Protein 8RZ0 (pdb70)

Foldseek 3Di:
DLVVLLVVLLVQLVVLLVVLVVVLVCCVVPDDDDPLDPVVLVVVLVVLVVVLVVSLVSLVVSLVVSLVVLVCVCSVVSNVVSVVSNVVSVVSSVVSSVVSSVVSVD/DDWAWAKDAAAEAAAQAKDKMKIFTDDDQLLQWKKWKWWAAVPFFIWTAKIAASNPGDIDGAPVQPPFKDWGADNVRSMIMIMGGRDDQRVFTWMKMFIGGRDQPPVVVCVVPWADRAHMYFTYGYGHHPPGVLPDDKAKAKPPQEDADAFFDKDKIKIFIPWWLFQQKWKWWAAPSGDIHTAATSQFHGDPPHDPQWGKDDGTTMIMIIRRGHDPVRQTKMKMWGSSHSNIGIHGIYGYHYPVDDD/DLVCLLVVLLVQLVVLLVVLVVVLVVVVVADPVVLVVVLVVLVVVLVVSLVSLVVSLVVSLVVLVVVPVCDVVSVVSNVVSVVSSVVSNVVSVVSSVVSNVVHVD/DWAWAKDAAAEAAAQAKDKIKIFTDDDQLLQWKKWKWWAAVPFFIWTAKMAASNPGDIDGAPVQPPFKDWDADNVRSMIMIMGGRDDQRVFTWMKMFIGGRDQPPVVVCVVPWADRAHMYFTYGYGHHPPGPPVDDKAKAKPPQEAADAFFDKDKIKIFIPWWLFQQKWKWWAAPSGDIHTAATSQFHGDPPHDPQWGKDDGTTMIMIIRRGHDPVRQTWMKMWGSSDSNIGIHGIYGYHYD/DLVVLLVVLVVQLVVLLVVLVVVLVVCVVVHDQPPLPCVPLVVVLVVLVVVLVVSLVSLVVSLVVSLVVLVVVCVVDDDVVSVVSNVVSVVSSVVSNVVSVVSSVVVNVSNVD/DWAWAKDAAAEAAAQAKDKIKIFTDDDQLLQWKKWKWWAAVPFFIWTAKMAASNPGDIDGAPVQPPFWDWGADNVRSMIMIMGGRDDQRVFTWMKMFIGGRDAPPVVVCVVPWADRAHMYFTYGYGHHPPGCVFDDKAKAKPPQEAADAFFDKDKIKIFIPWWLFQQKWKWWAAPSGDIHTAATSQFHGDPPHDPQWGKDDGTTMIMIIRRGHHPVRQTKMKMWGRSGSNIGIYRIYGYHYPPD/DVVLLVVLLVQLVVLLVVLVVVLVVVVCADPVVLVVVLVVLVVVLVVSLVSLVVSLVVSCVPDVNVVSVVSSVVSVVSSVVSSVVSNVVSPD/DWAWAKDAAAEAAAQAKDKIKIFTDDDQLLQWKKWKWWAAVPFDIWTAWMAASNPGDIDGAPVQPPFKDWGADNVRSMIMIMGGRDDQRVFTWMKMFIGGRDQCPVVVCVVPWADRAHMYFTYGYGHHPVGCAADDKAKAKPPQEDADAFFDKDKIKIFIPWWLFQQKWKWWAAPSGDIHTAATSQFHGDPPHDPQWGKDDGTTMIMIIRRGHDPVRQTKMKMWGSSHSNIGIYGIYGYHYDD

Sequence (1392 aa):
SYQDVCRKAKEKLDKIEMMDAKNYETNLKEQANNADKTEEYRKKKKIAIEAFLKKIEEAADKVAREAKQRLDEEELEKCKEEVEKRARELRRRIREILERAKKWLDQGQVQLVQSGAEVKKPGASSVRVSCKASGYTFTSYGISWVRQAPGQGLEWMGWISGYDGNTNYAQKLQGRVTMTTDTSTSTAYMELRSLRSDDTAVYYCARDGPQVGDFDWQVYYYYGMDVWGQGTTVTVSSGGSGGGAIRMTQSSPSTLSASVGDRVTITTCRRASQSINTWLAWYQQKKPGKAPNNLLISKASSSLLESGVPSSRFSGSSGSSGTEFTTLTISSLQPDDFATYFCQQYNSYLYTFGQGTKVEIRGTKHSYQDVCRKAKEKLDKIEMDAKNYETNLKEKTEEYRKKKKKIAIEAFLKKIEEAADKVAREAKQRLDELEKKKEELEKCKEEVEKRARRELRRRIREILERAKKWLDQQVQLVQSGAEVKKPGASSVRVSCKASGYTFTSYGISWVRQAPGQGLEWMGWISGYDGNTNYAQKLQGRVTMTTDTSTSTAYMELRSLRRSDDTAVYYCARDGPQVGDFDWQVYYYYGMDVWGQGTTTVTVSSGGSGGGAIRMTQSPSTLSASVGDRVTITTCRASQSINTWLAWYQQKPGKAPNLLISKASSLESGVPSRFSGSGSGTEFTLTISSLQPDDFATYFCQQYNSYLYTFGQGTKVEIRSYQDVCRKAKEKLDKIEMDAKNYETNLKEQANNADKTEEYRKKKKIAIEAFLKKIEEAADKVAREAKQRLDELEKKNDKEELEKCKEEVEKRARELRRRIREILERAKKWLDQQVQLVQSGAEVKKPGASVRVVSCKASGYTFTSYGISWVRQAPGQGLEWMGWISGYDGNTNYAQKLQGRVTMTTDTSTSTAYMELRSLRSDDTAVYYCARDGPQVGDFDWQVYYYYGMDVWGQGTTVTVSSGGSGGGAIRMTQSPSTLSASVGDRVTITCRASQSINTWLAWYQQKPGKAPNNLLISKASSLESGVPSRFSGSGSGTEFTTLTISSLQPDDFATYFCQQYNSYLYTFGQGTKVEIRGTYQDVCRKAKEKLDKIEMDAKNYETNLKEKTEEYRKKKKIAIEAFLKKIEEAADKVAREAKQRLCKEEVEKRARELRRRIREILERAKKWLDQQVQLVQSGAEVKKPGASVRVSCKASGYTFTSYGISSWVRQAPGQGLEWMGWISGYDGNTNYAQKLQGRVTMTTDTSTSTAYMELRSLRSDDTAVYYCARDGPQVGDFDWQVYYYYGMDVWGQGTTVTVSSGGSGGGAIRMTQSPSTLSSASVGDRVTITTCRASQSINTWLAWYQQKPGKAPNLLISKASSSLESGVPSRFSGSGSSGTEFTTLTISSLQPDDFATYFCQQYNSYLYTFGQGTKVEIRG

B-factor: mean 36.05, std 16.16, range [9.67, 112.93]

Solvent-accessible surface area: 62212 Å² total; per-residue (Å²): 97,90,109,54,23,12,32,103,6,59,71,113,0,5,105,12,2,27,45,1,27,80,0,27,29,26,0,50,90,103,19,77,157,45,118,98,61,130,104,25,64,112,42,1,45,18,2,0,41,0,4,5,82,20,3,54,40,12,0,45,84,16,2,118,92,7,56,113,158,9,98,176,180,89,51,92,122,4,44,111,78,0,42,114,22,0,110,32,0,80,128,57,6,137,73,5,34,74,113,2,60,154,56,3,72,156,108,134,46,58,8,75,11,36,53,83,43,71,61,113,80,57,37,53,3,145,0,28,0,106,5,44,34,33,59,10,49,7,2,2,3,0,0,0,28,29,22,100,88,61,26,11,82,8,0,0,2,4,0,7,71,80,37,80,40,23,42,17,122,195,4,91,72,39,4,51,5,66,40,51,84,104,60,30,9,0,42,0,56,0,76,52,2,111,77,96,0,28,4,44,0,13,0,0,0,5,2,1,14,4,33,23,110,30,16,12,5,2,9,16,30,5,1,24,23,30,0,107,12,2,66,0,48,10,42,96,67,8,155,67,25,43,92,7,110,10,51,5,34,27,23,19,7,16,5,35,87,44,30,59,1,31,0,20,0,88,10,77,88,58,0,83,36,26,0,0,0,0,24,19,66,120,88,127,23,1,88,10,8,0,1,44,2,65,41,36,24,52,79,28,56,111,59,6,54,11,48,10,31,20,63,92,1,32,0,28,1,33,44,0,61,92,95,2,28,6,30,0,4,0,2,0,8,25,2,68,15,10,43,24,2,85,5,0,78,1,20,100,184,65,54,114,140,80,55,107,49,11,11,68,78,5,63,41,111,0,27,82,10,10,7,36,0,30,67,0,20,16,17,17,101,131,157,90,119,109,69,42,110,35,2,61,18,3,0,33,0,3,4,84,20,4,44,44,20,0,47,110,15,4,129,74,8,70,92,120,0,65,110,33,26,162,192,144,128,95,16,63,115,6,32,103,80,0,73,109,47,1,132,62,1,61,135,68,5,133,82,2,40,108,109,6,66,149,90,9,95,144,189,52,87,8,77,10,37,52,82,44,74,51,84,80,56,37,54,3,144,0,28,0,106,5,45,36,33,60,10,49,7,3,1,2,0,0,0,29,29,32,98,86,114,26,11,81,8,0,0,2,7,0,8,85,62,40,74,48,30,42,18,125,194,5,91,72,59,4,49,7,66,41,52,84,104,59,31,9,0,43,0,53,0,77,65,0,176,84,116,1,28,3,45,0,12,0,0,1,5,2,0,10,9,33,25,161,67,24,12,27,14,8,14,28,4,0,23,23,30,0,110,11,3,65,0,47,11,41,91,69,5,93,106,114,63,94,8,152,10,57,4,38,55,68,76,31,61,2,40,86,44,44,85,5,62,0,27,0,50,10,55,62,58,0,83,36,27,0,0,0,0,22,18,68,118,85,126,25,0,90,10,7,0,0,52,2,72,37,39,23,61,76,25,56,106,57,6,59,11,57,27,36,21,60,27,0,34,1,13,0,54,44,0,61,92,96,2,32,6,32,0,4,0,1,0,7,41,36,99,47,11,38,22,2,88,5,0,100,2,58,130,170,77,48,104,46,26,11,54,77,6,70,44,113,0,40,85,11,27,14,44,2,73,63,1,33,34,51,4,121,43,100,14,79,35,43,35,65,31,69,19,78,41,42,14,20,42,35,0,0,46,0,3,5,63,18,3,41,44,16,0,55,60,12,2,118,96,8,56,98,111,0,70,107,11,13,178,136,133,89,108,132,74,9,68,115,5,36,109,81,0,45,118,42,0,116,60,1,78,154,135,1,118,94,7,9,86,103,7,61,126,36,3,70,126,190,52,87,8,76,9,35,52,82,43,75,61,113,84,53,36,52,3,145,0,27,0,105,5,44,37,33,57,10,48,6,2,1,2,0,0,0,28,30,33,98,86,116,28,11,83,9,0,0,0,4,0,5,57,12,23,5,14,23,43,17,93,200,4,78,58,60,4,42,6,67,23,30,39,85,59,32,9,0,43,0,55,0,41,46,0,175,86,117,1,31,3,45,0,12,0,0,0,5,3,1,4,2,29,33,159,57,20,11,15,2,7,22,31,4,1,24,22,29,0,110,11,3,65,0,47,11,42,97,62,2,156,93,24,40,82,7,146,10,42,5,57,55,67,75,32,62,2,40,87,45,44,87,5,63,0,42,0,104,4,55,90,56,0,83,37,29,0,0,0,0,21,19,69,126,88,122,23,2,86,10,7,0,0,49,3,72,40,45,24,43,72,26,57,106,56,6,59,11,62,28,36,19,50,58,1,33,1,15,0,52,44,0,61,91,96,2,30,7,33,0,5,0,2,0,7,39,3,36,17,11,42,22,2,87,5,0,100,3,57,90,132,80,143,145,133,59,23,12,44,97,5,49,83,106,0,9,100,12,5,38,37,0,33,78,0,22,31,52,24,87,138,181,92,135,108,72,76,102,34,3,72,12,3,1,26,0,3,4,81,19,3,54,45,14,0,52,60,13,1,134,85,6,73,128,122,87,66,108,150,95,1,40,113,33,0,109,74,0,69,139,77,5,125,81,2,25,82,105,8,57,164,121,11,90,193,182,51,87,8,77,11,37,54,83,42,78,62,119,80,58,37,55,2,131,0,28,0,105,5,45,35,34,60,10,49,10,2,1,3,0,0,0,28,28,33,100,85,116,25,11,82,8,0,0,2,4,0,7,65,62,40,73,49,28,42,18,126,181,4,106,71,35,4,50,6,56,40,50,85,104,58,31,9,0,47,0,54,0,76,55,3,122,82,112,0,29,4,45,0,12,0,0,0,4,2,0,9,10,29,21,178,87,10,8,27,14,9,17,28,4,1,24,23,29,0,110,11,2,66,0,48,10,41,97,69,56,64,42,31,45,94,7,181,10,63,5,43,54,68,74,31,60,3,40,87,44,44,88,6,67,0,20,0,117,10,75,92,58,0,82,36,27,0,0,0,0,18,17,45,126,93,112,29,4,59,8,5,0,0,50,2,71,32,38,25,45,70,25,55,106,59,7,58,10,52,11,32,21,63,88,0,30,1,26,0,34,44,0,63,90,97,2,30,7,33,0,5,0,2,0,7,18,3,62,24,9,43,22,1,86,5,0,100,2,60,118,133,117

Structure (mmCIF, N/CA/C/O backbone):
data_8RZ0
#
_entry.id   8RZ0
#
_cell.length_a   64.281
_cell.length_b   114.012
_cell.length_c   217.085
_cell.angle_alpha   90.000
_cell.angle_beta   90.000
_cell.angle_gamma   90.000
#
_symmetry.space_group_name_H-M   'P 21 21 21'
#
loop_
_entity.id
_entity.type
_entity.pdbx_description
1 polymer RH5-34EM
2 polymer 'R5.016 scFv'
3 non-polymer GLYCEROL
4 water water
#
loop_
_atom_site.group_PDB
_atom_site.id
_atom_site.type_symbol
_atom_site.label_atom_id
_atom_site.label_alt_id
_atom_site.label_comp_id
_atom_site.label_asym_id
_atom_site.label_entity_id
_atom_site.label_seq_id
_atom_site.pdbx_PDB_ins_code
_atom_site.Cartn_x
_atom_site.Cartn_y
_atom_site.Cartn_z
_atom_site.occupancy
_atom_site.B_iso_or_equiv
_atom_site.auth_seq_id
_atom_site.auth_comp_id
_atom_site.auth_asym_id
_atom_site.auth_atom_id
_atom_site.pdbx_PDB_model_num
ATOM 1 N N . SER A 1 5 ? 15.356 57.690 7.966 1.00 58.28 5 SER A N 1
ATOM 2 C CA . SER A 1 5 ? 14.955 59.042 7.565 1.00 58.53 5 SER A CA 1
ATOM 3 C C . SER A 1 5 ? 14.575 59.893 8.780 1.00 57.68 5 SER A C 1
ATOM 4 O O . SER A 1 5 ? 14.237 59.341 9.829 1.00 57.50 5 SER A O 1
ATOM 7 N N . TYR A 1 6 ? 14.607 61.235 8.641 1.00 56.93 6 TYR A N 1
ATOM 8 C CA . TYR A 1 6 ? 14.235 62.118 9.756 1.00 56.75 6 TYR A CA 1
ATOM 9 C C . TYR A 1 6 ? 12.778 61.887 10.202 1.00 55.46 6 TYR A C 1
ATOM 10 O O . TYR A 1 6 ? 12.459 62.083 11.373 1.00 55.64 6 TYR A O 1
ATOM 19 N N . GLN A 1 7 ? 11.910 61.471 9.265 1.00 53.93 7 GLN A N 1
ATOM 20 C CA . GLN A 1 7 ? 10.501 61.186 9.517 1.00 53.14 7 GLN A CA 1
ATOM 21 C C . GLN A 1 7 ? 10.366 59.954 10.430 1.00 51.49 7 GLN A C 1
ATOM 22 O O . GLN A 1 7 ? 9.573 59.973 11.372 1.00 50.90 7 GLN A O 1
ATOM 28 N N . ASP A 1 8 ? 11.130 58.886 10.147 1.00 50.14 8 ASP A N 1
ATOM 29 C CA . ASP A 1 8 ? 11.062 57.665 10.943 1.00 49.40 8 ASP A CA 1
ATOM 30 C C . ASP A 1 8 ? 11.641 57.904 12.325 1.00 47.90 8 ASP A C 1
ATOM 31 O O . ASP A 1 8 ? 11.044 57.485 13.316 1.00 47.14 8 ASP A O 1
ATOM 36 N N . VAL A 1 9 ? 12.766 58.630 12.396 1.00 46.53 9 VAL A N 1
ATOM 37 C CA . VAL A 1 9 ? 13.427 58.958 13.656 1.00 46.06 9 VAL A CA 1
ATOM 38 C C . VAL A 1 9 ? 12.481 59.766 14.545 1.00 44.91 9 VAL A C 1
ATOM 39 O O . VAL A 1 9 ? 12.361 59.476 15.730 1.00 44.13 9 VAL A O 1
ATOM 43 N N . CYS A 1 10 ? 11.788 60.746 13.958 1.00 44.24 10 CYS A N 1
ATOM 44 C CA . CYS A 1 10 ? 10.862 61.582 14.699 1.00 44.49 10 CYS A CA 1
ATOM 45 C C . CYS A 1 10 ? 9.685 60.797 15.237 1.00 40.97 10 CYS A C 1
ATOM 46 O O . CYS A 1 10 ? 9.368 60.886 16.420 1.00 40.25 10 CYS A O 1
ATOM 49 N N . ARG A 1 11 ? 9.010 60.068 14.355 1.00 38.59 11 ARG A N 1
ATOM 50 C CA . ARG A 1 11 ? 7.843 59.278 14.721 1.00 37.72 11 ARG A CA 1
ATOM 51 C C . ARG A 1 11 ? 8.179 58.250 15.799 1.00 35.78 11 ARG A C 1
ATOM 52 O O . ARG A 1 11 ? 7.425 58.109 16.767 1.00 34.75 11 ARG A O 1
ATOM 60 N N . LYS A 1 12 ? 9.330 57.562 15.659 1.00 35.15 12 LYS A N 1
ATOM 61 C CA . LYS A 1 12 ? 9.716 56.544 16.629 1.00 35.32 12 LYS A CA 1
ATOM 62 C C . LYS A 1 12 ? 10.049 57.136 17.986 1.00 33.92 12 LYS A C 1
ATOM 63 O O . LYS A 1 12 ? 9.643 56.563 19.006 1.00 33.52 12 LYS A O 1
ATOM 69 N N . ALA A 1 13 ? 10.735 58.294 18.014 1.00 32.52 13 ALA A N 1
ATOM 70 C CA . ALA A 1 13 ? 11.062 58.954 19.284 1.00 32.06 13 ALA A CA 1
ATOM 71 C C . ALA A 1 13 ? 9.791 59.384 20.004 1.00 31.36 13 ALA A C 1
ATOM 72 O O . ALA A 1 13 ? 9.663 59.154 21.212 1.00 31.45 13 ALA A O 1
ATOM 74 N N . LYS A 1 14 ? 8.832 59.964 19.269 1.00 30.27 14 LYS A N 1
ATOM 75 C CA . LYS A 1 14 ? 7.572 60.378 19.868 1.00 29.93 14 LYS A CA 1
ATOM 76 C C . LYS A 1 14 ? 6.795 59.171 20.391 1.00 29.79 14 LYS A C 1
ATOM 77 O O . LYS A 1 14 ? 6.209 59.234 21.476 1.00 29.85 14 LYS A O 1
ATOM 83 N N . GLU A 1 15 ? 6.798 58.062 19.634 1.00 29.19 15 GLU A N 1
ATOM 84 C CA . GLU A 1 15 ? 6.099 56.835 20.049 1.00 28.85 15 GLU A CA 1
ATOM 85 C C . GLU A 1 15 ? 6.724 56.284 21.334 1.00 27.81 15 GLU A C 1
ATOM 86 O O . GLU A 1 15 ? 6.011 55.868 22.249 1.00 27.83 15 GLU A O 1
ATOM 92 N N . LYS A 1 16 ? 8.067 56.313 21.422 1.00 26.91 16 LYS A N 1
ATOM 93 C CA . LYS A 1 16 ? 8.750 55.829 22.625 1.00 27.13 16 LYS A CA 1
ATOM 94 C C . LYS A 1 16 ? 8.447 56.707 23.833 1.00 27.28 16 LYS A C 1
ATOM 95 O O . LYS A 1 16 ? 8.239 56.182 24.931 1.00 26.81 16 LYS A O 1
ATOM 101 N N . LEU A 1 17 ? 8.410 58.029 23.635 1.00 26.81 17 LEU A N 1
ATOM 102 C CA . LEU A 1 17 ? 8.098 58.939 24.735 1.00 26.93 17 LEU A CA 1
ATOM 103 C C . LEU A 1 17 ? 6.656 58.729 25.186 1.00 26.79 17 LEU A C 1
ATOM 104 O O . LEU A 1 17 ? 6.382 58.769 26.381 1.00 26.32 17 LEU A O 1
ATOM 109 N N . ASP A 1 18 ? 5.728 58.455 24.242 1.00 26.41 18 ASP A N 1
ATOM 110 C CA . ASP A 1 18 ? 4.327 58.182 24.595 1.00 25.78 18 ASP A CA 1
ATOM 111 C C . ASP A 1 18 ? 4.229 56.919 25.446 1.00 25.94 18 ASP A C 1
ATOM 112 O O . ASP A 1 18 ? 3.456 56.889 26.416 1.00 26.93 18 ASP A O 1
ATOM 117 N N . LYS A 1 19 ? 5.018 55.897 25.121 1.00 25.11 19 LYS A N 1
ATOM 118 C CA . LYS A 1 19 ? 5.029 54.642 25.880 1.00 25.21 19 LYS A CA 1
ATOM 119 C C . LYS A 1 19 ? 5.579 54.881 27.299 1.00 25.16 19 LYS A C 1
ATOM 120 O O . LYS A 1 19 ? 5.004 54.391 28.270 1.00 25.30 19 LYS A O 1
ATOM 126 N N . ILE A 1 20 ? 6.653 55.674 27.430 1.00 24.21 20 ILE A N 1
ATOM 127 C CA . ILE A 1 20 ? 7.222 55.981 28.751 1.00 23.96 20 ILE A CA 1
ATOM 128 C C . ILE A 1 20 ? 6.205 56.775 29.575 1.00 24.75 20 ILE A C 1
ATOM 129 O O . ILE A 1 20 ? 6.000 56.475 30.762 1.00 24.18 20 ILE A O 1
ATOM 134 N N . GLU A 1 21 ? 5.514 57.730 28.937 1.00 25.67 21 GLU A N 1
ATOM 135 C CA . GLU A 1 21 ? 4.485 58.513 29.625 1.00 27.41 21 GLU A CA 1
ATOM 136 C C . GLU A 1 21 ? 3.353 57.604 30.114 1.00 27.92 21 GLU A C 1
ATOM 137 O O . GLU A 1 21 ? 2.919 57.730 31.273 1.00 28.52 21 GLU A O 1
ATOM 143 N N . MET A 1 22 ? 2.901 56.665 29.259 1.00 28.01 22 MET A N 1
ATOM 144 C CA A MET A 1 22 ? 1.824 55.773 29.675 0.50 28.47 22 MET A CA 1
ATOM 145 C CA B MET A 1 22 ? 1.843 55.706 29.615 0.50 28.52 22 MET A CA 1
ATOM 146 C C . MET A 1 22 ? 2.297 54.855 30.800 1.00 28.12 22 MET A C 1
ATOM 147 O O . MET A 1 22 ? 1.517 54.595 31.713 1.00 28.26 22 MET A O 1
ATOM 156 N N . ASP A 1 23 ? 3.581 54.418 30.787 1.00 27.02 23 ASP A N 1
ATOM 157 C CA . ASP A 1 23 ? 4.093 53.579 31.872 1.00 27.19 23 ASP A CA 1
ATOM 158 C C . ASP A 1 23 ? 4.100 54.358 33.191 1.00 26.78 23 ASP A C 1
ATOM 159 O O . ASP A 1 23 ? 3.781 53.795 34.245 1.00 26.46 23 ASP A O 1
ATOM 164 N N . ALA A 1 24 ? 4.421 55.663 33.138 1.00 26.12 24 ALA A N 1
ATOM 165 C CA . ALA A 1 24 ? 4.430 56.488 34.344 1.00 26.65 24 ALA A CA 1
ATOM 166 C C . ALA A 1 24 ? 2.996 56.671 34.873 1.00 27.18 24 ALA A C 1
ATOM 167 O O . ALA A 1 24 ? 2.767 56.568 36.080 1.00 27.25 24 ALA A O 1
ATOM 169 N N . LYS A 1 25 ? 2.036 56.910 33.965 1.00 26.89 25 LYS A N 1
ATOM 170 C CA . LYS A 1 25 ? 0.639 57.050 34.363 1.00 27.66 25 LYS A CA 1
ATOM 171 C C . LYS A 1 25 ? 0.098 55.743 34.938 1.00 28.52 25 LYS A C 1
ATOM 172 O O . LYS A 1 25 ? -0.651 55.768 35.921 1.00 29.48 25 LYS A O 1
ATOM 178 N N . ASN A 1 26 ? 0.457 54.600 34.342 1.00 28.87 26 ASN A N 1
ATOM 179 C CA . ASN A 1 26 ? -0.012 53.294 34.833 1.00 29.60 26 ASN A CA 1
ATOM 180 C C . ASN A 1 26 ? 0.587 52.988 36.198 1.00 29.88 26 ASN A C 1
ATOM 181 O O . ASN A 1 26 ? -0.095 52.445 37.068 1.00 30.78 26 ASN A O 1
ATOM 186 N N . TYR A 1 27 ? 1.862 53.371 36.409 1.00 28.48 27 TYR A N 1
ATOM 187 C CA . TYR A 1 27 ? 2.509 53.203 37.714 1.00 28.37 27 TYR A CA 1
ATOM 188 C C . TYR A 1 27 ? 1.749 54.007 38.773 1.00 29.71 27 TYR A C 1
ATOM 189 O O . TYR A 1 27 ? 1.442 53.485 39.854 1.00 30.32 27 TYR A O 1
ATOM 198 N N . GLU A 1 28 ? 1.448 55.267 38.465 1.00 29.48 28 GLU A N 1
ATOM 199 C CA . GLU A 1 28 ? 0.709 56.128 39.367 1.00 30.86 28 GLU A CA 1
ATOM 200 C C . GLU A 1 28 ? -0.682 55.524 39.696 1.00 32.05 28 GLU A C 1
ATOM 201 O O . GLU A 1 28 ? -1.072 55.467 40.869 1.00 31.38 28 GLU A O 1
ATOM 207 N N . THR A 1 29 ? -1.401 55.034 38.677 1.00 32.76 29 THR A N 1
ATOM 208 C CA . THR A 1 29 ? -2.707 54.404 38.909 1.00 34.17 29 THR A CA 1
ATOM 209 C C . THR A 1 29 ? -2.580 53.181 39.845 1.00 36.17 29 THR A C 1
ATOM 210 O O . THR A 1 29 ? -3.376 53.019 40.782 1.00 37.16 29 THR A O 1
ATOM 214 N N . ASN A 1 30 ? -1.519 52.372 39.634 1.00 36.70 30 ASN A N 1
ATOM 215 C CA . ASN A 1 30 ? -1.251 51.176 40.434 1.00 38.06 30 ASN A CA 1
ATOM 216 C C . ASN A 1 30 ? -0.909 51.525 41.876 1.00 38.99 30 ASN A C 1
ATOM 217 O O . ASN A 1 30 ? -1.239 50.744 42.778 1.00 39.75 30 ASN A O 1
ATOM 222 N N . LEU A 1 31 ? -0.296 52.714 42.126 1.00 38.57 31 LEU A N 1
ATOM 223 C CA . LEU A 1 31 ? 0.007 53.137 43.493 1.00 39.70 31 LEU A CA 1
ATOM 224 C C . LEU A 1 31 ? -1.290 53.316 44.267 1.00 42.04 31 LEU A C 1
ATOM 225 O O . LEU A 1 31 ? -1.409 52.835 45.392 1.00 41.62 31 LEU A O 1
ATOM 230 N N . LYS A 1 32 ? -2.232 54.055 43.692 1.00 44.16 32 LYS A N 1
ATOM 231 C CA . LYS A 1 32 ? -3.485 54.349 44.373 1.00 47.24 32 LYS A CA 1
ATOM 232 C C . LYS A 1 32 ? -4.358 53.106 44.502 1.00 50.10 32 LYS A C 1
ATOM 233 O O . LYS A 1 32 ? -4.963 52.896 45.554 1.00 51.17 32 LYS A O 1
ATOM 239 N N . GLU A 1 33 ? -4.388 52.255 43.474 1.00 51.47 33 GLU A N 1
ATOM 240 C CA . GLU A 1 33 ? -5.222 51.054 43.506 1.00 53.44 33 GLU A CA 1
ATOM 241 C C . GLU A 1 33 ? -4.701 49.875 44.342 1.00 55.17 33 GLU A C 1
ATOM 242 O O . GLU A 1 33 ? -5.479 49.276 45.079 1.00 55.17 33 GLU A O 1
ATOM 248 N N . GLN A 1 34 ? -3.433 49.480 44.170 1.00 56.24 34 GLN A N 1
ATOM 249 C CA . GLN A 1 34 ? -2.904 48.259 44.779 1.00 57.80 34 GLN A CA 1
ATOM 250 C C . GLN A 1 34 ? -2.136 48.396 46.080 1.00 59.12 34 GLN A C 1
ATOM 251 O O . GLN A 1 34 ? -1.873 47.372 46.721 1.00 59.30 34 GLN A O 1
ATOM 257 N N . ALA A 1 35 ? -1.765 49.615 46.480 1.00 59.87 35 ALA A N 1
ATOM 258 C CA . ALA A 1 35 ? -1.047 49.803 47.740 1.00 61.22 35 ALA A CA 1
ATOM 259 C C . ALA A 1 35 ? -1.901 49.342 48.943 1.00 63.00 35 ALA A C 1
ATOM 260 O O . ALA A 1 35 ? -3.122 49.507 48.932 1.00 63.40 35 ALA A O 1
ATOM 262 N N . ASN A 1 36 ? -1.264 48.728 49.950 1.00 63.92 36 ASN A N 1
ATOM 263 C CA . ASN A 1 36 ? -1.967 48.214 51.125 1.00 65.32 36 ASN A CA 1
ATOM 264 C C . ASN A 1 36 ? -2.082 49.232 52.259 1.00 66.10 36 ASN A C 1
ATOM 265 O O . ASN A 1 36 ? -1.195 50.064 52.443 1.00 66.12 36 ASN A O 1
ATOM 270 N N . ASN A 1 37 ? -3.179 49.142 53.034 1.00 66.51 37 ASN A N 1
ATOM 271 C CA . ASN A 1 37 ? -3.482 50.035 54.154 1.00 66.95 37 ASN A CA 1
ATOM 272 C C . ASN A 1 37 ? -2.791 49.616 55.453 1.00 66.76 37 ASN A C 1
ATOM 273 O O . ASN A 1 37 ? -3.215 48.657 56.098 1.00 67.59 37 ASN A O 1
ATOM 278 N N . ALA A 1 38 ? -1.764 50.372 55.862 1.00 65.23 38 ALA A N 1
ATOM 279 C CA . ALA A 1 38 ? -0.997 50.145 57.093 1.00 63.85 38 ALA A CA 1
ATOM 280 C C . ALA A 1 38 ? -0.854 51.486 57.892 1.00 61.77 38 ALA A C 1
ATOM 281 O O . ALA A 1 38 ? -1.277 52.531 57.391 1.00 62.25 38 ALA A O 1
ATOM 283 N N . ASP A 1 39 ? -0.304 51.463 59.132 1.00 59.11 39 ASP A N 1
ATOM 284 C CA . ASP A 1 39 ? -0.123 52.685 59.924 1.00 57.00 39 ASP A CA 1
ATOM 285 C C . ASP A 1 39 ? 0.888 53.620 59.221 1.00 54.27 39 ASP A C 1
ATOM 286 O O . ASP A 1 39 ? 2.057 53.256 59.049 1.00 53.50 39 ASP A O 1
ATOM 291 N N . LYS A 1 40 ? 0.415 54.806 58.777 1.00 52.09 40 LYS A N 1
ATOM 292 C CA . LYS A 1 40 ? 1.237 55.793 58.070 1.00 50.03 40 LYS A CA 1
ATOM 293 C C . LYS A 1 40 ? 2.187 56.561 58.994 1.00 46.82 40 LYS A C 1
ATOM 294 O O . LYS A 1 40 ? 2.059 57.776 59.167 1.00 47.33 40 LYS A O 1
ATOM 300 N N . THR A 1 41 ? 3.148 55.857 59.577 1.00 43.83 41 THR A N 1
ATOM 301 C CA . THR A 1 41 ? 4.147 56.461 60.451 1.00 42.60 41 THR A CA 1
ATOM 302 C C . THR A 1 41 ? 5.085 57.370 59.620 1.00 41.86 41 THR A C 1
ATOM 303 O O . THR A 1 41 ? 5.112 57.262 58.386 1.00 41.00 41 THR A O 1
ATOM 307 N N . GLU A 1 42 ? 5.931 58.187 60.288 1.00 41.35 42 GLU A N 1
ATOM 308 C CA . GLU A 1 42 ? 6.908 59.014 59.565 1.00 41.93 42 GLU A CA 1
ATOM 309 C C . GLU A 1 42 ? 7.873 58.114 58.762 1.00 40.93 42 GLU A C 1
ATOM 310 O O . GLU A 1 42 ? 8.155 58.399 57.597 1.00 40.90 42 GLU A O 1
ATOM 316 N N . GLU A 1 43 ? 8.306 56.994 59.374 1.00 40.09 43 GLU A N 1
ATOM 317 C CA . GLU A 1 43 ? 9.192 56.005 58.757 1.00 41.16 43 GLU A CA 1
ATOM 318 C C . GLU A 1 43 ? 8.554 55.401 57.495 1.00 40.49 43 GLU A C 1
ATOM 319 O O . GLU A 1 43 ? 9.205 55.315 56.450 1.00 41.15 43 GLU A O 1
ATOM 325 N N . TYR A 1 44 ? 7.264 55.006 57.567 1.00 39.15 44 TYR A N 1
ATOM 326 C CA . TYR A 1 44 ? 6.560 54.427 56.412 1.00 38.61 44 TYR A CA 1
ATOM 327 C C . TYR A 1 44 ? 6.571 55.432 55.248 1.00 36.71 44 TYR A C 1
ATOM 328 O O . TYR A 1 44 ? 6.846 55.070 54.096 1.00 35.91 44 TYR A O 1
ATOM 337 N N . ARG A 1 45 ? 6.281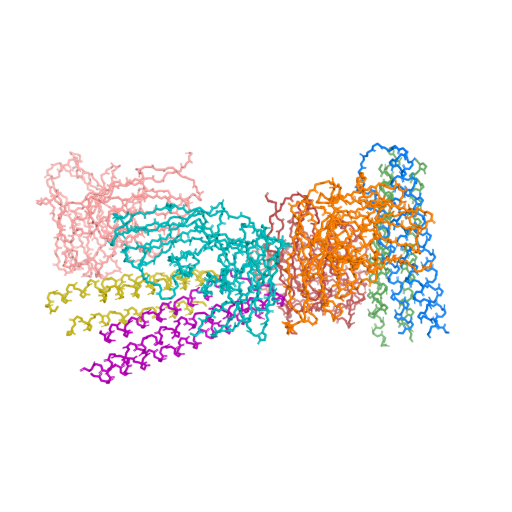 56.701 55.566 1.00 35.24 45 ARG A N 1
ATOM 338 C CA . ARG A 1 45 ? 6.218 57.720 54.544 1.00 35.25 45 ARG A CA 1
ATOM 339 C C . ARG A 1 45 ? 7.582 57.936 53.882 1.00 34.76 45 ARG A C 1
ATOM 340 O O . ARG A 1 45 ? 7.639 58.039 52.663 1.00 33.79 45 ARG A O 1
ATOM 348 N N . LYS A 1 46 ? 8.672 57.991 54.667 1.00 34.91 46 LYS A N 1
ATOM 349 C CA . LYS A 1 46 ? 10.009 58.190 54.081 1.00 35.14 46 LYS A CA 1
ATOM 350 C C . LYS A 1 46 ? 10.411 57.020 53.197 1.00 34.62 46 LYS A C 1
ATOM 351 O O . LYS A 1 46 ? 10.984 57.241 52.120 1.00 34.59 46 LYS A O 1
ATOM 357 N N . LYS A 1 47 ? 10.094 55.779 53.629 1.00 33.13 47 LYS A N 1
ATOM 358 C CA . LYS A 1 47 ? 10.426 54.556 52.875 1.00 33.01 47 LYS A CA 1
ATOM 359 C C . LYS A 1 47 ? 9.681 54.506 51.554 1.00 32.42 47 LYS A C 1
ATOM 360 O O . LYS A 1 47 ? 10.242 54.070 50.542 1.00 33.71 47 LYS A O 1
ATOM 366 N N . LYS A 1 48 ? 8.404 54.899 51.565 1.00 31.16 48 LYS A N 1
ATOM 367 C CA . LYS A 1 48 ? 7.628 54.891 50.337 1.00 29.93 48 LYS A CA 1
ATOM 368 C C . LYS A 1 48 ? 8.117 56.018 49.434 1.00 29.25 48 LYS A C 1
ATOM 369 O O . LYS A 1 48 ? 8.248 55.802 48.233 1.00 28.51 48 LYS A O 1
ATOM 375 N N . LYS A 1 49 ? 8.409 57.214 49.995 1.00 28.76 49 LYS A N 1
ATOM 376 C CA . LYS A 1 49 ? 8.854 58.341 49.164 1.00 28.57 49 LYS A CA 1
ATOM 377 C C . LYS A 1 49 ? 10.157 58.050 48.439 1.00 27.80 49 LYS A C 1
ATOM 378 O O . LYS A 1 49 ? 10.255 58.361 47.252 1.00 27.84 49 LYS A O 1
ATOM 384 N N . ILE A 1 50 ? 11.148 57.434 49.126 1.00 26.79 50 ILE A N 1
ATOM 385 C CA . ILE A 1 50 ? 12.428 57.144 48.456 1.00 26.86 50 ILE A CA 1
ATOM 386 C C . ILE A 1 50 ? 12.252 56.132 47.312 1.00 26.11 50 ILE A C 1
ATOM 387 O O . ILE A 1 50 ? 12.865 56.285 46.247 1.00 25.91 50 ILE A O 1
ATOM 392 N N . ALA A 1 51 ? 11.363 55.138 47.505 1.00 25.44 51 ALA A N 1
ATOM 393 C CA . ALA A 1 51 ? 11.122 54.143 46.456 1.00 25.41 51 ALA A CA 1
ATOM 394 C C . ALA A 1 51 ? 10.424 54.776 45.260 1.00 25.22 51 ALA A C 1
ATOM 395 O O . ALA A 1 51 ? 10.786 54.482 44.112 1.00 24.12 51 ALA A O 1
ATOM 397 N N . ILE A 1 52 ? 9.423 55.656 45.513 1.00 24.15 52 ILE A N 1
ATOM 398 C CA . ILE A 1 52 ? 8.696 56.329 44.425 1.00 24.58 52 ILE A CA 1
ATOM 399 C C . ILE A 1 52 ? 9.644 57.222 43.663 1.00 24.31 52 ILE A C 1
ATOM 400 O O . ILE A 1 52 ? 9.648 57.201 42.428 1.00 24.02 52 ILE A O 1
ATOM 405 N N . GLU A 1 53 ? 10.518 57.960 44.384 1.00 23.82 53 GLU A N 1
ATOM 406 C CA . GLU A 1 53 ? 11.510 58.824 43.728 1.00 24.93 53 GLU A CA 1
ATOM 407 C C . GLU A 1 53 ? 12.442 57.974 42.859 1.00 24.20 53 GLU A C 1
ATOM 408 O O . GLU A 1 53 ? 12.710 58.352 41.731 1.00 24.57 53 GLU A O 1
ATOM 414 N N . ALA A 1 54 ? 12.888 56.810 43.368 1.00 22.98 54 ALA A N 1
ATOM 415 C CA . ALA A 1 54 ? 13.786 55.941 42.605 1.00 22.20 54 ALA A CA 1
ATOM 416 C C . ALA A 1 54 ? 13.085 55.441 41.329 1.00 22.10 54 ALA A C 1
ATOM 417 O O . ALA A 1 54 ? 13.698 55.400 40.248 1.00 22.63 54 ALA A O 1
ATOM 419 N N . PHE A 1 55 ? 11.813 55.059 41.453 1.00 21.64 55 PHE A N 1
ATOM 420 C CA . PHE A 1 55 ? 11.071 54.550 40.288 1.00 22.45 55 PHE A CA 1
ATOM 421 C C . PHE A 1 55 ? 10.938 55.652 39.222 1.00 22.54 55 PHE A C 1
ATOM 422 O O . PHE A 1 55 ? 11.273 55.438 38.055 1.00 22.77 55 PHE A O 1
ATOM 430 N N . LEU A 1 56 ? 10.516 56.847 39.639 1.00 23.13 56 LEU A N 1
ATOM 431 C CA . LEU A 1 56 ? 10.318 57.952 38.715 1.00 23.97 56 LEU A CA 1
ATOM 432 C C . LEU A 1 56 ? 11.625 58.480 38.123 1.00 24.46 56 LEU A C 1
ATOM 433 O O . LEU A 1 56 ? 11.635 58.888 36.964 1.00 25.53 56 LEU A O 1
ATOM 438 N N . LYS A 1 57 ? 12.733 58.440 38.886 1.00 23.57 57 LYS A N 1
ATOM 439 C CA . LYS A 1 57 ? 14.032 58.831 38.344 1.00 23.95 57 LYS A CA 1
ATOM 440 C C . LYS A 1 57 ? 14.470 57.850 37.243 1.00 23.92 57 LYS A C 1
ATOM 441 O O . LYS A 1 57 ? 15.099 58.254 36.267 1.00 24.20 57 LYS A O 1
ATOM 447 N N . LYS A 1 58 ? 14.130 56.546 37.400 1.00 23.15 58 LYS A N 1
ATOM 448 C CA . LYS A 1 58 ? 14.451 55.563 36.371 1.00 22.37 58 LYS A CA 1
ATOM 449 C C . LYS A 1 58 ? 13.575 55.786 35.118 1.00 22.16 58 LYS A C 1
ATOM 450 O O . LYS A 1 58 ? 14.071 55.661 33.991 1.00 22.47 58 LYS A O 1
ATOM 456 N N . ILE A 1 59 ? 12.300 56.184 35.294 1.00 22.62 59 ILE A N 1
ATOM 457 C CA . ILE A 1 59 ? 11.451 56.544 34.137 1.00 24.15 59 ILE A CA 1
ATOM 458 C C . ILE A 1 59 ? 12.093 57.756 33.418 1.00 24.58 59 ILE A C 1
ATOM 459 O O . ILE A 1 59 ? 12.212 57.765 32.186 1.00 24.85 59 ILE A O 1
ATOM 464 N N . GLU A 1 60 ? 12.564 58.742 34.200 1.00 24.09 60 GLU A N 1
ATOM 465 C CA . GLU A 1 60 ? 13.216 59.920 33.633 1.00 26.04 60 GLU A CA 1
ATOM 466 C C . GLU A 1 60 ? 14.475 59.546 32.852 1.00 26.30 60 GLU A C 1
ATOM 467 O O . GLU A 1 60 ? 14.704 60.108 31.784 1.00 27.60 60 GLU A O 1
ATOM 473 N N . GLU A 1 61 ? 15.267 58.549 33.324 1.00 25.19 61 GLU A N 1
ATOM 474 C CA . GLU A 1 61 ? 16.447 58.107 32.574 1.00 25.15 61 GLU A CA 1
ATOM 475 C C . GLU A 1 61 ? 16.055 57.590 31.196 1.00 25.34 61 GLU A C 1
ATOM 476 O O . GLU A 1 61 ? 16.761 57.863 30.217 1.00 26.06 61 GLU A O 1
ATOM 482 N N . ALA A 1 62 ? 14.945 56.824 31.116 1.00 24.27 62 ALA A N 1
ATOM 483 C CA . ALA A 1 62 ? 14.480 56.298 29.830 1.00 24.93 62 ALA A CA 1
ATOM 484 C C . ALA A 1 62 ? 14.090 57.431 28.885 1.00 26.10 62 ALA A C 1
ATOM 485 O O . ALA A 1 62 ? 14.469 57.413 27.717 1.00 27.04 62 ALA A O 1
ATOM 487 N N . ALA A 1 63 ? 13.353 58.435 29.390 1.00 26.26 63 ALA A N 1
ATOM 488 C CA . ALA A 1 63 ? 12.933 59.575 28.568 1.00 27.88 63 ALA A CA 1
ATOM 489 C C . ALA A 1 63 ? 14.154 60.372 28.115 1.00 30.23 63 ALA A C 1
ATOM 490 O O . ALA A 1 63 ? 14.235 60.774 26.942 1.00 31.17 63 ALA A O 1
ATOM 492 N N . ASP A 1 64 ? 15.122 60.574 29.015 1.00 30.89 64 ASP A N 1
ATOM 493 C CA . ASP A 1 64 ? 16.339 61.312 28.671 1.00 32.70 64 ASP A CA 1
ATOM 494 C C . ASP A 1 64 ? 17.126 60.605 27.600 1.00 33.71 64 ASP A C 1
ATOM 495 O O . ASP A 1 64 ? 17.646 61.260 26.700 1.00 35.53 64 ASP A O 1
ATOM 500 N N . LYS A 1 65 ? 17.210 59.278 27.679 1.00 32.97 65 LYS A N 1
ATOM 501 C CA . LYS A 1 65 ? 17.947 58.495 26.700 1.00 33.70 65 LYS A CA 1
ATOM 502 C C . LYS A 1 65 ? 17.296 58.570 25.323 1.00 34.12 65 LYS A C 1
ATOM 503 O O . LYS A 1 65 ? 17.994 58.773 24.325 1.00 35.45 65 LYS A O 1
ATOM 509 N N . VAL A 1 66 ? 15.962 58.460 25.264 1.00 32.98 66 VAL A N 1
ATOM 510 C CA . VAL A 1 66 ? 15.245 58.564 23.990 1.00 33.44 66 VAL A CA 1
ATOM 511 C C . VAL A 1 66 ? 15.467 59.953 23.367 1.00 34.98 66 VAL A C 1
ATOM 512 O O . VAL A 1 66 ? 15.760 60.062 22.171 1.00 35.05 66 VAL A O 1
ATOM 516 N N . ALA A 1 67 ? 15.342 61.003 24.178 1.00 36.65 67 ALA A N 1
ATOM 517 C CA . ALA A 1 67 ? 15.500 62.380 23.696 1.00 39.14 67 ALA A CA 1
ATOM 518 C C . ALA A 1 67 ? 16.910 62.699 23.227 1.00 41.79 67 ALA A C 1
ATOM 519 O O . ALA A 1 67 ? 17.076 63.280 22.146 1.00 41.87 67 ALA A O 1
ATOM 521 N N . ARG A 1 68 ? 17.931 62.314 24.015 1.00 43.54 68 ARG A N 1
ATOM 522 C CA . ARG A 1 68 ? 19.311 62.594 23.635 1.00 45.91 68 ARG A CA 1
ATOM 523 C C . ARG A 1 68 ? 19.702 61.832 22.361 1.00 46.96 68 ARG A C 1
ATOM 524 O O . ARG A 1 68 ? 20.337 62.416 21.474 1.00 47.18 68 ARG A O 1
ATOM 532 N N . GLU A 1 69 ? 19.270 60.557 22.239 1.00 47.02 69 GLU A N 1
ATOM 533 C CA . GLU A 1 69 ? 19.603 59.779 21.057 1.00 48.22 69 GLU A CA 1
ATOM 534 C C . GLU A 1 69 ? 18.871 60.290 19.815 1.00 49.86 69 GLU A C 1
ATOM 535 O O . GLU A 1 69 ? 19.460 60.319 18.731 1.00 49.82 69 GLU A O 1
ATOM 541 N N . ALA A 1 70 ? 17.621 60.763 19.978 1.00 50.69 70 ALA A N 1
ATOM 542 C CA . ALA A 1 70 ? 16.883 61.314 18.837 1.00 52.28 70 ALA A CA 1
ATOM 543 C C . ALA A 1 70 ? 17.564 62.587 18.334 1.00 54.60 70 ALA A C 1
ATOM 544 O O . ALA A 1 70 ? 17.795 62.721 17.128 1.00 54.64 70 ALA A O 1
ATOM 546 N N . LYS A 1 71 ? 17.942 63.489 19.251 1.00 56.16 71 LYS A N 1
ATOM 547 C CA . LYS A 1 71 ? 18.606 64.733 18.884 1.00 59.26 71 LYS A CA 1
ATOM 548 C C . LYS A 1 71 ? 19.930 64.466 18.186 1.00 61.24 71 LYS A C 1
ATOM 549 O O . LYS A 1 71 ? 20.208 65.090 17.161 1.00 61.45 71 LYS A O 1
ATOM 555 N N . GLN A 1 72 ? 20.719 63.509 18.715 1.00 62.35 72 GLN A N 1
ATOM 556 C CA . GLN A 1 72 ? 22.005 63.116 18.136 1.00 64.12 72 GLN A CA 1
ATOM 557 C C . GLN A 1 72 ? 21.833 62.594 16.703 1.00 65.30 72 GLN A C 1
ATOM 558 O O . GLN A 1 72 ? 22.609 62.966 15.825 1.00 65.39 72 GLN A O 1
ATOM 564 N N . ARG A 1 73 ? 20.805 61.765 16.458 1.00 66.05 73 ARG A N 1
ATOM 565 C CA . ARG A 1 73 ? 20.557 61.229 15.116 1.00 67.40 73 ARG A CA 1
ATOM 566 C C . ARG A 1 73 ? 20.073 62.305 14.156 1.00 68.39 73 ARG A C 1
ATOM 567 O O . ARG A 1 73 ? 20.492 62.330 13.001 1.00 68.24 73 ARG A O 1
ATOM 575 N N . LEU A 1 74 ? 19.213 63.210 14.635 1.00 69.02 74 LEU A N 1
ATOM 576 C CA . LEU A 1 74 ? 18.727 64.310 13.808 1.00 70.25 74 LEU A CA 1
ATOM 577 C C . LEU A 1 74 ? 19.850 65.315 13.483 1.00 71.92 74 LEU A C 1
ATOM 578 O O . LEU A 1 74 ? 19.803 65.956 12.437 1.00 71.78 74 LEU A O 1
ATOM 583 N N . ASP A 1 75 ? 20.868 65.428 14.360 1.00 73.23 75 ASP A N 1
ATOM 584 C CA . ASP A 1 75 ? 22.014 66.308 14.126 1.00 74.87 75 ASP A CA 1
ATOM 585 C C . ASP A 1 75 ? 22.914 65.748 13.030 1.00 76.33 75 ASP A C 1
ATOM 586 O O . ASP A 1 75 ? 23.436 66.519 12.223 1.00 77.01 75 ASP A O 1
ATOM 591 N N . GLU A 1 76 ? 23.103 64.418 12.988 1.00 76.65 76 GLU A N 1
ATOM 592 C CA . GLU A 1 76 ? 23.936 63.810 11.945 1.00 77.49 76 GLU A CA 1
ATOM 593 C C . GLU A 1 76 ? 23.133 63.563 10.663 1.00 77.94 76 GLU A C 1
ATOM 594 O O . GLU A 1 76 ? 23.313 64.269 9.670 1.00 77.96 76 GLU A O 1
ATOM 600 N N . GLU A 1 86 ? 16.226 72.378 7.415 1.00 83.14 86 GLU A N 1
ATOM 601 C CA . GLU A 1 86 ? 14.890 72.120 6.876 1.00 83.55 86 GLU A CA 1
ATOM 602 C C . GLU A 1 86 ? 13.928 71.601 7.989 1.00 83.44 86 GLU A C 1
ATOM 603 O O . GLU A 1 86 ? 14.069 72.029 9.134 1.00 83.63 86 GLU A O 1
ATOM 609 N N . GLU A 1 87 ? 12.964 70.703 7.674 1.00 82.90 87 GLU A N 1
ATOM 610 C CA . GLU A 1 87 ? 12.004 70.160 8.640 1.00 82.75 87 GLU A CA 1
ATOM 611 C C . GLU A 1 87 ? 12.642 69.335 9.781 1.00 82.16 87 GLU A C 1
ATOM 612 O O . GLU A 1 87 ? 11.939 68.933 10.706 1.00 82.28 87 GLU A O 1
ATOM 618 N N . LEU A 1 88 ? 13.962 69.102 9.729 1.00 81.31 88 LEU A N 1
ATOM 619 C CA . LEU A 1 88 ? 14.689 68.386 10.775 1.00 80.92 88 LEU A CA 1
ATOM 620 C C . LEU A 1 88 ? 14.767 69.218 12.058 1.00 79.95 88 LEU A C 1
ATOM 621 O O . LEU A 1 88 ? 14.739 68.657 13.154 1.00 80.01 88 LEU A O 1
ATOM 626 N N . GLU A 1 89 ? 14.855 70.552 11.925 1.00 78.70 89 GLU A N 1
ATOM 627 C CA . GLU A 1 89 ? 14.883 71.454 13.072 1.00 77.98 89 GLU A CA 1
ATOM 628 C C . GLU A 1 89 ? 13.507 71.480 13.747 1.00 76.45 89 GLU A C 1
ATOM 629 O O . GLU A 1 89 ? 13.437 71.523 14.973 1.00 76.80 89 GLU A O 1
ATOM 635 N N . LYS A 1 90 ? 12.420 71.416 12.951 1.00 74.57 90 LYS A N 1
ATOM 636 C CA . LYS A 1 90 ? 11.045 71.358 13.447 1.00 73.43 90 LYS A CA 1
ATOM 637 C C . LYS A 1 90 ? 10.860 70.085 14.291 1.00 71.86 90 LYS A C 1
ATOM 638 O O . LYS A 1 90 ? 10.198 70.125 15.329 1.00 71.83 90 LYS A O 1
ATOM 644 N N . CYS A 1 91 ? 11.455 68.962 13.843 1.00 70.27 91 CYS A N 1
ATOM 645 C CA . CYS A 1 91 ? 11.387 67.691 14.552 1.00 69.16 91 CYS A CA 1
ATOM 646 C C . CYS A 1 91 ? 12.145 67.758 15.871 1.00 68.81 91 CYS A C 1
ATOM 647 O O . CYS A 1 91 ? 11.619 67.302 16.885 1.00 68.83 91 CYS A O 1
ATOM 650 N N . LYS A 1 92 ? 13.372 68.321 15.873 1.00 67.99 92 LYS A N 1
ATOM 651 C CA . LYS A 1 92 ? 14.164 68.446 17.096 1.00 67.81 92 LYS A CA 1
ATOM 652 C C . LYS A 1 92 ? 13.427 69.258 18.147 1.00 66.68 92 LYS A C 1
ATOM 653 O O . LYS A 1 92 ? 13.420 68.868 19.312 1.00 66.87 92 LYS A O 1
ATOM 659 N N . GLU A 1 93 ? 12.774 70.354 17.734 1.00 65.17 93 GLU A N 1
ATOM 660 C CA . GLU A 1 93 ? 12.004 71.190 18.648 1.00 63.97 93 GLU A CA 1
ATOM 661 C C . GLU A 1 93 ? 10.822 70.398 19.216 1.00 61.90 93 GLU A C 1
ATOM 662 O O . GLU A 1 93 ? 10.558 70.489 20.408 1.00 61.87 93 GLU A O 1
ATOM 668 N N . GLU A 1 94 ? 10.138 69.611 18.373 1.00 60.06 94 GLU A N 1
ATOM 669 C CA . GLU A 1 94 ? 9.006 68.793 18.796 1.00 59.18 94 GLU A CA 1
ATOM 670 C C . GLU A 1 94 ? 9.423 67.707 19.802 1.00 57.87 94 GLU A C 1
ATOM 671 O O . GLU A 1 94 ? 8.746 67.526 20.813 1.00 57.66 94 GLU A O 1
ATOM 677 N N . VAL A 1 95 ? 10.543 67.009 19.541 1.00 56.69 95 VAL A N 1
ATOM 678 C CA . VAL A 1 95 ? 11.052 65.982 20.451 1.00 56.40 95 VAL A CA 1
ATOM 679 C C . VAL A 1 95 ? 11.484 66.623 21.771 1.00 55.79 95 VAL A C 1
ATOM 680 O O . VAL A 1 95 ? 11.148 66.102 22.829 1.00 55.21 95 VAL A O 1
ATOM 684 N N . GLU A 1 96 ? 12.179 67.778 21.715 1.00 55.50 96 GLU A N 1
ATOM 685 C CA . GLU A 1 96 ? 12.597 68.462 22.935 1.00 55.81 96 GLU A CA 1
ATOM 686 C C . GLU A 1 96 ? 11.403 68.960 23.747 1.00 55.09 96 GLU A C 1
ATOM 687 O O . GLU A 1 96 ? 11.407 68.808 24.968 1.00 55.35 96 GLU A O 1
ATOM 693 N N . LYS A 1 97 ? 10.357 69.482 23.082 1.00 53.91 97 LYS A N 1
ATOM 694 C CA . LYS A 1 97 ? 9.149 69.935 23.768 1.00 53.51 97 LYS A CA 1
ATOM 695 C C . LYS A 1 97 ? 8.472 68.737 24.456 1.00 51.99 97 LYS A C 1
ATOM 696 O O . LYS A 1 97 ? 8.096 68.842 25.623 1.00 51.72 97 LYS A O 1
ATOM 702 N N . ARG A 1 98 ? 8.387 67.583 23.749 1.00 50.60 98 ARG A N 1
ATOM 703 C CA . ARG A 1 98 ? 7.815 66.336 24.282 1.00 49.74 98 ARG A CA 1
ATOM 704 C C . ARG A 1 98 ? 8.623 65.833 25.488 1.00 48.15 98 ARG A C 1
ATOM 705 O O . ARG A 1 98 ? 8.032 65.374 26.460 1.00 48.19 98 ARG A O 1
ATOM 713 N N . ALA A 1 99 ? 9.959 65.930 25.433 1.00 47.03 99 ALA A N 1
ATOM 714 C CA . ALA A 1 99 ? 10.822 65.524 26.546 1.00 46.80 99 ALA A CA 1
ATOM 715 C C . ALA A 1 99 ? 10.613 66.447 27.757 1.00 45.93 99 ALA A C 1
ATOM 716 O O . ALA A 1 99 ? 10.512 65.954 28.877 1.00 45.10 99 ALA A O 1
ATOM 718 N N . ARG A 1 100 ? 10.485 67.774 27.534 1.00 45.53 100 ARG A N 1
ATOM 719 C CA . ARG A 1 100 ? 10.242 68.708 28.635 1.00 46.24 100 ARG A CA 1
ATOM 720 C C . ARG A 1 100 ? 8.894 68.446 29.271 1.00 45.77 100 ARG A C 1
ATOM 721 O O . ARG A 1 100 ? 8.803 68.426 30.500 1.00 46.58 100 ARG A O 1
ATOM 729 N N . GLU A 1 101 ? 7.846 68.230 28.446 1.00 44.63 101 GLU A N 1
ATOM 730 C CA . GLU A 1 101 ? 6.521 67.973 29.002 1.00 44.72 101 GLU A CA 1
ATOM 731 C C . GLU A 1 101 ? 6.480 66.659 29.767 1.00 43.40 101 GLU A C 1
ATOM 732 O O . GLU A 1 101 ? 5.845 66.592 30.821 1.00 43.33 101 GLU A O 1
ATOM 738 N N . LEU A 1 102 ? 7.218 65.637 29.294 1.00 42.24 102 LEU A N 1
ATOM 739 C CA . LEU A 1 102 ? 7.285 64.365 30.009 1.00 41.27 102 LEU A CA 1
ATOM 740 C C . LEU A 1 102 ? 7.968 64.570 31.362 1.00 40.51 102 LEU A C 1
ATOM 741 O O . LEU A 1 102 ? 7.483 64.074 32.375 1.00 38.89 102 LEU A O 1
ATOM 746 N N . ARG A 1 103 ? 9.052 65.355 31.385 1.00 41.30 103 ARG A N 1
ATOM 747 C CA . ARG A 1 103 ? 9.752 65.659 32.624 1.00 42.98 103 ARG A CA 1
ATOM 748 C C . ARG A 1 103 ? 8.859 66.383 33.620 1.00 43.48 103 ARG A C 1
ATOM 749 O O . ARG A 1 103 ? 8.937 66.083 34.803 1.00 43.62 103 ARG A O 1
ATOM 757 N N . ARG A 1 104 ? 8.008 67.334 33.155 1.00 43.67 104 ARG A N 1
ATOM 758 C CA . ARG A 1 104 ? 7.098 68.064 34.044 1.00 44.23 104 ARG A CA 1
ATOM 759 C C . ARG A 1 104 ? 6.018 67.123 34.568 1.00 42.93 104 ARG A C 1
ATOM 760 O O . ARG A 1 104 ? 5.661 67.200 35.743 1.00 42.62 104 ARG A O 1
ATOM 768 N N . ARG A 1 105 ? 5.495 66.234 33.698 1.00 41.87 105 ARG A N 1
ATOM 769 C CA . ARG A 1 105 ? 4.482 65.261 34.106 1.00 41.53 105 ARG A CA 1
ATOM 770 C C . ARG A 1 105 ? 5.052 64.316 35.142 1.00 39.39 105 ARG A C 1
ATOM 771 O O . ARG A 1 105 ? 4.365 64.018 36.112 1.00 39.67 105 ARG A O 1
ATOM 779 N N . ILE A 1 106 ? 6.309 63.870 34.969 1.00 37.91 106 ILE A N 1
ATOM 780 C CA . ILE A 1 106 ? 6.945 62.966 35.933 1.00 37.45 106 ILE A CA 1
ATOM 781 C C . ILE A 1 106 ? 7.095 63.668 37.280 1.00 38.29 106 ILE A C 1
ATOM 782 O O . ILE A 1 106 ? 6.736 63.102 38.305 1.00 37.65 106 ILE A O 1
ATOM 787 N N . ARG A 1 107 ? 7.485 64.951 37.269 1.00 39.52 107 ARG A N 1
ATOM 788 C CA . ARG A 1 107 ? 7.593 65.791 38.475 1.00 41.28 107 ARG A CA 1
ATOM 789 C C . ARG A 1 107 ? 6.223 65.975 39.174 1.00 41.54 107 ARG A C 1
ATOM 790 O O . ARG A 1 107 ? 6.144 65.936 40.403 1.00 42.10 107 ARG A O 1
ATOM 798 N N . GLU A 1 108 ? 5.148 66.134 38.400 1.00 41.01 108 GLU A N 1
ATOM 799 C CA . GLU A 1 108 ? 3.799 66.280 38.953 1.00 41.37 108 GLU A CA 1
ATOM 800 C C . GLU A 1 108 ? 3.337 64.975 39.597 1.00 41.08 108 GLU A C 1
ATOM 801 O O . GLU A 1 108 ? 2.663 65.015 40.634 1.00 41.69 108 GLU A O 1
ATOM 807 N N . ILE A 1 109 ? 3.734 63.805 39.025 1.00 39.60 109 ILE A N 1
ATOM 808 C CA . ILE A 1 109 ? 3.381 62.522 39.644 1.00 39.09 109 ILE A CA 1
ATOM 809 C C . ILE A 1 109 ? 4.045 62.419 41.017 1.00 39.00 109 ILE A C 1
ATOM 810 O O . ILE A 1 109 ? 3.382 62.047 41.980 1.00 38.79 109 ILE A O 1
ATOM 815 N N . LEU A 1 110 ? 5.338 62.767 41.106 1.00 39.39 110 LEU A N 1
ATOM 816 C CA . LEU A 1 110 ? 6.082 62.714 42.373 1.00 40.65 110 LEU A CA 1
ATOM 817 C C . LEU A 1 110 ? 5.433 63.636 43.410 1.00 41.67 110 LEU A C 1
ATOM 818 O O . LEU A 1 110 ? 5.226 63.222 44.551 1.00 42.45 110 LEU A O 1
ATOM 823 N N . GLU A 1 111 ? 5.092 64.869 43.012 1.00 41.64 111 GLU A N 1
ATOM 824 C CA . GLU A 1 111 ? 4.468 65.813 43.940 1.00 43.09 111 GLU A CA 1
ATOM 825 C C . GLU A 1 111 ? 3.137 65.303 44.471 1.00 43.60 111 GLU A C 1
ATOM 826 O O . GLU A 1 111 ? 2.889 65.382 45.673 1.00 43.88 111 GLU A O 1
ATOM 832 N N . ARG A 1 112 ? 2.290 64.757 43.583 1.00 43.30 112 ARG A N 1
ATOM 833 C CA . ARG A 1 112 ? 1.003 64.207 44.012 1.00 43.56 112 ARG A CA 1
ATOM 834 C C . ARG A 1 112 ? 1.208 63.008 44.924 1.00 42.86 112 ARG A C 1
ATOM 835 O O . ARG A 1 112 ? 0.468 62.853 45.886 1.00 43.10 112 ARG A O 1
ATOM 843 N N . ALA A 1 113 ? 2.214 62.162 44.622 1.00 42.42 113 ALA A N 1
ATOM 844 C CA . ALA A 1 113 ? 2.520 60.989 45.437 1.00 43.18 113 ALA A CA 1
ATOM 845 C C . ALA A 1 113 ? 2.989 61.371 46.844 1.00 44.41 113 ALA A C 1
ATOM 846 O O . ALA A 1 113 ? 2.583 60.727 47.811 1.00 44.17 113 ALA A O 1
ATOM 848 N N . LYS A 1 114 ? 3.802 62.436 46.972 1.00 45.71 114 LYS A N 1
ATOM 849 C CA . LYS A 1 114 ? 4.248 62.908 48.292 1.00 47.58 114 LYS A CA 1
ATOM 850 C C . LYS A 1 114 ? 3.070 63.485 49.080 1.00 49.91 114 LYS A C 1
ATOM 851 O O . LYS A 1 114 ? 2.953 63.261 50.283 1.00 50.50 114 LYS A O 1
ATOM 857 N N . LYS A 1 115 ? 2.183 64.205 48.395 1.00 50.74 115 LYS A N 1
ATOM 858 C CA . LYS A 1 115 ? 0.992 64.765 49.022 1.00 52.18 115 LYS A CA 1
ATOM 859 C C . LYS A 1 115 ? 0.069 63.631 49.489 1.00 52.65 115 LYS A C 1
ATOM 860 O O . LYS A 1 115 ? -0.444 63.684 50.600 1.00 52.92 115 LYS A O 1
ATOM 866 N N . TRP A 1 116 ? -0.060 62.566 48.665 1.00 52.64 116 TRP A N 1
ATOM 867 C CA . TRP A 1 116 ? -0.859 61.361 48.904 1.00 52.89 116 TRP A CA 1
ATOM 868 C C . TRP A 1 116 ? -0.344 60.601 50.120 1.00 53.55 116 TRP A C 1
ATOM 869 O O . TRP A 1 116 ? -1.141 60.098 50.915 1.00 53.99 116 TRP A O 1
ATOM 880 N N . LEU A 1 117 ? 0.981 60.531 50.279 1.00 53.56 117 LEU A N 1
ATOM 881 C CA . LEU A 1 117 ? 1.578 59.872 51.436 1.00 54.50 117 LEU A CA 1
ATOM 882 C C . LEU A 1 117 ? 1.469 60.740 52.695 1.00 56.86 117 LEU A C 1
ATOM 883 O O . LEU A 1 117 ? 1.350 60.199 53.791 1.00 57.70 117 LEU A O 1
ATOM 888 N N . ASP A 1 118 ? 1.477 62.076 52.547 1.00 57.68 118 ASP A N 1
ATOM 889 C CA . ASP A 1 118 ? 1.400 62.996 53.688 1.00 59.21 118 ASP A CA 1
ATOM 890 C C . ASP A 1 118 ? -0.031 63.266 54.193 1.00 60.76 118 ASP A C 1
ATOM 891 O O . ASP A 1 118 ? -0.211 64.089 55.094 1.00 60.93 118 ASP A O 1
ATOM 896 N N . GLN A 1 119 ? -1.041 62.584 53.623 1.00 61.76 119 GLN A N 1
ATOM 897 C CA . GLN A 1 119 ? -2.448 62.748 53.992 1.00 63.48 119 GLN A CA 1
ATOM 898 C C . GLN A 1 119 ? -2.737 62.302 55.425 1.00 64.58 119 GLN A C 1
ATOM 899 O O . GLN A 1 119 ? -3.436 63.008 56.159 1.00 65.06 119 GLN A O 1
ATOM 905 N N . GLY B 2 1 ? 27.032 61.428 34.298 1.00 45.87 0 GLY B N 1
ATOM 906 C CA . GLY B 2 1 ? 27.181 60.965 32.920 1.00 45.56 0 GLY B CA 1
ATOM 907 C C . GLY B 2 1 ? 26.466 59.660 32.625 1.00 44.55 0 GLY B C 1
ATOM 908 O O . GLY B 2 1 ? 25.274 59.523 32.909 1.00 45.54 0 GLY B O 1
ATOM 909 N N . GLN B 2 2 ? 27.182 58.697 32.021 1.00 42.12 1 GLN B N 1
ATOM 910 C CA . GLN B 2 2 ? 26.638 57.385 31.668 1.00 39.96 1 GLN B CA 1
ATOM 911 C C . GLN B 2 2 ? 26.230 56.610 32.932 1.00 35.60 1 GLN B C 1
ATOM 912 O O . GLN B 2 2 ? 27.005 56.560 33.879 1.00 34.85 1 GLN B O 1
ATOM 918 N N . VAL B 2 3 ? 25.051 55.998 32.932 1.00 33.15 2 VAL B N 1
ATOM 919 C CA . VAL B 2 3 ? 24.602 55.188 34.076 1.00 31.18 2 VAL B CA 1
ATOM 920 C C . VAL B 2 3 ? 25.346 53.852 33.999 1.00 28.68 2 VAL B C 1
ATOM 921 O O . VAL B 2 3 ? 25.146 53.095 33.038 1.00 28.82 2 VAL B O 1
ATOM 925 N N . GLN B 2 4 ? 26.201 53.563 34.988 1.00 26.30 3 GLN B N 1
ATOM 926 C CA . GLN B 2 4 ? 26.991 52.333 34.930 1.00 25.82 3 GLN B CA 1
ATOM 927 C C . GLN B 2 4 ? 27.454 51.855 36.295 1.00 24.92 3 GLN B C 1
ATOM 928 O O . GLN B 2 4 ? 27.478 52.620 37.265 1.00 25.61 3 GLN B O 1
ATOM 934 N N . LEU B 2 5 ? 27.871 50.585 36.348 1.00 23.42 4 LEU B N 1
ATOM 935 C CA . LEU B 2 5 ? 28.481 49.986 37.529 1.00 23.26 4 LEU B CA 1
ATOM 936 C C . LEU B 2 5 ? 29.784 49.370 37.029 1.00 23.48 4 LEU B C 1
ATOM 937 O O . LEU B 2 5 ? 29.782 48.653 36.007 1.00 24.07 4 LEU B O 1
ATOM 942 N N . VAL B 2 6 ? 30.888 49.709 37.683 1.00 23.41 5 VAL B N 1
ATOM 943 C CA . VAL B 2 6 ? 32.207 49.212 37.290 1.00 24.18 5 VAL B CA 1
ATOM 944 C C . VAL B 2 6 ? 32.793 48.429 38.466 1.00 24.25 5 VAL B C 1
ATOM 945 O O . VAL B 2 6 ? 32.965 48.966 39.556 1.00 25.22 5 VAL B O 1
ATOM 949 N N . GLN B 2 7 ? 33.089 47.161 38.238 1.00 23.09 6 GLN B N 1
ATOM 950 C CA . GLN B 2 7 ? 33.594 46.279 39.283 1.00 22.86 6 GLN B CA 1
ATOM 951 C C . GLN B 2 7 ? 35.111 46.163 39.294 1.00 23.56 6 GLN B C 1
ATOM 952 O O . GLN B 2 7 ? 35.780 46.447 38.290 1.00 24.71 6 GLN B O 1
ATOM 958 N N . SER B 2 8 ? 35.635 45.682 40.411 1.00 23.62 7 SER B N 1
ATOM 959 C CA . SER B 2 8 ? 37.057 45.427 40.589 1.00 24.76 7 SER B CA 1
ATOM 960 C C . SER B 2 8 ? 37.509 44.212 39.773 1.00 25.59 7 SER B C 1
ATOM 961 O O . SER B 2 8 ? 36.693 43.471 39.222 1.00 25.80 7 SER B O 1
ATOM 964 N N . GLY B 2 9 ? 38.826 44.060 39.626 1.00 26.02 8 GLY B N 1
ATOM 965 C CA . GLY B 2 9 ? 39.381 43.037 38.751 1.00 26.19 8 GLY B CA 1
ATOM 966 C C . GLY B 2 9 ? 39.366 41.615 39.247 1.00 25.62 8 GLY B C 1
ATOM 967 O O . GLY B 2 9 ? 39.012 41.345 40.397 1.00 25.07 8 GLY B O 1
ATOM 968 N N . ALA B 2 10 ? 39.796 40.696 38.366 1.00 25.57 9 ALA B N 1
ATOM 969 C CA . ALA B 2 10 ? 39.832 39.274 38.653 1.00 25.88 9 ALA B CA 1
ATOM 970 C C . ALA B 2 10 ? 40.570 38.927 39.924 1.00 25.74 9 ALA B C 1
ATOM 971 O O . ALA B 2 10 ? 41.549 39.596 40.293 1.00 26.47 9 ALA B O 1
ATOM 973 N N . GLU B 2 11 ? 40.135 37.838 40.570 1.00 24.45 10 GLU B N 1
ATOM 974 C CA . GLU B 2 11 ? 40.753 37.363 41.820 1.00 25.21 10 GLU B CA 1
ATOM 975 C C . GLU B 2 11 ? 41.032 35.877 41.727 1.00 26.11 10 GLU B C 1
ATOM 976 O O . GLU B 2 11 ? 40.228 35.135 41.144 1.00 26.48 10 GLU B O 1
ATOM 982 N N . VAL B 2 12 ? 42.141 35.427 42.350 1.00 25.79 11 VAL B N 1
ATOM 983 C CA . VAL B 2 12 ? 42.483 34.019 42.478 1.00 27.31 11 VAL B CA 1
ATOM 984 C C . VAL B 2 12 ? 42.827 33.810 43.948 1.00 28.43 11 VAL B C 1
ATOM 985 O O . VAL B 2 12 ? 43.751 34.447 44.485 1.00 28.80 11 VAL B O 1
ATOM 989 N N . LYS B 2 13 ? 42.055 32.970 44.628 1.00 27.77 12 LYS B N 1
ATOM 990 C CA . LYS B 2 13 ? 42.191 32.807 46.072 1.00 28.22 12 LYS B CA 1
ATOM 991 C C . LYS B 2 13 ? 42.339 31.355 46.446 1.00 29.98 12 LYS B C 1
ATOM 992 O O . LYS B 2 13 ? 41.787 30.492 45.781 1.00 29.32 12 LYS B O 1
ATOM 998 N N . LYS B 2 14 ? 43.064 31.082 47.535 1.00 31.41 13 LYS B N 1
ATOM 999 C CA . LYS B 2 14 ? 43.196 29.704 47.987 1.00 32.94 13 LYS B CA 1
ATOM 1000 C C . LYS B 2 14 ? 41.939 29.306 48.761 1.00 33.23 13 LYS B C 1
ATOM 1001 O O . LYS B 2 14 ? 41.298 30.151 49.378 1.00 32.97 13 LYS B O 1
ATOM 1007 N N . PRO B 2 15 ? 41.614 28.008 48.816 1.00 34.19 14 PRO B N 1
ATOM 1008 C CA . PRO B 2 15 ? 40.501 27.564 49.674 1.00 34.32 14 PRO B CA 1
ATOM 1009 C C . PRO B 2 15 ? 40.717 27.995 51.135 1.00 33.39 14 PRO B C 1
ATOM 1010 O O . PRO B 2 15 ? 41.852 27.965 51.636 1.00 33.65 14 PRO B O 1
ATOM 1014 N N . GLY B 2 16 ? 39.649 28.448 51.774 1.00 31.63 15 GLY B N 1
ATOM 1015 C CA . GLY B 2 16 ? 39.653 28.955 53.139 1.00 31.74 15 GLY B CA 1
ATOM 1016 C C . GLY B 2 16 ? 39.875 30.457 53.247 1.00 32.00 15 GLY B C 1
ATOM 1017 O O . GLY B 2 16 ? 39.603 31.058 54.292 1.00 32.37 15 GLY B O 1
ATOM 1018 N N . ALA B 2 17 ? 40.366 31.086 52.172 1.00 31.57 16 ALA B N 1
ATOM 1019 C CA . ALA B 2 17 ? 40.631 32.520 52.160 1.00 30.83 16 ALA B CA 1
ATOM 1020 C C . ALA B 2 17 ? 39.302 33.321 51.964 1.00 30.02 16 ALA B C 1
ATOM 1021 O O . ALA B 2 17 ? 38.234 32.712 51.825 1.00 29.51 16 ALA B O 1
ATOM 1023 N N . SER B 2 18 ? 39.359 34.653 52.021 1.00 29.14 17 SER B N 1
ATOM 1024 C CA A SER B 2 18 ? 38.186 35.471 51.761 0.50 29.42 17 SER B CA 1
ATOM 1025 C CA B SER B 2 18 ? 38.199 35.501 51.780 0.50 29.16 17 SER B CA 1
ATOM 1026 C C . SER B 2 18 ? 38.482 36.346 50.531 1.00 29.27 17 SER B C 1
ATOM 1027 O O . SER B 2 18 ? 39.646 36.526 50.137 1.00 29.94 17 SER B O 1
ATOM 1032 N N . VAL B 2 19 ? 37.436 36.895 49.927 1.00 27.45 18 VAL B N 1
ATOM 1033 C CA . VAL B 2 19 ? 37.589 37.766 48.785 1.00 27.01 18 VAL B CA 1
ATOM 1034 C C . VAL B 2 19 ? 36.648 38.954 48.985 1.00 27.17 18 VAL B C 1
ATOM 1035 O O . VAL B 2 19 ? 35.574 38.790 49.564 1.00 26.88 18 VAL B O 1
ATOM 1039 N N . ARG B 2 20 ? 37.065 40.149 48.537 1.00 27.38 19 ARG B N 1
ATOM 1040 C CA . ARG B 2 20 ? 36.200 41.319 48.595 1.00 27.60 19 ARG B CA 1
ATOM 1041 C C . ARG B 2 20 ? 36.159 41.905 47.177 1.00 27.61 19 ARG B C 1
ATOM 1042 O O . ARG B 2 20 ? 37.204 42.112 46.561 1.00 28.49 19 ARG B O 1
ATOM 1050 N N . VAL B 2 21 ? 34.956 42.108 46.640 1.00 25.33 20 VAL B N 1
ATOM 1051 C CA . VAL B 2 21 ? 34.763 42.656 45.295 1.00 24.89 20 VAL B CA 1
ATOM 1052 C C . VAL B 2 21 ? 34.081 43.998 45.465 1.00 24.84 20 VAL B C 1
ATOM 1053 O O . VAL B 2 21 ? 33.199 44.131 46.320 1.00 25.01 20 VAL B O 1
ATOM 1057 N N . SER B 2 22 ? 34.469 44.987 44.662 1.00 23.76 21 SER B N 1
ATOM 1058 C CA . SER B 2 22 ? 33.844 46.305 44.735 1.00 24.10 21 SER B CA 1
ATOM 1059 C C . SER B 2 22 ? 33.026 46.582 43.474 1.00 23.77 21 SER B C 1
ATOM 1060 O O . SER B 2 22 ? 33.236 45.966 42.410 1.00 23.64 21 SER B O 1
ATOM 1063 N N . CYS B 2 23 ? 32.109 47.527 43.589 1.00 22.87 22 CYS B N 1
ATOM 1064 C CA . CYS B 2 23 ? 31.170 47.847 42.528 1.00 23.90 22 CYS B CA 1
ATOM 1065 C C . CYS B 2 23 ? 30.909 49.353 42.606 1.00 24.95 22 CYS B C 1
ATOM 1066 O O . CYS B 2 23 ? 30.211 49.803 43.509 1.00 26.34 22 CYS B O 1
ATOM 1069 N N . LYS B 2 24 ? 31.525 50.134 41.714 1.00 24.94 23 LYS B N 1
ATOM 1070 C CA . LYS B 2 24 ? 31.411 51.590 41.748 1.00 25.46 23 LYS B CA 1
ATOM 1071 C C . LYS B 2 24 ? 30.354 52.108 40.787 1.00 24.95 23 LYS B C 1
ATOM 1072 O O . LYS B 2 24 ? 30.410 51.858 39.575 1.00 24.96 23 LYS B O 1
ATOM 1078 N N . ALA B 2 25 ? 29.392 52.851 41.324 1.00 24.81 24 ALA B N 1
ATOM 1079 C CA . ALA B 2 25 ? 28.309 53.407 40.521 1.00 26.02 24 ALA B CA 1
ATOM 1080 C C . ALA B 2 25 ? 28.585 54.816 40.046 1.00 26.80 24 ALA B C 1
ATOM 1081 O O . ALA B 2 25 ? 29.185 55.623 40.778 1.00 27.27 24 ALA B O 1
ATOM 1083 N N . SER B 2 26 ? 28.090 55.139 38.849 1.00 26.96 25 SER B N 1
ATOM 1084 C CA . SER B 2 26 ? 28.129 56.509 38.361 1.00 28.13 25 SER B CA 1
ATOM 1085 C C . SER B 2 26 ? 26.912 56.791 37.484 1.00 27.54 25 SER B C 1
ATOM 1086 O O . SER B 2 26 ? 26.271 55.858 36.975 1.00 26.86 25 SER B O 1
ATOM 1089 N N . GLY B 2 27 ? 26.566 58.067 37.341 1.00 27.57 26 GLY B N 1
ATOM 1090 C CA . GLY B 2 27 ? 25.461 58.449 36.469 1.00 27.45 26 GLY B CA 1
ATOM 1091 C C . GLY B 2 27 ? 24.078 58.479 37.085 1.00 26.65 26 GLY B C 1
ATOM 1092 O O . GLY B 2 27 ? 23.111 58.853 36.410 1.00 26.88 26 GLY B O 1
ATOM 1093 N N . TYR B 2 28 ? 23.970 58.118 38.379 1.00 25.69 27 TYR B N 1
ATOM 1094 C CA . TYR B 2 28 ? 22.691 58.124 39.077 1.00 24.95 27 TYR B CA 1
ATOM 1095 C C . TYR B 2 28 ? 22.894 58.344 40.587 1.00 25.76 27 TYR B C 1
ATOM 1096 O O . TYR B 2 28 ? 24.017 58.220 41.078 1.00 26.08 27 TYR B O 1
ATOM 1105 N N . THR B 2 29 ? 21.812 58.638 41.320 1.00 25.93 28 THR B N 1
ATOM 1106 C CA . THR B 2 29 ? 21.895 58.882 42.765 1.00 26.57 28 THR B CA 1
ATOM 1107 C C . THR B 2 29 ? 21.975 57.550 43.494 1.00 26.51 28 THR B C 1
ATOM 1108 O O . THR B 2 29 ? 20.955 56.904 43.706 1.00 25.98 28 THR B O 1
ATOM 1112 N N . PHE B 2 30 ? 23.176 57.162 43.904 1.00 26.46 29 PHE B N 1
ATOM 1113 C CA . PHE B 2 30 ? 23.422 55.879 44.560 1.00 27.06 29 PHE B CA 1
ATOM 1114 C C . PHE B 2 30 ? 22.574 55.667 45.823 1.00 26.51 29 PHE B C 1
ATOM 1115 O O . PHE B 2 30 ? 22.119 54.550 46.076 1.00 25.97 29 PHE B O 1
ATOM 1123 N N . THR B 2 31 ? 22.360 56.736 46.616 1.00 25.41 30 THR B N 1
ATOM 1124 C CA . THR B 2 31 ? 21.570 56.615 47.841 1.00 25.75 30 THR B CA 1
ATOM 1125 C C . THR B 2 31 ? 20.065 56.470 47.630 1.00 24.81 30 THR B C 1
ATOM 1126 O O . THR B 2 31 ? 19.331 56.337 48.617 1.00 25.71 30 THR B O 1
ATOM 1130 N N . SER B 2 32 ? 19.585 56.528 46.369 1.00 23.35 31 SER B N 1
ATOM 1131 C CA . SER B 2 32 ? 18.161 56.325 46.119 1.00 23.11 31 SER B CA 1
ATOM 1132 C C . SER B 2 32 ? 17.871 54.868 45.690 1.00 22.08 31 SER B C 1
ATOM 1133 O O . SER B 2 32 ? 16.717 54.540 45.453 1.00 22.36 31 SER B O 1
ATOM 1136 N N . TYR B 2 33 ? 18.904 54.023 45.541 1.00 21.57 32 TYR B N 1
ATOM 1137 C CA . TYR B 2 33 ? 18.729 52.659 45.064 1.00 21.94 32 TYR B CA 1
ATOM 1138 C C . TYR B 2 33 ? 19.449 51.667 45.999 1.00 22.28 32 TYR B C 1
ATOM 1139 O O . TYR B 2 33 ? 19.932 52.031 47.074 1.00 23.13 32 TYR B O 1
ATOM 1148 N N . GLY B 2 34 ? 19.452 50.414 45.605 1.00 20.49 33 GLY B N 1
ATOM 1149 C CA . GLY B 2 34 ? 20.168 49.337 46.273 1.00 20.78 33 GLY B CA 1
ATOM 1150 C C . GLY B 2 34 ? 21.041 48.603 45.258 1.00 20.41 33 GLY B C 1
ATOM 1151 O O . GLY B 2 34 ? 21.065 48.929 44.046 1.00 20.50 33 GLY B O 1
ATOM 1152 N N . ILE B 2 35 ? 21.774 47.620 45.735 1.00 20.06 34 ILE B N 1
ATOM 1153 C CA . ILE B 2 35 ? 22.644 46.811 44.878 1.00 19.72 34 ILE B CA 1
ATOM 1154 C C . ILE B 2 35 ? 22.413 45.364 45.244 1.00 19.97 34 ILE B C 1
ATOM 1155 O O . ILE B 2 35 ? 22.534 44.996 46.425 1.00 20.46 34 ILE B O 1
ATOM 1160 N N . SER B 2 36 ? 22.084 44.546 44.248 1.00 18.37 35 SER B N 1
ATOM 1161 C CA . SER B 2 36 ? 22.027 43.090 44.433 1.00 18.54 35 SER B CA 1
ATOM 1162 C C . SER B 2 36 ? 23.303 42.479 43.864 1.00 19.12 35 SER B C 1
ATOM 1163 O O . SER B 2 36 ? 23.893 43.018 42.932 1.00 19.72 35 SER B O 1
ATOM 1166 N N . TRP B 2 37 ? 23.718 41.354 44.422 1.00 18.49 36 TRP B N 1
ATOM 1167 C CA . TRP B 2 37 ? 24.873 40.613 43.922 1.00 19.29 36 TRP B CA 1
ATOM 1168 C C . TRP B 2 37 ? 24.366 39.275 43.433 1.00 19.87 36 TRP B C 1
ATOM 1169 O O . TRP B 2 37 ? 23.558 38.625 44.107 1.00 20.24 36 TRP B O 1
ATOM 1180 N N . VAL B 2 38 ? 24.826 38.875 42.241 1.00 18.92 37 VAL B N 1
ATOM 1181 C CA . VAL B 2 38 ? 24.412 37.634 41.588 1.00 18.89 37 VAL B CA 1
ATOM 1182 C C . VAL B 2 38 ? 25.665 36.949 41.058 1.00 19.45 37 VAL B C 1
ATOM 1183 O O . VAL B 2 38 ? 26.507 37.633 40.476 1.00 20.89 37 VAL B O 1
ATOM 1187 N N . ARG B 2 39 ? 25.805 35.631 41.254 1.00 18.36 38 ARG B N 1
ATOM 1188 C CA . ARG B 2 39 ? 26.996 34.951 40.742 1.00 18.84 38 ARG B CA 1
ATOM 1189 C C . ARG B 2 39 ? 26.633 33.852 39.754 1.00 19.88 38 ARG B C 1
ATOM 1190 O O . ARG B 2 39 ? 25.488 33.405 39.707 1.00 19.90 38 ARG B O 1
ATOM 1198 N N . GLN B 2 40 ? 27.624 33.428 38.965 1.00 19.36 39 GLN B N 1
ATOM 1199 C CA . GLN B 2 40 ? 27.396 32.430 37.937 1.00 19.11 39 GLN B CA 1
ATOM 1200 C C . GLN B 2 40 ? 28.639 31.560 37.806 1.00 20.64 39 GLN B C 1
ATOM 1201 O O . GLN B 2 40 ? 29.705 32.028 37.352 1.00 21.10 39 GLN B O 1
ATOM 1207 N N . ALA B 2 41 ? 28.523 30.309 38.244 1.00 20.93 40 ALA B N 1
ATOM 1208 C CA . ALA B 2 41 ? 29.623 29.346 38.144 1.00 22.48 40 ALA B CA 1
ATOM 1209 C C . ALA B 2 41 ? 29.824 28.964 36.667 1.00 23.76 40 ALA B C 1
ATOM 1210 O O . ALA B 2 41 ? 28.907 29.096 35.859 1.00 23.57 40 ALA B O 1
ATOM 1212 N N . PRO B 2 42 ? 31.031 28.523 36.288 1.00 25.43 41 PRO B N 1
ATOM 1213 C CA . PRO B 2 42 ? 31.291 28.223 34.868 1.00 26.57 41 PRO B CA 1
ATOM 1214 C C . PRO B 2 42 ? 30.297 27.245 34.255 1.00 26.53 41 PRO B C 1
ATOM 1215 O O . PRO B 2 42 ? 30.079 26.173 34.799 1.00 28.11 41 PRO B O 1
ATOM 1219 N N . GLY B 2 43 ? 29.656 27.661 33.174 1.00 26.86 42 GLY B N 1
ATOM 1220 C CA . GLY B 2 43 ? 28.663 26.855 32.472 1.00 27.65 42 GLY B CA 1
ATOM 1221 C C . GLY B 2 43 ? 27.343 26.676 33.202 1.00 28.14 42 GLY B C 1
ATOM 1222 O O . GLY B 2 43 ? 26.500 25.896 32.762 1.00 30.78 42 GLY B O 1
ATOM 1223 N N . GLN B 2 44 ? 27.128 27.406 34.312 1.00 25.96 43 GLN B N 1
ATOM 1224 C CA . GLN B 2 44 ? 25.921 27.259 35.120 1.00 24.84 43 GLN B CA 1
ATOM 1225 C C . GLN B 2 44 ? 25.026 28.514 35.047 1.00 24.38 43 GLN B C 1
ATOM 1226 O O . GLN B 2 44 ? 25.334 29.451 34.304 1.00 24.24 43 GLN B O 1
ATOM 1232 N N . GLY B 2 45 ? 23.919 28.507 35.779 1.00 24.21 44 GLY B N 1
ATOM 1233 C CA . GLY B 2 45 ? 22.980 29.614 35.740 1.00 23.23 44 GLY B CA 1
ATOM 1234 C C . GLY B 2 45 ? 23.277 30.688 36.760 1.00 22.81 44 GLY B C 1
ATOM 1235 O O . GLY B 2 45 ? 24.301 30.645 37.451 1.00 23.28 44 GLY B O 1
ATOM 1236 N N . LEU B 2 46 ? 22.393 31.682 36.822 1.00 20.14 45 LEU B N 1
ATOM 1237 C CA . LEU B 2 46 ? 22.531 32.792 37.754 1.00 19.74 45 LEU B CA 1
ATOM 1238 C C . LEU B 2 46 ? 22.042 32.395 39.130 1.00 20.34 45 LEU B C 1
ATOM 1239 O O . LEU B 2 46 ? 21.035 31.716 39.261 1.00 21.54 45 LEU B O 1
ATOM 1244 N N . GLU B 2 47 ? 22.735 32.866 40.167 1.00 19.07 46 GLU B N 1
ATOM 1245 C CA . GLU B 2 47 ? 22.334 32.600 41.543 1.00 19.67 46 GLU B CA 1
ATOM 1246 C C . GLU B 2 47 ? 22.397 33.900 42.347 1.00 19.65 46 GLU B C 1
ATOM 1247 O O . GLU B 2 47 ? 23.464 34.510 42.442 1.00 19.85 46 GLU B O 1
ATOM 1253 N N . TRP B 2 48 ? 21.246 34.332 42.912 1.00 19.25 47 TRP B N 1
ATOM 1254 C CA . TRP B 2 48 ? 21.228 35.573 43.679 1.00 19.32 47 TRP B CA 1
ATOM 1255 C C . TRP B 2 48 ? 21.900 35.338 45.029 1.00 19.17 47 TRP B C 1
ATOM 1256 O O . TRP B 2 48 ? 21.653 34.311 45.686 1.00 19.72 47 TRP B O 1
ATOM 1267 N N . MET B 2 49 ? 22.767 36.283 45.439 1.00 18.36 48 MET B N 1
ATOM 1268 C CA . MET B 2 49 ? 23.499 36.163 46.704 1.00 18.65 48 MET B CA 1
ATOM 1269 C C . MET B 2 49 ? 22.925 37.009 47.827 1.00 19.58 48 MET B C 1
ATOM 1270 O O . MET B 2 49 ? 22.987 36.609 48.984 1.00 20.07 48 MET B O 1
ATOM 1275 N N . GLY B 2 50 ? 22.497 38.216 47.503 1.00 19.24 49 GLY B N 1
ATOM 1276 C CA . GLY B 2 50 ? 22.022 39.138 48.517 1.00 19.85 49 GLY B CA 1
ATOM 1277 C C . GLY B 2 50 ? 21.888 40.541 47.977 1.00 19.44 49 GLY B C 1
ATOM 1278 O O . GLY B 2 50 ? 22.124 40.799 46.786 1.00 19.92 49 GLY B O 1
ATOM 1279 N N . TRP B 2 51 ? 21.478 41.441 48.848 1.00 18.88 50 TRP B N 1
ATOM 1280 C CA . TRP B 2 51 ? 21.173 42.810 48.459 1.00 19.60 50 TRP B CA 1
ATOM 1281 C C . TRP B 2 51 ? 21.487 43.756 49.606 1.00 20.51 50 TRP B C 1
ATOM 1282 O O . TRP B 2 51 ? 21.366 43.385 50.780 1.00 19.73 50 TRP B O 1
ATOM 1293 N N . ILE B 2 52 ? 21.870 44.978 49.254 1.00 20.04 51 ILE B N 1
ATOM 1294 C CA . ILE B 2 52 ? 22.103 46.031 50.237 1.00 20.14 51 ILE B CA 1
ATOM 1295 C C . ILE B 2 52 ? 21.478 47.340 49.750 1.00 21.02 51 ILE B C 1
ATOM 1296 O O . ILE B 2 52 ? 21.544 47.660 48.554 1.00 21.75 51 ILE B O 1
ATOM 1301 N N . SER B 2 53 ? 20.852 48.099 50.669 1.00 20.22 52 SER B N 1
ATOM 1302 C CA . SER B 2 53 ? 20.280 49.375 50.305 1.00 21.33 52 SER B CA 1
ATOM 1303 C C . SER B 2 53 ? 21.364 50.458 50.352 1.00 23.04 52 SER B C 1
ATOM 1304 O O . SER B 2 53 ? 22.052 50.600 51.366 1.00 23.31 52 SER B O 1
ATOM 1307 N N . GLY B 2 54 ? 21.444 51.273 49.313 1.00 23.60 53 GLY B N 1
ATOM 1308 C CA . GLY B 2 54 ? 22.307 52.452 49.346 1.00 24.64 53 GLY B CA 1
ATOM 1309 C C . GLY B 2 54 ? 21.683 53.574 50.170 1.00 25.56 53 GLY B C 1
ATOM 1310 O O . GLY B 2 54 ? 22.368 54.521 50.563 1.00 26.82 53 GLY B O 1
ATOM 1311 N N . TYR B 2 55 ? 20.373 53.471 50.466 1.00 25.22 54 TYR B N 1
ATOM 1312 C CA . TYR B 2 55 ? 19.638 54.478 51.223 1.00 26.56 54 TYR B CA 1
ATOM 1313 C C . TYR B 2 55 ? 19.913 54.364 52.724 1.00 26.82 54 TYR B C 1
ATOM 1314 O O . TYR B 2 55 ? 20.146 55.393 53.369 1.00 27.46 54 TYR B O 1
ATOM 1323 N N . ASP B 2 56 ? 19.807 53.140 53.288 1.00 26.01 55 ASP B N 1
ATOM 1324 C CA . ASP B 2 56 ? 20.033 53.006 54.729 1.00 25.75 55 ASP B CA 1
ATOM 1325 C C . ASP B 2 56 ? 20.938 51.818 55.154 1.00 25.76 55 ASP B C 1
ATOM 1326 O O . ASP B 2 56 ? 21.036 51.534 56.349 1.00 25.85 55 ASP B O 1
ATOM 1331 N N . GLY B 2 57 ? 21.554 51.123 54.200 1.00 24.63 56 GLY B N 1
ATOM 1332 C CA . GLY B 2 57 ? 22.465 50.030 54.528 1.00 23.59 56 GLY B CA 1
ATOM 1333 C C . GLY B 2 57 ? 21.825 48.726 54.961 1.00 22.41 56 GLY B C 1
ATOM 1334 O O . GLY B 2 57 ? 22.540 47.773 55.305 1.00 22.49 56 GLY B O 1
ATOM 1335 N N . ASN B 2 58 ? 20.475 48.624 54.892 1.00 21.79 57 ASN B N 1
ATOM 1336 C CA . ASN B 2 58 ? 19.842 47.345 55.226 1.00 21.18 57 ASN B CA 1
ATOM 1337 C C . ASN B 2 58 ? 20.288 46.252 54.251 1.00 21.27 57 ASN B C 1
ATOM 1338 O O . ASN B 2 58 ? 20.614 46.562 53.094 1.00 21.38 57 ASN B O 1
ATOM 1343 N N . THR B 2 59 ? 20.365 45.001 54.715 1.00 20.88 58 THR B N 1
ATOM 1344 C CA . THR B 2 59 ? 20.805 43.900 53.849 1.00 21.13 58 THR B CA 1
ATOM 1345 C C . THR B 2 59 ? 19.888 42.684 53.989 1.00 20.98 58 THR B C 1
ATOM 1346 O O . THR B 2 59 ? 19.267 42.480 55.030 1.00 21.28 58 THR B O 1
ATOM 1350 N N . ASN B 2 60 ? 19.820 41.886 52.922 1.00 20.39 59 ASN B N 1
ATOM 1351 C CA . ASN B 2 60 ? 19.170 40.585 52.930 1.00 21.09 59 ASN B CA 1
ATOM 1352 C C . ASN B 2 60 ? 20.147 39.646 52.240 1.00 21.32 59 ASN B C 1
ATOM 1353 O O . ASN B 2 60 ? 20.650 39.983 51.171 1.00 21.26 59 ASN B O 1
ATOM 1358 N N . TYR B 2 61 ? 20.416 38.473 52.829 1.00 21.00 60 TYR B N 1
ATOM 1359 C CA . TYR B 2 61 ? 21.334 37.520 52.201 1.00 20.77 60 TYR B CA 1
ATOM 1360 C C . TYR B 2 61 ? 20.646 36.221 51.906 1.00 21.58 60 TYR B C 1
ATOM 1361 O O . TYR B 2 61 ? 19.822 35.766 52.690 1.00 21.91 60 TYR B O 1
ATOM 1370 N N . ALA B 2 62 ? 21.054 35.548 50.825 1.00 21.80 61 ALA B N 1
ATOM 1371 C CA . ALA B 2 62 ? 20.526 34.233 50.467 1.00 22.04 61 ALA B CA 1
ATOM 1372 C C . ALA B 2 62 ? 20.809 33.255 51.618 1.00 22.91 61 ALA B C 1
ATOM 1373 O O . ALA B 2 62 ? 21.861 33.328 52.251 1.00 22.29 61 ALA B O 1
ATOM 1375 N N . GLN B 2 63 ? 19.836 32.415 51.934 1.00 24.93 62 GLN B N 1
ATOM 1376 C CA . GLN B 2 63 ? 19.948 31.475 53.071 1.00 27.13 62 GLN B CA 1
ATOM 1377 C C . GLN B 2 63 ? 21.237 30.653 53.064 1.00 27.72 62 GLN B C 1
ATOM 1378 O O . GLN B 2 63 ? 21.899 30.526 54.107 1.00 28.52 62 GLN B O 1
ATOM 1384 N N . LYS B 2 64 ? 21.632 30.155 51.886 1.00 28.00 63 LYS B N 1
ATOM 1385 C CA . LYS B 2 64 ? 22.839 29.332 51.787 1.00 30.06 63 LYS B CA 1
ATOM 1386 C C . LYS B 2 64 ? 24.140 30.083 52.089 1.00 30.35 63 LYS B C 1
ATOM 1387 O O . LYS B 2 64 ? 25.136 29.445 52.441 1.00 32.10 63 LYS B O 1
ATOM 1393 N N . LEU B 2 65 ? 24.123 31.423 52.028 1.00 28.18 64 LEU B N 1
ATOM 1394 C CA . LEU B 2 65 ? 25.315 32.222 52.309 1.00 27.73 64 LEU B CA 1
ATOM 1395 C C . LEU B 2 65 ? 25.308 32.928 53.656 1.00 28.92 64 LEU B C 1
ATOM 1396 O O . LEU B 2 65 ? 26.321 33.521 54.028 1.00 28.72 64 LEU B O 1
ATOM 1401 N N . GLN B 2 66 ? 24.168 32.932 54.383 1.00 29.97 65 GLN B N 1
ATOM 1402 C CA . GLN B 2 66 ? 24.091 33.615 55.676 1.00 31.29 65 GLN B CA 1
ATOM 1403 C C . GLN B 2 66 ? 25.216 33.158 56.633 1.00 32.21 65 GLN B C 1
ATOM 1404 O O . GLN B 2 66 ? 25.493 31.962 56.728 1.00 32.99 65 GLN B O 1
ATOM 1410 N N . GLY B 2 67 ? 25.937 34.120 57.185 1.00 31.82 66 GLY B N 1
ATOM 1411 C CA . GLY B 2 67 ? 27.078 33.858 58.061 1.00 31.94 66 GLY B CA 1
ATOM 1412 C C . GLY B 2 67 ? 28.420 33.902 57.351 1.00 31.36 66 GLY B C 1
ATOM 1413 O O . GLY B 2 67 ? 29.465 34.012 57.995 1.00 32.13 66 GLY B O 1
ATOM 1414 N N . ARG B 2 68 ? 28.420 33.813 56.007 1.00 29.34 67 ARG B N 1
ATOM 1415 C CA . ARG B 2 68 ? 29.654 33.764 55.236 1.00 28.97 67 ARG B CA 1
ATOM 1416 C C . ARG B 2 68 ? 29.834 34.967 54.287 1.00 27.75 67 ARG B C 1
ATOM 1417 O O . ARG B 2 68 ? 30.925 35.180 53.766 1.00 27.11 67 ARG B O 1
ATOM 1425 N N . VAL B 2 69 ? 28.754 35.726 54.030 1.00 26.93 68 VAL B N 1
ATOM 1426 C CA . VAL B 2 69 ? 28.826 36.877 53.133 1.00 25.19 68 VAL B CA 1
ATOM 1427 C C . VAL B 2 69 ? 28.513 38.158 53.902 1.00 24.25 68 VAL B C 1
ATOM 1428 O O . VAL B 2 69 ? 27.689 38.149 54.831 1.00 24.05 68 VAL B O 1
ATOM 1432 N N . THR B 2 70 ? 29.200 39.248 53.545 1.00 23.51 69 THR B N 1
ATOM 1433 C CA . THR B 2 70 ? 28.948 40.555 54.135 1.00 24.16 69 THR B CA 1
ATOM 1434 C C . THR B 2 70 ? 28.909 41.576 53.022 1.00 24.15 69 THR B C 1
ATOM 1435 O O . THR B 2 70 ? 29.854 41.650 52.233 1.00 25.20 69 THR B O 1
ATOM 1439 N N . MET B 2 71 ? 27.845 42.369 52.943 1.00 23.01 70 MET B N 1
ATOM 1440 C CA . MET B 2 71 ? 27.758 43.445 51.972 1.00 22.74 70 MET B CA 1
ATOM 1441 C C . MET B 2 71 ? 27.789 44.763 52.696 1.00 24.22 70 MET B C 1
ATOM 1442 O O . MET B 2 71 ? 27.191 44.913 53.767 1.00 25.26 70 MET B O 1
ATOM 1447 N N . THR B 2 72 ? 28.526 45.718 52.146 1.00 24.75 71 THR B N 1
ATOM 1448 C CA . THR B 2 72 ? 28.617 47.066 52.728 1.00 25.69 71 THR B CA 1
ATOM 1449 C C . THR B 2 72 ? 28.569 48.106 51.591 1.00 26.04 71 THR B C 1
ATOM 1450 O O . THR B 2 72 ? 28.642 47.749 50.401 1.00 25.72 71 THR B O 1
ATOM 1454 N N . THR B 2 73 ? 28.417 49.391 51.939 1.00 26.52 72 THR B N 1
ATOM 1455 C CA . THR B 2 73 ? 28.503 50.455 50.941 1.00 28.18 72 THR B CA 1
ATOM 1456 C C . THR B 2 73 ? 29.371 51.583 51.522 1.00 29.66 72 THR B C 1
ATOM 1457 O O . THR B 2 73 ? 29.513 51.706 52.747 1.00 30.38 72 THR B O 1
ATOM 1461 N N . ASP B 2 74 ? 29.896 52.417 50.636 1.00 29.56 73 ASP B N 1
ATOM 1462 C CA . ASP B 2 74 ? 30.589 53.633 50.993 1.00 29.34 73 ASP B CA 1
ATOM 1463 C C . ASP B 2 74 ? 29.833 54.703 50.209 1.00 29.75 73 ASP B C 1
ATOM 1464 O O . ASP B 2 74 ? 30.018 54.833 49.003 1.00 29.35 73 ASP B O 1
ATOM 1469 N N . THR B 2 75 ? 28.934 55.414 50.881 1.00 31.63 74 THR B N 1
ATOM 1470 C CA . THR B 2 75 ? 28.121 56.475 50.292 1.00 34.81 74 THR B CA 1
ATOM 1471 C C . THR B 2 75 ? 28.986 57.583 49.663 1.00 34.81 74 THR B C 1
ATOM 1472 O O . THR B 2 75 ? 28.634 58.121 48.614 1.00 35.10 74 THR B O 1
ATOM 1476 N N . SER B 2 76 ? 30.119 57.916 50.295 1.00 34.36 75 SER B N 1
ATOM 1477 C CA . SER B 2 76 ? 30.973 59.004 49.800 1.00 34.36 75 SER B CA 1
ATOM 1478 C C . SER B 2 76 ? 31.608 58.721 48.450 1.00 34.16 75 SER B C 1
ATOM 1479 O O . SER B 2 76 ? 31.958 59.653 47.740 1.00 35.49 75 SER B O 1
ATOM 1482 N N . THR B 2 77 ? 31.762 57.436 48.079 1.00 31.99 76 THR B N 1
ATOM 1483 C CA . THR B 2 77 ? 32.326 57.080 46.774 1.00 30.84 76 THR B CA 1
ATOM 1484 C C . THR B 2 77 ? 31.325 56.303 45.883 1.00 29.26 76 THR B C 1
ATOM 1485 O O . THR B 2 77 ? 31.725 55.779 44.837 1.00 29.33 76 THR B O 1
ATOM 1489 N N . SER B 2 78 ? 30.057 56.200 46.304 1.00 27.91 77 SER B N 1
ATOM 1490 C CA . SER B 2 78 ? 29.013 55.455 45.572 1.00 26.93 77 SER B CA 1
ATOM 1491 C C . SER B 2 78 ? 29.488 54.039 45.228 1.00 26.61 77 SER B C 1
ATOM 1492 O O . SER B 2 78 ? 29.335 53.582 44.086 1.00 27.08 77 SER B O 1
ATOM 1495 N N . THR B 2 79 ? 30.109 53.363 46.211 1.00 25.21 78 THR B N 1
ATOM 1496 C CA . THR B 2 79 ? 30.669 52.037 45.965 1.00 25.63 78 THR B CA 1
ATOM 1497 C C . THR B 2 79 ? 30.055 51.010 46.881 1.00 25.67 78 THR B C 1
ATOM 1498 O O . THR B 2 79 ? 29.882 51.267 48.064 1.00 25.76 78 THR B O 1
ATOM 1502 N N . ALA B 2 80 ? 29.703 49.851 46.335 1.00 25.34 79 ALA B N 1
ATOM 1503 C CA . ALA B 2 80 ? 29.176 48.732 47.120 1.00 24.68 79 ALA B CA 1
ATOM 1504 C C . ALA B 2 80 ? 30.273 47.647 47.171 1.00 24.44 79 ALA B C 1
ATOM 1505 O O . ALA B 2 80 ? 31.037 47.488 46.214 1.00 24.69 79 ALA B O 1
ATOM 1507 N N . TYR B 2 81 ? 30.363 46.915 48.278 1.00 23.98 80 TYR B N 1
ATOM 1508 C CA . TYR B 2 81 ? 31.356 45.860 48.434 1.00 24.64 80 TYR B CA 1
ATOM 1509 C C . TYR B 2 81 ? 30.682 44.568 48.834 1.00 24.20 80 TYR B C 1
ATOM 1510 O O . TYR B 2 81 ? 29.714 44.581 49.607 1.00 23.45 80 TYR B O 1
ATOM 1519 N N . MET B 2 82 ? 31.222 43.447 48.365 1.00 23.90 81 MET B N 1
ATOM 1520 C CA . MET B 2 82 ? 30.737 42.125 48.743 1.00 24.21 81 MET B CA 1
ATOM 1521 C C . MET B 2 82 ? 31.969 41.351 49.215 1.00 24.50 81 MET B C 1
ATOM 1522 O O . MET B 2 82 ? 32.933 41.202 48.465 1.00 25.38 81 MET B O 1
ATOM 1527 N N . GLU B 2 83 ? 31.927 40.850 50.451 1.00 23.98 82 GLU B N 1
ATOM 1528 C CA . GLU B 2 83 ? 32.996 40.011 50.992 1.00 24.23 82 GLU B CA 1
ATOM 1529 C C . GLU B 2 83 ? 32.429 38.600 51.162 1.00 24.03 82 GLU B C 1
ATOM 1530 O O . GLU B 2 83 ? 31.356 38.445 51.758 1.00 24.77 82 GLU B O 1
ATOM 1536 N N . LEU B 2 84 ? 33.137 37.577 50.665 1.00 23.46 83 LEU B N 1
ATOM 1537 C CA . LEU B 2 84 ? 32.722 36.196 50.824 1.00 24.30 83 LEU B CA 1
ATOM 1538 C C . LEU B 2 84 ? 33.874 35.457 51.495 1.00 25.83 83 LEU B C 1
ATOM 1539 O O . LEU B 2 84 ? 35.008 35.493 50.992 1.00 26.71 83 LEU B O 1
ATOM 1544 N N . ARG B 2 85 ? 33.599 34.858 52.653 1.00 26.34 84 ARG B N 1
ATOM 1545 C CA . ARG B 2 85 ? 34.618 34.197 53.471 1.00 27.26 84 ARG B CA 1
ATOM 1546 C C . ARG B 2 85 ? 34.632 32.683 53.314 1.00 28.01 84 ARG B C 1
ATOM 1547 O O . ARG B 2 85 ? 33.718 32.094 52.723 1.00 28.49 84 ARG B O 1
ATOM 1555 N N . SER B 2 86 ? 35.701 32.025 53.867 1.00 28.10 85 SER B N 1
ATOM 1556 C CA . SER B 2 86 ? 35.843 30.565 53.860 1.00 28.79 85 SER B CA 1
ATOM 1557 C C . SER B 2 86 ? 35.588 29.991 52.466 1.00 27.93 85 SER B C 1
ATOM 1558 O O . SER B 2 86 ? 34.746 29.115 52.279 1.00 27.71 85 SER B O 1
ATOM 1561 N N . LEU B 2 87 ? 36.281 30.558 51.479 1.00 27.56 86 LEU B N 1
ATOM 1562 C CA . LEU B 2 87 ? 36.065 30.168 50.087 1.00 27.44 86 LEU B CA 1
ATOM 1563 C C . LEU B 2 87 ? 36.339 28.707 49.829 1.00 28.74 86 LEU B C 1
ATOM 1564 O O . LEU B 2 87 ? 37.255 28.097 50.415 1.00 29.28 86 LEU B O 1
ATOM 1569 N N . ARG B 2 88 ? 35.518 28.133 48.975 1.00 28.96 87 ARG B N 1
ATOM 1570 C CA . ARG B 2 88 ? 35.710 26.751 48.578 1.00 30.57 87 ARG B CA 1
ATOM 1571 C C . ARG B 2 88 ? 35.688 26.674 47.067 1.00 30.04 87 ARG B C 1
ATOM 1572 O O . ARG B 2 88 ? 35.290 27.644 46.410 1.00 28.10 87 ARG B O 1
ATOM 1580 N N . SER B 2 89 ? 36.091 25.532 46.499 1.00 30.59 88 SER B N 1
ATOM 1581 C CA . SER B 2 89 ? 36.146 25.361 45.045 1.00 31.31 88 SER B CA 1
ATOM 1582 C C . SER B 2 89 ? 34.851 25.727 44.345 1.00 30.93 88 SER B C 1
ATOM 1583 O O . SER B 2 89 ? 34.910 26.340 43.279 1.00 32.64 88 SER B O 1
ATOM 1586 N N . ASP B 2 90 ? 33.683 25.399 44.950 1.00 29.45 89 ASP B N 1
ATOM 1587 C CA . ASP B 2 90 ? 32.413 25.692 44.288 1.00 29.37 89 ASP B CA 1
ATOM 1588 C C . ASP B 2 90 ? 31.969 27.175 44.404 1.00 27.26 89 ASP B C 1
ATOM 1589 O O . ASP B 2 90 ? 30.888 27.537 43.908 1.00 28.07 89 ASP B O 1
ATOM 1594 N N . ASP B 2 91 ? 32.812 28.034 45.001 1.00 24.89 90 ASP B N 1
ATOM 1595 C CA . ASP B 2 91 ? 32.570 29.475 44.970 1.00 23.93 90 ASP B CA 1
ATOM 1596 C C . ASP B 2 91 ? 33.240 30.089 43.709 1.00 23.36 90 ASP B C 1
ATOM 1597 O O . ASP B 2 91 ? 33.117 31.303 43.493 1.00 24.78 90 ASP B O 1
ATOM 1602 N N . THR B 2 92 ? 33.948 29.276 42.874 1.00 22.58 91 THR B N 1
ATOM 1603 C CA . THR B 2 92 ? 34.521 29.780 41.608 1.00 22.77 91 THR B CA 1
ATOM 1604 C C . THR B 2 92 ? 33.365 30.199 40.718 1.00 23.24 91 THR B C 1
ATOM 1605 O O . THR B 2 92 ? 32.442 29.409 40.487 1.00 24.12 91 THR B O 1
ATOM 1609 N N . ALA B 2 93 ? 33.362 31.471 40.299 1.00 22.55 92 ALA B N 1
ATOM 1610 C CA . ALA B 2 93 ? 32.237 32.022 39.518 1.00 22.51 92 ALA B CA 1
ATOM 1611 C C . ALA B 2 93 ? 32.572 33.444 39.036 1.00 21.92 92 ALA B C 1
ATOM 1612 O O . ALA B 2 93 ? 33.550 34.052 39.513 1.00 22.20 92 ALA B O 1
ATOM 1614 N N . VAL B 2 94 ? 31.722 33.997 38.146 1.00 20.75 93 VAL B N 1
ATOM 1615 C CA . VAL B 2 94 ? 31.753 35.409 37.830 1.00 21.65 93 VAL B CA 1
ATOM 1616 C C . VAL B 2 94 ? 30.732 36.027 38.796 1.00 21.70 93 VAL B C 1
ATOM 1617 O O . VAL B 2 94 ? 29.593 35.543 38.902 1.00 21.72 93 VAL B O 1
ATOM 1621 N N . TYR B 2 95 ? 31.136 37.061 39.528 1.00 20.13 94 TYR B N 1
ATOM 1622 C CA . TYR B 2 95 ? 30.293 37.754 40.480 1.00 20.22 94 TYR B CA 1
ATOM 1623 C C . TYR B 2 95 ? 29.859 39.067 39.863 1.00 20.46 94 TYR B C 1
ATOM 1624 O O . TYR B 2 95 ? 30.710 39.848 39.430 1.00 21.36 94 TYR B O 1
ATOM 1633 N N . TYR B 2 96 ? 28.556 39.321 39.803 1.00 18.83 95 TYR B N 1
ATOM 1634 C CA . TYR B 2 96 ? 28.033 40.573 39.264 1.00 19.26 95 TYR B CA 1
ATOM 1635 C C . TYR B 2 96 ? 27.345 41.400 40.335 1.00 20.41 95 TYR B C 1
ATOM 1636 O O . TYR B 2 96 ? 26.693 40.839 41.205 1.00 20.17 95 TYR B O 1
ATOM 1645 N N . CYS B 2 97 ? 27.404 42.725 40.213 1.00 20.73 96 CYS B N 1
ATOM 1646 C CA . CYS B 2 97 ? 26.554 43.590 41.021 1.00 21.32 96 CYS B CA 1
ATOM 1647 C C . CYS B 2 97 ? 25.502 44.169 40.038 1.00 21.10 96 CYS B C 1
ATOM 1648 O O . CYS B 2 97 ? 25.738 44.245 38.820 1.00 20.74 96 CYS B O 1
ATOM 1651 N N . ALA B 2 98 ? 24.330 44.542 40.562 1.00 20.25 97 ALA B N 1
ATOM 1652 C CA . ALA B 2 98 ? 23.284 45.112 39.712 1.00 20.03 97 ALA B CA 1
ATOM 1653 C C . ALA B 2 98 ? 22.447 46.086 40.503 1.00 20.56 97 ALA B C 1
ATOM 1654 O O . ALA B 2 98 ? 22.178 45.839 41.695 1.00 21.01 97 ALA B O 1
ATOM 1656 N N . ARG B 2 99 ? 22.009 47.168 39.851 1.00 19.53 98 ARG B N 1
ATOM 1657 C CA . ARG B 2 99 ? 21.165 48.158 40.518 1.00 19.71 98 ARG B CA 1
ATOM 1658 C C . ARG B 2 99 ? 19.802 47.556 40.808 1.00 20.65 98 ARG B C 1
ATOM 1659 O O . ARG B 2 99 ? 19.239 46.839 39.978 1.00 21.32 98 ARG B O 1
ATOM 1667 N N . ASP B 2 100 ? 19.271 47.873 41.980 1.00 19.78 99 ASP B N 1
ATOM 1668 C CA . ASP B 2 100 ? 17.987 47.342 42.434 1.00 19.54 99 ASP B CA 1
ATOM 1669 C C . ASP B 2 100 ? 17.261 48.449 43.256 1.00 21.21 99 ASP B C 1
ATOM 1670 O O . ASP B 2 100 ? 17.791 49.555 43.412 1.00 21.16 99 ASP B O 1
ATOM 1675 N N . GLY B 2 101 ? 16.066 48.145 43.763 1.00 20.43 100 GLY B N 1
ATOM 1676 C CA . GLY B 2 101 ? 15.326 49.119 44.565 1.00 21.67 100 GLY B CA 1
ATOM 1677 C C . GLY B 2 101 ? 15.973 49.378 45.921 1.00 21.26 100 GLY B C 1
ATOM 1678 O O . GLY B 2 101 ? 16.797 48.595 46.415 1.00 21.70 100 GLY B O 1
ATOM 1679 N N . PRO B 2 102 ? 15.617 50.503 46.542 1.00 21.75 101 PRO B N 1
ATOM 1680 C CA . PRO B 2 102 ? 16.247 50.873 47.820 1.00 21.77 101 PRO B CA 1
ATOM 1681 C C . PRO B 2 102 ? 15.614 50.291 49.075 1.00 23.07 101 PRO B C 1
ATOM 1682 O O . PRO B 2 102 ? 16.173 50.453 50.181 1.00 23.24 101 PRO B O 1
ATOM 1686 N N . GLN B 2 103 ? 14.428 49.686 48.946 1.00 22.33 102 GLN B N 1
ATOM 1687 C CA . GLN B 2 103 ? 13.667 49.249 50.120 1.00 23.43 102 GLN B CA 1
ATOM 1688 C C . GLN B 2 103 ? 13.180 47.788 50.003 1.00 22.81 102 GLN B C 1
ATOM 1689 O O . GLN B 2 103 ? 12.066 47.488 50.447 1.00 23.36 102 GLN B O 1
ATOM 1695 N N . VAL B 2 104 ? 13.998 46.897 49.419 1.00 21.91 103 VAL B N 1
ATOM 1696 C CA . VAL B 2 104 ? 13.590 45.490 49.241 1.00 22.10 103 VAL B CA 1
ATOM 1697 C C . VAL B 2 104 ? 13.327 44.832 50.597 1.00 23.31 103 VAL B C 1
ATOM 1698 O O . VAL B 2 104 ? 14.181 44.878 51.491 1.00 24.71 103 VAL B O 1
ATOM 1702 N N . GLY B 2 105 ? 12.139 44.262 50.747 1.00 23.49 104 GLY B N 1
ATOM 1703 C CA . GLY B 2 105 ? 11.768 43.646 52.013 1.00 24.89 104 GLY B CA 1
ATOM 1704 C C . GLY B 2 105 ? 10.844 44.507 52.850 1.00 26.46 104 GLY B C 1
ATOM 1705 O O . GLY B 2 105 ? 10.210 43.992 53.769 1.00 27.23 104 GLY B O 1
ATOM 1706 N N . ASP B 2 106 ? 10.740 45.821 52.546 1.00 26.78 105 ASP B N 1
ATOM 1707 C CA . ASP B 2 106 ? 9.803 46.716 53.269 1.00 27.75 105 ASP B CA 1
ATOM 1708 C C . ASP B 2 106 ? 8.369 46.242 52.992 1.00 28.22 105 ASP B C 1
ATOM 1709 O O . ASP B 2 106 ? 8.102 45.616 51.956 1.00 27.36 105 ASP B O 1
ATOM 1714 N N . PHE B 2 107 ? 7.412 46.555 53.904 1.00 29.26 106 PHE B N 1
ATOM 1715 C CA . PHE B 2 107 ? 6.023 46.169 53.690 1.00 30.93 106 PHE B CA 1
ATOM 1716 C C . PHE B 2 107 ? 5.472 46.664 52.334 1.00 30.04 106 PHE B C 1
ATOM 1717 O O . PHE B 2 107 ? 5.540 47.863 52.043 1.00 31.24 106 PHE B O 1
ATOM 1725 N N . ASP B 2 108 ? 4.980 45.735 51.494 1.00 28.36 107 ASP B N 1
ATOM 1726 C CA . ASP B 2 108 ? 4.394 46.046 50.201 1.00 28.30 107 ASP B CA 1
ATOM 1727 C C . ASP B 2 108 ? 5.383 46.773 49.293 1.00 26.86 107 ASP B C 1
ATOM 1728 O O . ASP B 2 108 ? 4.967 47.586 48.476 1.00 28.09 107 ASP B O 1
ATOM 1733 N N . TRP B 2 109 ? 6.689 46.472 49.414 1.00 24.71 108 TRP B N 1
ATOM 1734 C CA . TRP B 2 109 ? 7.696 47.235 48.679 1.00 23.32 108 TRP B CA 1
ATOM 1735 C C . TRP B 2 109 ? 7.532 47.227 47.169 1.00 23.43 108 TRP B C 1
ATOM 1736 O O . TRP B 2 109 ? 7.888 48.207 46.522 1.00 23.53 108 TRP B O 1
ATOM 1747 N N . GLN B 2 110 ? 7.081 46.091 46.595 1.00 22.92 109 GLN B N 1
ATOM 1748 C CA . GLN B 2 110 ? 7.059 45.964 45.139 1.00 22.87 109 GLN B CA 1
ATOM 1749 C C . GLN B 2 110 ? 6.156 46.968 44.463 1.00 24.17 109 GLN B C 1
ATOM 1750 O O . GLN B 2 110 ? 6.462 47.418 43.365 1.00 25.46 109 GLN B O 1
ATOM 1756 N N . VAL B 2 111 ? 5.022 47.328 45.108 1.00 24.40 110 VAL B N 1
ATOM 1757 C CA . VAL B 2 111 ? 4.104 48.315 44.508 1.00 25.94 110 VAL B CA 1
ATOM 1758 C C . VAL B 2 111 ? 4.826 49.657 44.230 1.00 25.86 110 VAL B C 1
ATOM 1759 O O . VAL B 2 111 ? 4.566 50.310 43.223 1.00 26.40 110 VAL B O 1
ATOM 1763 N N . TYR B 2 112 ? 5.760 50.024 45.104 1.00 24.13 111 TYR B N 1
ATOM 1764 C CA . TYR B 2 112 ? 6.459 51.312 45.019 1.00 24.05 111 TYR B CA 1
ATOM 1765 C C . TYR B 2 112 ? 7.675 51.269 44.105 1.00 22.60 111 TYR B C 1
ATOM 1766 O O . TYR B 2 112 ? 8.017 52.275 43.498 1.00 23.23 111 TYR B O 1
ATOM 1775 N N . TYR B 2 113 ? 8.321 50.096 43.995 1.00 21.97 112 TYR B N 1
ATOM 1776 C CA . TYR B 2 113 ? 9.456 49.942 43.091 1.00 20.61 112 TYR B CA 1
ATOM 1777 C C . TYR B 2 113 ? 9.473 48.515 42.584 1.00 21.23 112 TYR B C 1
ATOM 1778 O O . TYR B 2 113 ? 9.875 47.600 43.326 1.00 21.44 112 TYR B O 1
ATOM 1787 N N . TYR B 2 114 ? 8.976 48.314 41.346 1.00 21.71 113 TYR B N 1
ATOM 1788 C CA . TYR B 2 114 ? 8.905 46.944 40.851 1.00 22.66 113 TYR B CA 1
ATOM 1789 C C . TYR B 2 114 ? 9.786 46.655 39.667 1.00 21.16 113 TYR B C 1
ATOM 1790 O O . TYR B 2 114 ? 9.631 45.580 39.074 1.00 21.26 113 TYR B O 1
ATOM 1799 N N . TYR B 2 115 ? 10.747 47.536 39.364 1.00 20.21 114 TYR B N 1
ATOM 1800 C CA . TYR B 2 115 ? 11.686 47.211 38.313 1.00 20.19 114 TYR B CA 1
ATOM 1801 C C . TYR B 2 115 ? 12.600 46.073 38.787 1.00 20.72 114 TYR B C 1
ATOM 1802 O O . TYR B 2 115 ? 12.939 45.986 39.978 1.00 21.27 114 TYR B O 1
ATOM 1811 N N . GLY B 2 116 ? 13.004 45.233 37.841 1.00 20.00 115 GLY B N 1
ATOM 1812 C CA . GLY B 2 116 ? 13.998 44.203 38.110 1.00 20.13 115 GLY B CA 1
ATOM 1813 C C . GLY B 2 116 ? 15.390 44.826 38.218 1.00 20.47 115 GLY B C 1
ATOM 1814 O O . GLY B 2 116 ? 15.544 46.056 38.226 1.00 21.46 115 GLY B O 1
ATOM 1815 N N . MET B 2 117 ? 16.419 43.987 38.294 1.00 19.75 116 MET B N 1
ATOM 1816 C CA . MET B 2 117 ? 17.824 44.453 38.423 1.00 20.26 116 MET B CA 1
ATOM 1817 C C . MET B 2 117 ? 18.239 44.975 37.044 1.00 20.64 116 MET B C 1
ATOM 1818 O O . MET B 2 117 ? 18.385 44.194 36.105 1.00 20.74 116 MET B O 1
ATOM 1823 N N . ASP B 2 118 ? 18.372 46.308 36.889 1.00 20.71 117 ASP B N 1
ATOM 1824 C CA . ASP B 2 118 ? 18.388 46.886 35.548 1.00 21.34 117 ASP B CA 1
ATOM 1825 C C . ASP B 2 118 ? 19.704 47.374 34.984 1.00 23.29 117 ASP B C 1
ATOM 1826 O O . ASP B 2 118 ? 19.773 47.557 33.763 1.00 25.66 117 ASP B O 1
ATOM 1831 N N . VAL B 2 119 ? 20.690 47.676 35.824 1.00 21.73 118 VAL B N 1
ATOM 1832 C CA . VAL B 2 119 ? 22.008 48.117 35.374 1.00 22.73 118 VAL B CA 1
ATOM 1833 C C . VAL B 2 119 ? 22.942 47.089 35.986 1.00 22.48 118 VAL B C 1
ATOM 1834 O O . VAL B 2 119 ? 22.860 46.863 37.190 1.00 22.30 118 VAL B O 1
ATOM 1838 N N . TRP B 2 120 ? 23.796 46.459 35.179 1.00 21.39 119 TRP B N 1
ATOM 1839 C CA . TRP B 2 120 ? 24.668 45.423 35.694 1.00 21.78 119 TRP B CA 1
ATOM 1840 C C . TRP B 2 120 ? 26.130 45.809 35.520 1.00 22.21 119 TRP B C 1
ATOM 1841 O O . TRP B 2 120 ? 26.508 46.387 34.474 1.00 22.79 119 TRP B O 1
ATOM 1852 N N . GLY B 2 121 ? 26.942 45.421 36.497 1.00 20.93 120 GLY B N 1
ATOM 1853 C CA . GLY B 2 121 ? 28.392 45.578 36.396 1.00 21.89 120 GLY B CA 1
ATOM 1854 C C . GLY B 2 121 ? 28.923 44.608 35.337 1.00 22.10 120 GLY B C 1
ATOM 1855 O O . GLY B 2 121 ? 28.197 43.732 34.847 1.00 22.86 120 GLY B O 1
ATOM 1856 N N . GLN B 2 122 ? 30.208 44.751 34.976 1.00 21.45 121 GLN B N 1
ATOM 1857 C CA . GLN B 2 122 ? 30.796 43.878 33.947 1.00 22.28 121 GLN B CA 1
ATOM 1858 C C . GLN B 2 122 ? 31.148 42.456 34.453 1.00 23.12 121 GLN B C 1
ATOM 1859 O O . GLN B 2 122 ? 31.517 41.594 33.653 1.00 23.54 121 GLN B O 1
ATOM 1865 N N . GLY B 2 123 ? 31.036 42.235 35.767 1.00 22.78 122 GLY B N 1
ATOM 1866 C CA . GLY B 2 123 ? 31.387 40.975 36.393 1.00 23.01 122 GLY B CA 1
ATOM 1867 C C . GLY B 2 123 ? 32.834 40.943 36.845 1.00 23.11 122 GLY B C 1
ATOM 1868 O O . GLY B 2 123 ? 33.700 41.615 36.264 1.00 23.94 122 GLY B O 1
ATOM 1869 N N . THR B 2 124 ? 33.094 40.146 37.879 1.00 21.87 123 THR B N 1
ATOM 1870 C CA . THR B 2 124 ? 34.432 39.925 38.426 1.00 22.55 123 THR B CA 1
ATOM 1871 C C . THR B 2 124 ? 34.636 38.427 38.506 1.00 22.89 123 THR B C 1
ATOM 1872 O O . THR B 2 124 ? 33.865 37.750 39.185 1.00 22.60 123 THR B O 1
ATOM 1876 N N . THR B 2 125 ? 35.674 37.897 37.835 1.00 22.92 124 THR B N 1
ATOM 1877 C CA . THR B 2 125 ? 35.929 36.459 37.894 1.00 23.67 124 THR B CA 1
ATOM 1878 C C . THR B 2 125 ? 36.666 36.166 39.177 1.00 24.26 124 THR B C 1
ATOM 1879 O O . THR B 2 125 ? 37.680 36.813 39.453 1.00 25.46 124 THR B O 1
ATOM 1883 N N . VAL B 2 126 ? 36.153 35.235 39.977 1.00 23.53 125 VAL B N 1
ATOM 1884 C CA . VAL B 2 126 ? 36.807 34.819 41.212 1.00 23.99 125 VAL B CA 1
ATOM 1885 C C . VAL B 2 126 ? 37.058 33.329 41.069 1.00 24.15 125 VAL B C 1
ATOM 1886 O O . VAL B 2 126 ? 36.105 32.567 40.854 1.00 24.15 125 VAL B O 1
ATOM 1890 N N . THR B 2 127 ? 38.327 32.913 41.097 1.00 23.96 126 THR B N 1
ATOM 1891 C CA . THR B 2 127 ? 38.648 31.498 40.997 1.00 25.47 126 THR B CA 1
ATOM 1892 C C . THR B 2 127 ? 39.252 31.037 42.312 1.00 26.92 126 THR B C 1
ATOM 1893 O O . THR B 2 127 ? 40.153 31.693 42.848 1.00 26.58 126 THR B O 1
ATOM 1897 N N . VAL B 2 128 ? 38.722 29.946 42.863 1.00 27.32 127 VAL B N 1
ATOM 1898 C CA . VAL B 2 128 ? 39.221 29.421 44.123 1.00 29.22 127 VAL B CA 1
ATOM 1899 C C . VAL B 2 128 ? 40.076 28.220 43.778 1.00 32.05 127 VAL B C 1
ATOM 1900 O O . VAL B 2 128 ? 39.560 27.243 43.249 1.00 31.96 127 VAL B O 1
ATOM 1904 N N . SER B 2 129 ? 41.399 28.344 44.006 1.00 34.08 128 SER B N 1
ATOM 1905 C CA . SER B 2 129 ? 42.383 27.345 43.649 1.00 37.67 128 SER B CA 1
ATOM 1906 C C . SER B 2 129 ? 43.667 27.525 44.469 1.00 40.61 128 SER B C 1
ATOM 1907 O O . SER B 2 129 ? 44.031 28.632 44.853 1.00 40.45 128 SER B O 1
ATOM 1910 N N . SER B 2 130 ? 44.403 26.447 44.629 1.00 43.58 129 SER B N 1
ATOM 1911 C CA . SER B 2 130 ? 45.727 26.484 45.275 1.00 45.76 129 SER B CA 1
ATOM 1912 C C . SER B 2 130 ? 46.712 27.410 44.488 1.00 47.62 129 SER B C 1
ATOM 1913 O O . SER B 2 130 ? 47.688 27.894 45.061 1.00 48.51 129 SER B O 1
ATOM 1916 N N . GLY B 2 131 ? 46.435 27.645 43.197 1.00 48.04 130 GLY B N 1
ATOM 1917 C CA . GLY B 2 131 ? 47.225 28.508 42.322 1.00 49.17 130 GLY B CA 1
ATOM 1918 C C . GLY B 2 131 ? 47.127 30.001 42.604 1.00 50.05 130 GLY B C 1
ATOM 1919 O O . GLY B 2 131 ? 47.656 30.811 41.838 1.00 48.96 130 GLY B O 1
ATOM 1920 N N . GLY B 2 132 ? 46.449 30.380 43.683 1.00 51.55 131 GLY B N 1
ATOM 1921 C CA . GLY B 2 132 ? 46.309 31.781 44.065 1.00 53.82 131 GLY B CA 1
ATOM 1922 C C . GLY B 2 132 ? 47.424 32.276 44.963 1.00 56.07 131 GLY B C 1
ATOM 1923 O O . GLY B 2 132 ? 48.165 31.471 45.523 1.00 56.55 131 GLY B O 1
ATOM 1924 N N . SER B 2 133 ? 47.540 33.610 45.123 1.00 57.34 132 SER B N 1
ATOM 1925 C CA . SER B 2 133 ? 48.555 34.247 45.971 1.00 59.16 132 SER B CA 1
ATOM 1926 C C . SER B 2 133 ? 48.015 35.552 46.547 1.00 60.34 132 SER B C 1
ATOM 1927 O O . SER B 2 133 ? 47.883 36.534 45.814 1.00 60.67 132 SER B O 1
ATOM 1930 N N . GLY B 2 134 ? 7.289 38.279 50.987 1.00 51.93 151 GLY B N 1
ATOM 1931 C CA . GLY B 2 134 ? 8.730 38.332 51.229 1.00 52.27 151 GLY B CA 1
ATOM 1932 C C . GLY B 2 134 ? 9.165 37.501 52.417 1.00 52.16 151 GLY B C 1
ATOM 1933 O O . GLY B 2 134 ? 8.525 37.553 53.474 1.00 52.79 151 GLY B O 1
ATOM 1934 N N . GLY B 2 135 ? 10.232 36.718 52.240 1.00 50.63 152 GLY B N 1
ATOM 1935 C CA . GLY B 2 135 ? 10.793 35.896 53.311 1.00 48.89 152 GLY B CA 1
ATOM 1936 C C . GLY B 2 135 ? 11.045 34.431 52.991 1.00 46.92 152 GLY B C 1
ATOM 1937 O O . GLY B 2 135 ? 12.133 33.908 53.243 1.00 47.10 152 GLY B O 1
ATOM 1938 N N . GLY B 2 136 ? 10.028 33.760 52.470 1.00 44.74 153 GLY B N 1
ATOM 1939 C CA . GLY B 2 136 ? 10.087 32.328 52.188 1.00 42.50 153 GLY B CA 1
ATOM 1940 C C . GLY B 2 136 ? 10.940 31.902 51.009 1.00 39.27 153 GLY B C 1
ATOM 1941 O O . GLY B 2 136 ? 11.429 32.742 50.250 1.00 36.90 153 GLY B O 1
ATOM 1942 N N . ALA B 2 137 ? 11.180 30.568 50.917 1.00 37.76 154 ALA B N 1
ATOM 1943 C CA . ALA B 2 137 ? 11.963 29.918 49.869 1.00 36.19 154 ALA B CA 1
ATOM 1944 C C . ALA B 2 137 ? 11.050 29.607 48.674 1.00 33.40 154 ALA B C 1
ATOM 1945 O O . ALA B 2 137 ? 10.031 28.947 48.866 1.00 34.42 154 ALA B O 1
ATOM 1947 N N . ILE B 2 138 ? 11.393 30.099 47.456 1.00 28.72 155 ILE B N 1
ATOM 1948 C CA . ILE B 2 138 ? 10.558 29.869 46.277 1.00 26.22 155 ILE B CA 1
ATOM 1949 C C . ILE B 2 138 ? 11.397 29.290 45.143 1.00 25.62 155 ILE B C 1
ATOM 1950 O O . ILE B 2 138 ? 12.417 29.873 44.743 1.00 26.58 155 ILE B O 1
ATOM 1955 N N . ARG B 2 139 ? 10.986 28.126 44.627 1.00 24.01 156 ARG B N 1
ATOM 1956 C CA . ARG B 2 139 ? 11.710 27.485 43.537 1.00 24.03 156 ARG B CA 1
ATOM 1957 C C . ARG B 2 139 ? 11.107 27.896 42.192 1.00 22.79 156 ARG B C 1
ATOM 1958 O O . ARG B 2 139 ? 9.895 27.787 42.006 1.00 21.57 156 ARG B O 1
ATOM 1966 N N . MET B 2 140 ? 11.961 28.321 41.241 1.00 20.96 157 MET B N 1
ATOM 1967 C CA . MET B 2 140 ? 11.519 28.719 39.900 1.00 20.91 157 MET B CA 1
ATOM 1968 C C . MET B 2 140 ? 12.038 27.676 38.915 1.00 20.62 157 MET B C 1
ATOM 1969 O O . MET B 2 140 ? 13.233 27.320 38.948 1.00 21.69 157 MET B O 1
ATOM 1974 N N . THR B 2 141 ? 11.157 27.171 38.047 1.00 19.11 158 THR B N 1
ATOM 1975 C CA . THR B 2 141 ? 11.511 26.139 37.083 1.00 19.97 158 THR B CA 1
ATOM 1976 C C . THR B 2 141 ? 11.097 26.623 35.698 1.00 20.37 158 THR B C 1
ATOM 1977 O O . THR B 2 141 ? 9.918 26.892 35.468 1.00 21.83 158 THR B O 1
ATOM 1981 N N . GLN B 2 142 ? 12.034 26.630 34.764 1.00 18.84 159 GLN B N 1
ATOM 1982 C CA . GLN B 2 142 ? 11.731 27.022 33.393 1.00 18.61 159 GLN B CA 1
ATOM 1983 C C . GLN B 2 142 ? 11.521 25.812 32.491 1.00 19.74 159 GLN B C 1
ATOM 1984 O O . GLN B 2 142 ? 12.033 24.719 32.762 1.00 20.92 159 GLN B O 1
ATOM 1990 N N . SER B 2 143 ? 10.786 26.014 31.406 1.00 19.09 160 SER B N 1
ATOM 1991 C CA A SER B 2 143 ? 10.549 24.966 30.416 0.50 19.99 160 SER B CA 1
ATOM 1992 C CA B SER B 2 143 ? 10.608 24.964 30.417 0.50 20.40 160 SER B CA 1
ATOM 1993 C C . SER B 2 143 ? 10.556 25.583 29.043 1.00 19.85 160 SER B C 1
ATOM 1994 O O . SER B 2 143 ? 9.857 26.584 28.843 1.00 21.28 160 SER B O 1
ATOM 1999 N N . PRO B 2 144 ? 11.268 24.989 28.058 1.00 19.48 161 PRO B N 1
ATOM 2000 C CA . PRO B 2 144 ? 12.228 23.870 28.208 1.00 18.82 161 PRO B CA 1
ATOM 2001 C C . PRO B 2 144 ? 13.538 24.457 28.785 1.00 19.16 161 PRO B C 1
ATOM 2002 O O . PRO B 2 144 ? 13.601 25.650 29.126 1.00 19.42 161 PRO B O 1
ATOM 2006 N N . SER B 2 145 ? 14.584 23.620 28.917 1.00 18.04 162 SER B N 1
ATOM 2007 C CA . SER B 2 145 ? 15.901 24.108 29.327 1.00 17.96 162 SER B CA 1
ATOM 2008 C C . SER B 2 145 ? 16.720 24.568 28.105 1.00 18.71 162 SER B C 1
ATOM 2009 O O . SER B 2 145 ? 17.545 25.473 28.212 1.00 19.52 162 SER B O 1
ATOM 2012 N N . THR B 2 146 ? 16.572 23.888 26.979 1.00 18.06 163 THR B N 1
ATOM 2013 C CA . THR B 2 146 ? 17.194 24.321 25.719 1.00 17.96 163 THR B CA 1
ATOM 2014 C C . THR B 2 146 ? 16.210 24.050 24.594 1.00 18.92 163 THR B C 1
ATOM 2015 O O . THR B 2 146 ? 15.458 23.055 24.643 1.00 19.79 163 THR B O 1
ATOM 2019 N N . LEU B 2 147 ? 16.188 24.943 23.612 1.00 18.70 164 LEU B N 1
ATOM 2020 C CA . LEU B 2 147 ? 15.395 24.728 22.396 1.00 19.87 164 LEU B CA 1
ATOM 2021 C C . LEU B 2 147 ? 16.155 25.234 21.174 1.00 20.59 164 LEU B C 1
ATOM 2022 O O . LEU B 2 147 ? 17.002 26.124 21.316 1.00 21.60 164 LEU B O 1
ATOM 2027 N N . SER B 2 148 ? 15.912 24.648 19.995 1.00 19.57 165 SER B N 1
ATOM 2028 C CA . SER B 2 148 ? 16.527 25.171 18.775 1.00 20.18 165 SER B CA 1
ATOM 2029 C C . SER B 2 148 ? 15.388 25.817 17.953 1.00 21.12 165 SER B C 1
ATOM 2030 O O . SER B 2 148 ? 14.232 25.358 17.965 1.00 20.68 165 SER B O 1
ATOM 2033 N N . ALA B 2 149 ? 15.712 26.897 17.270 1.00 20.95 166 ALA B N 1
ATOM 2034 C CA . ALA B 2 149 ? 14.702 27.634 16.514 1.00 20.64 166 ALA B CA 1
ATOM 2035 C C . ALA B 2 149 ? 15.325 28.320 15.297 1.00 21.29 166 ALA B C 1
ATOM 2036 O O . ALA B 2 149 ? 16.560 28.412 15.171 1.00 22.34 166 ALA B O 1
ATOM 2038 N N . SER B 2 150 ? 14.456 28.752 14.368 1.00 20.66 167 SER B N 1
ATOM 2039 C CA . SER B 2 150 ? 14.900 29.451 13.172 1.00 20.53 167 SER B CA 1
ATOM 2040 C C . SER B 2 150 ? 14.509 30.902 13.285 1.00 20.45 167 SER B C 1
ATOM 2041 O O . SER B 2 150 ? 13.524 31.237 13.955 1.00 20.85 167 SER B O 1
ATOM 2044 N N . VAL B 2 151 ? 15.200 31.775 12.552 1.00 20.31 168 VAL B N 1
ATOM 2045 C CA . VAL B 2 151 ? 14.814 33.189 12.485 1.00 20.93 168 VAL B CA 1
ATOM 2046 C C . VAL B 2 151 ? 13.357 33.280 11.919 1.00 20.98 168 VAL B C 1
ATOM 2047 O O . VAL B 2 151 ? 13.014 32.558 10.985 1.00 22.02 168 VAL B O 1
ATOM 2051 N N . GLY B 2 152 ? 12.525 34.068 12.568 1.00 21.08 169 GLY B N 1
ATOM 2052 C CA . GLY B 2 152 ? 11.125 34.221 12.180 1.00 22.01 169 GLY B CA 1
ATOM 2053 C C . GLY B 2 152 ? 10.161 33.368 12.985 1.00 22.59 169 GLY B C 1
ATOM 2054 O O . GLY B 2 152 ? 8.941 33.569 12.911 1.00 22.69 169 GLY B O 1
ATOM 2055 N N . ASP B 2 153 ? 10.686 32.385 13.764 1.00 21.34 170 ASP B N 1
ATOM 2056 C CA . ASP B 2 153 ? 9.809 31.524 14.548 1.00 20.60 170 ASP B CA 1
ATOM 2057 C C . ASP B 2 153 ? 9.213 32.275 15.740 1.00 20.52 170 ASP B C 1
ATOM 2058 O O . ASP B 2 153 ? 9.839 33.183 16.290 1.00 20.37 170 ASP B O 1
ATOM 2063 N N . ARG B 2 154 ? 8.014 31.845 16.182 1.00 20.69 171 ARG B N 1
ATOM 2064 C CA . ARG B 2 154 ? 7.437 32.383 17.406 1.00 20.45 171 ARG B CA 1
ATOM 2065 C C . ARG B 2 154 ? 7.884 31.464 18.521 1.00 21.18 171 ARG B C 1
ATOM 2066 O O . ARG B 2 154 ? 7.612 30.265 18.462 1.00 22.77 171 ARG B O 1
ATOM 2074 N N . VAL B 2 155 ? 8.601 31.998 19.522 1.00 19.81 172 VAL B N 1
ATOM 2075 C CA . VAL B 2 155 ? 9.153 31.174 20.602 1.00 19.48 172 VAL B CA 1
ATOM 2076 C C . VAL B 2 155 ? 8.506 31.522 21.928 1.00 20.31 172 VAL B C 1
ATOM 2077 O O . VAL B 2 155 ? 8.372 32.699 22.234 1.00 20.82 172 VAL B O 1
ATOM 2081 N N . THR B 2 156 ? 8.116 30.512 22.710 1.00 19.40 173 THR B N 1
ATOM 2082 C CA . THR B 2 156 ? 7.509 30.705 24.022 1.00 20.07 173 THR B CA 1
ATOM 2083 C C . THR B 2 156 ? 8.325 29.932 25.053 1.00 21.03 173 THR B C 1
ATOM 2084 O O . THR B 2 156 ? 8.622 28.736 24.857 1.00 22.08 173 THR B O 1
ATOM 2088 N N . ILE B 2 157 ? 8.691 30.603 26.133 1.00 19.11 174 ILE B N 1
ATOM 2089 C CA . ILE B 2 157 ? 9.439 30.001 27.249 1.00 19.23 174 ILE B CA 1
ATOM 2090 C C . ILE B 2 157 ? 8.568 30.146 28.480 1.00 19.69 174 ILE B C 1
ATOM 2091 O O . ILE B 2 157 ? 8.010 31.221 28.700 1.00 19.62 174 ILE B O 1
ATOM 2096 N N . THR B 2 158 ? 8.420 29.071 29.258 1.00 19.07 175 THR B N 1
ATOM 2097 C CA A THR B 2 158 ? 7.562 29.109 30.433 0.50 19.11 175 THR B CA 1
ATOM 2098 C CA B THR B 2 158 ? 7.574 29.137 30.444 0.50 19.95 175 THR B CA 1
ATOM 2099 C C . THR B 2 158 ? 8.390 29.128 31.715 1.00 19.31 175 THR B C 1
ATOM 2100 O O . THR B 2 158 ? 9.495 28.586 31.750 1.00 19.91 175 THR B O 1
ATOM 2107 N N . CYS B 2 159 ? 7.850 29.740 32.767 1.00 18.69 176 CYS B N 1
ATOM 2108 C CA . CYS B 2 159 ? 8.495 29.838 34.072 1.00 19.08 176 CYS B CA 1
ATOM 2109 C C . CYS B 2 159 ? 7.425 29.518 35.097 1.00 20.27 176 CYS B C 1
ATOM 2110 O O . CYS B 2 159 ? 6.374 30.132 35.064 1.00 21.23 176 CYS B O 1
ATOM 2113 N N . ARG B 2 160 ? 7.674 28.549 35.974 1.00 19.66 177 ARG B N 1
ATOM 2114 C CA A ARG B 2 160 ? 6.714 28.176 37.004 0.50 20.03 177 ARG B CA 1
ATOM 2115 C CA B ARG B 2 160 ? 6.720 28.157 37.005 0.50 20.73 177 ARG B CA 1
ATOM 2116 C C . ARG B 2 160 ? 7.301 28.378 38.389 1.00 20.90 177 ARG B C 1
ATOM 2117 O O . ARG B 2 160 ? 8.489 28.095 38.610 1.00 22.00 177 ARG B O 1
ATOM 2132 N N . ALA B 2 161 ? 6.490 28.895 39.320 1.00 20.02 178 ALA B N 1
ATOM 2133 C CA . ALA B 2 161 ? 6.952 29.120 40.686 1.00 21.02 178 ALA B CA 1
ATOM 2134 C C . ALA B 2 161 ? 6.341 28.061 41.593 1.00 21.53 178 ALA B C 1
ATOM 2135 O O . ALA B 2 161 ? 5.203 27.636 41.353 1.00 22.35 178 ALA B O 1
ATOM 2137 N N . SER B 2 162 ? 7.079 27.654 42.638 1.00 21.11 179 SER B N 1
ATOM 2138 C CA . SER B 2 162 ? 6.587 26.645 43.585 1.00 22.06 179 SER B CA 1
ATOM 2139 C C . SER B 2 162 ? 5.418 27.125 44.468 1.00 23.86 179 SER B C 1
ATOM 2140 O O . SER B 2 162 ? 4.713 26.305 45.087 1.00 25.45 179 SER B O 1
ATOM 2143 N N . GLN B 2 163 ? 5.235 28.432 44.559 1.00 22.79 180 GLN B N 1
ATOM 2144 C CA . GLN B 2 163 ? 4.093 29.025 45.265 1.00 23.36 180 GLN B CA 1
ATOM 2145 C C . GLN B 2 163 ? 3.779 30.340 44.561 1.00 23.07 180 GLN B C 1
ATOM 2146 O O . GLN B 2 163 ? 4.597 30.819 43.759 1.00 23.00 180 GLN B O 1
ATOM 2152 N N . SER B 2 164 ? 2.606 30.937 44.833 1.00 23.42 181 SER B N 1
ATOM 2153 C CA . SER B 2 164 ? 2.252 32.186 44.155 1.00 23.34 181 SER B CA 1
ATOM 2154 C C . SER B 2 164 ? 3.295 33.286 44.355 1.00 22.55 181 SER B C 1
ATOM 2155 O O . SER B 2 164 ? 3.768 33.510 45.474 1.00 23.55 181 SER B O 1
ATOM 2158 N N . ILE B 2 165 ? 3.668 33.938 43.256 1.00 20.74 182 ILE B N 1
ATOM 2159 C CA . ILE B 2 165 ? 4.552 35.104 43.333 1.00 20.76 182 ILE B CA 1
ATOM 2160 C 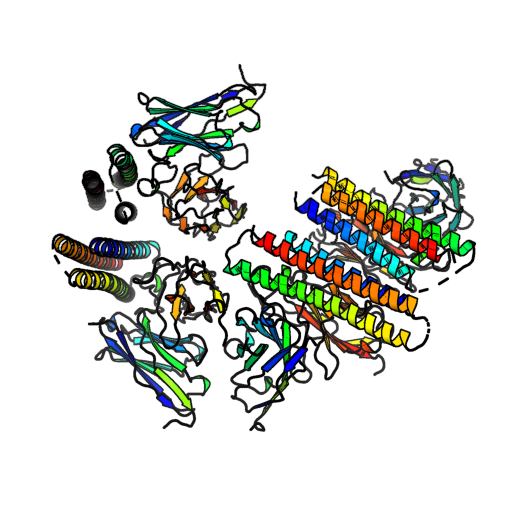C . ILE B 2 165 ? 3.822 36.361 42.847 1.00 20.71 182 ILE B C 1
ATOM 2161 O O . ILE B 2 165 ? 4.477 37.357 42.507 1.00 21.03 182 ILE B O 1
ATOM 2166 N N . ASN B 2 166 ? 2.452 36.327 42.783 1.00 21.53 183 ASN B N 1
ATOM 2167 C CA . ASN B 2 166 ? 1.667 37.478 42.325 1.00 22.26 183 ASN B CA 1
ATOM 2168 C C . ASN B 2 166 ? 2.134 37.847 40.899 1.00 21.73 183 ASN B C 1
ATOM 2169 O O . ASN B 2 166 ? 2.166 36.942 40.058 1.00 22.97 183 ASN B O 1
ATOM 2174 N N . THR B 2 167 ? 2.531 39.104 40.617 1.00 20.74 184 THR B N 1
ATOM 2175 C CA . THR B 2 167 ? 3.106 39.412 39.291 1.00 21.12 184 THR B CA 1
ATOM 2176 C C . THR B 2 167 ? 4.582 39.834 39.446 1.00 20.14 184 THR B C 1
ATOM 2177 O O . THR B 2 167 ? 5.124 40.441 38.539 1.00 20.14 184 THR B O 1
ATOM 2181 N N . TRP B 2 168 ? 5.241 39.481 40.566 1.00 19.95 185 TRP B N 1
ATOM 2182 C CA . TRP B 2 168 ? 6.611 39.909 40.824 1.00 19.82 185 TRP B CA 1
ATOM 2183 C C . TRP B 2 168 ? 7.627 38.968 40.190 1.00 18.94 185 TRP B C 1
ATOM 2184 O O . TRP B 2 168 ? 8.330 38.216 40.879 1.00 19.40 185 TRP B O 1
ATOM 2195 N N . LEU B 2 169 ? 7.687 39.032 38.862 1.00 18.33 186 LEU B N 1
ATOM 2196 C CA . LEU B 2 169 ? 8.544 38.174 38.066 1.00 18.56 186 LEU B CA 1
ATOM 2197 C C . LEU B 2 169 ? 9.247 39.029 37.035 1.00 18.80 186 LEU B C 1
ATOM 2198 O O . LEU B 2 169 ? 8.609 39.846 36.356 1.00 19.43 186 LEU B O 1
ATOM 2203 N N . ALA B 2 170 ? 10.550 38.861 36.924 1.00 17.45 187 ALA B N 1
ATOM 2204 C CA . ALA B 2 170 ? 11.343 39.588 35.920 1.00 18.04 187 ALA B CA 1
ATOM 2205 C C . ALA B 2 170 ? 11.972 38.590 34.961 1.00 17.82 187 ALA B C 1
ATOM 2206 O O . ALA B 2 170 ? 12.213 37.442 35.339 1.00 18.38 187 ALA B O 1
ATOM 2208 N N . TRP B 2 171 ? 12.252 39.030 33.721 1.00 16.94 188 TRP B N 1
ATOM 2209 C CA . TRP B 2 171 ? 12.938 38.191 32.739 1.00 16.95 188 TRP B CA 1
ATOM 2210 C C . TRP B 2 171 ? 14.226 38.900 32.335 1.00 17.70 188 TRP B C 1
ATOM 2211 O O . TRP B 2 171 ? 14.225 40.118 32.122 1.00 17.26 188 TRP B O 1
ATOM 2222 N N . TYR B 2 172 ? 15.297 38.129 32.154 1.00 16.93 189 TYR B N 1
ATOM 2223 C CA . TYR B 2 172 ? 16.615 38.616 31.740 1.00 17.52 189 TYR B CA 1
ATOM 2224 C C . TYR B 2 172 ? 17.088 37.836 30.534 1.00 18.57 189 TYR B C 1
ATOM 2225 O O . TYR B 2 172 ? 16.757 36.656 30.378 1.00 18.72 189 TYR B O 1
ATOM 2234 N N . GLN B 2 173 ? 17.935 38.479 29.721 1.00 17.36 190 GLN B N 1
ATOM 2235 C CA . GLN B 2 173 ? 18.600 37.813 28.604 1.00 17.58 190 GLN B CA 1
ATOM 2236 C C . GLN B 2 173 ? 20.090 37.802 28.914 1.00 18.91 190 GLN B C 1
ATOM 2237 O O . GLN B 2 173 ? 20.622 38.794 29.419 1.00 20.15 190 GLN B O 1
ATOM 2243 N N . GLN B 2 174 ? 20.790 36.738 28.539 1.00 17.57 191 GLN B N 1
ATOM 2244 C CA . GLN B 2 174 ? 22.252 36.722 28.656 1.00 17.85 191 GLN B CA 1
ATOM 2245 C C . GLN B 2 174 ? 22.868 36.088 27.433 1.00 20.68 191 GLN B C 1
ATOM 2246 O O . GLN B 2 174 ? 22.487 35.014 27.007 1.00 20.19 191 GLN B O 1
ATOM 2252 N N . LYS B 2 175 ? 23.891 36.734 26.912 1.00 24.32 192 LYS B N 1
ATOM 2253 C CA A LYS B 2 175 ? 24.703 36.202 25.806 0.50 25.54 192 LYS B CA 1
ATOM 2254 C CA B LYS B 2 175 ? 24.696 36.226 25.793 0.50 26.20 192 LYS B CA 1
ATOM 2255 C C . LYS B 2 175 ? 26.072 35.786 26.307 1.00 27.96 192 LYS B C 1
ATOM 2256 O O . LYS B 2 175 ? 26.542 36.323 27.298 1.00 29.23 192 LYS B O 1
ATOM 2267 N N . PRO B 2 176 ? 26.784 34.817 25.640 1.00 29.79 193 PRO B N 1
ATOM 2268 C CA . PRO B 2 176 ? 28.110 34.407 26.140 1.00 30.64 193 PRO B CA 1
ATOM 2269 C C . PRO B 2 176 ? 29.077 35.553 26.231 1.00 31.56 193 PRO B C 1
ATOM 2270 O O . PRO B 2 176 ? 29.104 36.415 25.349 1.00 32.52 193 PRO B O 1
ATOM 2274 N N . GLY B 2 177 ? 29.819 35.574 27.324 1.00 31.46 194 GLY B N 1
ATOM 2275 C CA . GLY B 2 177 ? 30.789 36.615 27.615 1.00 31.34 194 GLY B CA 1
ATOM 2276 C C . GLY B 2 177 ? 30.190 37.919 28.062 1.00 31.50 194 GLY B C 1
ATOM 2277 O O . GLY B 2 177 ? 30.933 38.873 28.345 1.00 33.39 194 GLY B O 1
ATOM 2278 N N . LYS B 2 178 ? 28.834 37.982 28.179 1.00 29.45 195 LYS B N 1
ATOM 2279 C CA . LYS B 2 178 ? 28.198 39.223 28.562 1.00 28.14 195 LYS B CA 1
ATOM 2280 C C . LYS B 2 178 ? 27.436 39.093 29.861 1.00 26.03 195 LYS B C 1
ATOM 2281 O O . LYS B 2 178 ? 27.010 37.996 30.247 1.00 24.79 195 LYS B O 1
ATOM 2287 N N . ALA B 2 179 ? 27.236 40.239 30.527 1.00 24.85 196 ALA B N 1
ATOM 2288 C CA . ALA B 2 179 ? 26.415 40.268 31.706 1.00 24.00 196 ALA B CA 1
ATOM 2289 C C . ALA B 2 179 ? 24.951 40.125 31.240 1.00 22.19 196 ALA B C 1
ATOM 2290 O O . ALA B 2 179 ? 24.601 40.490 30.103 1.00 22.24 196 ALA B O 1
ATOM 2292 N N . PRO B 2 180 ? 24.082 39.682 32.147 1.00 21.43 197 PRO B N 1
ATOM 2293 C CA . PRO B 2 180 ? 22.640 39.666 31.818 1.00 21.00 197 PRO B CA 1
ATOM 2294 C C . PRO B 2 180 ? 22.095 41.089 31.622 1.00 21.61 197 PRO B C 1
ATOM 2295 O O . PRO B 2 180 ? 22.690 42.095 32.074 1.00 22.63 197 PRO B O 1
ATOM 2299 N N . ASN B 2 181 ? 20.959 41.181 30.913 1.00 19.69 198 ASN B N 1
ATOM 2300 C CA A ASN B 2 181 ? 20.249 42.431 30.647 0.50 19.94 198 ASN B CA 1
ATOM 2301 C CA B ASN B 2 181 ? 20.272 42.448 30.759 0.50 19.93 198 ASN B CA 1
ATOM 2302 C C . ASN B 2 181 ? 18.792 42.238 31.046 1.00 20.00 198 ASN B C 1
ATOM 2303 O O . ASN B 2 181 ? 18.213 41.191 30.717 1.00 19.60 198 ASN B O 1
ATOM 2312 N N . LEU B 2 182 ? 18.184 43.224 31.713 1.00 18.91 199 LEU B N 1
ATOM 2313 C CA . LEU B 2 182 ? 16.769 43.118 32.089 1.00 18.40 199 LEU B CA 1
ATOM 2314 C C . LEU B 2 182 ? 15.873 43.325 30.874 1.00 19.56 199 LEU B C 1
ATOM 2315 O O . LEU B 2 182 ? 16.040 44.320 30.134 1.00 19.99 199 LEU B O 1
ATOM 2320 N N . LEU B 2 183 ? 14.915 42.409 30.657 1.00 17.65 200 LEU B N 1
ATOM 2321 C CA . LEU B 2 183 ? 13.973 42.570 29.544 1.00 18.53 200 LEU B CA 1
ATOM 2322 C C . LEU B 2 183 ? 12.611 43.052 30.047 1.00 18.49 200 LEU B C 1
ATOM 2323 O O . LEU B 2 183 ? 11.993 43.929 29.428 1.00 19.36 200 LEU B O 1
ATOM 2328 N N . ILE B 2 184 ? 12.092 42.414 31.119 1.00 18.13 201 ILE B N 1
ATOM 2329 C CA . ILE B 2 184 ? 10.732 42.660 31.572 1.00 18.22 201 ILE B CA 1
ATOM 2330 C C . ILE B 2 184 ? 10.683 42.669 33.073 1.00 18.73 201 ILE B C 1
ATOM 2331 O O . ILE B 2 184 ? 11.335 41.833 33.705 1.00 18.76 201 ILE B O 1
ATOM 2336 N N . SER B 2 185 ? 9.893 43.573 33.632 1.00 17.89 202 SER B N 1
ATOM 2337 C CA . SER B 2 185 ? 9.632 43.613 35.080 1.00 17.61 202 SER B CA 1
ATOM 2338 C C . SER B 2 185 ? 8.125 43.420 35.307 1.00 18.36 202 SER B C 1
ATOM 2339 O O . SER B 2 185 ? 7.305 43.672 34.409 1.00 18.67 202 SER B O 1
ATOM 2342 N N . LYS B 2 186 ? 7.746 42.997 36.520 1.00 18.02 203 LYS B N 1
ATOM 2343 C CA . LYS B 2 186 ? 6.330 42.842 36.892 1.00 18.39 203 LYS B CA 1
ATOM 2344 C C . LYS B 2 186 ? 5.530 42.033 35.839 1.00 18.87 203 LYS B C 1
ATOM 2345 O O . LYS B 2 186 ? 4.433 42.417 35.405 1.00 20.03 203 LYS B O 1
ATOM 2351 N N . ALA B 2 187 ? 6.165 40.927 35.394 1.00 18.46 204 ALA B N 1
ATOM 2352 C CA . ALA B 2 187 ? 5.644 39.912 34.449 1.00 19.20 204 ALA B CA 1
ATOM 2353 C C . ALA B 2 187 ? 5.448 40.394 33.024 1.00 19.57 204 ALA B C 1
ATOM 2354 O O . ALA B 2 187 ? 5.637 39.587 32.119 1.00 19.59 204 ALA B O 1
ATOM 2356 N N . SER B 2 188 ? 5.062 41.676 32.798 1.00 19.06 205 SER B N 1
ATOM 2357 C CA . SER B 2 188 ? 4.728 42.114 31.422 1.00 20.01 205 SER B CA 1
ATOM 2358 C C . SER B 2 188 ? 5.236 43.505 31.055 1.00 21.59 205 SER B C 1
ATOM 2359 O O . SER B 2 188 ? 4.998 43.921 29.933 1.00 22.69 205 SER B O 1
ATOM 2362 N N . SER B 2 189 ? 5.896 44.226 31.967 1.00 21.60 206 SER B N 1
ATOM 2363 C CA A SER B 2 189 ? 6.378 45.583 31.668 0.50 21.22 206 SER B CA 1
ATOM 2364 C CA B SER B 2 189 ? 6.374 45.577 31.678 0.50 22.09 206 SER B CA 1
ATOM 2365 C C . SER B 2 189 ? 7.730 45.578 30.981 1.00 21.31 206 SER B C 1
ATOM 2366 O O . SER B 2 189 ? 8.759 45.322 31.619 1.00 20.50 206 SER B O 1
ATOM 2371 N N . LEU B 2 190 ? 7.737 45.867 29.668 1.00 22.04 207 LEU B N 1
ATOM 2372 C CA A LEU B 2 190 ? 8.987 45.855 28.917 0.50 22.97 207 LEU B CA 1
ATOM 2373 C CA B LEU B 2 190 ? 8.974 45.874 28.882 0.50 23.00 207 LEU B CA 1
ATOM 2374 C C . LEU B 2 190 ? 9.911 47.005 29.283 1.00 23.21 207 LEU B C 1
ATOM 2375 O O . LEU B 2 190 ? 9.460 48.161 29.406 1.00 24.31 207 LEU B O 1
ATOM 2384 N N . GLU B 2 191 ? 11.197 46.705 29.417 1.00 21.67 208 GLU B N 1
ATOM 2385 C CA . GLU B 2 191 ? 12.204 47.735 29.677 1.00 22.95 208 GLU B CA 1
ATOM 2386 C C . GLU B 2 191 ? 12.317 48.612 28.421 1.00 24.08 208 GLU B C 1
ATOM 2387 O O . GLU B 2 191 ? 12.221 48.116 27.295 1.00 22.91 208 GLU B O 1
ATOM 2393 N N . SER B 2 192 ? 12.586 49.910 28.602 1.00 24.52 209 SER B N 1
ATOM 2394 C CA . SER B 2 192 ? 12.811 50.817 27.494 1.00 26.30 209 SER B CA 1
ATOM 2395 C C . SER B 2 192 ? 14.022 50.328 26.664 1.00 26.91 209 SER B C 1
ATOM 2396 O O . SER B 2 192 ? 15.021 49.900 27.247 1.00 27.98 209 SER B O 1
ATOM 2399 N N . GLY B 2 193 ? 13.882 50.305 25.344 1.00 26.84 210 GLY B N 1
ATOM 2400 C CA . GLY B 2 193 ? 14.978 49.823 24.502 1.00 27.26 210 GLY B CA 1
ATOM 2401 C C . GLY B 2 193 ? 14.813 48.370 24.070 1.00 27.25 210 GLY B C 1
ATOM 2402 O O . GLY B 2 193 ? 15.424 47.945 23.085 1.00 29.22 210 GLY B O 1
ATOM 2403 N N . VAL B 2 194 ? 13.965 47.599 24.767 1.00 24.31 211 VAL B N 1
ATOM 2404 C CA . VAL B 2 194 ? 13.743 46.201 24.382 1.00 23.89 211 VAL B CA 1
ATOM 2405 C C . VAL B 2 194 ? 12.740 46.181 23.229 1.00 24.15 211 VAL B C 1
ATOM 2406 O O . VAL B 2 194 ? 11.699 46.842 23.296 1.00 24.48 211 VAL B O 1
ATOM 2410 N N . PRO B 2 195 ? 13.032 45.441 22.149 1.00 24.41 212 PRO B N 1
ATOM 2411 C CA . PRO B 2 195 ? 12.108 45.422 20.994 1.00 25.13 212 PRO B CA 1
ATOM 2412 C C . PRO B 2 195 ? 10.714 44.894 21.348 1.00 25.06 212 PRO B C 1
ATOM 2413 O O . PRO B 2 195 ? 10.583 44.016 22.207 1.00 24.23 212 PRO B O 1
ATOM 2417 N N . SER B 2 196 ? 9.684 45.406 20.668 1.00 25.34 213 SER B N 1
ATOM 2418 C CA A SER B 2 196 ? 8.303 45.029 20.968 0.50 26.02 213 SER B CA 1
ATOM 2419 C CA B SER B 2 196 ? 8.284 45.043 20.917 0.50 26.01 213 SER B CA 1
ATOM 2420 C C . SER B 2 196 ? 7.949 43.586 20.616 1.00 25.35 213 SER B C 1
ATOM 2421 O O . SER B 2 196 ? 6.899 43.103 21.053 1.00 26.21 213 SER B O 1
ATOM 2426 N N . ARG B 2 197 ? 8.838 42.865 19.887 1.00 22.72 214 ARG B N 1
ATOM 2427 C CA . ARG B 2 197 ? 8.594 41.440 19.625 1.00 21.22 214 ARG B CA 1
ATOM 2428 C C . ARG B 2 197 ? 8.680 40.606 20.927 1.00 20.58 214 ARG B C 1
ATOM 2429 O O . ARG B 2 197 ? 8.206 39.466 20.944 1.00 20.29 214 ARG B O 1
ATOM 2437 N N . PHE B 2 198 ? 9.244 41.174 22.016 1.00 20.74 215 PHE B N 1
ATOM 2438 C CA . PHE B 2 198 ? 9.265 40.498 23.306 1.00 19.93 215 PHE B CA 1
ATOM 2439 C C . PHE B 2 198 ? 8.007 40.859 24.077 1.00 21.20 215 PHE B C 1
ATOM 2440 O O . PHE B 2 198 ? 7.625 42.034 24.129 1.00 22.83 215 PHE B O 1
ATOM 2448 N N . SER B 2 199 ? 7.392 39.877 24.707 1.00 19.53 216 SER B N 1
ATOM 2449 C CA . SER B 2 199 ? 6.261 40.161 25.602 1.00 20.38 216 SER B CA 1
ATOM 2450 C C . SER B 2 199 ? 6.241 39.144 26.716 1.00 20.49 216 SER B C 1
ATOM 2451 O O . SER B 2 199 ? 6.758 38.044 26.566 1.00 20.69 216 SER B O 1
ATOM 2454 N N . GLY B 2 200 ? 5.701 39.545 27.854 1.00 20.28 217 GLY B N 1
ATOM 2455 C CA . GLY B 2 200 ? 5.616 38.659 29.003 1.00 20.31 217 GLY B CA 1
ATOM 2456 C C . GLY B 2 200 ? 4.188 38.612 29.509 1.00 21.19 217 GLY B C 1
ATOM 2457 O O . GLY B 2 200 ? 3.442 39.590 29.390 1.00 21.06 217 GLY B O 1
ATOM 2458 N N . SER B 2 201 ? 3.805 37.476 30.081 1.00 20.28 218 SER B N 1
ATOM 2459 C CA A SER B 2 201 ? 2.447 37.279 30.573 0.50 20.87 218 SER B CA 1
ATOM 2460 C CA B SER B 2 201 ? 2.466 37.357 30.647 0.50 21.03 218 SER B CA 1
ATOM 2461 C C . SER B 2 201 ? 2.444 36.371 31.794 1.00 21.66 218 SER B C 1
ATOM 2462 O O . SER B 2 201 ? 3.406 35.642 32.022 1.00 20.95 218 SER B O 1
ATOM 2467 N N . GLY B 2 202 ? 1.371 36.435 32.567 1.00 21.65 219 GLY B N 1
ATOM 2468 C CA . GLY B 2 202 ? 1.192 35.526 33.680 1.00 22.10 219 GLY B CA 1
ATOM 2469 C C . GLY B 2 202 ? 1.022 36.173 35.021 1.00 22.70 219 GLY B C 1
ATOM 2470 O O . GLY B 2 202 ? 1.314 37.363 35.235 1.00 22.58 219 GLY B O 1
ATOM 2471 N N . SER B 2 203 ? 0.539 35.355 35.944 1.00 22.05 220 SER B N 1
ATOM 2472 C CA A SER B 2 203 ? 0.386 35.750 37.336 0.50 22.47 220 SER B CA 1
ATOM 2473 C CA B SER B 2 203 ? 0.377 35.753 37.340 0.50 23.03 220 SER B CA 1
ATOM 2474 C C . SER B 2 203 ? 0.283 34.486 38.186 1.00 23.51 220 SER B C 1
ATOM 2475 O O . SER B 2 203 ? -0.026 33.397 37.659 1.00 25.53 220 SER B O 1
ATOM 2480 N N . GLY B 2 204 ? 0.554 34.618 39.475 1.00 22.35 221 GLY B N 1
ATOM 2481 C CA . GLY B 2 204 ? 0.451 33.472 40.364 1.00 22.26 221 GLY B CA 1
ATOM 2482 C C . GLY B 2 204 ? 1.655 32.559 40.260 1.00 21.79 221 GLY B C 1
ATOM 2483 O O . GLY B 2 204 ? 2.729 32.906 40.743 1.00 22.36 221 GLY B O 1
ATOM 2484 N N . THR B 2 205 ? 1.481 31.398 39.625 1.00 21.16 222 THR B N 1
ATOM 2485 C CA . THR B 2 205 ? 2.575 30.422 39.515 1.00 21.79 222 THR B CA 1
ATOM 2486 C C . THR B 2 205 ? 3.007 30.123 38.095 1.00 22.71 222 THR B C 1
ATOM 2487 O O . THR B 2 205 ? 3.931 29.325 37.949 1.00 24.57 222 THR B O 1
ATOM 2491 N N . GLU B 2 206 ? 2.353 30.677 37.060 1.00 20.42 223 GLU B N 1
ATOM 2492 C CA . GLU B 2 206 ? 2.731 30.343 35.679 1.00 20.83 223 GLU B CA 1
ATOM 2493 C C . GLU B 2 206 ? 2.915 31.588 34.850 1.00 20.78 223 GLU B C 1
ATOM 2494 O O . GLU B 2 206 ? 2.044 32.456 34.820 1.00 21.91 223 GLU B O 1
ATOM 2500 N N . PHE B 2 207 ? 4.094 31.689 34.219 1.00 19.98 224 PHE B N 1
ATOM 2501 C CA . PHE B 2 207 ? 4.474 32.868 33.453 1.00 19.34 224 PHE B CA 1
ATOM 2502 C C . PHE B 2 207 ? 5.073 32.460 32.133 1.00 19.51 224 PHE B C 1
ATOM 2503 O O . PHE B 2 207 ? 5.631 31.365 32.010 1.00 20.81 224 PHE B O 1
ATOM 2511 N N . THR B 2 208 ? 4.991 33.347 31.143 1.00 17.98 225 THR B N 1
ATOM 2512 C CA A THR B 2 208 ? 5.566 33.055 29.834 0.50 16.94 225 THR B CA 1
ATOM 2513 C CA B THR B 2 208 ? 5.574 33.055 29.842 0.50 19.30 225 THR B CA 1
ATOM 2514 C C . THR B 2 208 ? 6.270 34.274 29.274 1.00 19.64 225 THR B C 1
ATOM 2515 O O . THR B 2 208 ? 5.834 35.405 29.507 1.00 20.41 225 THR B O 1
ATOM 2522 N N . LEU B 2 209 ? 7.341 34.025 28.524 1.00 18.04 226 LEU B N 1
ATOM 2523 C CA . LEU B 2 209 ? 8.052 35.044 27.772 1.00 18.52 226 LEU B CA 1
ATOM 2524 C C . LEU B 2 209 ? 7.837 34.586 26.314 1.00 19.07 226 LEU B C 1
ATOM 2525 O O . LEU B 2 209 ? 8.076 33.409 25.983 1.00 19.45 226 LEU B O 1
ATOM 2530 N N . THR B 2 210 ? 7.346 35.480 25.449 1.00 18.60 227 THR B N 1
ATOM 2531 C CA . THR B 2 210 ? 7.138 35.143 24.041 1.00 19.22 227 THR B CA 1
ATOM 2532 C C . THR B 2 210 ? 7.936 36.080 23.164 1.00 20.16 227 THR B C 1
ATOM 2533 O O . THR B 2 210 ? 7.966 37.286 23.409 1.00 20.54 227 THR B O 1
ATOM 2537 N N . ILE B 2 211 ? 8.617 35.526 22.135 1.00 18.92 228 ILE B N 1
ATOM 2538 C CA . ILE B 2 211 ? 9.310 36.342 21.145 1.00 19.35 228 ILE B CA 1
ATOM 2539 C C . ILE B 2 211 ? 8.502 36.085 19.879 1.00 20.51 228 ILE B C 1
ATOM 2540 O O . ILE B 2 211 ? 8.440 34.943 19.414 1.00 20.63 228 ILE B O 1
ATOM 2545 N N . SER B 2 212 ? 7.815 37.107 19.368 1.00 20.30 229 SER B N 1
ATOM 2546 C CA . SER B 2 212 ? 6.842 36.904 18.285 1.00 21.58 229 SER B CA 1
ATOM 2547 C C . SER B 2 212 ? 7.442 36.435 16.980 1.00 23.08 229 SER B C 1
ATOM 2548 O O . SER B 2 212 ? 6.820 35.631 16.255 1.00 24.96 229 SER B O 1
ATOM 2551 N N . SER B 2 213 ? 8.644 36.915 16.676 1.00 21.35 230 SER B N 1
ATOM 2552 C CA . SER B 2 213 ? 9.357 36.563 15.441 1.00 21.75 230 SER B CA 1
ATOM 2553 C C . SER B 2 213 ? 10.842 36.656 15.789 1.00 20.76 230 SER B C 1
ATOM 2554 O O . SER B 2 213 ? 11.401 37.747 15.874 1.00 21.24 230 SER B O 1
ATOM 2557 N N . LEU B 2 214 ? 11.458 35.502 16.036 1.00 19.98 231 LEU B N 1
ATOM 2558 C CA . LEU B 2 214 ? 12.829 35.426 16.530 1.00 20.57 231 LEU B CA 1
ATOM 2559 C C . LEU B 2 214 ? 13.818 36.040 15.558 1.00 20.10 231 LEU B C 1
ATOM 2560 O O . LEU B 2 214 ? 13.754 35.775 14.361 1.00 21.78 231 LEU B O 1
ATOM 2565 N N . GLN B 2 215 ? 14.705 36.893 16.062 1.00 19.62 232 GLN B N 1
ATOM 2566 C CA . GLN B 2 215 ? 15.708 37.538 15.212 1.00 20.07 232 GLN B CA 1
ATOM 2567 C C . GLN B 2 215 ? 17.121 37.044 15.602 1.00 21.13 232 GLN B C 1
ATOM 2568 O O . GLN B 2 215 ? 17.321 36.506 16.694 1.00 20.93 232 GLN B O 1
ATOM 2574 N N . PRO B 2 216 ? 18.124 37.259 14.741 1.00 21.81 233 PRO B N 1
ATOM 2575 C CA . PRO B 2 216 ? 19.500 36.825 15.079 1.00 22.55 233 PRO B CA 1
ATOM 2576 C C . PRO B 2 216 ? 20.036 37.286 16.441 1.00 23.26 233 PRO B C 1
ATOM 2577 O O . PRO B 2 216 ? 20.726 36.534 17.144 1.00 23.84 233 PRO B O 1
ATOM 2581 N N . ASP B 2 217 ? 19.680 38.500 16.861 1.00 22.38 234 ASP B N 1
ATOM 2582 C CA . ASP B 2 217 ? 20.124 39.015 18.174 1.00 23.32 234 ASP B CA 1
ATOM 2583 C C . ASP B 2 217 ? 19.487 38.268 19.355 1.00 22.63 234 ASP B C 1
ATOM 2584 O O . ASP B 2 217 ? 19.910 38.477 20.492 1.00 23.62 234 ASP B O 1
ATOM 2589 N N . ASP B 2 218 ? 18.448 37.458 19.115 1.00 20.43 235 ASP B N 1
ATOM 2590 C CA . ASP B 2 218 ? 17.696 36.826 20.202 1.00 20.37 235 ASP B CA 1
ATOM 2591 C C . ASP B 2 218 ? 18.180 35.446 20.628 1.00 19.74 235 ASP B C 1
ATOM 2592 O O . ASP B 2 218 ? 17.666 34.901 21.607 1.00 20.25 235 ASP B O 1
ATOM 2597 N N . PHE B 2 219 ? 19.129 34.845 19.880 1.00 19.29 236 PHE B N 1
ATOM 2598 C CA . PHE B 2 219 ? 19.674 33.542 20.274 1.00 18.95 236 PHE B CA 1
ATOM 2599 C C . PHE B 2 219 ? 20.586 33.850 21.461 1.00 20.11 236 PHE B C 1
ATOM 2600 O O . PHE B 2 219 ? 21.599 34.562 21.342 1.00 21.01 236 PHE B O 1
ATOM 2608 N N . ALA B 2 220 ? 20.168 33.371 22.611 1.00 18.69 237 ALA B N 1
ATOM 2609 C CA . ALA B 2 220 ? 20.719 33.748 23.902 1.00 18.36 237 ALA B CA 1
ATOM 2610 C C . ALA B 2 220 ? 20.079 32.838 24.980 1.00 18.83 237 ALA B C 1
ATOM 2611 O O . ALA B 2 220 ? 19.230 32.001 24.648 1.00 19.96 237 ALA B O 1
ATOM 2613 N N . THR B 2 221 ? 20.455 33.011 26.259 1.00 17.49 238 THR B N 1
ATOM 2614 C CA . THR B 2 221 ? 19.819 32.296 27.362 1.00 17.26 238 THR B CA 1
ATOM 2615 C C . THR B 2 221 ? 18.921 33.274 28.104 1.00 17.80 238 THR B C 1
ATOM 2616 O O . THR B 2 221 ? 19.262 34.453 28.243 1.00 18.86 238 THR B O 1
ATOM 2620 N N . TYR B 2 222 ? 17.736 32.822 28.497 1.00 16.80 239 TYR B N 1
ATOM 2621 C CA . TYR B 2 222 ? 16.762 33.666 29.161 1.00 16.96 239 TYR B CA 1
ATOM 2622 C C . TYR B 2 222 ? 16.514 33.131 30.559 1.00 17.74 239 TYR B C 1
ATOM 2623 O O . TYR B 2 222 ? 16.359 31.913 30.736 1.00 18.16 239 TYR B O 1
ATOM 2632 N N . PHE B 2 223 ? 16.488 34.023 31.546 1.00 16.90 240 PHE B N 1
ATOM 2633 C CA . PHE B 2 223 ? 16.243 33.603 32.930 1.00 17.01 240 PHE B CA 1
ATOM 2634 C C . PHE B 2 223 ? 15.025 34.335 33.480 1.00 18.32 240 PHE B C 1
ATOM 2635 O O . PHE B 2 223 ? 14.904 35.540 33.266 1.00 18.25 240 PHE B O 1
ATOM 2643 N N . CYS B 2 224 ? 14.154 33.624 34.243 1.00 17.65 241 CYS B N 1
ATOM 2644 C CA . CYS B 2 224 ? 13.107 34.331 34.979 1.00 17.68 241 CYS B CA 1
ATOM 2645 C C . CYS B 2 224 ? 13.607 34.434 36.450 1.00 18.39 241 CYS B C 1
ATOM 2646 O O . CYS B 2 224 ? 14.520 33.703 36.882 1.00 19.50 241 CYS B O 1
ATOM 2649 N N . GLN B 2 225 ? 13.046 35.375 37.191 1.00 17.92 242 GLN B N 1
ATOM 2650 C CA . GLN B 2 225 ? 13.464 35.602 38.573 1.00 17.60 242 GLN B CA 1
ATOM 2651 C C . GLN B 2 225 ? 12.293 36.153 39.353 1.00 18.10 242 GLN B C 1
ATOM 2652 O O . GLN B 2 225 ? 11.689 37.139 38.911 1.00 19.02 242 GLN B O 1
ATOM 2658 N N . GLN B 2 226 ? 12.007 35.564 40.515 1.00 17.51 243 GLN B N 1
ATOM 2659 C CA . GLN B 2 226 ? 10.922 36.111 41.334 1.00 17.74 243 GLN B CA 1
ATOM 2660 C C . GLN B 2 226 ? 11.474 37.090 42.373 1.00 19.11 243 GLN B C 1
ATOM 2661 O O . GLN B 2 226 ? 12.573 36.907 42.918 1.00 18.78 243 GLN B O 1
ATOM 2667 N N . TYR B 2 227 ? 10.656 38.093 42.682 1.00 18.23 244 TYR B N 1
ATOM 2668 C CA . TYR B 2 227 ? 10.918 39.038 43.758 1.00 19.32 244 TYR B CA 1
ATOM 2669 C C . TYR B 2 227 ? 9.659 39.225 44.608 1.00 20.08 244 TYR B C 1
ATOM 2670 O O . TYR B 2 227 ? 9.404 40.307 45.143 1.00 20.22 244 TYR B O 1
ATOM 2679 N N . ASN B 2 228 ? 8.836 38.142 44.726 1.00 18.26 245 ASN B N 1
ATOM 2680 C CA . ASN B 2 228 ? 7.717 38.129 45.669 1.00 19.64 245 ASN B CA 1
ATOM 2681 C C . ASN B 2 228 ? 8.299 38.045 47.083 1.00 20.54 245 ASN B C 1
ATOM 2682 O O . ASN B 2 228 ? 7.807 38.709 48.007 1.00 21.66 245 ASN B O 1
ATOM 2687 N N . SER B 2 229 ? 9.340 37.197 47.263 1.00 19.99 246 SER B N 1
ATOM 2688 C CA . SER B 2 229 ? 10.086 37.099 48.524 1.00 20.69 246 SER B CA 1
ATOM 2689 C C . SER B 2 229 ? 11.293 38.050 48.392 1.00 21.42 246 SER B C 1
ATOM 2690 O O . SER B 2 229 ? 11.817 38.255 47.281 1.00 21.48 246 SER B O 1
ATOM 2693 N N . TYR B 2 230 ? 11.746 38.613 49.531 1.00 21.86 247 TYR B N 1
ATOM 2694 C CA . TYR B 2 230 ? 12.943 39.441 49.496 1.00 22.49 247 TYR B CA 1
ATOM 2695 C C . TYR B 2 230 ? 14.212 38.601 49.293 1.00 21.88 247 TYR B C 1
ATOM 2696 O O . TYR B 2 230 ? 15.279 39.171 49.096 1.00 22.32 247 TYR B O 1
ATOM 2705 N N . LEU B 2 231 ? 14.108 37.256 49.362 1.00 20.72 248 LEU B N 1
ATOM 2706 C CA . LEU B 2 231 ? 15.209 36.372 49.002 1.00 20.58 248 LEU B CA 1
ATOM 2707 C C . LEU B 2 231 ? 14.889 35.951 47.557 1.00 20.64 248 LEU B C 1
ATOM 2708 O O . LEU B 2 231 ? 14.082 35.051 47.324 1.00 21.29 248 LEU B O 1
ATOM 2713 N N . TYR B 2 232 ? 15.453 36.681 46.603 1.00 19.20 249 TYR B N 1
ATOM 2714 C CA . TYR B 2 232 ? 15.152 36.415 45.188 1.00 18.53 249 TYR B CA 1
ATOM 2715 C C . TYR B 2 232 ? 15.648 35.045 44.777 1.00 19.75 249 TYR B C 1
ATOM 2716 O O . TYR B 2 232 ? 16.659 34.564 45.301 1.00 19.92 249 TYR B O 1
ATOM 2725 N N . THR B 2 233 ? 15.011 34.472 43.744 1.00 18.80 250 THR B N 1
ATOM 2726 C CA . THR B 2 233 ? 15.500 33.226 43.173 1.00 17.96 250 THR B CA 1
ATOM 2727 C C . THR B 2 233 ? 15.324 33.277 41.672 1.00 18.02 250 THR B C 1
ATOM 2728 O O . THR B 2 233 ? 14.363 33.864 41.185 1.00 17.48 250 THR B O 1
ATOM 2732 N N . PHE B 2 234 ? 16.266 32.649 40.957 1.00 17.66 251 PHE B N 1
ATOM 2733 C CA . PHE B 2 234 ? 16.193 32.573 39.499 1.00 17.63 251 PHE B CA 1
ATOM 2734 C C . PHE B 2 234 ? 15.779 31.169 39.065 1.00 18.54 251 PHE B C 1
ATOM 2735 O O . PHE B 2 234 ? 16.080 30.174 39.745 1.00 19.31 251 PHE B O 1
ATOM 2743 N N . GLY B 2 235 ? 15.160 31.092 37.889 1.00 18.45 252 GLY B N 1
ATOM 2744 C CA . GLY B 2 235 ? 14.956 29.833 37.190 1.00 19.26 252 GLY B CA 1
ATOM 2745 C C . GLY B 2 235 ? 16.313 29.380 36.656 1.00 19.18 252 GLY B C 1
ATOM 2746 O O . GLY B 2 235 ? 17.314 30.123 36.710 1.00 19.04 252 GLY B O 1
ATOM 2747 N N . GLN B 2 236 ? 16.375 28.135 36.127 1.00 18.27 253 GLN B N 1
ATOM 2748 C CA . GLN B 2 236 ? 17.660 27.562 35.684 1.00 18.37 253 GLN B CA 1
ATOM 2749 C C . GLN B 2 236 ? 18.180 28.071 34.347 1.00 19.47 253 GLN B C 1
ATOM 2750 O O . GLN B 2 236 ? 19.328 27.760 33.980 1.00 20.24 253 GLN B O 1
ATOM 2756 N N . GLY B 2 237 ? 17.353 28.831 33.633 1.00 18.85 254 GLY B N 1
ATOM 2757 C CA . GLY B 2 237 ? 17.687 29.375 32.323 1.00 18.47 254 GLY B CA 1
ATOM 2758 C C . GLY B 2 237 ? 17.175 28.518 31.203 1.00 18.83 254 GLY B C 1
ATOM 2759 O O . GLY B 2 237 ? 17.087 27.299 31.339 1.00 19.88 254 GLY B O 1
ATOM 2760 N N . THR B 2 238 ? 16.881 29.156 30.066 1.00 17.12 255 THR B N 1
ATOM 2761 C CA . THR B 2 238 ? 16.441 28.449 28.859 1.00 16.51 255 THR B CA 1
ATOM 2762 C C . THR B 2 238 ? 17.299 28.974 27.724 1.00 18.15 255 THR B C 1
ATOM 2763 O O . THR B 2 238 ? 17.266 30.178 27.433 1.00 18.59 255 THR B O 1
ATOM 2767 N N . LYS B 2 239 ? 18.064 28.082 27.087 1.00 16.44 256 LYS B N 1
ATOM 2768 C CA . LYS B 2 239 ? 18.940 28.499 25.998 1.00 17.47 256 LYS B CA 1
ATOM 2769 C C . LYS B 2 239 ? 18.188 28.371 24.673 1.00 18.94 256 LYS B C 1
ATOM 2770 O O . LYS B 2 239 ? 17.659 27.300 24.367 1.00 19.93 256 LYS B O 1
ATOM 2776 N N . VAL B 2 240 ? 18.155 29.453 23.899 1.00 18.04 257 VAL B N 1
ATOM 2777 C CA . VAL B 2 240 ? 17.513 29.471 22.588 1.00 18.47 257 VAL B CA 1
ATOM 2778 C C . VAL B 2 240 ? 18.637 29.420 21.566 1.00 20.16 257 VAL B C 1
ATOM 2779 O O . VAL B 2 240 ? 19.423 30.372 21.459 1.00 19.79 257 VAL B O 1
ATOM 2783 N N . GLU B 2 241 ? 18.785 28.266 20.915 1.00 18.91 258 GLU B N 1
ATOM 2784 C CA . GLU B 2 241 ? 19.888 28.016 19.994 1.00 20.08 258 GLU B CA 1
ATOM 2785 C C . GLU B 2 241 ? 19.449 28.015 18.531 1.00 21.52 258 GLU B C 1
ATOM 2786 O O . GLU B 2 241 ? 18.283 27.764 18.217 1.00 21.93 258 GLU B O 1
ATOM 2792 N N . ILE B 2 242 ? 20.411 28.289 17.634 1.00 21.60 259 ILE B N 1
ATOM 2793 C CA . ILE B 2 242 ? 20.104 28.299 16.209 1.00 22.80 259 ILE B CA 1
ATOM 2794 C C . ILE B 2 242 ? 19.971 26.897 15.672 1.00 25.40 259 ILE B C 1
ATOM 2795 O O . ILE B 2 242 ? 20.872 26.096 15.887 1.00 26.46 259 ILE B O 1
ATOM 2800 N N . ARG B 2 243 ? 18.923 26.617 14.880 1.00 27.82 260 ARG B N 1
ATOM 2801 C CA . ARG B 2 243 ? 18.715 25.343 14.153 1.00 32.01 260 ARG B CA 1
ATOM 2802 C C . ARG B 2 243 ? 20.042 24.877 13.496 1.00 34.93 260 ARG B C 1
ATOM 2803 O O . ARG B 2 243 ? 20.687 25.690 12.827 1.00 33.91 260 ARG B O 1
ATOM 2811 N N . GLY B 2 244 ? 20.455 23.641 13.749 1.00 37.97 261 GLY B N 1
ATOM 2812 C CA . GLY B 2 244 ? 21.728 23.120 13.253 1.00 41.97 261 GLY B CA 1
ATOM 2813 C C . GLY B 2 244 ? 22.869 23.246 14.266 1.00 46.35 261 GLY B C 1
ATOM 2814 O O . GLY B 2 244 ? 24.016 22.910 13.956 1.00 47.53 261 GLY B O 1
ATOM 2815 N N . THR B 2 245 ? 22.581 23.722 15.500 1.00 48.67 262 THR B N 1
ATOM 2816 C CA . THR B 2 245 ? 23.628 23.919 16.510 1.00 51.42 262 THR B CA 1
ATOM 2817 C C . THR B 2 245 ? 24.187 22.614 17.047 1.00 54.43 262 THR B C 1
ATOM 2818 O O . THR B 2 245 ? 23.451 21.734 17.493 1.00 55.05 262 THR B O 1
ATOM 2822 N N . LYS B 2 246 ? 25.517 22.512 16.994 1.00 56.05 263 LYS B N 1
ATOM 2823 C CA . LYS B 2 246 ? 26.301 21.370 17.435 1.00 57.95 263 LYS B CA 1
ATOM 2824 C C . LYS B 2 246 ? 27.519 21.862 18.235 1.00 59.70 263 LYS B C 1
ATOM 2825 O O . LYS B 2 246 ? 28.049 22.939 17.954 1.00 59.87 263 LYS B O 1
ATOM 2831 N N . HIS B 2 247 ? 27.970 21.074 19.223 1.00 60.66 264 HIS B N 1
ATOM 2832 C CA . HIS B 2 247 ? 29.123 21.452 20.032 1.00 61.97 264 HIS B CA 1
ATOM 2833 C C . HIS B 2 247 ? 30.191 20.354 20.034 1.00 62.47 264 HIS B C 1
ATOM 2834 O O . HIS B 2 247 ? 30.038 19.339 20.717 1.00 62.64 264 HIS B O 1
ATOM 2841 N N . SER C 1 5 ? -15.798 59.515 48.131 1.00 61.38 5 SER C N 1
ATOM 2842 C CA . SER C 1 5 ? -16.027 58.893 46.826 1.00 61.13 5 SER C CA 1
ATOM 2843 C C . SER C 1 5 ? -15.712 59.834 45.677 1.00 60.54 5 SER C C 1
ATOM 2844 O O . SER C 1 5 ? -15.331 59.358 44.609 1.00 60.47 5 SER C O 1
ATOM 2847 N N . TYR C 1 6 ? -15.874 61.156 45.872 1.00 59.65 6 TYR C N 1
ATOM 2848 C CA . TYR C 1 6 ? -15.605 62.108 44.798 1.00 59.30 6 TYR C CA 1
ATOM 2849 C C . TYR C 1 6 ? -14.146 62.077 44.337 1.00 57.56 6 TYR C C 1
ATOM 2850 O O . TYR C 1 6 ? -13.878 62.350 43.167 1.00 57.31 6 TYR C O 1
ATOM 2859 N N . GLN C 1 7 ? -13.212 61.737 45.244 1.00 55.97 7 GLN C N 1
ATOM 2860 C CA . GLN C 1 7 ? -11.802 61.643 44.889 1.00 55.03 7 GLN C CA 1
ATOM 2861 C C . GLN C 1 7 ? -11.573 60.491 43.918 1.00 53.70 7 GLN C C 1
ATOM 2862 O O . GLN C 1 7 ? -10.802 60.654 42.970 1.00 53.28 7 GLN C O 1
ATOM 2868 N N . ASP C 1 8 ? -12.228 59.329 44.147 1.00 52.47 8 ASP C N 1
ATOM 2869 C CA . ASP C 1 8 ? -12.055 58.202 43.231 1.00 51.85 8 ASP C CA 1
ATOM 2870 C C . ASP C 1 8 ? -12.770 58.484 41.907 1.00 49.59 8 ASP C C 1
ATOM 2871 O O . ASP C 1 8 ? -12.229 58.161 40.857 1.00 48.83 8 ASP C O 1
ATOM 2876 N N . VAL C 1 9 ? -13.940 59.146 41.946 1.00 47.88 9 VAL C N 1
ATOM 2877 C CA . VAL C 1 9 ? -14.668 59.506 40.725 1.00 47.12 9 VAL C CA 1
ATOM 2878 C C . VAL C 1 9 ? -13.806 60.432 39.850 1.00 45.54 9 VAL C C 1
ATOM 2879 O O . VAL C 1 9 ? -13.703 60.223 38.639 1.00 45.05 9 VAL C O 1
ATOM 2883 N N . CYS C 1 10 ? -13.163 61.418 40.480 1.00 44.15 10 CYS C N 1
ATOM 2884 C CA . CYS C 1 10 ? -12.308 62.359 39.781 1.00 44.29 10 CYS C CA 1
ATOM 2885 C C . CYS C 1 10 ? -11.108 61.690 39.169 1.00 41.92 10 CYS C C 1
ATOM 2886 O O . CYS C 1 10 ? -10.837 61.886 37.980 1.00 41.19 10 CYS C O 1
ATOM 2889 N N . ARG C 1 11 ? -10.360 60.936 39.997 1.00 40.22 11 ARG C N 1
ATOM 2890 C CA . ARG C 1 11 ? -9.153 60.255 39.549 1.00 39.61 11 ARG C CA 1
ATOM 2891 C C . ARG C 1 11 ? -9.462 59.283 38.421 1.00 37.88 11 ARG C C 1
ATOM 2892 O O . ARG C 1 11 ? -8.743 59.273 37.422 1.00 37.78 11 ARG C O 1
ATOM 2900 N N . LYS C 1 12 ? -10.556 58.517 38.543 1.00 36.01 12 LYS C N 1
ATOM 2901 C CA . LYS C 1 12 ? -10.912 57.546 37.502 1.00 34.99 12 LYS C CA 1
ATOM 2902 C C . LYS C 1 12 ? -11.301 58.204 36.191 1.00 33.15 12 LYS C C 1
ATOM 2903 O O . LYS C 1 12 ? -10.892 57.720 35.132 1.00 32.40 12 LYS C O 1
ATOM 2909 N N . ALA C 1 13 ? -12.030 59.335 36.243 1.00 32.08 13 ALA C N 1
ATOM 2910 C CA . ALA C 1 13 ? -12.411 60.057 35.016 1.00 32.11 13 ALA C CA 1
ATOM 2911 C C . ALA C 1 13 ? -11.161 60.598 34.317 1.00 31.52 13 ALA C C 1
ATOM 2912 O O . ALA C 1 13 ? -11.030 60.474 33.094 1.00 31.22 13 ALA C O 1
ATOM 2914 N N . LYS C 1 14 ? -10.221 61.151 35.095 1.00 30.25 14 LYS C N 1
ATOM 2915 C CA . LYS C 1 14 ? -8.974 61.670 34.515 1.00 30.45 14 LYS C CA 1
ATOM 2916 C C . LYS C 1 14 ? -8.146 60.542 33.910 1.00 30.58 14 LYS C C 1
ATOM 2917 O O . LYS C 1 14 ? -7.565 60.720 32.823 1.00 30.85 14 LYS C O 1
ATOM 2923 N N . GLU C 1 15 ? -8.097 59.371 34.593 1.00 29.52 15 GLU C N 1
ATOM 2924 C CA . GLU C 1 15 ? -7.378 58.194 34.086 1.00 29.81 15 GLU C CA 1
ATOM 2925 C C . GLU C 1 15 ? -7.997 57.724 32.762 1.00 29.60 15 GLU C C 1
ATOM 2926 O O . GLU C 1 15 ? -7.267 57.392 31.823 1.00 30.17 15 GLU C O 1
ATOM 2932 N N . LYS C 1 16 ? -9.334 57.701 32.681 1.00 28.90 16 LYS C N 1
ATOM 2933 C CA . LYS C 1 16 ? -10.002 57.278 31.448 1.00 28.82 16 LYS C CA 1
ATOM 2934 C C . LYS C 1 16 ? -9.740 58.244 30.308 1.00 28.75 16 LYS C C 1
ATOM 2935 O O . LYS C 1 16 ? -9.506 57.808 29.175 1.00 28.55 16 LYS C O 1
ATOM 2941 N N . LEU C 1 17 ? -9.754 59.570 30.599 1.00 28.44 17 LEU C N 1
ATOM 2942 C CA . LEU C 1 17 ? -9.457 60.551 29.550 1.00 27.93 17 LEU C CA 1
ATOM 2943 C C . LEU C 1 17 ? -8.002 60.421 29.086 1.00 28.06 17 LEU C C 1
ATOM 2944 O O . LEU C 1 17 ? -7.713 60.551 27.896 1.00 28.41 17 LEU C O 1
ATOM 2949 N N . ASP C 1 18 ? -7.075 60.109 30.011 1.00 27.71 18 ASP C N 1
ATOM 2950 C CA . ASP C 1 18 ? -5.682 59.897 29.650 1.00 27.90 18 ASP C CA 1
ATOM 2951 C C . ASP C 1 18 ? -5.535 58.705 28.708 1.00 28.14 18 ASP C C 1
ATOM 2952 O O . ASP C 1 18 ? -4.757 58.754 27.756 1.00 28.65 18 ASP C O 1
ATOM 2957 N N . LYS C 1 19 ? -6.313 57.636 28.961 1.00 27.52 19 LYS C N 1
ATOM 2958 C CA . LYS C 1 19 ? -6.264 56.447 28.128 1.00 27.23 19 LYS C CA 1
ATOM 2959 C C . LYS C 1 19 ? -6.803 56.758 26.722 1.00 26.41 19 LYS C C 1
ATOM 2960 O O . LYS C 1 19 ? -6.208 56.347 25.722 1.00 26.81 19 LYS C O 1
ATOM 2966 N N . ILE C 1 20 ? -7.894 57.529 26.644 1.00 25.66 20 ILE C N 1
ATOM 2967 C CA . ILE C 1 20 ? -8.468 57.907 25.342 1.00 24.85 20 ILE C CA 1
ATOM 2968 C C . ILE C 1 20 ? -7.473 58.786 24.567 1.00 25.70 20 ILE C C 1
ATOM 2969 O O . ILE C 1 20 ? -7.248 58.573 23.367 1.00 25.61 20 ILE C O 1
ATOM 2974 N N . GLU C 1 21 ? -6.799 59.712 25.272 1.00 25.83 21 GLU C N 1
ATOM 2975 C CA . GLU C 1 21 ? -5.792 60.556 24.622 1.00 27.33 21 GLU C CA 1
ATOM 2976 C C . GLU C 1 21 ? -4.648 59.700 24.074 1.00 27.42 21 GLU C C 1
ATOM 2977 O O . GLU C 1 21 ? -4.222 59.888 22.931 1.00 27.48 21 GLU C O 1
ATOM 2983 N N . MET C 1 22 ? -4.205 58.706 24.849 1.00 27.59 22 MET C N 1
ATOM 2984 C CA . MET C 1 22 ? -3.124 57.821 24.405 1.00 28.73 22 MET C CA 1
ATOM 2985 C C . MET C 1 22 ? -3.550 57.003 23.187 1.00 28.22 22 MET C C 1
ATOM 2986 O O . MET C 1 22 ? -2.778 56.819 22.249 1.00 28.47 22 MET C O 1
ATOM 2991 N N . ASP C 1 23 ? -4.821 56.548 23.175 1.00 27.18 23 ASP C N 1
ATOM 2992 C CA . ASP C 1 23 ? -5.337 55.796 22.030 1.00 26.00 23 ASP C CA 1
ATOM 2993 C C . ASP C 1 23 ? -5.362 56.671 20.767 1.00 25.48 23 ASP C C 1
ATOM 2994 O O . ASP C 1 23 ? -5.059 56.178 19.671 1.00 25.90 23 ASP C O 1
ATOM 2999 N N . ALA C 1 24 ? -5.695 57.963 20.917 1.00 24.64 24 ALA C N 1
ATOM 3000 C CA . ALA C 1 24 ? -5.719 58.881 19.774 1.00 25.58 24 ALA C CA 1
ATOM 3001 C C . ALA C 1 24 ? -4.295 59.136 19.246 1.00 26.30 24 ALA C C 1
ATOM 3002 O O . ALA C 1 24 ? -4.062 59.127 18.028 1.00 25.99 24 ALA C O 1
ATOM 3004 N N . LYS C 1 25 ? -3.332 59.293 20.171 1.00 26.40 25 LYS C N 1
ATOM 3005 C CA . LYS C 1 25 ? -1.942 59.495 19.784 1.00 27.12 25 LYS C CA 1
ATOM 3006 C C . LYS C 1 25 ? -1.386 58.251 19.092 1.00 28.27 25 LYS C C 1
ATOM 3007 O O . LYS C 1 25 ? -0.677 58.370 18.077 1.00 28.81 25 LYS C O 1
ATOM 3013 N N . ASN C 1 26 ? -1.731 57.049 19.599 1.00 27.83 26 ASN C N 1
ATOM 3014 C CA . ASN C 1 26 ? -1.262 55.804 18.985 1.00 28.51 26 ASN C CA 1
ATOM 3015 C C . ASN C 1 26 ? -1.869 55.608 17.592 1.00 27.50 26 ASN C C 1
ATOM 3016 O O . ASN C 1 26 ? -1.207 55.119 16.663 1.00 26.37 26 ASN C O 1
ATOM 3021 N N . TYR C 1 27 ? -3.133 56.016 17.436 1.00 25.86 27 TYR C N 1
ATOM 3022 C CA . TYR C 1 27 ? -3.793 55.954 16.130 1.00 25.40 27 TYR C CA 1
ATOM 3023 C C . TYR C 1 27 ? -3.058 56.876 15.138 1.00 26.14 27 TYR C C 1
ATOM 3024 O O . TYR C 1 27 ? -2.749 56.452 14.023 1.00 26.99 27 TYR C O 1
ATOM 3033 N N . GLU C 1 28 ? -2.722 58.101 15.581 1.00 26.17 28 GLU C N 1
ATOM 3034 C CA . GLU C 1 28 ? -2.013 59.027 14.692 1.00 26.84 28 GLU C CA 1
ATOM 3035 C C . GLU C 1 28 ? -0.623 58.492 14.340 1.00 27.79 28 GLU C C 1
ATOM 3036 O O . GLU C 1 28 ? -0.211 58.578 13.181 1.00 27.05 28 GLU C O 1
ATOM 3042 N N . THR C 1 29 ? 0.090 57.875 15.310 1.00 28.02 29 THR C N 1
ATOM 3043 C CA . THR C 1 29 ? 1.408 57.266 15.003 1.00 29.19 29 THR C CA 1
ATOM 3044 C C . THR C 1 29 ? 1.252 56.178 13.929 1.00 30.16 29 THR C C 1
ATOM 3045 O O . THR C 1 29 ? 2.057 56.108 12.998 1.00 30.88 29 THR C O 1
ATOM 3049 N N . ASN C 1 30 ? 0.175 55.383 14.026 1.00 30.05 30 ASN C N 1
ATOM 3050 C CA . ASN C 1 30 ? -0.213 54.316 13.083 1.00 30.83 30 ASN C CA 1
ATOM 3051 C C . ASN C 1 30 ? -0.467 54.872 11.683 1.00 31.61 30 ASN C C 1
ATOM 3052 O O . ASN C 1 30 ? -0.136 54.214 10.690 1.00 32.84 30 ASN C O 1
ATOM 3057 N N . LEU C 1 31 ? -1.043 56.063 11.592 1.00 30.85 31 LEU C N 1
ATOM 3058 C CA . LEU C 1 31 ? -1.303 56.690 10.283 1.00 32.08 31 LEU C CA 1
ATOM 3059 C C . LEU C 1 31 ? 0.009 57.115 9.635 1.00 35.55 31 LEU C C 1
ATOM 3060 O O . LEU C 1 31 ? 0.181 56.972 8.420 1.00 35.61 31 LEU C O 1
ATOM 3065 N N . LYS C 1 32 ? 0.913 57.673 10.449 1.00 37.98 32 LYS C N 1
ATOM 3066 C CA . LYS C 1 32 ? 2.207 58.176 9.998 1.00 41.88 32 LYS C CA 1
ATOM 3067 C C . LYS C 1 32 ? 3.182 57.059 9.629 1.00 44.86 32 LYS C C 1
ATOM 3068 O O . LYS C 1 32 ? 4.090 57.282 8.823 1.00 46.04 32 LYS C O 1
ATOM 3074 N N . GLU C 1 33 ? 3.021 55.866 10.217 1.00 46.52 33 GLU C N 1
ATOM 3075 C CA . GLU C 1 33 ? 3.910 54.743 9.929 1.00 48.63 33 GLU C CA 1
ATOM 3076 C C . GLU C 1 33 ? 3.423 53.897 8.754 1.00 49.62 33 GLU C C 1
ATOM 3077 O O . GLU C 1 33 ? 4.131 53.771 7.743 1.00 49.70 33 GLU C O 1
ATOM 3083 N N . LYS C 1 40 ? -2.917 58.922 -4.771 1.00 49.22 40 LYS C N 1
ATOM 3084 C CA . LYS C 1 40 ? -3.202 60.349 -4.708 1.00 48.65 40 LYS C CA 1
ATOM 3085 C C . LYS C 1 40 ? -4.398 60.762 -5.580 1.00 47.18 40 LYS C C 1
ATOM 3086 O O . LYS C 1 40 ? -4.493 61.925 -5.970 1.00 47.47 40 LYS C O 1
ATOM 3092 N N . THR C 1 41 ? -5.309 59.822 -5.888 1.00 45.22 41 THR C N 1
ATOM 3093 C CA . THR C 1 41 ? -6.501 60.158 -6.672 1.00 44.21 41 THR C CA 1
ATOM 3094 C C . THR C 1 41 ? -7.523 60.881 -5.774 1.00 43.59 41 THR C C 1
ATOM 3095 O O . THR C 1 41 ? -7.458 60.765 -4.538 1.00 44.08 41 THR C O 1
ATOM 3099 N N . GLU C 1 42 ? -8.508 61.564 -6.384 1.00 42.41 42 GLU C N 1
ATOM 3100 C CA . GLU C 1 42 ? -9.557 62.229 -5.617 1.00 42.38 42 GLU C CA 1
ATOM 3101 C C . GLU C 1 42 ? -10.358 61.202 -4.812 1.00 40.82 42 GLU C C 1
ATOM 3102 O O . GLU C 1 42 ? -10.660 61.454 -3.652 1.00 40.83 42 GLU C O 1
ATOM 3108 N N . GLU C 1 43 ? -10.619 60.014 -5.397 1.00 39.57 43 GLU C N 1
ATOM 3109 C CA . GLU C 1 43 ? -11.338 58.925 -4.730 1.00 38.89 43 GLU C CA 1
ATOM 3110 C C . GLU C 1 43 ? -10.569 58.417 -3.496 1.00 37.24 43 GLU C C 1
ATOM 3111 O O . GLU C 1 43 ? -11.166 58.230 -2.436 1.00 36.90 43 GLU C O 1
ATOM 3117 N N . TYR C 1 44 ? -9.244 58.226 -3.620 1.00 35.91 44 TYR C N 1
ATOM 3118 C CA . TYR C 1 44 ? -8.406 57.759 -2.502 1.00 35.29 44 TYR C CA 1
ATOM 3119 C C . TYR C 1 44 ? -8.499 58.744 -1.329 1.00 33.77 44 TYR C C 1
ATOM 3120 O O . TYR C 1 44 ? -8.776 58.336 -0.192 1.00 32.59 44 TYR C O 1
ATOM 3129 N N . ARG C 1 45 ? -8.287 60.046 -1.606 1.00 32.99 45 ARG C N 1
ATOM 3130 C CA . ARG C 1 45 ? -8.338 61.088 -0.582 1.00 32.58 45 ARG C CA 1
ATOM 3131 C C . ARG C 1 45 ? -9.683 61.097 0.137 1.00 31.28 45 ARG C C 1
ATOM 3132 O O . ARG C 1 45 ? -9.706 61.189 1.364 1.00 30.74 45 ARG C O 1
ATOM 3140 N N . LYS C 1 46 ? -10.789 60.983 -0.612 1.00 30.44 46 LYS C N 1
ATOM 3141 C CA . LYS C 1 46 ? -12.113 61.005 0.023 1.00 30.26 46 LYS C CA 1
ATOM 3142 C C . LYS C 1 46 ? -12.364 59.779 0.890 1.00 29.43 46 LYS C C 1
ATOM 3143 O O . LYS C 1 46 ? -12.905 59.905 1.991 1.00 29.48 46 LYS C O 1
ATOM 3149 N N . LYS C 1 47 ? -11.973 58.600 0.407 1.00 28.62 47 LYS C N 1
ATOM 3150 C CA . LYS C 1 47 ? -12.200 57.351 1.147 1.00 28.55 47 LYS C CA 1
ATOM 3151 C C . LYS C 1 47 ? -11.360 57.304 2.429 1.00 28.25 47 LYS C C 1
ATOM 3152 O O . LYS C 1 47 ? -11.815 56.792 3.454 1.00 28.27 47 LYS C O 1
ATOM 3158 N N . LYS C 1 48 ? -10.126 57.844 2.369 1.00 27.01 48 LYS C N 1
ATOM 3159 C CA . LYS C 1 48 ? -9.285 57.853 3.573 1.00 27.04 48 LYS C CA 1
ATOM 3160 C C . LYS C 1 48 ? -9.799 58.905 4.545 1.00 27.27 48 LYS C C 1
ATOM 3161 O O . LYS C 1 48 ? -9.841 58.642 5.749 1.00 27.95 48 LYS C O 1
ATOM 3167 N N . LYS C 1 49 ? -10.213 60.091 4.027 1.00 26.24 49 LYS C N 1
ATOM 3168 C CA A LYS C 1 49 ? -10.707 61.156 4.898 0.50 26.43 49 LYS C CA 1
ATOM 3169 C CA B LYS C 1 49 ? -10.705 61.144 4.919 0.50 26.34 49 LYS C CA 1
ATOM 3170 C C . LYS C 1 49 ? -11.939 60.717 5.701 1.00 26.55 49 LYS C C 1
ATOM 3171 O O . LYS C 1 49 ? -12.024 61.003 6.898 1.00 27.33 49 LYS C O 1
ATOM 3182 N N . ILE C 1 50 ? -12.900 60.060 5.035 1.00 25.68 50 ILE C N 1
ATOM 3183 C CA . ILE C 1 50 ? -14.135 59.669 5.729 1.00 25.88 50 ILE C CA 1
ATOM 3184 C C . ILE C 1 50 ? -13.852 58.630 6.823 1.00 24.77 50 ILE C C 1
ATOM 3185 O O . ILE C 1 50 ? -14.437 58.699 7.900 1.00 25.41 50 ILE C O 1
ATOM 3190 N N . ALA C 1 51 ? -12.912 57.711 6.565 1.00 23.74 51 ALA C N 1
ATOM 3191 C CA . ALA C 1 51 ? -12.579 56.686 7.558 1.00 23.84 51 ALA C CA 1
ATOM 3192 C C . ALA C 1 51 ? -11.884 57.312 8.766 1.00 23.39 51 ALA C C 1
ATOM 3193 O O . ALA C 1 51 ? -12.208 56.965 9.912 1.00 22.40 51 ALA C O 1
ATOM 3195 N N . ILE C 1 52 ? -10.955 58.265 8.523 1.00 23.38 52 ILE C N 1
ATOM 3196 C CA . ILE C 1 52 ? -10.257 58.946 9.625 1.00 24.01 52 ILE C CA 1
ATOM 3197 C C . ILE C 1 52 ? -11.244 59.755 10.439 1.00 24.47 52 ILE C C 1
ATOM 3198 O O . ILE C 1 52 ? -11.229 59.689 11.668 1.00 24.55 52 ILE C O 1
ATOM 3203 N N . GLU C 1 53 ? -12.164 60.459 9.762 1.00 24.06 53 GLU C N 1
ATOM 3204 C CA . GLU C 1 53 ? -13.206 61.217 10.475 1.00 24.74 53 GLU C CA 1
ATOM 3205 C C . GLU C 1 53 ? -14.057 60.267 11.343 1.00 24.64 53 GLU C C 1
ATOM 3206 O O . GLU C 1 53 ? -14.323 60.570 12.492 1.00 24.76 53 GLU C O 1
ATOM 3212 N N . ALA C 1 54 ? -14.458 59.110 10.785 1.00 24.07 54 ALA C N 1
ATOM 3213 C CA . ALA C 1 54 ? -15.268 58.143 11.545 1.00 23.95 54 ALA C CA 1
ATOM 3214 C C . ALA C 1 54 ? -14.503 57.628 12.786 1.00 23.27 54 ALA C C 1
ATOM 3215 O O . ALA C 1 54 ? -15.066 57.522 13.878 1.00 23.00 54 ALA C O 1
ATOM 3217 N N . PHE C 1 55 ? -13.203 57.331 12.610 1.00 23.31 55 PHE C N 1
ATOM 3218 C CA . PHE C 1 55 ? -12.410 56.839 13.727 1.00 22.92 55 PHE C CA 1
ATOM 3219 C C . PHE C 1 55 ? -12.316 57.894 14.843 1.00 22.78 55 PHE C C 1
ATOM 3220 O O . PHE C 1 55 ? -12.615 57.606 16.008 1.00 22.21 55 PHE C O 1
ATOM 3228 N N . LEU C 1 56 ? -11.975 59.129 14.467 1.00 23.45 56 LEU C N 1
ATOM 3229 C CA . LEU C 1 56 ? -11.836 60.204 15.450 1.00 23.75 56 LEU C CA 1
ATOM 3230 C C . LEU C 1 56 ? -13.155 60.619 16.093 1.00 24.60 56 LEU C C 1
ATOM 3231 O O . LEU C 1 56 ? -13.165 60.969 17.282 1.00 25.76 56 LEU C O 1
ATOM 3236 N N . LYS C 1 57 ? -14.259 60.536 15.344 1.00 23.72 57 LYS C N 1
ATOM 3237 C CA . LYS C 1 57 ? -15.577 60.842 15.925 1.00 24.30 57 LYS C CA 1
ATOM 3238 C C . LYS C 1 57 ? -15.924 59.783 16.990 1.00 24.48 57 LYS C C 1
ATOM 3239 O O . LYS C 1 57 ? -16.578 60.102 17.992 1.00 25.16 57 LYS C O 1
ATOM 3245 N N . LYS C 1 58 ? -15.508 58.518 16.770 1.00 23.66 58 LYS C N 1
ATOM 3246 C CA . LYS C 1 58 ? -15.746 57.464 17.756 1.00 22.78 58 LYS C CA 1
ATOM 3247 C C . LYS C 1 58 ? -14.874 57.688 19.006 1.00 23.01 58 LYS C C 1
ATOM 3248 O O . LYS C 1 58 ? -15.357 57.491 20.125 1.00 23.29 58 LYS C O 1
ATOM 3254 N N . ILE C 1 59 ? -13.635 58.182 18.838 1.00 23.28 59 ILE C N 1
ATOM 3255 C CA . ILE C 1 59 ? -12.789 58.533 19.993 1.00 24.44 59 ILE C CA 1
ATOM 3256 C C . ILE C 1 59 ? -13.489 59.664 20.788 1.00 25.47 59 ILE C C 1
ATOM 3257 O O . ILE C 1 59 ? -13.584 59.604 22.014 1.00 25.24 59 ILE C O 1
ATOM 3262 N N . GLU C 1 60 ? -14.031 60.652 20.066 1.00 25.32 60 GLU C N 1
ATOM 3263 C CA . GLU C 1 60 ? -14.745 61.772 20.686 1.00 26.66 60 GLU C CA 1
ATOM 3264 C C . GLU C 1 60 ? -15.972 61.288 21.458 1.00 26.65 60 GLU C C 1
ATOM 3265 O O . GLU C 1 60 ? -16.216 61.776 22.556 1.00 27.38 60 GLU C O 1
ATOM 3271 N N . GLU C 1 61 ? -16.700 60.264 20.952 1.00 25.43 61 GLU C N 1
ATOM 3272 C CA . GLU C 1 61 ? -17.844 59.707 21.697 1.00 25.42 61 GLU C CA 1
ATOM 3273 C C . GLU C 1 61 ? -17.405 59.158 23.048 1.00 26.14 61 GLU C C 1
ATOM 3274 O O . GLU C 1 61 ? -18.101 59.345 24.049 1.00 26.97 61 GLU C O 1
ATOM 3280 N N . ALA C 1 62 ? -16.245 58.466 23.080 1.00 26.04 62 ALA C N 1
ATOM 3281 C CA . ALA C 1 62 ? -15.749 57.901 24.332 1.00 26.52 62 ALA C CA 1
ATOM 3282 C C . ALA C 1 62 ? -15.401 58.996 25.322 1.00 27.13 62 ALA C C 1
ATOM 3283 O O . ALA C 1 62 ? -15.782 58.895 26.489 1.00 27.98 62 ALA C O 1
ATOM 3285 N N . ALA C 1 63 ? -14.724 60.058 24.861 1.00 27.32 63 ALA C N 1
ATOM 3286 C CA . ALA C 1 63 ? -14.350 61.165 25.737 1.00 28.29 63 ALA C CA 1
ATOM 3287 C C . ALA C 1 63 ? -15.609 61.879 26.242 1.00 28.94 63 ALA C C 1
ATOM 3288 O O . ALA C 1 63 ? -15.699 62.216 27.429 1.00 29.96 63 ALA C O 1
ATOM 3290 N N . ASP C 1 64 ? -16.597 62.077 25.357 1.00 28.92 64 ASP C N 1
ATOM 3291 C CA . ASP C 1 64 ? -17.842 62.742 25.751 1.00 30.32 64 ASP C CA 1
ATOM 3292 C C . ASP C 1 64 ? -18.586 61.944 26.794 1.00 31.42 64 ASP C C 1
ATOM 3293 O O . ASP C 1 64 ? -19.132 62.524 27.737 1.00 32.52 64 ASP C O 1
ATOM 3298 N N . LYS C 1 65 ? -18.606 60.610 26.641 1.00 30.77 65 LYS C N 1
ATOM 3299 C CA . LYS C 1 65 ? -19.298 59.752 27.599 1.00 31.79 65 LYS C CA 1
ATOM 3300 C C . LYS C 1 65 ? -18.634 59.783 28.967 1.00 31.66 65 LYS C C 1
ATOM 3301 O O . LYS C 1 65 ? -19.316 59.916 29.982 1.00 32.77 65 LYS C O 1
ATOM 3307 N N . VAL C 1 66 ? -17.288 59.732 29.003 1.00 30.68 66 VAL C N 1
ATOM 3308 C CA . VAL C 1 66 ? -16.562 59.785 30.274 1.00 30.69 66 VAL C CA 1
ATOM 3309 C C . VAL C 1 66 ? -16.825 61.123 30.976 1.00 30.91 66 VAL C C 1
ATOM 3310 O O . VAL C 1 66 ? -17.094 61.151 32.186 1.00 30.83 66 VAL C O 1
ATOM 3314 N N . ALA C 1 67 ? -16.754 62.220 30.221 1.00 31.35 67 ALA C N 1
ATOM 3315 C CA . ALA C 1 67 ? -16.958 63.549 30.808 1.00 33.53 67 ALA C CA 1
ATOM 3316 C C . ALA C 1 67 ? -18.392 63.749 31.315 1.00 35.44 67 ALA C C 1
ATOM 3317 O O . ALA C 1 67 ? -18.596 64.238 32.430 1.00 35.63 67 ALA C O 1
ATOM 3319 N N . ARG C 1 68 ? -19.377 63.332 30.522 1.00 36.97 68 ARG C N 1
ATOM 3320 C CA . ARG C 1 68 ? -20.789 63.471 30.868 1.00 39.09 68 ARG C CA 1
ATOM 3321 C C . ARG C 1 68 ? -21.115 62.663 32.118 1.00 40.63 68 ARG C C 1
ATOM 3322 O O . ARG C 1 68 ? -21.811 63.161 33.001 1.00 41.17 68 ARG C O 1
ATOM 3330 N N . GLU C 1 69 ? -20.618 61.421 32.194 1.00 40.85 69 GLU C N 1
ATOM 3331 C CA . GLU C 1 69 ? -20.897 60.560 33.332 1.00 41.85 69 GLU C CA 1
ATOM 3332 C C . GLU C 1 69 ? -20.179 61.009 34.596 1.00 42.64 69 GLU C C 1
ATOM 3333 O O . GLU C 1 69 ? -20.768 60.932 35.680 1.00 42.92 69 GLU C O 1
ATOM 3339 N N . ALA C 1 70 ? -18.954 61.544 34.469 1.00 42.76 70 ALA C N 1
ATOM 3340 C CA . ALA C 1 70 ? -18.234 62.034 35.644 1.00 43.65 70 ALA C CA 1
ATOM 3341 C C . ALA C 1 70 ? -18.962 63.244 36.224 1.00 45.22 70 ALA C C 1
ATOM 3342 O O . ALA C 1 70 ? -19.177 63.287 37.431 1.00 45.13 70 ALA C O 1
ATOM 3344 N N . LYS C 1 71 ? -19.397 64.185 35.366 1.00 46.30 71 LYS C N 1
ATOM 3345 C CA . LYS C 1 71 ? -20.118 65.373 35.821 1.00 48.93 71 LYS C CA 1
ATOM 3346 C C . LYS C 1 71 ? -21.426 64.999 36.508 1.00 50.57 71 LYS C C 1
ATOM 3347 O O . LYS C 1 71 ? -21.729 65.524 37.580 1.00 51.01 71 LYS C O 1
ATOM 3353 N N . GLN C 1 72 ? -22.170 64.056 35.922 1.00 51.75 72 GLN C N 1
ATOM 3354 C CA . GLN C 1 72 ? -23.438 63.575 36.467 1.00 53.54 72 GLN C CA 1
ATOM 3355 C C . GLN C 1 72 ? -23.235 62.929 37.849 1.00 54.58 72 GLN C C 1
ATOM 3356 O O . GLN C 1 72 ? -24.021 63.183 38.762 1.00 54.80 72 GLN C O 1
ATOM 3362 N N . ARG C 1 73 ? -22.160 62.144 38.009 1.00 55.08 73 ARG C N 1
ATOM 3363 C CA . ARG C 1 73 ? -21.829 61.479 39.267 1.00 56.44 73 ARG C CA 1
ATOM 3364 C C . ARG C 1 73 ? -21.428 62.508 40.333 1.00 57.24 73 ARG C C 1
ATOM 3365 O O . ARG C 1 73 ? -21.879 62.427 41.480 1.00 56.89 73 ARG C O 1
ATOM 3373 N N . LEU C 1 74 ? -20.616 63.500 39.943 1.00 57.79 74 LEU C N 1
ATOM 3374 C CA . LEU C 1 74 ? -20.185 64.559 40.852 1.00 59.09 74 LEU C CA 1
ATOM 3375 C C . LEU C 1 74 ? -21.347 65.472 41.269 1.00 60.85 74 LEU C C 1
ATOM 3376 O O . LEU C 1 74 ? -21.319 66.022 42.368 1.00 60.79 74 LEU C O 1
ATOM 3381 N N . ASP C 1 75 ? -22.370 65.615 40.411 1.00 62.27 75 ASP C N 1
ATOM 3382 C CA . ASP C 1 75 ? -23.558 66.411 40.727 1.00 64.25 75 ASP C CA 1
ATOM 3383 C C . ASP C 1 75 ? -24.411 65.703 41.780 1.00 66.09 75 ASP C C 1
ATOM 3384 O O . ASP C 1 75 ? -24.981 66.366 42.645 1.00 66.41 75 ASP C O 1
ATOM 3389 N N . GLU C 1 76 ? -24.498 64.362 41.710 1.00 67.16 76 GLU C N 1
ATOM 3390 C CA . GLU C 1 76 ? -25.251 63.568 42.680 1.00 68.83 76 GLU C CA 1
ATOM 3391 C C . GLU C 1 76 ? -24.547 63.591 44.034 1.00 70.37 76 GLU C C 1
ATOM 3392 O O . GLU C 1 76 ? -25.206 63.712 45.066 1.00 70.51 76 GLU C O 1
ATOM 3398 N N . LEU C 1 77 ? -23.208 63.485 44.034 1.00 71.42 77 LEU C N 1
ATOM 3399 C CA . LEU C 1 77 ? -22.426 63.510 45.268 1.00 73.08 77 LEU C CA 1
ATOM 3400 C C . LEU C 1 77 ? -22.424 64.896 45.925 1.00 74.65 77 LEU C C 1
ATOM 3401 O O . LEU C 1 77 ? -22.330 64.992 47.148 1.00 74.77 77 LEU C O 1
ATOM 3406 N N . GLU C 1 78 ? -22.531 65.965 45.122 1.00 75.58 78 GLU C N 1
ATOM 3407 C CA . GLU C 1 78 ? -22.532 67.330 45.641 1.00 77.02 78 GLU C CA 1
ATOM 3408 C C . GLU C 1 78 ? -23.826 67.635 46.397 1.00 78.30 78 GLU C C 1
ATOM 3409 O O . GLU C 1 78 ? -23.802 68.318 47.420 1.00 78.44 78 GLU C O 1
ATOM 3415 N N . LYS C 1 79 ? -24.954 67.119 45.901 1.00 78.99 79 LYS C N 1
ATOM 3416 C CA . LYS C 1 79 ? -26.246 67.332 46.545 1.00 80.03 79 LYS C CA 1
ATOM 3417 C C . LYS C 1 79 ? -26.445 66.457 47.792 1.00 80.66 79 LYS C C 1
ATOM 3418 O O . LYS C 1 79 ? -27.243 66.809 48.660 1.00 80.74 79 LYS C O 1
ATOM 3424 N N . LYS C 1 80 ? -25.723 65.328 47.889 1.00 80.90 80 LYS C N 1
ATOM 3425 C CA . LYS C 1 80 ? -25.832 64.429 49.033 1.00 81.61 80 LYS C CA 1
ATOM 3426 C C . LYS C 1 80 ? -25.086 64.983 50.246 1.00 82.05 80 LYS C C 1
ATOM 3427 O O . LYS C 1 80 ? -23.866 65.140 50.204 1.00 82.25 80 LYS C O 1
ATOM 3433 N N . LYS C 1 85 ? -18.393 70.491 48.868 1.00 77.27 85 LYS C N 1
ATOM 3434 C CA . LYS C 1 85 ? -18.866 71.467 47.890 1.00 77.72 85 LYS C CA 1
ATOM 3435 C C . LYS C 1 85 ? -17.712 72.089 47.084 1.00 77.43 85 LYS C C 1
ATOM 3436 O O . LYS C 1 85 ? -17.722 72.023 45.853 1.00 77.55 85 LYS C O 1
ATOM 3442 N N . GLU C 1 86 ? -16.716 72.680 47.773 1.00 76.77 86 GLU C N 1
ATOM 3443 C CA . GLU C 1 86 ? -15.581 73.341 47.128 1.00 76.60 86 GLU C CA 1
ATOM 3444 C C . GLU C 1 86 ? -14.666 72.372 46.375 1.00 75.82 86 GLU C C 1
ATOM 3445 O O . GLU C 1 86 ? -14.189 72.698 45.287 1.00 75.78 86 GLU C O 1
ATOM 3451 N N . GLU C 1 87 ? -14.420 71.189 46.947 1.00 74.92 87 GLU C N 1
ATOM 3452 C CA . GLU C 1 87 ? -13.556 70.202 46.307 1.00 74.47 87 GLU C CA 1
ATOM 3453 C C . GLU C 1 87 ? -14.246 69.454 45.166 1.00 73.42 87 GLU C C 1
ATOM 3454 O O . GLU C 1 87 ? -13.570 69.021 44.231 1.00 73.76 87 GLU C O 1
ATOM 3460 N N . LEU C 1 88 ? -15.579 69.309 45.223 1.00 72.02 88 LEU C N 1
ATOM 3461 C CA . LEU C 1 88 ? -16.316 68.640 44.148 1.00 71.26 88 LEU C CA 1
ATOM 3462 C C . LEU C 1 88 ? -16.464 69.552 42.929 1.00 69.76 88 LEU C C 1
ATOM 3463 O O . LEU C 1 88 ? -16.419 69.073 41.796 1.00 69.83 88 LEU C O 1
ATOM 3468 N N . GLU C 1 89 ? -16.631 70.861 43.157 1.00 68.16 89 GLU C N 1
ATOM 3469 C CA . GLU C 1 89 ? -16.731 71.837 42.078 1.00 67.05 89 GLU C CA 1
ATOM 3470 C C . GLU C 1 89 ? -15.371 71.989 41.388 1.00 64.94 89 GLU C C 1
ATOM 3471 O O . GLU C 1 89 ? -15.323 72.116 40.165 1.00 65.01 89 GLU C O 1
ATOM 3477 N N . LYS C 1 90 ? -14.271 71.937 42.165 1.00 63.01 90 LYS C N 1
ATOM 3478 C CA . LYS C 1 90 ? -12.907 71.999 41.644 1.00 62.04 90 LYS C CA 1
ATOM 3479 C C . LYS C 1 90 ? -12.647 70.804 40.721 1.00 60.26 90 LYS C C 1
ATOM 3480 O O . LYS C 1 90 ? -12.009 70.958 39.681 1.00 60.16 90 LYS C O 1
ATOM 3486 N N . CYS C 1 91 ? -13.166 69.621 41.095 1.00 58.78 91 CYS C N 1
ATOM 3487 C CA . CYS C 1 91 ? -13.040 68.405 40.303 1.00 57.73 91 CYS C CA 1
ATOM 3488 C C . CYS C 1 91 ? -13.819 68.512 38.995 1.00 56.48 91 CYS C C 1
ATOM 3489 O O . CYS C 1 91 ? -13.283 68.151 37.948 1.00 56.11 91 CYS C O 1
ATOM 3492 N N . LYS C 1 92 ? -15.072 69.003 39.040 1.00 55.00 92 LYS C N 1
ATOM 3493 C CA . LYS C 1 92 ? -15.886 69.163 37.832 1.00 54.34 92 LYS C CA 1
ATOM 3494 C C . LYS C 1 92 ? -15.209 70.085 36.832 1.00 52.53 92 LYS C C 1
ATOM 3495 O O . LYS C 1 92 ? -15.181 69.772 35.645 1.00 53.01 92 LYS C O 1
ATOM 3501 N N . GLU C 1 93 ? -14.620 71.188 37.317 1.00 50.66 93 GLU C N 1
ATOM 3502 C CA . GLU C 1 93 ? -13.912 72.130 36.459 1.00 49.50 93 GLU C CA 1
ATOM 3503 C C . GLU C 1 93 ? -12.694 71.456 35.828 1.00 47.75 93 GLU C C 1
ATOM 3504 O O . GLU C 1 93 ? -12.453 71.647 34.644 1.00 47.49 93 GLU C O 1
ATOM 3510 N N . GLU C 1 94 ? -11.955 70.648 36.608 1.00 46.55 94 GLU C N 1
ATOM 3511 C CA . GLU C 1 94 ? -10.776 69.929 36.126 1.00 45.92 94 GLU C CA 1
ATOM 3512 C C . GLU C 1 94 ? -11.140 68.901 35.049 1.00 44.00 94 GLU C C 1
ATOM 3513 O O . GLU C 1 94 ? -10.463 68.836 34.023 1.00 43.60 94 GLU C O 1
ATOM 3519 N N . VAL C 1 95 ? -12.208 68.115 35.272 1.00 42.51 95 VAL C N 1
ATOM 3520 C CA . VAL C 1 95 ? -12.648 67.120 34.292 1.00 42.31 95 VAL C CA 1
ATOM 3521 C C . VAL C 1 95 ? -13.116 67.818 33.017 1.00 42.23 95 VAL C C 1
ATOM 3522 O O . VAL C 1 95 ? -12.764 67.394 31.923 1.00 41.88 95 VAL C O 1
ATOM 3526 N N . GLU C 1 96 ? -13.869 68.920 33.170 1.00 42.19 96 GLU C N 1
ATOM 3527 C CA . GLU C 1 96 ? -14.383 69.701 32.049 1.00 42.67 96 GLU C CA 1
ATOM 3528 C C . GLU C 1 96 ? -13.224 70.273 31.225 1.00 41.71 96 GLU C C 1
ATOM 3529 O O . GLU C 1 96 ? -13.227 70.166 29.999 1.00 41.74 96 GLU C O 1
ATOM 3535 N N . LYS C 1 97 ? -12.218 70.832 31.893 1.00 41.18 97 LYS C N 1
ATOM 3536 C CA . LYS C 1 97 ? -11.045 71.396 31.232 1.00 41.26 97 LYS C CA 1
ATOM 3537 C C . LYS C 1 97 ? -10.300 70.298 30.452 1.00 40.56 97 LYS C C 1
ATOM 3538 O O . LYS C 1 97 ? -9.955 70.491 29.283 1.00 40.49 97 LYS C O 1
ATOM 3544 N N . ARG C 1 98 ? -10.103 69.132 31.080 1.00 39.46 98 ARG C N 1
ATOM 3545 C CA . ARG C 1 98 ? -9.423 68.000 30.446 1.00 38.90 98 ARG C CA 1
ATOM 3546 C C . ARG C 1 98 ? -10.175 67.527 29.213 1.00 37.63 98 ARG C C 1
ATOM 3547 O O . ARG C 1 98 ? -9.553 67.229 28.193 1.00 36.90 98 ARG C O 1
ATOM 3555 N N . ALA C 1 99 ? -11.507 67.449 29.305 1.00 36.86 99 ALA C N 1
ATOM 3556 C CA . ALA C 1 99 ? -12.318 67.024 28.172 1.00 36.95 99 ALA C CA 1
ATOM 3557 C C . ALA C 1 99 ? -12.204 68.028 27.014 1.00 36.78 99 ALA C C 1
ATOM 3558 O O . ALA C 1 99 ? -12.059 67.612 25.862 1.00 35.93 99 ALA C O 1
ATOM 3560 N N . ARG C 1 100 ? -12.235 69.351 27.314 1.00 36.48 100 ARG C N 1
ATOM 3561 C CA A ARG C 1 100 ? -12.104 70.378 26.277 0.50 36.42 100 ARG C CA 1
ATOM 3562 C CA B ARG C 1 100 ? -12.112 70.353 26.258 0.50 36.42 100 ARG C CA 1
ATOM 3563 C C . ARG C 1 100 ? -10.750 70.260 25.579 1.00 35.74 100 ARG C C 1
ATOM 3564 O O . ARG C 1 100 ? -10.671 70.394 24.365 1.00 35.57 100 ARG C O 1
ATOM 3579 N N . GLU C 1 101 ? -9.685 70.030 26.357 1.00 35.08 101 GLU C N 1
ATOM 3580 C CA . GLU C 1 101 ? -8.332 69.902 25.817 1.00 34.83 101 GLU C CA 1
ATOM 3581 C C . GLU C 1 101 ? -8.233 68.681 24.918 1.00 33.41 101 GLU C C 1
ATOM 3582 O O . GLU C 1 101 ? -7.620 68.750 23.851 1.00 33.01 101 GLU C O 1
ATOM 3588 N N . LEU C 1 102 ? -8.836 67.571 25.336 1.00 32.00 102 LEU C N 1
ATOM 3589 C CA . LEU C 1 102 ? -8.811 66.328 24.562 1.00 31.86 102 LEU C CA 1
ATOM 3590 C C . LEU C 1 102 ? -9.591 66.494 23.245 1.00 31.34 102 LEU C C 1
ATOM 3591 O O . LEU C 1 102 ? -9.111 66.067 22.190 1.00 31.28 102 LEU C O 1
ATOM 3596 N N . ARG C 1 103 ? -10.735 67.191 23.279 1.00 30.74 103 ARG C N 1
ATOM 3597 C CA . ARG C 1 103 ? -11.514 67.439 22.059 1.00 31.36 103 ARG C CA 1
ATOM 3598 C C . ARG C 1 103 ? -10.689 68.278 21.074 1.00 30.97 103 ARG C C 1
ATOM 3599 O O . ARG C 1 103 ? -10.656 67.971 19.884 1.00 29.73 103 ARG C O 1
ATOM 3607 N N . ARG C 1 104 ? -9.954 69.285 21.591 1.00 30.89 104 ARG C N 1
ATOM 3608 C CA . ARG C 1 104 ? -9.097 70.111 20.747 1.00 31.42 104 ARG C CA 1
ATOM 3609 C C . ARG C 1 104 ? -7.981 69.248 20.170 1.00 31.39 104 ARG C C 1
ATOM 3610 O O . ARG C 1 104 ? -7.695 69.344 18.979 1.00 32.24 104 ARG C O 1
ATOM 3618 N N . ARG C 1 105 ? -7.376 68.372 20.994 1.00 30.52 105 ARG C N 1
ATOM 3619 C CA . ARG C 1 105 ? -6.308 67.484 20.498 1.00 30.87 105 ARG C CA 1
ATOM 3620 C C . ARG C 1 105 ? -6.810 66.579 19.360 1.00 29.89 105 ARG C C 1
ATOM 3621 O O . ARG C 1 105 ? -6.100 66.383 18.368 1.00 29.44 105 ARG C O 1
ATOM 3629 N N . ILE C 1 106 ? -8.034 66.051 19.492 1.00 29.11 106 ILE C N 1
ATOM 3630 C CA . ILE C 1 106 ? -8.627 65.177 18.471 1.00 28.94 106 ILE C CA 1
ATOM 3631 C C . ILE C 1 106 ? -8.852 65.957 17.174 1.00 28.38 106 ILE C C 1
ATOM 3632 O O . ILE C 1 106 ? -8.517 65.475 16.095 1.00 28.43 106 ILE C O 1
ATOM 3637 N N . ARG C 1 107 ? -9.360 67.195 17.275 1.00 28.00 107 ARG C N 1
ATOM 3638 C CA . ARG C 1 107 ? -9.551 68.040 16.099 1.00 28.47 107 ARG C CA 1
ATOM 3639 C C . ARG C 1 107 ? -8.224 68.362 15.409 1.00 28.77 107 ARG C C 1
ATOM 3640 O O . ARG C 1 107 ? -8.185 68.490 14.181 1.00 29.40 107 ARG C O 1
ATOM 3648 N N . GLU C 1 108 ? -7.143 68.510 16.188 1.00 28.13 108 GLU C N 1
ATOM 3649 C CA . GLU C 1 108 ? -5.828 68.797 15.614 1.00 28.72 108 GLU C CA 1
ATOM 3650 C C . GLU C 1 108 ? -5.275 67.597 14.859 1.00 29.13 108 GLU C C 1
ATOM 3651 O O . GLU C 1 108 ? -4.602 67.794 13.851 1.00 29.31 108 GLU C O 1
ATOM 3657 N N . ILE C 1 109 ? -5.566 66.372 15.321 1.00 28.79 109 ILE C N 1
ATOM 3658 C CA . ILE C 1 109 ? -5.170 65.165 14.581 1.00 29.47 109 ILE C CA 1
ATOM 3659 C C . ILE C 1 109 ? -5.899 65.132 13.230 1.00 30.31 109 ILE C C 1
ATOM 3660 O O . ILE C 1 109 ? -5.287 64.848 12.194 1.00 30.45 109 ILE C O 1
ATOM 3665 N N . LEU C 1 110 ? -7.210 65.431 13.231 1.00 30.77 110 LEU C N 1
ATOM 3666 C CA . LEU C 1 110 ? -8.007 65.441 11.996 1.00 31.87 110 LEU C CA 1
ATOM 3667 C C . LEU C 1 110 ? -7.462 66.509 11.038 1.00 31.52 110 LEU C C 1
ATOM 3668 O O . LEU C 1 110 ? -7.311 66.241 9.846 1.00 31.67 110 LEU C O 1
ATOM 3673 N N . GLU C 1 111 ? -7.136 67.712 11.549 1.00 31.45 111 GLU C N 1
ATOM 3674 C CA . GLU C 1 111 ? -6.582 68.764 10.688 1.00 31.66 111 GLU C CA 1
ATOM 3675 C C . GLU C 1 111 ? -5.264 68.323 10.014 1.00 31.99 111 GLU C C 1
ATOM 3676 O O . GLU C 1 111 ? -5.096 68.513 8.801 1.00 33.26 111 GLU C O 1
ATOM 3682 N N . ARG C 1 112 ? -4.354 67.703 10.776 1.00 31.05 112 ARG C N 1
ATOM 3683 C CA . ARG C 1 112 ? -3.080 67.238 10.201 1.00 31.20 112 ARG C CA 1
ATOM 3684 C C . ARG C 1 112 ? -3.319 66.163 9.150 1.00 31.93 112 ARG C C 1
ATOM 3685 O O . ARG C 1 112 ? -2.668 66.178 8.107 1.00 32.41 112 ARG C O 1
ATOM 3693 N N . ALA C 1 113 ? -4.275 65.265 9.402 1.00 32.15 113 ALA C N 1
ATOM 3694 C CA . ALA C 1 113 ? -4.607 64.191 8.457 1.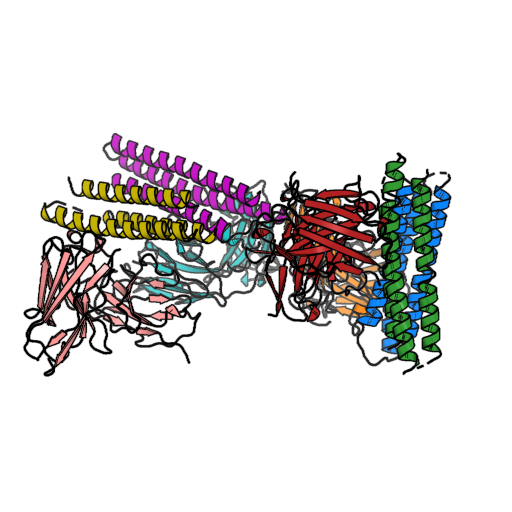00 33.15 113 ALA C CA 1
ATOM 3695 C C . ALA C 1 113 ? -5.195 64.750 7.158 1.00 34.99 113 ALA C C 1
ATOM 3696 O O . ALA C 1 113 ? -4.834 64.282 6.080 1.00 35.76 113 ALA C O 1
ATOM 3698 N N . LYS C 1 114 ? -6.075 65.760 7.249 1.00 35.66 114 LYS C N 1
ATOM 3699 C CA . LYS C 1 114 ? -6.656 66.388 6.054 1.00 37.99 114 LYS C CA 1
ATOM 3700 C C . LYS C 1 114 ? -5.573 67.111 5.264 1.00 39.78 114 LYS C C 1
ATOM 3701 O O . LYS C 1 114 ? -5.544 67.007 4.039 1.00 40.29 114 LYS C O 1
ATOM 3707 N N . LYS C 1 115 ? -4.657 67.801 5.963 1.00 40.06 115 LYS C N 1
ATOM 3708 C CA . LYS C 1 115 ? -3.548 68.492 5.316 1.00 41.56 115 LYS C CA 1
ATOM 3709 C C . LYS C 1 115 ? -2.658 67.486 4.578 1.00 41.76 115 LYS C C 1
ATOM 3710 O O . LYS C 1 115 ? -2.286 67.712 3.431 1.00 41.69 115 LYS C O 1
ATOM 3716 N N . TRP C 1 116 ? -2.379 66.352 5.218 1.00 41.76 116 TRP C N 1
ATOM 3717 C CA . TRP C 1 116 ? -1.569 65.278 4.650 1.00 43.05 116 TRP C CA 1
ATOM 3718 C C . TRP C 1 116 ? -2.230 64.718 3.376 1.00 43.04 116 TRP C C 1
ATOM 3719 O O . TRP C 1 116 ? -1.566 64.555 2.348 1.00 42.63 116 TRP C O 1
ATOM 3730 N N . LEU C 1 117 ? -3.541 64.461 3.433 1.00 42.92 117 LEU C N 1
ATOM 3731 C CA . LEU C 1 117 ? -4.261 63.945 2.279 1.00 44.36 117 LEU C CA 1
ATOM 3732 C C . LEU C 1 117 ? -4.460 65.000 1.172 1.00 47.87 117 LEU C C 1
ATOM 3733 O O . LEU C 1 117 ? -4.698 64.614 0.035 1.00 48.87 117 LEU C O 1
ATOM 3738 N N . ASP C 1 118 ? -4.338 66.305 1.486 1.00 49.42 118 ASP C N 1
ATOM 3739 C CA . ASP C 1 118 ? -4.485 67.377 0.501 1.00 51.97 118 ASP C CA 1
ATOM 3740 C C . ASP C 1 118 ? -3.163 67.774 -0.189 1.00 54.16 118 ASP C C 1
ATOM 3741 O O . ASP C 1 118 ? -3.158 68.730 -0.964 1.00 54.77 118 ASP C O 1
ATOM 3746 N N . GLN C 1 119 ? -2.061 67.049 0.058 1.00 55.19 119 GLN C N 1
ATOM 3747 C CA . GLN C 1 119 ? -0.778 67.359 -0.583 1.00 56.98 119 GLN C CA 1
ATOM 3748 C C . GLN C 1 119 ? -0.852 67.110 -2.092 1.00 58.03 119 GLN C C 1
ATOM 3749 O O . GLN C 1 119 ? -0.095 67.708 -2.856 1.00 58.64 119 GLN C O 1
ATOM 3755 N N . GLN D 2 2 ? -27.356 57.650 23.788 1.00 41.09 1 GLN D N 1
ATOM 3756 C CA . GLN D 2 2 ? -27.921 58.269 22.600 1.00 39.53 1 GLN D CA 1
ATOM 3757 C C . GLN D 2 2 ? -27.467 57.518 21.334 1.00 35.00 1 GLN D C 1
ATOM 3758 O O . GLN D 2 2 ? -28.252 57.424 20.395 1.00 35.35 1 GLN D O 1
ATOM 3764 N N . VAL D 2 3 ? -26.246 56.952 21.323 1.00 31.90 2 VAL D N 1
ATOM 3765 C CA . VAL D 2 3 ? -25.763 56.195 20.151 1.00 29.98 2 VAL D CA 1
ATOM 3766 C C . VAL D 2 3 ? -26.412 54.808 20.166 1.00 28.33 2 VAL D C 1
ATOM 3767 O O . VAL D 2 3 ? -26.158 54.032 21.088 1.00 29.11 2 VAL D O 1
ATOM 3771 N N . GLN D 2 4 ? -27.269 54.503 19.179 1.00 25.75 3 GLN D N 1
ATOM 3772 C CA . GLN D 2 4 ? -27.982 53.225 19.200 1.00 25.20 3 GLN D CA 1
ATOM 3773 C C . GLN D 2 4 ? -28.448 52.774 17.833 1.00 23.86 3 GLN D C 1
ATOM 3774 O O . GLN D 2 4 ? -28.552 53.587 16.909 1.00 24.31 3 GLN D O 1
ATOM 3780 N N . LEU D 2 5 ? -28.750 51.471 17.724 1.00 22.09 4 LEU D N 1
ATOM 3781 C CA . LEU D 2 5 ? -29.341 50.884 16.530 1.00 21.02 4 LEU D CA 1
ATOM 3782 C C . LEU D 2 5 ? -30.576 50.134 17.001 1.00 22.32 4 LEU D C 1
ATOM 3783 O O . LEU D 2 5 ? -30.494 49.337 17.955 1.00 23.41 4 LEU D O 1
ATOM 3788 N N . VAL D 2 6 ? -31.729 50.427 16.394 1.00 22.26 5 VAL D N 1
ATOM 3789 C CA . VAL D 2 6 ? -32.996 49.793 16.783 1.00 22.51 5 VAL D CA 1
ATOM 3790 C C . VAL D 2 6 ? -33.536 49.031 15.594 1.00 22.54 5 VAL D C 1
ATOM 3791 O O . VAL D 2 6 ? -33.805 49.617 14.545 1.00 23.14 5 VAL D O 1
ATOM 3795 N N . GLN D 2 7 ? -33.708 47.722 15.761 1.00 21.87 6 GLN D N 1
ATOM 3796 C CA . GLN D 2 7 ? -34.173 46.868 14.677 1.00 21.53 6 GLN D CA 1
ATOM 3797 C C . GLN D 2 7 ? -35.680 46.641 14.680 1.00 21.87 6 GLN D C 1
ATOM 3798 O O . GLN D 2 7 ? -36.343 46.765 15.716 1.00 22.35 6 GLN D O 1
ATOM 3804 N N . SER D 2 8 ? -36.186 46.187 13.538 1.00 21.29 7 SER D N 1
ATOM 3805 C CA . SER D 2 8 ? -37.593 45.838 13.376 1.00 21.73 7 SER D CA 1
ATOM 3806 C C . SER D 2 8 ? -37.933 44.528 14.125 1.00 22.16 7 SER D C 1
ATOM 3807 O O . SER D 2 8 ? -37.041 43.817 14.620 1.00 22.40 7 SER D O 1
ATOM 3810 N N . GLY D 2 9 ? -39.232 44.267 14.271 1.00 22.41 8 GLY D N 1
ATOM 3811 C CA . GLY D 2 9 ? -39.686 43.155 15.088 1.00 23.41 8 GLY D CA 1
ATOM 3812 C C . GLY D 2 9 ? -39.558 41.770 14.493 1.00 23.39 8 GLY D C 1
ATOM 3813 O O . GLY D 2 9 ? -39.182 41.602 13.327 1.00 23.87 8 GLY D O 1
ATOM 3814 N N . ALA D 2 10 ? -39.923 40.774 15.297 1.00 21.97 9 ALA D N 1
ATOM 3815 C CA . ALA D 2 10 ? -39.843 39.363 14.909 1.00 22.17 9 ALA D CA 1
ATOM 3816 C C . ALA D 2 10 ? -40.554 39.051 13.627 1.00 21.54 9 ALA D C 1
ATOM 3817 O O . ALA D 2 10 ? -41.588 39.666 13.303 1.00 22.40 9 ALA D O 1
ATOM 3819 N N . GLU D 2 11 ? -40.020 38.062 12.889 1.00 20.98 10 GLU D N 1
ATOM 3820 C CA . GLU D 2 11 ? -40.627 37.624 11.616 1.00 20.25 10 GLU D CA 1
ATOM 3821 C C . GLU D 2 11 ? -40.789 36.116 11.606 1.00 20.79 10 GLU D C 1
ATOM 3822 O O . GLU D 2 11 ? -39.926 35.408 12.156 1.00 21.96 10 GLU D O 1
ATOM 3828 N N . VAL D 2 12 ? -41.874 35.622 10.984 1.00 20.45 11 VAL D N 1
ATOM 3829 C CA . VAL D 2 12 ? -42.105 34.192 10.787 1.00 21.68 11 VAL D CA 1
ATOM 3830 C C . VAL D 2 12 ? -42.458 34.055 9.319 1.00 23.76 11 VAL D C 1
ATOM 3831 O O . VAL D 2 12 ? -43.442 34.658 8.833 1.00 24.95 11 VAL D O 1
ATOM 3835 N N . LYS D 2 13 ? -41.623 33.329 8.582 1.00 22.49 12 LYS D N 1
ATOM 3836 C CA . LYS D 2 13 ? -41.788 33.234 7.130 1.00 23.14 12 LYS D CA 1
ATOM 3837 C C . LYS D 2 13 ? -41.846 31.810 6.657 1.00 25.10 12 LYS D C 1
ATOM 3838 O O . LYS D 2 13 ? -41.197 30.950 7.235 1.00 25.60 12 LYS D O 1
ATOM 3844 N N . LYS D 2 14 ? -42.600 31.553 5.575 1.00 25.40 13 LYS D N 1
ATOM 3845 C CA . LYS D 2 14 ? -42.647 30.199 5.032 1.00 26.17 13 LYS D CA 1
ATOM 3846 C C . LYS D 2 14 ? -41.355 29.906 4.252 1.00 26.41 13 LYS D C 1
ATOM 3847 O O . LYS D 2 14 ? -40.770 30.822 3.689 1.00 25.80 13 LYS D O 1
ATOM 3853 N N . PRO D 2 15 ? -40.948 28.626 4.118 1.00 27.84 14 PRO D N 1
ATOM 3854 C CA . PRO D 2 15 ? -39.788 28.302 3.268 1.00 27.84 14 PRO D CA 1
ATOM 3855 C C . PRO D 2 15 ? -40.039 28.794 1.843 1.00 27.59 14 PRO D C 1
ATOM 3856 O O . PRO D 2 15 ? -41.166 28.717 1.328 1.00 27.67 14 PRO D O 1
ATOM 3860 N N . GLY D 2 16 ? -39.008 29.365 1.247 1.00 27.10 15 GLY D N 1
ATOM 3861 C CA . GLY D 2 16 ? -39.082 29.941 -0.092 1.00 26.83 15 GLY D CA 1
ATOM 3862 C C . GLY D 2 16 ? -39.409 31.421 -0.112 1.00 27.06 15 GLY D C 1
ATOM 3863 O O . GLY D 2 16 ? -39.193 32.087 -1.128 1.00 28.30 15 GLY D O 1
ATOM 3864 N N . ALA D 2 17 ? -39.917 31.966 1.009 1.00 26.36 16 ALA D N 1
ATOM 3865 C CA . ALA D 2 17 ? -40.296 33.378 1.082 1.00 25.67 16 ALA D CA 1
ATOM 3866 C C . ALA D 2 17 ? -39.042 34.265 1.340 1.00 25.24 16 ALA D C 1
ATOM 3867 O O . ALA D 2 17 ? -37.936 33.736 1.463 1.00 26.16 16 ALA D O 1
ATOM 3869 N N . SER D 2 18 ? -39.205 35.589 1.339 1.00 24.38 17 SER D N 1
ATOM 3870 C CA A SER D 2 18 ? -38.101 36.486 1.638 0.50 23.96 17 SER D CA 1
ATOM 3871 C CA B SER D 2 18 ? -38.116 36.515 1.617 0.50 24.31 17 SER D CA 1
ATOM 3872 C C . SER D 2 18 ? -38.430 37.267 2.912 1.00 24.04 17 SER D C 1
ATOM 3873 O O . SER D 2 18 ? -39.600 37.326 3.352 1.00 25.38 17 SER D O 1
ATOM 3878 N N . VAL D 2 19 ? -37.413 37.855 3.524 1.00 22.77 18 VAL D N 1
ATOM 3879 C CA . VAL D 2 19 ? -37.601 38.661 4.709 1.00 22.87 18 VAL D CA 1
ATOM 3880 C C . VAL D 2 19 ? -36.787 39.930 4.557 1.00 23.54 18 VAL D C 1
ATOM 3881 O O . VAL D 2 19 ? -35.736 39.892 3.930 1.00 23.80 18 VAL D O 1
ATOM 3885 N N . ARG D 2 20 ? -37.290 41.060 5.084 1.00 23.38 19 ARG D N 1
ATOM 3886 C CA . ARG D 2 20 ? -36.522 42.293 5.095 1.00 23.36 19 ARG D CA 1
ATOM 3887 C C . ARG D 2 20 ? -36.505 42.799 6.537 1.0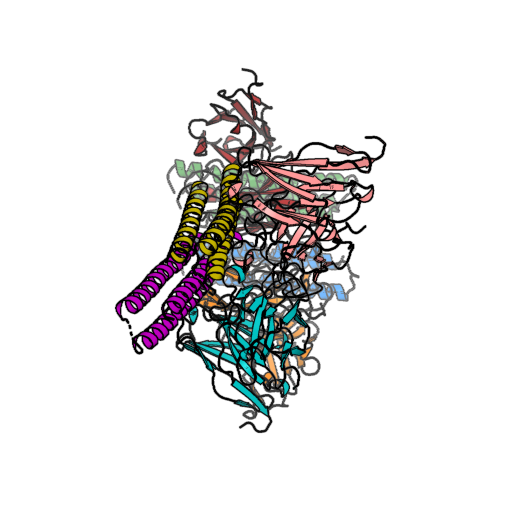0 23.96 19 ARG D C 1
ATOM 3888 O O . ARG D 2 20 ? -37.562 42.888 7.175 1.00 25.59 19 ARG D O 1
ATOM 3896 N N . VAL D 2 21 ? -35.309 43.003 7.089 1.00 22.40 20 VAL D N 1
ATOM 3897 C CA . VAL D 2 21 ? -35.140 43.498 8.467 1.00 22.52 20 VAL D CA 1
ATOM 3898 C C . VAL D 2 21 ? -34.573 44.905 8.392 1.00 22.92 20 VAL D C 1
ATOM 3899 O O . VAL D 2 21 ? -33.722 45.166 7.530 1.00 23.27 20 VAL D O 1
ATOM 3903 N N . SER D 2 22 ? -35.040 45.815 9.261 1.00 22.41 21 SER D N 1
ATOM 3904 C CA . SER D 2 22 ? -34.530 47.184 9.252 1.00 22.63 21 SER D CA 1
ATOM 3905 C C . SER D 2 22 ? -33.705 47.453 10.511 1.00 22.73 21 SER D C 1
ATOM 3906 O O . SER D 2 22 ? -33.843 46.766 11.550 1.00 22.26 21 SER D O 1
ATOM 3909 N N . CYS D 2 23 ? -32.874 48.485 10.429 1.00 22.04 22 CYS D N 1
ATOM 3910 C CA . CYS D 2 23 ? -31.944 48.820 11.490 1.00 22.63 22 CYS D CA 1
ATOM 3911 C C . CYS D 2 23 ? -31.818 50.347 11.488 1.00 23.60 22 CYS D C 1
ATOM 3912 O O . CYS D 2 23 ? -31.171 50.901 10.608 1.00 23.94 22 CYS D O 1
ATOM 3915 N N . LYS D 2 24 ? -32.484 51.027 12.431 1.00 23.60 23 LYS D N 1
ATOM 3916 C CA . LYS D 2 24 ? -32.483 52.493 12.466 1.00 23.64 23 LYS D CA 1
ATOM 3917 C C . LYS D 2 24 ? -31.438 53.025 13.424 1.00 23.59 23 LYS D C 1
ATOM 3918 O O . LYS D 2 24 ? -31.456 52.707 14.629 1.00 23.48 23 LYS D O 1
ATOM 3924 N N . ALA D 2 25 ? -30.545 53.877 12.899 1.00 23.36 24 ALA D N 1
ATOM 3925 C CA . ALA D 2 25 ? -29.479 54.452 13.681 1.00 23.91 24 ALA D CA 1
ATOM 3926 C C . ALA D 2 25 ? -29.852 55.815 14.236 1.00 25.38 24 ALA D C 1
ATOM 3927 O O . ALA D 2 25 ? -30.501 56.607 13.560 1.00 26.55 24 ALA D O 1
ATOM 3929 N N . SER D 2 26 ? -29.345 56.119 15.424 1.00 25.50 25 SER D N 1
ATOM 3930 C CA . SER D 2 26 ? -29.479 57.453 15.982 1.00 26.27 25 SER D CA 1
ATOM 3931 C C . SER D 2 26 ? -28.268 57.761 16.850 1.00 25.40 25 SER D C 1
ATOM 3932 O O . SER D 2 26 ? -27.549 56.852 17.291 1.00 24.74 25 SER D O 1
ATOM 3935 N N . GLY D 2 27 ? -28.012 59.046 17.042 1.00 25.11 26 GLY D N 1
ATOM 3936 C CA . GLY D 2 27 ? -26.942 59.481 17.914 1.00 25.09 26 GLY D CA 1
ATOM 3937 C C . GLY D 2 27 ? -25.585 59.665 17.283 1.00 25.16 26 GLY D C 1
ATOM 3938 O O . GLY D 2 27 ? -24.657 60.111 17.961 1.00 25.04 26 GLY D O 1
ATOM 3939 N N . TYR D 2 28 ? -25.459 59.356 15.985 1.00 24.29 27 TYR D N 1
ATOM 3940 C CA . TYR D 2 28 ? -24.188 59.522 15.273 1.00 23.91 27 TYR D CA 1
ATOM 3941 C C . TYR D 2 28 ? -24.446 59.807 13.775 1.00 24.84 27 TYR D C 1
ATOM 3942 O O . TYR D 2 28 ? -25.571 59.617 13.294 1.00 25.94 27 TYR D O 1
ATOM 3951 N N . THR D 2 29 ? -23.400 60.240 13.042 1.00 24.54 28 THR D N 1
ATOM 3952 C CA . THR D 2 29 ? -23.549 60.557 11.619 1.00 25.19 28 THR D CA 1
ATOM 3953 C C . THR D 2 29 ? -23.551 59.268 10.809 1.00 24.92 28 THR D C 1
ATOM 3954 O O . THR D 2 29 ? -22.498 58.700 10.555 1.00 24.32 28 THR D O 1
ATOM 3958 N N . PHE D 2 30 ? -24.734 58.810 10.405 1.00 24.78 29 PHE D N 1
ATOM 3959 C CA . PHE D 2 30 ? -24.893 57.539 9.682 1.00 24.18 29 PHE D CA 1
ATOM 3960 C C . PHE D 2 30 ? -24.052 57.452 8.404 1.00 23.96 29 PHE D C 1
ATOM 3961 O O . PHE D 2 30 ? -23.506 56.387 8.087 1.00 23.84 29 PHE D O 1
ATOM 3969 N N . THR D 2 31 ? -23.940 58.566 7.666 1.00 23.88 30 THR D N 1
ATOM 3970 C CA . THR D 2 31 ? -23.178 58.576 6.419 1.00 24.36 30 THR D CA 1
ATOM 3971 C C . THR D 2 31 ? -21.651 58.527 6.612 1.00 24.29 30 THR D C 1
ATOM 3972 O O . THR D 2 31 ? -20.933 58.499 5.617 1.00 24.26 30 THR D O 1
ATOM 3976 N N . SER D 2 32 ? -21.158 58.561 7.855 1.00 22.58 31 SER D N 1
ATOM 3977 C CA . SER D 2 32 ? -19.715 58.445 8.089 1.00 23.25 31 SER D CA 1
ATOM 3978 C C . SER D 2 32 ? -19.301 56.999 8.440 1.00 23.11 31 SER D C 1
ATOM 3979 O O . SER D 2 32 ? -18.117 56.738 8.667 1.00 22.62 31 SER D O 1
ATOM 3982 N N . TYR D 2 33 ? -20.264 56.075 8.551 1.00 22.48 32 TYR D N 1
ATOM 3983 C CA . TYR D 2 33 ? -19.983 54.711 8.967 1.00 22.17 32 TYR D CA 1
ATOM 3984 C C . TYR D 2 33 ? -20.636 53.716 7.994 1.00 22.26 32 TYR D C 1
ATOM 3985 O O . TYR D 2 33 ? -21.192 54.092 6.965 1.00 22.51 32 TYR D O 1
ATOM 3994 N N . GLY D 2 34 ? -20.503 52.445 8.320 1.00 21.57 33 GLY D N 1
ATOM 3995 C CA . GLY D 2 34 ? -21.141 51.345 7.613 1.00 21.55 33 GLY D CA 1
ATOM 3996 C C . GLY D 2 34 ? -21.957 50.512 8.597 1.00 21.20 33 GLY D C 1
ATOM 3997 O O . GLY D 2 34 ? -21.974 50.769 9.818 1.00 21.19 33 GLY D O 1
ATOM 3998 N N . ILE D 2 35 ? -22.636 49.490 8.064 1.00 19.88 34 ILE D N 1
ATOM 3999 C CA . ILE D 2 35 ? -23.418 48.587 8.893 1.00 20.42 34 ILE D CA 1
ATOM 4000 C C . ILE D 2 35 ? -23.080 47.182 8.467 1.00 20.56 34 ILE D C 1
ATOM 4001 O O . ILE D 2 35 ? -23.187 46.857 7.265 1.00 21.43 34 ILE D O 1
ATOM 4006 N N . SER D 2 36 ? -22.690 46.339 9.432 1.00 20.12 35 SER D N 1
ATOM 4007 C CA . SER D 2 36 ? -22.497 44.903 9.172 1.00 20.23 35 SER D CA 1
ATOM 4008 C C . SER D 2 36 ? -23.718 44.156 9.726 1.00 20.10 35 SER D C 1
ATOM 4009 O O . SER D 2 36 ? -24.341 44.603 10.687 1.00 20.19 35 SER D O 1
ATOM 4012 N N . TRP D 2 37 ? -24.045 43.032 9.113 1.00 19.31 36 TRP D N 1
ATOM 4013 C CA . TRP D 2 37 ? -25.129 42.182 9.582 1.00 20.13 36 TRP D CA 1
ATOM 4014 C C . TRP D 2 37 ? -24.508 40.868 9.992 1.00 20.02 36 TRP D C 1
ATOM 4015 O O . TRP D 2 37 ? -23.635 40.324 9.281 1.00 19.96 36 TRP D O 1
ATOM 4026 N N . VAL D 2 38 ? -24.929 40.368 11.163 1.00 18.69 37 VAL D N 1
ATOM 4027 C CA . VAL D 2 38 ? -24.395 39.134 11.752 1.00 18.99 37 VAL D CA 1
ATOM 4028 C C . VAL D 2 38 ? -25.585 38.325 12.258 1.00 19.63 37 VAL D C 1
ATOM 4029 O O . VAL D 2 38 ? -26.462 38.912 12.899 1.00 21.33 37 VAL D O 1
ATOM 4033 N N . ARG D 2 39 ? -25.633 37.021 11.991 1.00 19.49 38 ARG D N 1
ATOM 4034 C CA . ARG D 2 39 ? -26.745 36.208 12.486 1.00 19.76 38 ARG D CA 1
ATOM 4035 C C . ARG D 2 39 ? -26.273 35.081 13.397 1.00 21.85 38 ARG D C 1
ATOM 4036 O O . ARG D 2 39 ? -25.089 34.720 13.403 1.00 22.98 38 ARG D O 1
ATOM 4044 N N . GLN D 2 40 ? -27.196 34.521 14.168 1.00 21.60 39 GLN D N 1
ATOM 4045 C CA . GLN D 2 40 ? -26.865 33.474 15.121 1.00 21.48 39 GLN D CA 1
ATOM 4046 C C . GLN D 2 40 ? -28.014 32.493 15.215 1.00 21.51 39 GLN D C 1
ATOM 4047 O O . GLN D 2 40 ? -29.098 32.837 15.707 1.00 21.70 39 GLN D O 1
ATOM 4053 N N . ALA D 2 41 ? -27.804 31.295 14.661 1.00 22.04 40 ALA D N 1
ATOM 4054 C CA . ALA D 2 41 ? -28.821 30.241 14.704 1.00 23.77 40 ALA D CA 1
ATOM 4055 C C . ALA D 2 41 ? -28.967 29.730 16.161 1.00 26.54 40 ALA D C 1
ATOM 4056 O O . ALA D 2 41 ? -28.049 29.874 16.969 1.00 26.57 40 ALA D O 1
ATOM 4058 N N . PRO D 2 42 ? -30.124 29.134 16.514 1.00 27.93 41 PRO D N 1
ATOM 4059 C CA . PRO D 2 42 ? -30.340 28.716 17.914 1.00 29.01 41 PRO D CA 1
ATOM 4060 C C . PRO D 2 42 ? -29.241 27.799 18.453 1.00 29.62 41 PRO D C 1
ATOM 4061 O O . PRO D 2 42 ? -28.925 26.801 17.830 1.00 29.86 41 PRO D O 1
ATOM 4065 N N . GLY D 2 43 ? -28.628 28.193 19.565 1.00 30.12 42 GLY D N 1
ATOM 4066 C CA . GLY D 2 43 ? -27.547 27.444 20.204 1.00 30.62 42 GLY D CA 1
ATOM 4067 C C . GLY D 2 43 ? -26.227 27.438 19.449 1.00 30.92 42 GLY D C 1
ATOM 4068 O O . GLY D 2 43 ? -25.303 26.696 19.812 1.00 32.71 42 GLY D O 1
ATOM 4069 N N . GLN D 2 44 ? -26.109 28.259 18.387 1.00 27.92 43 GLN D N 1
ATOM 4070 C CA . GLN D 2 44 ? -24.909 28.275 17.572 1.00 27.11 43 GLN D CA 1
ATOM 4071 C C . GLN D 2 44 ? -24.117 29.589 17.752 1.00 26.80 43 GLN D C 1
ATOM 4072 O O . GLN D 2 44 ? -24.519 30.449 18.536 1.00 27.20 43 GLN D O 1
ATOM 4078 N N . GLY D 2 45 ? -23.005 29.718 17.030 1.00 26.06 44 GLY D N 1
ATOM 4079 C CA . GLY D 2 45 ? -22.163 30.903 17.144 1.00 25.79 44 GLY D CA 1
ATOM 4080 C C . GLY D 2 45 ? -22.587 32.020 16.212 1.00 25.27 44 GLY D C 1
ATOM 4081 O O . GLY D 2 45 ? -23.610 31.926 15.537 1.00 25.93 44 GLY D O 1
ATOM 4082 N N . LEU D 2 46 ? -21.805 33.091 16.184 1.00 22.99 45 LEU D N 1
ATOM 4083 C CA . LEU D 2 46 ? -22.077 34.225 15.310 1.00 21.60 45 LEU D CA 1
ATOM 4084 C C . LEU D 2 46 ? -21.580 33.941 13.908 1.00 22.45 45 LEU D C 1
ATOM 4085 O O . LEU D 2 46 ? -20.500 33.350 13.729 1.00 23.48 45 LEU D O 1
ATOM 4090 N N . GLU D 2 47 ? -22.314 34.422 12.911 1.00 21.22 46 GLU D N 1
ATOM 4091 C CA . GLU D 2 47 ? -21.933 34.260 11.503 1.00 21.38 46 GLU D CA 1
ATOM 4092 C C . GLU D 2 47 ? -22.106 35.603 10.785 1.00 21.35 46 GLU D C 1
ATOM 4093 O O . GLU D 2 47 ? -23.208 36.152 10.754 1.00 21.67 46 GLU D O 1
ATOM 4099 N N . TRP D 2 48 ? -21.011 36.153 10.230 1.00 21.17 47 TRP D N 1
ATOM 4100 C CA . TRP D 2 48 ? -21.091 37.425 9.533 1.00 21.10 47 TRP D CA 1
ATOM 4101 C C . TRP D 2 48 ? -21.771 37.214 8.171 1.00 21.50 47 TRP D C 1
ATOM 4102 O O . TRP D 2 48 ? -21.453 36.259 7.437 1.00 22.14 47 TRP D O 1
ATOM 4113 N N . MET D 2 49 ? -22.701 38.112 7.829 1.00 20.83 48 MET D N 1
ATOM 4114 C CA . MET D 2 49 ? -23.458 38.009 6.575 1.00 20.40 48 MET D CA 1
ATOM 4115 C C . MET D 2 49 ? -22.985 38.961 5.484 1.00 21.16 48 MET D C 1
ATOM 4116 O O . MET D 2 49 ? -23.024 38.611 4.310 1.00 21.94 48 MET D O 1
ATOM 4121 N N . GLY D 2 50 ? -22.639 40.178 5.867 1.00 20.96 49 GLY D N 1
ATOM 4122 C CA . GLY D 2 50 ? -22.275 41.190 4.889 1.00 20.43 49 GLY D CA 1
ATOM 4123 C C . GLY D 2 50 ? -22.239 42.569 5.498 1.00 21.02 49 GLY D C 1
ATOM 4124 O O . GLY D 2 50 ? -22.451 42.743 6.701 1.00 20.53 49 GLY D O 1
ATOM 4125 N N . TRP D 2 51 ? -21.940 43.546 4.667 1.00 21.28 50 TRP D N 1
ATOM 4126 C CA . TRP D 2 51 ? -21.751 44.913 5.120 1.00 21.60 50 TRP D CA 1
ATOM 4127 C C . TRP D 2 51 ? -22.149 45.896 4.017 1.00 21.80 50 TRP D C 1
ATOM 4128 O O . TRP D 2 51 ? -21.988 45.586 2.828 1.00 21.26 50 TRP D O 1
ATOM 4139 N N . ILE D 2 52 ? -22.608 47.096 4.413 1.00 20.95 51 ILE D N 1
ATOM 4140 C CA . ILE D 2 52 ? -22.904 48.171 3.470 1.00 21.23 51 ILE D CA 1
ATOM 4141 C C . ILE D 2 52 ? -22.366 49.485 4.029 1.00 21.32 51 ILE D C 1
ATOM 4142 O O . ILE D 2 52 ? -22.480 49.748 5.238 1.00 22.00 51 ILE D O 1
ATOM 4147 N N . SER D 2 53 ? -21.791 50.309 3.157 1.00 20.48 52 SER D N 1
ATOM 4148 C CA . SER D 2 53 ? -21.310 51.613 3.578 1.00 21.15 52 SER D CA 1
ATOM 4149 C C . SER D 2 53 ? -22.467 52.620 3.560 1.00 21.96 52 SER D C 1
ATOM 4150 O O . SER D 2 53 ? -23.146 52.769 2.534 1.00 22.87 52 SER D O 1
ATOM 4153 N N . GLY D 2 54 ? -22.631 53.361 4.655 1.00 21.73 53 GLY D N 1
ATOM 4154 C CA . GLY D 2 54 ? -23.582 54.462 4.674 1.00 22.64 53 GLY D CA 1
ATOM 4155 C C . GLY D 2 54 ? -23.054 55.662 3.889 1.00 23.61 53 GLY D C 1
ATOM 4156 O O . GLY D 2 54 ? -23.810 56.582 3.556 1.00 24.69 53 GLY D O 1
ATOM 4157 N N . TYR D 2 55 ? -21.737 55.681 3.604 1.00 22.86 54 TYR D N 1
ATOM 4158 C CA . TYR D 2 55 ? -21.086 56.780 2.898 1.00 23.60 54 TYR D CA 1
ATOM 4159 C C . TYR D 2 55 ? -21.297 56.699 1.394 1.00 24.47 54 TYR D C 1
ATOM 4160 O O . TYR D 2 55 ? -21.639 57.715 0.778 1.00 26.00 54 TYR D O 1
ATOM 4169 N N . ASP D 2 56 ? -21.021 55.516 0.782 1.00 23.42 55 ASP D N 1
ATOM 4170 C CA . ASP D 2 56 ? -21.144 55.436 -0.682 1.00 23.89 55 ASP D CA 1
ATOM 4171 C C . ASP D 2 56 ? -21.937 54.220 -1.205 1.00 24.20 55 ASP D C 1
ATOM 4172 O O . ASP D 2 56 ? -21.929 53.972 -2.422 1.00 25.10 55 ASP D O 1
ATOM 4177 N N . GLY D 2 57 ? -22.555 53.454 -0.308 1.00 23.32 56 GLY D N 1
ATOM 4178 C CA . GLY D 2 57 ? -23.394 52.334 -0.716 1.00 23.80 56 GLY D CA 1
ATOM 4179 C C . GLY D 2 57 ? -22.684 51.083 -1.161 1.00 23.52 56 GLY D C 1
ATOM 4180 O O . GLY D 2 57 ? -23.354 50.124 -1.558 1.00 24.38 56 GLY D O 1
ATOM 4181 N N . ASN D 2 58 ? -21.343 51.041 -1.072 1.00 23.39 57 ASN D N 1
ATOM 4182 C CA . ASN D 2 58 ? -20.627 49.823 -1.445 1.00 24.11 57 ASN D CA 1
ATOM 4183 C C . ASN D 2 58 ? -21.043 48.672 -0.502 1.00 23.14 57 ASN D C 1
ATOM 4184 O O . ASN D 2 58 ? -21.358 48.921 0.663 1.00 22.78 57 ASN D O 1
ATOM 4189 N N . THR D 2 59 ? -21.089 47.442 -1.021 1.00 22.99 58 THR D N 1
ATOM 4190 C CA . THR D 2 59 ? -21.464 46.290 -0.210 1.00 22.73 58 THR D CA 1
ATOM 4191 C C . THR D 2 59 ? -20.461 45.151 -0.396 1.00 23.18 58 THR D C 1
ATOM 4192 O O . THR D 2 59 ? -19.817 45.029 -1.450 1.00 24.09 58 THR D O 1
ATOM 4196 N N . ASN D 2 60 ? -20.343 44.311 0.634 1.00 22.00 59 ASN D N 1
ATOM 4197 C CA . ASN D 2 60 ? -19.576 43.062 0.559 1.00 22.78 59 ASN D CA 1
ATOM 4198 C C . ASN D 2 60 ? -20.489 42.023 1.200 1.00 22.54 59 ASN D C 1
ATOM 4199 O O . ASN D 2 60 ? -21.048 42.288 2.273 1.00 23.25 59 ASN D O 1
ATOM 4204 N N . TYR D 2 61 ? -20.671 40.866 0.555 1.00 21.79 60 TYR D N 1
ATOM 4205 C CA . TYR D 2 61 ? -21.517 39.838 1.127 1.00 22.31 60 TYR D CA 1
ATOM 4206 C C . TYR D 2 61 ? -20.704 38.574 1.350 1.00 22.67 60 TYR D C 1
ATOM 4207 O O . TYR D 2 61 ? -19.840 38.230 0.520 1.00 24.03 60 TYR D O 1
ATOM 4216 N N . ALA D 2 62 ? -21.041 37.812 2.391 1.00 23.05 61 ALA D N 1
ATOM 4217 C CA . ALA D 2 62 ? -20.422 36.497 2.642 1.00 24.11 61 ALA D CA 1
ATOM 4218 C C . ALA D 2 62 ? -20.662 35.603 1.406 1.00 23.70 61 ALA D C 1
ATOM 4219 O O . ALA D 2 62 ? -21.743 35.656 0.800 1.00 23.89 61 ALA D O 1
ATOM 4221 N N . GLN D 2 63 ? -19.642 34.836 0.997 1.00 24.56 62 GLN D N 1
ATOM 4222 C CA . GLN D 2 63 ? -19.721 34.004 -0.200 1.00 26.23 62 GLN D CA 1
ATOM 4223 C C . GLN D 2 63 ? -20.950 33.110 -0.252 1.00 26.91 62 GLN D C 1
ATOM 4224 O O . GLN D 2 63 ? -21.589 33.003 -1.300 1.00 28.52 62 GLN D O 1
ATOM 4230 N N . LYS D 2 64 ? -21.295 32.486 0.868 1.00 26.70 63 LYS D N 1
ATOM 4231 C CA . LYS D 2 64 ? -22.441 31.567 0.916 1.00 28.19 63 LYS D CA 1
ATOM 4232 C C . LYS D 2 64 ? -23.783 32.256 0.690 1.00 27.34 63 LYS D C 1
ATOM 4233 O O . LYS D 2 64 ? -24.739 31.576 0.332 1.00 28.20 63 LYS D O 1
ATOM 4239 N N . LEU D 2 65 ? -23.860 33.594 0.889 1.00 25.22 64 LEU D N 1
ATOM 4240 C CA . LEU D 2 65 ? -25.114 34.330 0.690 1.00 25.01 64 LEU D CA 1
ATOM 4241 C C . LEU D 2 65 ? -25.163 35.121 -0.614 1.00 25.86 64 LEU D C 1
ATOM 4242 O O . LEU D 2 65 ? -26.218 35.674 -0.939 1.00 25.84 64 LEU D O 1
ATOM 4247 N N . GLN D 2 66 ? -24.039 35.227 -1.366 1.00 26.09 65 GLN D N 1
ATOM 4248 C CA . GLN D 2 66 ? -24.042 36.007 -2.607 1.00 26.08 65 GLN D CA 1
ATOM 4249 C C . GLN D 2 66 ? -25.139 35.524 -3.572 1.00 26.17 65 GLN D C 1
ATOM 4250 O O . GLN D 2 66 ? -25.305 34.328 -3.768 1.00 26.50 65 GLN D O 1
ATOM 4256 N N . GLY D 2 67 ? -25.940 36.456 -4.061 1.00 25.25 66 GLY D N 1
ATOM 4257 C CA . GLY D 2 67 ? -27.059 36.150 -4.940 1.00 25.23 66 GLY D CA 1
ATOM 4258 C C . GLY D 2 67 ? -28.391 36.018 -4.216 1.00 25.30 66 GLY D C 1
ATOM 4259 O O . GLY D 2 67 ? -29.444 35.989 -4.854 1.00 25.91 66 GLY D O 1
ATOM 4260 N N . ARG D 2 68 ? -28.364 35.896 -2.883 1.00 24.32 67 ARG D N 1
ATOM 4261 C CA . ARG D 2 68 ? -29.576 35.683 -2.089 1.00 23.84 67 ARG D CA 1
ATOM 4262 C C . ARG D 2 68 ? -29.830 36.817 -1.082 1.00 23.03 67 ARG D C 1
ATOM 4263 O O . ARG D 2 68 ? -30.919 36.899 -0.502 1.00 23.09 67 ARG D O 1
ATOM 4271 N N . VAL D 2 69 ? -28.817 37.671 -0.826 1.00 22.63 68 VAL D N 1
ATOM 4272 C CA . VAL D 2 69 ? -28.958 38.748 0.153 1.00 22.37 68 VAL D CA 1
ATOM 4273 C C . VAL D 2 69 ? -28.767 40.084 -0.545 1.00 22.51 68 VAL D C 1
ATOM 4274 O O . VAL D 2 69 ? -27.965 40.200 -1.476 1.00 22.41 68 VAL D O 1
ATOM 4278 N N . THR D 2 70 ? -29.541 41.085 -0.140 1.00 22.36 69 THR D N 1
ATOM 4279 C CA . THR D 2 70 ? -29.403 42.430 -0.671 1.00 22.22 69 THR D CA 1
ATOM 4280 C C . THR D 2 70 ? -29.442 43.406 0.510 1.00 22.59 69 THR D C 1
ATOM 4281 O O . THR D 2 70 ? -30.390 43.366 1.301 1.00 22.27 69 THR D O 1
ATOM 4285 N N . MET D 2 71 ? -28.443 44.276 0.609 1.00 21.48 70 MET D N 1
ATOM 4286 C CA . MET D 2 71 ? -28.417 45.303 1.659 1.00 22.24 70 MET D CA 1
ATOM 4287 C C . MET D 2 71 ? -28.585 46.656 1.024 1.00 23.54 70 MET D C 1
ATOM 4288 O O . MET D 2 71 ? -28.047 46.924 -0.054 1.00 23.58 70 MET D O 1
ATOM 4293 N N . THR D 2 72 ? -29.387 47.502 1.668 1.00 23.34 71 THR D N 1
ATOM 4294 C CA . THR D 2 72 ? -29.642 48.857 1.194 1.00 24.31 71 THR D CA 1
ATOM 4295 C C . THR D 2 72 ? -29.627 49.820 2.394 1.00 24.57 71 THR D C 1
ATOM 4296 O O . THR D 2 72 ? -29.641 49.390 3.553 1.00 23.17 71 THR D O 1
ATOM 4300 N N . THR D 2 73 ? -29.583 51.130 2.116 1.00 25.22 72 THR D N 1
ATOM 4301 C CA . THR D 2 73 ? -29.738 52.124 3.161 1.00 26.19 72 THR D CA 1
ATOM 4302 C C . THR D 2 73 ? -30.750 53.182 2.681 1.00 27.32 72 THR D C 1
ATOM 4303 O O . THR D 2 73 ? -30.959 53.379 1.475 1.00 29.01 72 THR D O 1
ATOM 4307 N N . ASP D 2 74 ? -31.353 53.884 3.625 1.00 26.56 73 ASP D N 1
ATOM 4308 C CA . ASP D 2 74 ? -32.180 55.039 3.342 1.00 27.04 73 ASP D CA 1
ATOM 4309 C C . ASP D 2 74 ? -31.488 56.140 4.145 1.00 27.28 73 ASP D C 1
ATOM 4310 O O . ASP D 2 74 ? -31.619 56.199 5.371 1.00 27.11 73 ASP D O 1
ATOM 4315 N N . THR D 2 75 ? -30.706 56.972 3.460 1.00 26.88 74 THR D N 1
ATOM 4316 C CA . THR D 2 75 ? -29.961 58.048 4.087 1.00 27.13 74 THR D CA 1
ATOM 4317 C C . THR D 2 75 ? -30.878 59.035 4.790 1.00 27.53 74 THR D C 1
ATOM 4318 O O . THR D 2 75 ? -30.514 59.537 5.847 1.00 28.91 74 THR D O 1
ATOM 4322 N N . SER D 2 76 ? -32.056 59.316 4.221 1.00 27.18 75 SER D N 1
ATOM 4323 C CA . SER D 2 76 ? -32.963 60.319 4.822 1.00 28.55 75 SER D CA 1
ATOM 4324 C C . SER D 2 76 ? -33.487 59.910 6.198 1.00 29.74 75 SER D C 1
ATOM 4325 O O . SER D 2 76 ? -33.836 60.779 7.009 1.00 31.73 75 SER D O 1
ATOM 4328 N N . THR D 2 77 ? -33.530 58.589 6.492 1.00 27.52 76 THR D N 1
ATOM 4329 C CA . THR D 2 77 ? -33.993 58.121 7.805 1.00 27.19 76 THR D CA 1
ATOM 4330 C C . THR D 2 77 ? -32.894 57.404 8.608 1.00 26.05 76 THR D C 1
ATOM 4331 O O . THR D 2 77 ? -33.194 56.812 9.648 1.00 25.76 76 THR D O 1
ATOM 4335 N N . SER D 2 78 ? -31.619 57.403 8.107 1.00 24.56 77 SER D N 1
ATOM 4336 C CA . SER D 2 78 ? -30.506 56.726 8.775 1.00 24.86 77 SER D CA 1
ATOM 4337 C C . SER D 2 78 ? -30.850 55.260 9.075 1.00 24.15 77 SER D C 1
ATOM 4338 O O . SER D 2 78 ? -30.642 54.788 10.183 1.00 24.49 77 SER D O 1
ATOM 4341 N N . THR D 2 79 ? -31.460 54.600 8.105 1.00 23.88 78 THR D N 1
ATOM 4342 C CA . THR D 2 79 ? -31.901 53.211 8.280 1.00 23.27 78 THR D CA 1
ATOM 4343 C C . THR D 2 79 ? -31.225 52.290 7.298 1.00 23.34 78 THR D C 1
ATOM 4344 O O . THR D 2 79 ? -31.146 52.595 6.104 1.00 24.60 78 THR D O 1
ATOM 4348 N N . ALA D 2 80 ? -30.727 51.158 7.784 1.00 22.14 79 ALA D N 1
ATOM 4349 C CA . ALA D 2 80 ? -30.152 50.135 6.916 1.00 22.50 79 ALA D CA 1
ATOM 4350 C C . ALA D 2 80 ? -31.157 48.965 6.824 1.00 22.92 79 ALA D C 1
ATOM 4351 O O . ALA D 2 80 ? -31.879 48.683 7.785 1.00 22.66 79 ALA D O 1
ATOM 4353 N N . TYR D 2 81 ? -31.197 48.291 5.687 1.00 22.18 80 TYR D N 1
ATOM 4354 C CA . TYR D 2 81 ? -32.106 47.161 5.490 1.00 21.66 80 TYR D CA 1
ATOM 4355 C C . TYR D 2 81 ? -31.326 45.964 4.992 1.00 22.17 80 TYR D C 1
ATOM 4356 O O . TYR D 2 81 ? -30.396 46.101 4.186 1.00 22.05 80 TYR D O 1
ATOM 4365 N N . MET D 2 82 ? -31.758 44.771 5.407 1.00 21.49 81 MET D N 1
ATOM 4366 C CA . MET D 2 82 ? -31.160 43.537 4.920 1.00 21.74 81 MET D CA 1
ATOM 4367 C C . MET D 2 82 ? -32.321 42.675 4.431 1.00 21.92 81 MET D C 1
ATOM 4368 O O . MET D 2 82 ? -33.244 42.395 5.204 1.00 22.24 81 MET D O 1
ATOM 4373 N N . GLU D 2 83 ? -32.279 42.270 3.161 1.00 21.06 82 GLU D N 1
ATOM 4374 C CA . GLU D 2 83 ? -33.277 41.379 2.580 1.00 21.50 82 GLU D CA 1
ATOM 4375 C C . GLU D 2 83 ? -32.602 40.032 2.323 1.00 22.16 82 GLU D C 1
ATOM 4376 O O . GLU D 2 83 ? -31.544 39.992 1.704 1.00 22.64 82 GLU D O 1
ATOM 4382 N N . LEU D 2 84 ? -33.211 38.934 2.761 1.00 21.37 83 LEU D N 1
ATOM 4383 C CA . LEU D 2 84 ? -32.679 37.603 2.521 1.00 21.60 83 LEU D CA 1
ATOM 4384 C C . LEU D 2 84 ? -33.791 36.802 1.836 1.00 22.79 83 LEU D C 1
ATOM 4385 O O . LEU D 2 84 ? -34.905 36.696 2.376 1.00 22.70 83 LEU D O 1
ATOM 4390 N N . ARG D 2 85 ? -33.493 36.275 0.651 1.00 22.60 84 ARG D N 1
ATOM 4391 C CA . ARG D 2 85 ? -34.480 35.581 -0.167 1.00 22.62 84 ARG D CA 1
ATOM 4392 C C . ARG D 2 85 ? -34.383 34.051 -0.087 1.00 23.37 84 ARG D C 1
ATOM 4393 O O . ARG D 2 85 ? -33.414 33.504 0.447 1.00 23.61 84 ARG D O 1
ATOM 4401 N N . SER D 2 86 ? -35.398 33.337 -0.648 1.00 23.41 85 SER D N 1
ATOM 4402 C CA . SER D 2 86 ? -35.423 31.872 -0.729 1.00 25.08 85 SER D CA 1
ATOM 4403 C C . SER D 2 86 ? -35.101 31.229 0.615 1.00 24.22 85 SER D C 1
ATOM 4404 O O . SER D 2 86 ? -34.175 30.420 0.741 1.00 24.04 85 SER D O 1
ATOM 4407 N N . LEU D 2 87 ? -35.821 31.678 1.645 1.00 22.78 86 LEU D N 1
ATOM 4408 C CA . LEU D 2 87 ? -35.556 31.219 2.999 1.00 23.21 86 LEU D CA 1
ATOM 4409 C C . LEU D 2 87 ? -35.709 29.740 3.192 1.00 25.50 86 LEU D C 1
ATOM 4410 O O . LEU D 2 87 ? -36.615 29.126 2.631 1.00 26.08 86 LEU D O 1
ATOM 4415 N N . ARG D 2 88 ? -34.822 29.153 3.980 1.00 25.90 87 ARG D N 1
ATOM 4416 C CA A ARG D 2 88 ? -34.886 27.737 4.327 0.50 26.75 87 ARG D CA 1
ATOM 4417 C CA B ARG D 2 88 ? -34.929 27.743 4.332 0.50 27.01 87 ARG D CA 1
ATOM 4418 C C . ARG D 2 88 ? -34.783 27.582 5.840 1.00 26.77 87 ARG D C 1
ATOM 4419 O O . ARG D 2 88 ? -34.434 28.545 6.530 1.00 25.07 87 ARG D O 1
ATOM 4434 N N . SER D 2 89 ? -35.089 26.381 6.375 1.00 27.51 88 SER D N 1
ATOM 4435 C CA . SER D 2 89 ? -35.023 26.122 7.812 1.00 28.85 88 SER D CA 1
ATOM 4436 C C . SER D 2 89 ? -33.724 26.575 8.469 1.00 28.65 88 SER D C 1
ATOM 4437 O O . SER D 2 89 ? -33.775 27.114 9.572 1.00 28.89 88 SER D O 1
ATOM 4440 N N . ASP D 2 90 ? -32.574 26.417 7.785 1.00 28.32 89 ASP D N 1
ATOM 4441 C CA . ASP D 2 90 ? -31.305 26.811 8.389 1.00 29.36 89 ASP D CA 1
ATOM 4442 C C . ASP D 2 90 ? -31.064 28.327 8.396 1.00 26.66 89 ASP D C 1
ATOM 4443 O O . ASP D 2 90 ? -30.040 28.761 8.911 1.00 27.69 89 ASP D O 1
ATOM 4448 N N . ASP D 2 91 ? -32.011 29.133 7.868 1.00 23.53 90 ASP D N 1
ATOM 4449 C CA . ASP D 2 91 ? -31.927 30.588 7.982 1.00 22.69 90 ASP D CA 1
ATOM 4450 C C . ASP D 2 91 ? -32.631 31.067 9.274 1.00 22.89 90 ASP D C 1
ATOM 4451 O O . ASP D 2 91 ? -32.579 32.263 9.575 1.00 23.71 90 ASP D O 1
ATOM 4456 N N . THR D 2 92 ? -33.252 30.164 10.058 1.00 22.26 91 THR D N 1
ATOM 4457 C CA . THR D 2 92 ? -33.836 30.520 11.357 1.00 22.46 91 THR D CA 1
ATOM 4458 C C . THR D 2 92 ? -32.716 30.972 12.271 1.00 22.08 91 THR D C 1
ATOM 4459 O O . THR D 2 92 ? -31.737 30.246 12.461 1.00 23.09 91 THR D O 1
ATOM 4463 N N . ALA D 2 93 ? -32.793 32.211 12.756 1.00 20.82 92 ALA D N 1
ATOM 4464 C CA . ALA D 2 93 ? -31.704 32.783 13.567 1.00 21.30 92 ALA D CA 1
ATOM 4465 C C . ALA D 2 93 ? -32.137 34.141 14.134 1.00 21.37 92 ALA D C 1
ATOM 4466 O O . ALA D 2 93 ? -33.168 34.704 13.712 1.00 22.38 92 ALA D O 1
ATOM 4468 N N . VAL D 2 94 ? -31.313 34.701 15.054 1.00 20.32 93 VAL D N 1
ATOM 4469 C CA . VAL D 2 94 ? -31.449 36.086 15.453 1.00 20.98 93 VAL D CA 1
ATOM 4470 C C . VAL D 2 94 ? -30.493 36.846 14.523 1.00 21.82 93 VAL D C 1
ATOM 4471 O O . VAL D 2 94 ? -29.323 36.444 14.354 1.00 21.71 93 VAL D O 1
ATOM 4475 N N . TYR D 2 95 ? -31.004 37.895 13.866 1.00 20.47 94 TYR D N 1
ATOM 4476 C CA . TYR D 2 95 ? -30.236 38.716 12.925 1.00 19.40 94 TYR D CA 1
ATOM 4477 C C . TYR D 2 95 ? -29.910 40.022 13.616 1.00 19.65 94 TYR D C 1
ATOM 4478 O O . TYR D 2 95 ? -30.811 40.688 14.107 1.00 21.18 94 TYR D O 1
ATOM 4487 N N . TYR D 2 96 ? -28.637 40.388 13.672 1.00 18.37 95 TYR D N 1
ATOM 4488 C CA . TYR D 2 96 ? -28.194 41.642 14.277 1.00 19.94 95 TYR D CA 1
ATOM 4489 C C . TYR D 2 96 ? -27.591 42.572 13.252 1.00 20.35 95 TYR D C 1
ATOM 4490 O O . TYR D 2 96 ? -26.902 42.114 12.332 1.00 20.69 95 TYR D O 1
ATOM 4499 N N . CYS D 2 97 ? -27.762 43.877 13.445 1.00 20.33 96 CYS D N 1
ATOM 4500 C CA . CYS D 2 97 ? -26.992 44.855 12.677 1.00 20.35 96 CYS D CA 1
ATOM 4501 C C . CYS D 2 97 ? -25.975 45.455 13.666 1.00 20.79 96 CYS D C 1
ATOM 4502 O O . CYS D 2 97 ? -26.201 45.461 14.888 1.00 20.70 96 CYS D O 1
ATOM 4505 N N . ALA D 2 98 ? -24.862 45.963 13.146 1.00 20.43 97 ALA D N 1
ATOM 4506 C CA . ALA D 2 98 ? -23.845 46.567 14.011 1.00 20.40 97 ALA D CA 1
ATOM 4507 C C . ALA D 2 98 ? -23.098 47.648 13.242 1.00 21.12 97 ALA D C 1
ATOM 4508 O O . ALA D 2 98 ? -22.822 47.480 12.050 1.00 21.24 97 ALA D O 1
ATOM 4510 N N . ARG D 2 99 ? -22.734 48.730 13.945 1.00 20.32 98 ARG D N 1
ATOM 4511 C CA . ARG D 2 99 ? -21.972 49.803 13.325 1.00 20.36 98 ARG D CA 1
ATOM 4512 C C . ARG D 2 99 ? -20.570 49.327 12.994 1.00 20.66 98 ARG D C 1
ATOM 4513 O O . ARG D 2 99 ? -19.939 48.613 13.778 1.00 21.23 98 ARG D O 1
ATOM 4521 N N . ASP D 2 100 ? -20.088 49.716 11.813 1.00 20.28 99 ASP D N 1
ATOM 4522 C CA . ASP D 2 100 ? -18.775 49.310 11.330 1.00 20.82 99 ASP D CA 1
ATOM 4523 C C . ASP D 2 100 ? -18.153 50.517 10.566 1.00 21.33 99 ASP D C 1
ATOM 4524 O O . ASP D 2 100 ? -18.776 51.588 10.462 1.00 21.28 99 ASP D O 1
ATOM 4529 N N . GLY D 2 101 ? -16.945 50.332 10.029 1.00 21.69 100 GLY D N 1
ATOM 4530 C CA . GLY D 2 101 ? -16.296 51.412 9.284 1.00 22.22 100 GLY D CA 1
ATOM 4531 C C . GLY D 2 101 ? -16.981 51.694 7.957 1.00 22.36 100 GLY D C 1
ATOM 4532 O O . GLY D 2 101 ? -17.742 50.863 7.445 1.00 22.18 100 GLY D O 1
ATOM 4533 N N . PRO D 2 102 ? -16.713 52.872 7.380 1.00 22.12 101 PRO D N 1
ATOM 4534 C CA . PRO D 2 102 ? -17.392 53.249 6.135 1.00 21.91 101 PRO D CA 1
ATOM 4535 C C . PRO D 2 102 ? -16.734 52.752 4.858 1.00 22.06 101 PRO D C 1
ATOM 4536 O O . PRO D 2 102 ? -17.297 52.946 3.778 1.00 22.55 101 PRO D O 1
ATOM 4540 N N . GLN D 2 103 ? -15.524 52.202 4.944 1.00 22.22 102 GLN D N 1
ATOM 4541 C CA . GLN D 2 103 ? -14.738 51.849 3.760 1.00 22.73 102 GLN D CA 1
ATOM 4542 C C . GLN D 2 103 ? -14.131 50.443 3.820 1.00 23.65 102 GLN D C 1
ATOM 4543 O O . GLN D 2 103 ? -13.003 50.238 3.349 1.00 24.56 102 GLN D O 1
ATOM 4549 N N . VAL D 2 104 ? -14.868 49.470 4.374 1.00 22.69 103 VAL D N 1
ATOM 4550 C CA . VAL D 2 104 ? -14.368 48.110 4.472 1.00 22.77 103 VAL D CA 1
ATOM 4551 C C . VAL D 2 104 ? -14.096 47.535 3.072 1.00 24.29 103 VAL D C 1
ATOM 4552 O O . VAL D 2 104 ? -14.971 47.585 2.210 1.00 25.66 103 VAL D O 1
ATOM 4556 N N . GLY D 2 105 ? -12.886 47.059 2.851 1.00 24.03 104 GLY D N 1
ATOM 4557 C CA . GLY D 2 105 ? -12.502 46.533 1.547 1.00 25.30 104 GLY D CA 1
ATOM 4558 C C . GLY D 2 105 ? -11.667 47.493 0.731 1.00 26.69 104 GLY D C 1
ATOM 4559 O O . GLY D 2 105 ? -11.043 47.082 -0.257 1.00 28.18 104 GLY D O 1
ATOM 4560 N N . ASP D 2 106 ? -11.653 48.792 1.107 1.00 25.91 105 ASP D N 1
ATOM 4561 C CA . ASP D 2 106 ? -10.813 49.794 0.437 1.00 27.19 105 ASP D CA 1
ATOM 4562 C C . ASP D 2 106 ? -9.331 49.415 0.645 1.00 28.66 105 ASP D C 1
ATOM 4563 O O . ASP D 2 106 ? -8.988 48.699 1.595 1.00 28.59 105 ASP D O 1
ATOM 4568 N N . PHE D 2 107 ? -8.435 49.884 -0.245 1.00 30.36 106 PHE D N 1
ATOM 4569 C CA . PHE D 2 107 ? -7.018 49.585 -0.102 1.00 31.89 106 PHE D CA 1
ATOM 4570 C C . PHE D 2 107 ? -6.466 50.025 1.266 1.00 29.84 106 PHE D C 1
ATOM 4571 O O . PHE D 2 107 ? -6.629 51.188 1.634 1.00 30.64 106 PHE D O 1
ATOM 4579 N N . ASP D 2 108 ? -5.873 49.077 2.026 1.00 27.77 107 ASP D N 1
ATOM 4580 C CA . ASP D 2 108 ? -5.263 49.316 3.336 1.00 27.91 107 ASP D CA 1
ATOM 4581 C C . ASP D 2 108 ? -6.278 49.933 4.314 1.00 26.76 107 ASP D C 1
ATOM 4582 O O . ASP D 2 108 ? -5.897 50.740 5.156 1.00 26.85 107 ASP D O 1
ATOM 4587 N N . TRP D 2 109 ? -7.563 49.554 4.202 1.00 25.26 108 TRP D N 1
ATOM 4588 C CA . TRP D 2 109 ? -8.605 50.210 4.975 1.00 24.82 108 TRP D CA 1
ATOM 4589 C C . TRP D 2 109 ? -8.413 50.165 6.481 1.00 24.06 108 TRP D C 1
ATOM 4590 O O . TRP D 2 109 ? -8.853 51.089 7.176 1.00 24.51 108 TRP D O 1
ATOM 4601 N N . GLN D 2 110 ? -7.861 49.058 7.006 1.00 23.22 109 GLN D N 1
ATOM 4602 C CA . GLN D 2 110 ? -7.816 48.876 8.466 1.00 23.87 109 GLN D CA 1
ATOM 4603 C C . GLN D 2 110 ? -6.977 49.912 9.177 1.00 24.93 109 GLN D C 1
ATOM 4604 O O . GLN D 2 110 ? -7.293 50.287 10.308 1.00 25.30 109 GLN D O 1
ATOM 4610 N N . VAL D 2 111 ? -5.909 50.395 8.520 1.00 25.52 110 VAL D N 1
ATOM 4611 C CA . VAL D 2 111 ? -5.065 51.432 9.119 1.00 26.62 110 VAL D CA 1
ATOM 4612 C C . VAL D 2 111 ? -5.894 52.702 9.459 1.00 26.36 110 VAL D C 1
ATOM 4613 O O . VAL D 2 111 ? -5.670 53.338 10.475 1.00 27.19 110 VAL D O 1
ATOM 4617 N N . TYR D 2 112 ? -6.876 53.014 8.617 1.00 24.89 111 TYR D N 1
ATOM 4618 C CA . TYR D 2 112 ? -7.684 54.230 8.755 1.00 24.77 111 TYR D CA 1
ATOM 4619 C C . TYR D 2 112 ? -8.875 54.047 9.690 1.00 24.38 111 TYR D C 1
ATOM 4620 O O . TYR D 2 112 ? -9.296 55.000 10.354 1.00 24.31 111 TYR D O 1
ATOM 4629 N N . TYR D 2 113 ? -9.386 52.812 9.789 1.00 23.61 112 TYR D N 1
ATOM 4630 C CA . TYR D 2 113 ? -10.487 52.519 10.708 1.00 23.00 112 TYR D CA 1
ATOM 4631 C C . TYR D 2 113 ? -10.366 51.081 11.168 1.00 23.01 112 TYR D C 1
ATOM 4632 O O . TYR D 2 113 ? -10.716 50.179 10.407 1.00 22.99 112 TYR D O 1
ATOM 4641 N N . TYR D 2 114 ? -9.848 50.865 12.385 1.00 23.60 113 TYR D N 1
ATOM 4642 C CA . TYR D 2 114 ? -9.666 49.497 12.846 1.00 23.29 113 TYR D CA 1
ATOM 4643 C C . TYR D 2 114 ? -10.510 49.100 14.030 1.00 23.10 113 TYR D C 1
ATOM 4644 O O . TYR D 2 114 ? -10.255 48.033 14.602 1.00 23.66 113 TYR D O 1
ATOM 4653 N N . TYR D 2 115 ? -11.535 49.885 14.369 1.00 22.15 114 TYR D N 1
ATOM 4654 C CA . TYR D 2 115 ? -12.441 49.451 15.426 1.00 21.81 114 TYR D CA 1
ATOM 4655 C C . TYR D 2 115 ? -13.265 48.262 14.902 1.00 22.26 114 TYR D C 1
ATOM 4656 O O . TYR D 2 115 ? -13.590 48.202 13.703 1.00 22.54 114 TYR D O 1
ATOM 4665 N N . GLY D 2 116 ? -13.590 47.347 15.809 1.00 22.26 115 GLY D N 1
ATOM 4666 C CA . GLY D 2 116 ? -14.500 46.251 15.503 1.00 22.73 115 GLY D CA 1
ATOM 4667 C C . GLY D 2 116 ? -15.934 46.769 15.414 1.00 22.22 115 GLY D C 1
ATOM 4668 O O . GLY D 2 116 ? -16.178 47.988 15.452 1.00 23.21 115 GLY D O 1
ATOM 4669 N N . MET D 2 117 ? -16.912 45.853 15.300 1.00 21.22 116 MET D N 1
ATOM 4670 C CA . MET D 2 117 ? -18.338 46.230 15.198 1.00 21.36 116 MET D CA 1
ATOM 4671 C C . MET D 2 117 ? -18.763 46.647 16.604 1.00 22.50 116 MET D C 1
ATOM 4672 O O . MET D 2 117 ? -18.819 45.815 17.512 1.00 22.82 116 MET D O 1
ATOM 4677 N N . ASP D 2 118 ? -19.006 47.956 16.825 1.00 22.76 117 ASP D N 1
ATOM 4678 C CA . ASP D 2 118 ? -19.039 48.477 18.177 1.00 22.87 117 ASP D CA 1
ATOM 4679 C C . ASP D 2 118 ? -20.385 48.820 18.792 1.00 25.03 117 ASP D C 1
ATOM 4680 O O . ASP D 2 118 ? -20.475 48.887 20.031 1.00 26.32 117 ASP D O 1
ATOM 4685 N N . VAL D 2 119 ? -21.391 49.098 17.973 1.00 23.52 118 VAL D N 1
ATOM 4686 C CA . VAL D 2 119 ? -22.733 49.413 18.464 1.00 23.51 118 VAL D CA 1
ATOM 4687 C C . VAL D 2 119 ? -23.593 48.346 17.826 1.00 23.76 118 VAL D C 1
ATOM 4688 O O . VAL D 2 119 ? -23.510 48.178 16.613 1.00 24.65 118 VAL D O 1
ATOM 4692 N N . TRP D 2 120 ? -24.329 47.587 18.619 1.00 22.02 119 TRP D N 1
ATOM 4693 C CA . TRP D 2 120 ? -25.157 46.511 18.073 1.00 21.36 119 TRP D CA 1
ATOM 4694 C C . TRP D 2 120 ? -26.630 46.788 18.280 1.00 21.39 119 TRP D C 1
ATOM 4695 O O . TRP D 2 120 ? -27.036 47.278 19.354 1.00 21.79 119 TRP D O 1
ATOM 4706 N N . GLY D 2 121 ? -27.428 46.391 17.302 1.00 21.04 120 GLY D N 1
ATOM 4707 C CA . GLY D 2 121 ? -28.874 46.420 17.443 1.00 21.53 120 GLY D CA 1
ATOM 4708 C C . GLY D 2 121 ? -29.302 45.345 18.439 1.00 22.13 120 GLY D C 1
ATOM 4709 O O . GLY D 2 121 ? -28.499 44.491 18.846 1.00 22.06 120 GLY D O 1
ATOM 4710 N N . GLN D 2 122 ? -30.590 45.369 18.839 1.00 21.25 121 GLN D N 1
ATOM 4711 C CA . GLN D 2 122 ? -31.094 44.389 19.812 1.00 21.30 121 GLN D CA 1
ATOM 4712 C C . GLN D 2 122 ? -31.371 42.989 19.231 1.00 22.17 121 GLN D C 1
ATOM 4713 O O . GLN D 2 122 ? -31.679 42.055 19.994 1.00 22.87 121 GLN D O 1
ATOM 4719 N N . GLY D 2 123 ? -31.252 42.854 17.905 1.00 21.76 122 GLY D N 1
ATOM 4720 C CA . GLY D 2 123 ? -31.519 41.609 17.215 1.00 21.14 122 GLY D CA 1
ATOM 4721 C C . GLY D 2 123 ? -32.960 41.504 16.770 1.00 21.92 122 GLY D C 1
ATOM 4722 O O . GLY D 2 123 ? -33.869 42.087 17.389 1.00 22.66 122 GLY D O 1
ATOM 4723 N N . THR D 2 124 ? -33.165 40.725 15.703 1.00 20.27 123 THR D N 1
ATOM 4724 C CA . THR D 2 124 ? -34.486 40.434 15.169 1.00 21.05 123 THR D CA 1
ATOM 4725 C C . THR D 2 124 ? -34.580 38.930 14.987 1.00 21.24 123 THR D C 1
ATOM 4726 O O . THR D 2 124 ? -33.757 38.359 14.253 1.00 21.63 123 THR D O 1
ATOM 4730 N N . THR D 2 125 ? -35.562 38.280 15.633 1.00 20.89 124 THR D N 1
ATOM 4731 C CA A THR D 2 125 ? -35.709 36.842 15.444 0.50 21.41 124 THR D CA 1
ATOM 4732 C CA B THR D 2 125 ? -35.718 36.843 15.463 0.50 22.00 124 THR D CA 1
ATOM 4733 C C . THR D 2 125 ? -36.422 36.576 14.138 1.00 21.87 124 THR D C 1
ATOM 4734 O O . THR D 2 125 ? -37.470 37.167 13.874 1.00 23.26 124 THR D O 1
ATOM 4741 N N . VAL D 2 126 ? -35.851 35.710 13.303 1.00 21.04 125 VAL D N 1
ATOM 4742 C CA . VAL D 2 126 ? -36.492 35.342 12.038 1.00 21.63 125 VAL D CA 1
ATOM 4743 C C . VAL D 2 126 ? -36.631 33.838 12.087 1.00 22.63 125 VAL D C 1
ATOM 4744 O O . VAL D 2 126 ? -35.617 33.141 12.247 1.00 23.46 125 VAL D O 1
ATOM 4748 N N . THR D 2 127 ? -37.866 33.329 12.028 1.00 21.67 126 THR D N 1
ATOM 4749 C CA . THR D 2 127 ? -38.077 31.886 12.045 1.00 21.83 126 THR D CA 1
ATOM 4750 C C . THR D 2 127 ? -38.687 31.437 10.738 1.00 22.77 126 THR D C 1
ATOM 4751 O O . THR D 2 127 ? -39.664 32.038 10.274 1.00 23.33 126 THR D O 1
ATOM 4755 N N . VAL D 2 128 ? -38.118 30.385 10.137 1.00 22.87 127 VAL D N 1
ATOM 4756 C CA . VAL D 2 128 ? -38.655 29.875 8.871 1.00 23.97 127 VAL D CA 1
ATOM 4757 C C . VAL D 2 128 ? -39.497 28.656 9.175 1.00 26.47 127 VAL D C 1
ATOM 4758 O O . VAL D 2 128 ? -38.977 27.682 9.702 1.00 28.62 127 VAL D O 1
ATOM 4762 N N . SER D 2 129 ? -40.790 28.730 8.914 1.00 26.60 128 SER D N 1
ATOM 4763 C CA . SER D 2 129 ? -41.734 27.667 9.225 1.00 28.45 128 SER D CA 1
ATOM 4764 C C . SER D 2 129 ? -42.986 27.781 8.355 1.00 29.76 128 SER D C 1
ATOM 4765 O O . SER D 2 129 ? -43.406 28.873 7.996 1.00 29.07 128 SER D O 1
ATOM 4768 N N . SER D 2 130 ? -43.642 26.648 8.119 1.00 31.67 129 SER D N 1
ATOM 4769 C CA . SER D 2 130 ? -44.920 26.602 7.397 1.00 34.10 129 SER D CA 1
ATOM 4770 C C . SER D 2 130 ? -46.021 27.401 8.147 1.00 35.64 129 SER D C 1
ATOM 4771 O O . SER D 2 130 ? -47.003 27.810 7.518 1.00 37.04 129 SER D O 1
ATOM 4774 N N . GLY D 2 131 ? -45.825 27.654 9.439 1.00 35.38 130 GLY D N 1
ATOM 4775 C CA . GLY D 2 131 ? -46.750 28.453 10.236 1.00 36.46 130 GLY D CA 1
ATOM 4776 C C . GLY D 2 131 ? -46.626 29.960 10.048 1.00 37.10 130 GLY D C 1
ATOM 4777 O O . GLY D 2 131 ? -47.272 30.728 10.754 1.00 36.88 130 GLY D O 1
ATOM 4778 N N . GLY D 2 132 ? -45.746 30.390 9.139 1.00 37.05 131 GLY D N 1
ATOM 4779 C CA . GLY D 2 132 ? -45.605 31.805 8.836 1.00 38.80 131 GLY D CA 1
ATOM 4780 C C . GLY D 2 132 ? -46.751 32.272 7.963 1.00 41.83 131 GLY D C 1
ATOM 4781 O O . GLY D 2 132 ? -47.379 31.455 7.289 1.00 41.95 131 GLY D O 1
ATOM 4782 N N . SER D 2 133 ? -47.042 33.576 7.957 1.00 44.29 132 SER D N 1
ATOM 4783 C CA . SER D 2 133 ? -48.092 34.109 7.081 1.00 47.15 132 SER D CA 1
ATOM 4784 C C . SER D 2 133 ? -47.486 34.416 5.702 1.00 49.45 132 SER D C 1
ATOM 4785 O O . SER D 2 133 ? -46.307 34.751 5.601 1.00 49.57 132 SER D O 1
ATOM 4788 N N . GLY D 2 134 ? -48.301 34.316 4.663 1.00 51.17 133 GLY D N 1
ATOM 4789 C CA . GLY D 2 134 ? -47.859 34.625 3.309 1.00 53.24 133 GLY D CA 1
ATOM 4790 C C . GLY D 2 134 ? -47.949 36.110 3.008 1.00 54.81 133 GLY D C 1
ATOM 4791 O O . GLY D 2 134 ? -48.588 36.866 3.750 1.00 55.39 133 GLY D O 1
ATOM 4792 N N . GLY D 2 135 ? -5.676 33.052 -0.221 1.00 44.86 152 GLY D N 1
ATOM 4793 C CA . GLY D 2 135 ? -5.652 31.610 -0.004 1.00 44.44 152 GLY D CA 1
ATOM 4794 C C . GLY D 2 135 ? -6.967 31.055 0.505 1.00 43.68 152 GLY D C 1
ATOM 4795 O O . GLY D 2 135 ? -6.986 30.095 1.281 1.00 43.95 152 GLY D O 1
ATOM 4796 N N . GLY D 2 136 ? -8.067 31.676 0.099 1.00 42.34 153 GLY D N 1
ATOM 4797 C CA . GLY D 2 136 ? -9.391 31.218 0.490 1.00 41.97 153 GLY D CA 1
ATOM 4798 C C . GLY D 2 136 ? -9.892 31.811 1.786 1.00 41.75 153 GLY D C 1
ATOM 4799 O O . GLY D 2 136 ? -9.216 32.637 2.409 1.00 42.26 153 GLY D O 1
ATOM 4800 N N . ALA D 2 137 ? -11.078 31.349 2.232 1.00 40.28 154 ALA D N 1
ATOM 4801 C CA . ALA D 2 137 ? -11.718 31.805 3.458 1.00 39.24 154 ALA D CA 1
ATOM 4802 C C . ALA D 2 137 ? -10.771 31.709 4.649 1.00 37.32 154 ALA D C 1
ATOM 4803 O O . ALA D 2 137 ? -9.991 30.742 4.720 1.00 38.13 154 ALA D O 1
ATOM 4805 N N . ILE D 2 138 ? -10.785 32.718 5.538 1.00 34.10 155 ILE D N 1
ATOM 4806 C CA . ILE D 2 138 ? -9.925 32.624 6.711 1.00 32.12 155 ILE D CA 1
ATOM 4807 C C . ILE D 2 138 ? -10.695 31.935 7.830 1.00 31.64 155 ILE D C 1
ATOM 4808 O O . ILE D 2 138 ? -11.771 32.399 8.232 1.00 31.49 155 ILE D O 1
ATOM 4813 N N . ARG D 2 139 ? -10.179 30.798 8.291 1.00 31.20 156 ARG D N 1
ATOM 4814 C CA . ARG D 2 139 ? -10.842 30.050 9.351 1.00 31.58 156 ARG D CA 1
ATOM 4815 C C . ARG D 2 139 ? -10.272 30.454 10.709 1.00 29.62 156 ARG D C 1
ATOM 4816 O O . ARG D 2 139 ? -9.050 30.440 10.894 1.00 29.02 156 ARG D O 1
ATOM 4824 N N . MET D 2 140 ? -11.159 30.778 11.661 1.00 27.68 157 MET D N 1
ATOM 4825 C CA . MET D 2 140 ? -10.757 31.150 13.015 1.00 27.46 157 MET D CA 1
ATOM 4826 C C . MET D 2 140 ? -11.166 30.024 13.961 1.00 27.64 157 MET D C 1
ATOM 4827 O O . MET D 2 140 ? -12.327 29.613 13.963 1.00 27.52 157 MET D O 1
ATOM 4832 N N . THR D 2 141 ? -10.222 29.524 14.764 1.00 27.59 158 THR D N 1
ATOM 4833 C CA . THR D 2 141 ? -10.512 28.444 15.702 1.00 28.63 158 THR D CA 1
ATOM 4834 C C . THR D 2 141 ? -10.139 28.881 17.107 1.00 28.07 158 THR D C 1
ATOM 4835 O O . THR D 2 141 ? -8.995 29.264 17.351 1.00 27.97 158 THR D O 1
ATOM 4839 N N . GLN D 2 142 ? -11.076 28.775 18.046 1.00 26.87 159 GLN D N 1
ATOM 4840 C CA . GLN D 2 142 ? -10.814 29.135 19.431 1.00 26.65 159 GLN D CA 1
ATOM 4841 C C . GLN D 2 142 ? -10.587 27.903 20.269 1.00 28.31 159 GLN D C 1
ATOM 4842 O O . GLN D 2 142 ? -11.191 26.852 20.012 1.00 29.27 159 GLN D O 1
ATOM 4848 N N . SER D 2 143 ? -9.822 28.066 21.325 1.00 28.24 160 SER D N 1
ATOM 4849 C CA . SER D 2 143 ? -9.601 26.988 22.269 1.00 29.85 160 SER D CA 1
ATOM 4850 C C . SER D 2 143 ? -9.451 27.549 23.686 1.00 30.38 160 SER D C 1
ATOM 4851 O O . SER D 2 143 ? -8.813 28.590 23.901 1.00 31.28 160 SER D O 1
ATOM 4854 N N . PRO D 2 144 ? -10.047 26.871 24.672 1.00 29.84 161 PRO D N 1
ATOM 4855 C CA . PRO D 2 144 ? -10.942 25.697 24.525 1.00 29.85 161 PRO D CA 1
ATOM 4856 C C . PRO D 2 144 ? -12.329 26.161 24.034 1.00 30.02 161 PRO D C 1
ATOM 4857 O O . PRO D 2 144 ? -12.574 27.369 23.901 1.00 30.36 161 PRO D O 1
ATOM 4861 N N . SER D 2 145 ? -13.239 25.216 23.745 1.00 29.64 162 SER D N 1
ATOM 4862 C CA . SER D 2 145 ? -14.597 25.585 23.367 1.00 29.65 162 SER D CA 1
ATOM 4863 C C . SER D 2 145 ? -15.418 25.919 24.636 1.00 28.50 162 SER D C 1
ATOM 4864 O O . SER D 2 145 ? -16.310 26.750 24.578 1.00 27.47 162 SER D O 1
ATOM 4867 N N . THR D 2 146 ? -15.137 25.226 25.760 1.00 28.39 163 THR D N 1
ATOM 4868 C CA . THR D 2 146 ? -15.781 25.460 27.039 1.00 29.82 163 THR D CA 1
ATOM 4869 C C . THR D 2 146 ? -14.704 25.418 28.125 1.00 30.33 163 THR D C 1
ATOM 4870 O O . THR D 2 146 ? -13.786 24.593 28.094 1.00 29.97 163 THR D O 1
ATOM 4874 N N . LEU D 2 147 ? -14.821 26.301 29.081 1.00 30.89 164 LEU D N 1
ATOM 4875 C CA . LEU D 2 147 ? -13.864 26.439 30.168 1.00 33.20 164 LEU D CA 1
ATOM 4876 C C . LEU D 2 147 ? -14.686 26.534 31.444 1.00 33.51 164 LEU D C 1
ATOM 4877 O O . LEU D 2 147 ? -15.642 27.303 31.466 1.00 33.56 164 LEU D O 1
ATOM 4882 N N . SER D 2 148 ? -14.310 25.822 32.513 1.00 33.07 165 SER D N 1
ATOM 4883 C CA . SER D 2 148 ? -14.983 25.947 33.805 1.00 33.81 165 SER D CA 1
ATOM 4884 C C . SER D 2 148 ? -14.026 26.725 34.708 1.00 33.25 165 SER D C 1
ATOM 4885 O O . SER D 2 148 ? -12.832 26.394 34.747 1.00 33.90 165 SER D O 1
ATOM 4888 N N . ALA D 2 149 ? -14.512 27.771 35.399 1.00 30.98 166 ALA D N 1
ATOM 4889 C CA . ALA D 2 149 ? -13.619 28.580 36.224 1.00 30.76 166 ALA D CA 1
ATOM 4890 C C . ALA D 2 149 ? -14.342 29.120 37.453 1.00 30.30 166 ALA D C 1
ATOM 4891 O O . ALA D 2 149 ? -15.565 29.087 37.521 1.00 30.02 166 ALA D O 1
ATOM 4893 N N . SER D 2 150 ? -13.579 29.559 38.450 1.00 30.16 167 SER D N 1
ATOM 4894 C CA . SER D 2 150 ? -14.127 30.133 39.653 1.00 30.21 167 SER D CA 1
ATOM 4895 C C . SER D 2 150 ? -13.874 31.636 39.630 1.00 28.77 167 SER D C 1
ATOM 4896 O O . SER D 2 150 ? -12.932 32.109 38.979 1.00 28.26 167 SER D O 1
ATOM 4899 N N . VAL D 2 151 ? -14.657 32.398 40.415 1.00 27.63 168 VAL D N 1
ATOM 4900 C CA . VAL D 2 151 ? -14.401 33.831 40.568 1.00 27.61 168 VAL D CA 1
ATOM 4901 C C . VAL D 2 151 ? -12.977 34.032 41.146 1.00 27.87 168 VAL D C 1
ATOM 4902 O O . VAL D 2 151 ? -12.574 33.285 42.051 1.00 28.43 168 VAL D O 1
ATOM 4906 N N . GLY D 2 152 ? -12.226 34.955 40.550 1.00 27.11 169 GLY D N 1
ATOM 4907 C CA . GLY D 2 152 ? -10.855 35.250 40.945 1.00 27.44 169 GLY D CA 1
ATOM 4908 C C . GLY D 2 152 ? -9.815 34.539 40.100 1.00 27.83 169 GLY D C 1
ATOM 4909 O O . GLY D 2 152 ? -8.621 34.857 40.192 1.00 28.14 169 GLY D O 1
ATOM 4910 N N . ASP D 2 153 ? -10.229 33.542 39.295 1.00 26.47 170 ASP D N 1
ATOM 4911 C CA . ASP D 2 153 ? -9.274 32.809 38.466 1.00 27.08 170 ASP D CA 1
ATOM 4912 C C . ASP D 2 153 ? -8.742 33.667 37.317 1.00 26.75 170 ASP D C 1
ATOM 4913 O O . ASP D 2 153 ? -9.457 34.533 36.795 1.00 26.50 170 ASP D O 1
ATOM 4918 N N . ARG D 2 154 ? -7.515 33.372 36.873 1.00 26.02 171 ARG D N 1
ATOM 4919 C CA . ARG D 2 154 ? -6.983 34.001 35.682 1.00 25.44 171 ARG D CA 1
ATOM 4920 C C . ARG D 2 154 ? -7.413 33.089 34.523 1.00 27.44 171 ARG D C 1
ATOM 4921 O O . ARG D 2 154 ? -7.140 31.883 34.555 1.00 29.31 171 ARG D O 1
ATOM 4929 N N . VAL D 2 155 ? -8.057 33.654 33.494 1.00 26.96 172 VAL D N 1
ATOM 4930 C CA . VAL D 2 155 ? -8.541 32.866 32.365 1.00 27.10 172 VAL D CA 1
ATOM 4931 C C . VAL D 2 155 ? -7.893 33.321 31.084 1.00 26.88 172 VAL D C 1
ATOM 4932 O O . VAL D 2 155 ? -7.825 34.517 30.852 1.00 27.49 172 VAL D O 1
ATOM 4936 N N . THR D 2 156 ? -7.434 32.387 30.241 1.00 26.55 173 THR D N 1
ATOM 4937 C CA . THR D 2 156 ? -6.849 32.721 28.955 1.00 28.05 173 THR D CA 1
ATOM 4938 C C . THR D 2 156 ? -7.546 31.917 27.863 1.00 28.30 173 THR D C 1
ATOM 4939 O O . THR D 2 156 ? -7.648 30.693 27.967 1.00 29.47 173 THR D O 1
ATOM 4943 N N . ILE D 2 157 ? -8.012 32.596 26.814 1.00 26.63 174 ILE D N 1
ATOM 4944 C CA . ILE D 2 157 ? -8.694 31.983 25.671 1.00 26.94 174 ILE D CA 1
ATOM 4945 C C . ILE D 2 157 ? -7.847 32.251 24.458 1.00 26.81 174 ILE D C 1
ATOM 4946 O O . ILE D 2 157 ? -7.393 33.383 24.271 1.00 26.86 174 ILE D O 1
ATOM 4951 N N . THR D 2 158 ? -7.621 31.235 23.631 1.00 25.99 175 THR D N 1
ATOM 4952 C CA A THR D 2 158 ? -6.782 31.371 22.444 0.50 26.98 175 THR D CA 1
ATOM 4953 C CA B THR D 2 158 ? -6.774 31.370 22.454 0.50 26.08 175 THR D CA 1
ATOM 4954 C C . THR D 2 158 ? -7.613 31.378 21.168 1.00 26.44 175 THR D C 1
ATOM 4955 O O . THR D 2 158 ? -8.666 30.748 21.109 1.00 26.85 175 THR D O 1
ATOM 4962 N N . CYS D 2 159 ? -7.154 32.097 20.161 1.00 26.07 176 CYS D N 1
ATOM 4963 C CA . CYS D 2 159 ? -7.810 32.217 18.867 1.00 26.58 176 CYS D CA 1
ATOM 4964 C C . CYS D 2 159 ? -6.698 32.053 17.827 1.00 27.56 176 CYS D C 1
ATOM 4965 O O . CYS D 2 159 ? -5.712 32.783 17.882 1.00 27.79 176 CYS D O 1
ATOM 4968 N N . ARG D 2 160 ? -6.851 31.097 16.904 1.00 27.49 177 ARG D N 1
ATOM 4969 C CA . ARG D 2 160 ? -5.864 30.844 15.862 1.00 28.48 177 ARG D CA 1
ATOM 4970 C C . ARG D 2 160 ? -6.480 31.054 14.489 1.00 28.73 177 ARG D C 1
ATOM 4971 O O . ARG D 2 160 ? -7.630 30.685 14.272 1.00 29.58 177 ARG D O 1
ATOM 4979 N N . ALA D 2 161 ? -5.722 31.677 13.579 1.00 27.69 178 ALA D N 1
ATOM 4980 C CA . ALA D 2 161 ? -6.200 31.939 12.232 1.00 28.07 178 ALA D CA 1
ATOM 4981 C C . ALA D 2 161 ? -5.519 30.988 11.268 1.00 29.30 178 ALA D C 1
ATOM 4982 O O . ALA D 2 161 ? -4.340 30.659 11.461 1.00 29.27 178 ALA D O 1
ATOM 4984 N N . SER D 2 162 ? -6.240 30.557 10.218 1.00 29.55 179 SER D N 1
ATOM 4985 C CA . SER D 2 162 ? -5.680 29.633 9.218 1.00 30.70 179 SER D CA 1
ATOM 4986 C C . SER D 2 162 ? -4.595 30.259 8.322 1.00 32.11 179 SER D C 1
ATOM 4987 O O . SER D 2 162 ? -3.840 29.542 7.649 1.00 32.38 179 SER D O 1
ATOM 4990 N N . GLN D 2 163 ? -4.516 31.589 8.299 1.00 31.71 180 GLN D N 1
ATOM 4991 C CA . GLN D 2 163 ? -3.461 32.319 7.606 1.00 32.54 180 GLN D CA 1
ATOM 4992 C C . GLN D 2 163 ? -3.232 33.616 8.380 1.00 31.54 180 GLN D C 1
ATOM 4993 O O . GLN D 2 163 ? -4.070 33.971 9.224 1.00 31.00 180 GLN D O 1
ATOM 4999 N N . SER D 2 164 ? -2.109 34.323 8.136 1.00 30.41 181 SER D N 1
ATOM 5000 C CA . SER D 2 164 ? -1.856 35.560 8.879 1.00 30.34 181 SER D CA 1
ATOM 5001 C C . SER D 2 164 ? -2.987 36.578 8.731 1.00 29.19 181 SER D C 1
ATOM 5002 O O . SER D 2 164 ? -3.459 36.822 7.621 1.00 29.67 181 SER D O 1
ATOM 5005 N N . ILE D 2 165 ? -3.407 37.154 9.851 1.00 27.94 182 ILE D N 1
ATOM 5006 C CA . ILE D 2 165 ? -4.391 38.232 9.819 1.00 27.32 182 ILE D CA 1
ATOM 5007 C C . ILE D 2 165 ? -3.768 39.530 10.370 1.00 27.90 182 ILE D C 1
ATOM 5008 O O . ILE D 2 165 ? -4.506 40.443 10.753 1.00 27.25 182 ILE D O 1
ATOM 5013 N N . ASN D 2 166 ? -2.400 39.629 10.427 1.00 27.71 183 ASN D N 1
ATOM 5014 C CA . ASN D 2 166 ? -1.706 40.809 10.935 1.00 27.65 183 ASN D CA 1
ATOM 5015 C C . ASN D 2 166 ? -2.184 41.068 12.392 1.00 27.55 183 ASN D C 1
ATOM 5016 O O . ASN D 2 166 ? -2.111 40.127 13.180 1.00 28.21 183 ASN D O 1
ATOM 5021 N N . THR D 2 167 ? -2.705 42.262 12.744 1.00 25.74 184 THR D N 1
ATOM 5022 C CA . THR D 2 167 ? -3.297 42.450 14.075 1.00 25.90 184 THR D CA 1
ATOM 5023 C C . THR D 2 167 ? -4.800 42.756 13.936 1.00 24.86 184 THR D C 1
ATOM 5024 O O . THR D 2 167 ? -5.371 43.280 14.875 1.00 24.60 184 THR D O 1
ATOM 5028 N N . TRP D 2 168 ? -5.433 42.419 12.797 1.00 24.34 185 TRP D N 1
ATOM 5029 C CA . TRP D 2 168 ? -6.836 42.728 12.545 1.00 24.91 185 TRP D CA 1
ATOM 5030 C C . TRP D 2 168 ? -7.762 41.674 13.146 1.00 23.89 185 TRP D C 1
ATOM 5031 O O . TRP D 2 168 ? -8.411 40.896 12.441 1.00 23.83 185 TRP D O 1
ATOM 5042 N N . LEU D 2 169 ? -7.833 41.693 14.480 1.00 23.56 186 LEU D N 1
ATOM 5043 C CA . LEU D 2 169 ? -8.595 40.707 15.234 1.00 23.31 186 LEU D CA 1
ATOM 5044 C C . LEU D 2 169 ? -9.358 41.449 16.326 1.00 22.69 186 LEU D C 1
ATOM 5045 O O . LEU D 2 169 ? -8.785 42.270 17.064 1.00 23.69 186 LEU D O 1
ATOM 5050 N N . ALA D 2 170 ? -10.640 41.167 16.417 1.00 20.73 187 ALA D N 1
ATOM 5051 C CA . ALA D 2 170 ? -11.485 41.770 17.460 1.00 20.58 187 ALA D CA 1
ATOM 5052 C C . ALA D 2 170 ? -12.017 40.687 18.380 1.00 21.64 187 ALA D C 1
ATOM 5053 O O . ALA D 2 170 ? -12.161 39.542 17.957 1.00 22.61 187 ALA D O 1
ATOM 5055 N N . TRP D 2 171 ? -12.345 41.050 19.633 1.00 20.71 188 TRP D N 1
ATOM 5056 C CA . TRP D 2 171 ? -12.962 40.105 20.586 1.00 20.94 188 TRP D CA 1
ATOM 5057 C C . TRP D 2 171 ? -14.289 40.676 21.039 1.00 20.60 188 TRP D C 1
ATOM 5058 O O . TRP D 2 171 ? -14.393 41.879 21.293 1.00 20.47 188 TRP D O 1
ATOM 5069 N N . TYR D 2 172 ? -15.290 39.816 21.169 1.00 19.83 189 TYR D N 1
ATOM 5070 C CA . TYR D 2 172 ? -16.654 40.166 21.611 1.00 20.60 189 TYR D CA 1
ATOM 5071 C C . TYR D 2 172 ? -17.048 39.279 22.771 1.00 21.20 189 TYR D C 1
ATOM 5072 O O . TYR D 2 172 ? -16.598 38.130 22.872 1.00 21.60 189 TYR D O 1
ATOM 5081 N N . GLN D 2 173 ? -17.920 39.800 23.630 1.00 20.55 190 GLN D N 1
ATOM 5082 C CA . GLN D 2 173 ? -18.510 39.037 24.726 1.00 20.64 190 GLN D CA 1
ATOM 5083 C C . GLN D 2 173 ? -20.001 38.911 24.421 1.00 21.60 190 GLN D C 1
ATOM 5084 O O . GLN D 2 173 ? -20.610 39.876 23.956 1.00 22.93 190 GLN D O 1
ATOM 5090 N N . GLN D 2 174 ? -20.598 37.776 24.736 1.00 20.55 191 GLN D N 1
ATOM 5091 C CA . GLN D 2 174 ? -22.051 37.637 24.629 1.00 21.09 191 GLN D CA 1
ATOM 5092 C C . GLN D 2 174 ? -22.604 36.913 25.836 1.00 24.10 191 GLN D C 1
ATOM 5093 O O . GLN D 2 174 ? -22.177 35.814 26.156 1.00 23.24 191 GLN D O 1
ATOM 5099 N N . LYS D 2 175 ? -23.611 37.498 26.459 1.00 28.70 192 LYS D N 1
ATOM 5100 C CA . LYS D 2 175 ? -24.336 36.827 27.563 1.00 32.66 192 LYS D CA 1
ATOM 5101 C C . LYS D 2 175 ? -25.658 36.253 27.045 1.00 36.44 192 LYS D C 1
ATOM 5102 O O . LYS D 2 175 ? -26.179 36.769 26.061 1.00 37.52 192 LYS D O 1
ATOM 5108 N N . PRO D 2 176 ? -26.258 35.183 27.667 1.00 39.06 193 PRO D N 1
ATOM 5109 C CA . PRO D 2 176 ? -27.513 34.637 27.122 1.00 39.86 193 PRO D CA 1
ATOM 5110 C C . PRO D 2 176 ? -28.612 35.663 27.074 1.00 40.60 193 PRO D C 1
ATOM 5111 O O . PRO D 2 176 ? -28.755 36.462 28.011 1.00 42.35 193 PRO D O 1
ATOM 5115 N N . GLY D 2 177 ? -29.351 35.647 25.982 1.00 39.34 194 GLY D N 1
ATOM 5116 C CA . GLY D 2 177 ? -30.442 36.568 25.724 1.00 38.71 194 GLY D CA 1
ATOM 5117 C C . GLY D 2 177 ? -30.007 37.959 25.346 1.00 37.92 194 GLY D C 1
ATOM 5118 O O . GLY D 2 177 ? -30.861 38.829 25.120 1.00 39.58 194 GLY D O 1
ATOM 5119 N N . LYS D 2 178 ? -28.665 38.201 25.249 1.00 35.07 195 LYS D N 1
ATOM 5120 C CA . LYS D 2 178 ? -28.183 39.536 24.940 1.00 32.18 195 LYS D CA 1
ATOM 5121 C C . LYS D 2 178 ? -27.419 39.584 23.628 1.00 29.29 195 LYS D C 1
ATOM 5122 O O . LYS D 2 178 ? -26.906 38.562 23.163 1.00 28.62 195 LYS D O 1
ATOM 5128 N N . ALA D 2 179 ? -27.323 40.772 23.050 1.00 27.93 196 ALA D N 1
ATOM 5129 C CA . ALA D 2 179 ? -26.536 40.979 21.852 1.00 26.98 196 ALA D CA 1
ATOM 5130 C C . ALA D 2 179 ? -25.058 40.936 22.272 1.00 24.98 196 ALA D C 1
ATOM 5131 O O . ALA D 2 179 ? -24.709 41.253 23.426 1.00 25.46 196 ALA D O 1
ATOM 5133 N N . PRO D 2 180 ? -24.172 40.631 21.329 1.00 23.58 197 PRO D N 1
ATOM 5134 C CA . PRO D 2 180 ? -22.738 40.722 21.624 1.00 22.06 197 PRO D CA 1
ATOM 5135 C C . PRO D 2 180 ? -22.318 42.165 21.893 1.00 22.77 197 PRO D C 1
ATOM 5136 O O . PRO D 2 180 ? -23.012 43.123 21.519 1.00 23.93 197 PRO D O 1
ATOM 5140 N N . ASN D 2 181 ? -21.178 42.318 22.563 1.00 22.33 198 ASN D N 1
ATOM 5141 C CA . ASN D 2 181 ? -20.595 43.619 22.845 1.00 22.97 198 ASN D CA 1
ATOM 5142 C C . ASN D 2 181 ? -19.110 43.543 22.481 1.00 22.51 198 ASN D C 1
ATOM 5143 O O . ASN D 2 181 ? -18.453 42.537 22.757 1.00 22.84 198 ASN D O 1
ATOM 5148 N N . LEU D 2 182 ? -18.588 44.597 21.851 1.00 20.69 199 LEU D N 1
ATOM 5149 C CA . LEU D 2 182 ? -17.172 44.637 21.469 1.00 21.33 199 LEU D CA 1
ATOM 5150 C C . LEU D 2 182 ? -16.296 44.858 22.709 1.00 22.37 199 LEU D C 1
ATOM 5151 O O . LEU D 2 182 ? -16.532 45.801 23.489 1.00 22.79 199 LEU D O 1
ATOM 5156 N N . LEU D 2 183 ? -15.253 44.017 22.876 1.00 21.95 200 LEU D N 1
ATOM 5157 C CA . LEU D 2 183 ? -14.337 44.201 24.001 1.00 22.38 200 LEU D CA 1
ATOM 5158 C C . LEU D 2 183 ? -13.019 44.821 23.518 1.00 22.75 200 LEU D C 1
ATOM 5159 O O . LEU D 2 183 ? -12.472 45.705 24.178 1.00 23.43 200 LEU D O 1
ATOM 5164 N N . ILE D 2 184 ? -12.458 44.293 22.406 1.00 21.97 201 ILE D N 1
ATOM 5165 C CA . ILE D 2 184 ? -11.118 44.672 21.967 1.00 22.14 201 ILE D CA 1
ATOM 5166 C C . ILE D 2 184 ? -11.056 44.745 20.462 1.00 22.32 201 ILE D C 1
ATOM 5167 O O . ILE D 2 184 ? -11.633 43.893 19.790 1.00 21.82 201 ILE D O 1
ATOM 5172 N N . SER D 2 185 ? -10.364 45.746 19.944 1.00 21.23 202 SER D N 1
ATOM 5173 C CA . SER D 2 185 ? -10.102 45.882 18.504 1.00 21.23 202 SER D CA 1
ATOM 5174 C C . SER D 2 185 ? -8.585 45.816 18.263 1.00 21.73 202 SER D C 1
ATOM 5175 O O . SER D 2 185 ? -7.782 46.082 19.169 1.00 21.79 202 SER D O 1
ATOM 5178 N N . LYS D 2 186 ? -8.182 45.499 17.027 1.00 20.73 203 LYS D N 1
ATOM 5179 C CA . LYS D 2 186 ? -6.762 45.481 16.650 1.00 21.95 203 LYS D CA 1
ATOM 5180 C C . LYS D 2 186 ? -5.888 44.675 17.653 1.00 23.34 203 LYS D C 1
ATOM 5181 O O . LYS D 2 186 ? -4.834 45.137 18.112 1.00 23.94 203 LYS D O 1
ATOM 5187 N N . ALA D 2 187 ? -6.415 43.500 18.040 1.00 23.19 204 ALA D N 1
ATOM 5188 C CA . ALA D 2 187 ? -5.817 42.503 18.950 1.00 23.62 204 ALA D CA 1
ATOM 5189 C C . ALA D 2 187 ? -5.646 42.930 20.414 1.00 24.31 204 ALA D C 1
ATOM 5190 O O . ALA D 2 187 ? -5.806 42.074 21.292 1.00 23.89 204 ALA D O 1
ATOM 5192 N N . SER D 2 188 ? -5.368 44.217 20.701 1.00 24.14 205 SER D N 1
ATOM 5193 C CA . SER D 2 188 ? -5.083 44.619 22.083 1.00 24.96 205 SER D CA 1
ATOM 5194 C C . SER D 2 188 ? -5.697 45.953 22.519 1.00 26.00 205 SER D C 1
ATOM 5195 O O . SER D 2 188 ? -5.482 46.350 23.670 1.00 27.16 205 SER D O 1
ATOM 5198 N N . SER D 2 189 ? -6.448 46.657 21.637 1.00 24.81 206 SER D N 1
ATOM 5199 C CA . SER D 2 189 ? -7.016 47.957 22.010 1.00 24.95 206 SER D CA 1
ATOM 5200 C C . SER D 2 189 ? -8.371 47.804 22.692 1.00 24.64 206 SER D C 1
ATOM 5201 O O . SER D 2 189 ? -9.372 47.493 22.042 1.00 24.49 206 SER D O 1
ATOM 5204 N N . LEU D 2 190 ? -8.403 48.015 24.007 1.00 24.49 207 LEU D N 1
ATOM 5205 C CA . LEU D 2 190 ? -9.634 47.852 24.771 1.00 25.16 207 LEU D CA 1
ATOM 5206 C C . LEU D 2 190 ? -10.651 48.932 24.445 1.00 25.10 207 LEU D C 1
ATOM 5207 O O . LEU D 2 190 ? -10.307 50.122 24.378 1.00 25.39 207 LEU D O 1
ATOM 5212 N N . GLU D 2 191 ? -11.919 48.537 24.317 1.00 24.52 208 GLU D N 1
ATOM 5213 C CA . GLU D 2 191 ? -12.991 49.500 24.120 1.00 25.56 208 GLU D CA 1
ATOM 5214 C C . GLU D 2 191 ? -13.141 50.313 25.411 1.00 27.74 208 GLU D C 1
ATOM 5215 O O . GLU D 2 191 ? -13.005 49.767 26.518 1.00 27.45 208 GLU D O 1
ATOM 5221 N N . SER D 2 192 ? -13.492 51.598 25.296 1.00 28.63 209 SER D N 1
ATOM 5222 C CA . SER D 2 192 ? -13.757 52.430 26.475 1.00 29.71 209 SER D CA 1
ATOM 5223 C C . SER D 2 192 ? -14.937 51.820 27.264 1.00 30.73 209 SER D C 1
ATOM 5224 O O . SER D 2 192 ? -15.898 51.344 26.645 1.00 32.01 209 SER D O 1
ATOM 5227 N N . GLY D 2 193 ? -14.801 51.734 28.582 1.00 30.09 210 GLY D N 1
ATOM 5228 C CA . GLY D 2 193 ? -15.853 51.128 29.393 1.00 30.86 210 GLY D CA 1
ATOM 5229 C C . GLY D 2 193 ? -15.601 49.672 29.738 1.00 31.26 210 GLY D C 1
ATOM 5230 O O . GLY D 2 193 ? -16.206 49.146 30.685 1.00 33.04 210 GLY D O 1
ATOM 5231 N N . VAL D 2 194 ? -14.680 49.004 29.007 1.00 28.72 211 VAL D N 1
ATOM 5232 C CA . VAL D 2 194 ? -14.363 47.611 29.328 1.00 27.50 211 VAL D CA 1
ATOM 5233 C C . VAL D 2 194 ? -13.374 47.615 30.510 1.00 27.07 211 VAL D C 1
ATOM 5234 O O . VAL D 2 194 ? -12.389 48.363 30.480 1.00 26.94 211 VAL D O 1
ATOM 5238 N N . PRO D 2 195 ? -13.634 46.794 31.552 1.00 27.35 212 PRO D N 1
ATOM 5239 C CA . PRO D 2 195 ? -12.741 46.791 32.724 1.00 28.40 212 PRO D CA 1
ATOM 5240 C C . PRO D 2 195 ? -11.309 46.382 32.369 1.00 28.88 212 PRO D C 1
ATOM 5241 O O . PRO D 2 195 ? -11.096 45.555 31.485 1.00 28.05 212 PRO D O 1
ATOM 5245 N N . SER D 2 196 ? -10.326 46.933 33.105 1.00 29.38 213 SER D N 1
ATOM 5246 C CA . SER D 2 196 ? -8.894 46.690 32.877 1.00 30.36 213 SER D CA 1
ATOM 5247 C C . SER D 2 196 ? -8.451 45.251 33.086 1.00 28.41 213 SER D C 1
ATOM 5248 O O . SER D 2 196 ? -7.365 44.892 32.627 1.00 28.92 213 SER D O 1
ATOM 5251 N N . ARG D 2 197 ? -9.278 44.423 33.755 1.00 26.57 214 ARG D N 1
ATOM 5252 C CA . ARG D 2 197 ? -8.942 43.002 33.900 1.00 25.82 214 ARG D CA 1
ATOM 5253 C C . ARG D 2 197 ? -8.934 42.262 32.538 1.00 25.40 214 ARG D C 1
ATOM 5254 O O . ARG D 2 197 ? -8.375 41.166 32.434 1.00 25.43 214 ARG D O 1
ATOM 5262 N N . PHE D 2 198 ? -9.540 42.859 31.488 1.00 24.88 215 PHE D N 1
ATOM 5263 C CA . PHE D 2 198 ? -9.510 42.253 30.158 1.00 24.30 215 PHE D CA 1
ATOM 5264 C C . PHE D 2 198 ? -8.304 42.777 29.403 1.00 25.02 215 PHE D C 1
ATOM 5265 O O . PHE D 2 198 ? -7.996 43.973 29.460 1.00 25.45 215 PHE D O 1
ATOM 5273 N N . SER D 2 199 ? -7.627 41.886 28.673 1.00 23.95 216 SER D N 1
ATOM 5274 C CA . SER D 2 199 ? -6.527 42.306 27.824 1.00 24.00 216 SER D CA 1
ATOM 5275 C C . SER D 2 199 ? -6.413 41.348 26.653 1.00 24.99 216 SER D C 1
ATOM 5276 O O . SER D 2 199 ? -6.854 40.196 26.735 1.00 25.61 216 SER D O 1
ATOM 5279 N N . GLY D 2 200 ? -5.857 41.830 25.564 1.00 24.72 217 GLY D N 1
ATOM 5280 C CA . GLY D 2 200 ? -5.684 41.017 24.371 1.00 24.35 217 GLY D CA 1
ATOM 5281 C C . GLY D 2 200 ? -4.254 41.107 23.869 1.00 24.97 217 GLY D C 1
ATOM 5282 O O . GLY D 2 200 ? -3.575 42.125 24.068 1.00 24.82 217 GLY D O 1
ATOM 5283 N N . SER D 2 201 ? -3.782 40.030 23.257 1.00 25.19 218 SER D N 1
ATOM 5284 C CA . SER D 2 201 ? -2.434 40.019 22.704 1.00 27.40 218 SER D CA 1
ATOM 5285 C C . SER D 2 201 ? -2.350 39.131 21.470 1.00 28.07 218 SER D C 1
ATOM 5286 O O . SER D 2 201 ? -3.257 38.333 21.192 1.00 28.23 218 SER D O 1
ATOM 5289 N N . GLY D 2 202 ? -1.261 39.281 20.730 1.00 28.06 219 GLY D N 1
ATOM 5290 C CA . GLY D 2 202 ? -1.026 38.455 19.563 1.00 27.96 219 GLY D CA 1
ATOM 5291 C C . GLY D 2 202 ? -0.930 39.191 18.253 1.00 28.14 219 GLY D C 1
ATOM 5292 O O . GLY D 2 202 ? -1.242 40.377 18.146 1.00 28.49 219 GLY D O 1
ATOM 5293 N N . SER D 2 203 ? -0.453 38.459 17.253 1.00 26.96 220 SER D N 1
ATOM 5294 C CA . SER D 2 203 ? -0.297 38.939 15.883 1.00 27.95 220 SER D CA 1
ATOM 5295 C C . SER D 2 203 ? -0.114 37.736 14.978 1.00 29.16 220 SER D C 1
ATOM 5296 O O . SER D 2 203 ? 0.243 36.650 15.458 1.00 29.64 220 SER D O 1
ATOM 5299 N N . GLY D 2 204 ? -0.365 37.917 13.684 1.00 29.41 221 GLY D N 1
ATOM 5300 C CA . GLY D 2 204 ? -0.182 36.842 12.722 1.00 29.64 221 GLY D CA 1
ATOM 5301 C C . GLY D 2 204 ? -1.288 35.816 12.789 1.00 29.54 221 GLY D C 1
ATOM 5302 O O . GLY D 2 204 ? -2.405 36.080 12.330 1.00 29.54 221 GLY D O 1
ATOM 5303 N N . THR D 2 205 ? -0.980 34.624 13.350 1.00 29.11 222 THR D N 1
ATOM 5304 C CA . THR D 2 205 ? -1.961 33.553 13.421 1.00 29.31 222 THR D CA 1
ATOM 5305 C C . THR D 2 205 ? -2.360 33.153 14.851 1.00 29.80 222 THR D C 1
ATOM 5306 O O . THR D 2 205 ? -3.174 32.246 14.990 1.00 30.99 222 THR D O 1
ATOM 5310 N N . GLU D 2 206 ? -1.755 33.733 15.903 1.00 28.94 223 GLU D N 1
ATOM 5311 C CA . GLU D 2 206 ? -2.057 33.314 17.273 1.00 29.17 223 GLU D CA 1
ATOM 5312 C C . GLU D 2 206 ? -2.404 34.508 18.134 1.00 28.10 223 GLU D C 1
ATOM 5313 O O . GLU D 2 206 ? -1.617 35.458 18.217 1.00 28.66 223 GLU D O 1
ATOM 5319 N N . PHE D 2 207 ? -3.561 34.450 18.796 1.00 25.99 224 PHE D N 1
ATOM 5320 C CA . PHE D 2 207 ? -4.070 35.544 19.619 1.00 25.43 224 PHE D CA 1
ATOM 5321 C C . PHE D 2 207 ? -4.619 35.013 20.917 1.00 26.14 224 PHE D C 1
ATOM 5322 O O . PHE D 2 207 ? -5.053 33.860 20.996 1.00 26.87 224 PHE D O 1
ATOM 5330 N N . THR D 2 208 ? -4.610 35.860 21.952 1.00 24.78 225 THR D N 1
ATOM 5331 C CA . THR D 2 208 ? -5.165 35.470 23.232 1.00 25.37 225 THR D CA 1
ATOM 5332 C C . THR D 2 208 ? -5.988 36.599 23.839 1.00 25.25 225 THR D C 1
ATOM 5333 O O . THR D 2 208 ? -5.656 37.774 23.654 1.00 25.91 225 THR D O 1
ATOM 5337 N N . LEU D 2 209 ? -7.026 36.228 24.576 1.00 23.76 226 LEU D N 1
ATOM 5338 C CA . LEU D 2 209 ? -7.832 37.135 25.377 1.00 23.81 226 LEU D CA 1
ATOM 5339 C C . LEU D 2 209 ? -7.602 36.644 26.813 1.00 24.48 226 LEU D C 1
ATOM 5340 O O . LEU D 2 209 ? -7.713 35.444 27.076 1.00 25.22 226 LEU D O 1
ATOM 5345 N N . THR D 2 210 ? -7.243 37.537 27.729 1.00 24.10 227 THR D N 1
ATOM 5346 C CA . THR D 2 210 ? -6.997 37.165 29.111 1.00 23.47 227 THR D CA 1
ATOM 5347 C C . THR D 2 210 ? -7.865 37.970 30.037 1.00 23.64 227 THR D C 1
ATOM 5348 O O . THR D 2 210 ? -8.030 39.182 29.829 1.00 23.96 227 THR D O 1
ATOM 5352 N N . ILE D 2 211 ? -8.451 37.320 31.040 1.00 22.96 228 ILE D N 1
ATOM 5353 C CA . ILE D 2 211 ? -9.191 37.992 32.097 1.00 23.83 228 ILE D CA 1
ATOM 5354 C C . ILE D 2 211 ? -8.348 37.727 33.339 1.00 25.09 228 ILE D C 1
ATOM 5355 O O . ILE D 2 211 ? -8.192 36.569 33.738 1.00 25.59 228 ILE D O 1
ATOM 5360 N N . SER D 2 212 ? -7.760 38.774 33.915 1.00 25.67 229 SER D N 1
ATOM 5361 C CA . SER D 2 212 ? -6.776 38.582 34.991 1.00 26.80 229 SER D CA 1
ATOM 5362 C C . SER D 2 212 ? -7.337 37.999 36.278 1.00 27.47 229 SER D C 1
ATOM 5363 O O . SER D 2 212 ? -6.645 37.233 36.965 1.00 28.24 229 SER D O 1
ATOM 5366 N N . SER D 2 213 ? -8.581 38.361 36.607 1.00 26.92 230 SER D N 1
ATOM 5367 C CA . SER D 2 213 ? -9.280 37.910 37.811 1.00 26.22 230 SER D CA 1
ATOM 5368 C C . SER D 2 213 ? -10.764 37.868 37.447 1.00 25.81 230 SER D C 1
ATOM 5369 O O . SER D 2 213 ? -11.428 38.899 37.397 1.00 26.10 230 SER D O 1
ATOM 5372 N N . LEU D 2 214 ? -11.260 36.685 37.148 1.00 24.96 231 LEU D N 1
ATOM 5373 C CA . LEU D 2 214 ? -12.630 36.500 36.664 1.00 25.52 231 LEU D CA 1
ATOM 5374 C C . LEU D 2 214 ? -13.666 36.974 37.672 1.00 25.04 231 LEU D C 1
ATOM 5375 O O . LEU D 2 214 ? -13.596 36.643 38.851 1.00 25.75 231 LEU D O 1
ATOM 5380 N N . GLN D 2 215 ? -14.632 37.766 37.209 1.00 24.51 232 GLN D N 1
ATOM 5381 C CA . GLN D 2 215 ? -15.688 38.269 38.085 1.00 24.90 232 GLN D CA 1
ATOM 5382 C C . GLN D 2 215 ? -17.037 37.651 37.682 1.00 25.28 232 GLN D C 1
ATOM 5383 O O . GLN D 2 215 ? -17.170 37.145 36.563 1.00 24.67 232 GLN D O 1
ATOM 5389 N N . PRO D 2 216 ? -18.053 37.693 38.559 1.00 25.86 233 PRO D N 1
ATOM 5390 C CA . PRO D 2 216 ? -19.371 37.129 38.199 1.00 26.57 233 PRO D CA 1
ATOM 5391 C C . PRO D 2 216 ? -19.961 37.612 36.874 1.00 27.04 233 PRO D C 1
ATOM 5392 O O . PRO D 2 216 ? -20.586 36.830 36.163 1.00 27.79 233 PRO D O 1
ATOM 5396 N N . ASP D 2 217 ? -19.746 38.881 36.523 1.00 26.71 234 ASP D N 1
ATOM 5397 C CA . ASP D 2 217 ? -20.254 39.419 35.242 1.00 27.49 234 ASP D CA 1
ATOM 5398 C C . ASP D 2 217 ? -19.554 38.810 34.022 1.00 26.22 234 ASP D C 1
ATOM 5399 O O . ASP D 2 217 ? -20.009 39.017 32.901 1.00 27.51 234 ASP D O 1
ATOM 5404 N N . ASP D 2 218 ? -18.409 38.116 34.212 1.00 24.13 235 ASP D N 1
ATOM 5405 C CA . ASP D 2 218 ? -17.623 37.623 33.087 1.00 23.82 235 ASP D CA 1
ATOM 5406 C C . ASP D 2 218 ? -17.984 36.230 32.583 1.00 23.47 235 ASP D C 1
ATOM 5407 O O . ASP D 2 218 ? -17.382 35.779 31.592 1.00 23.66 235 ASP D O 1
ATOM 5412 N N . PHE D 2 219 ? -18.866 35.498 33.292 1.00 23.12 236 PHE D N 1
ATOM 5413 C CA . PHE D 2 219 ? -19.295 34.169 32.828 1.00 23.35 236 PHE D CA 1
ATOM 5414 C C . PHE D 2 219 ? -20.209 34.440 31.641 1.00 24.46 236 PHE D C 1
ATOM 5415 O O . PHE D 2 219 ? -21.283 35.042 31.779 1.00 25.31 236 PHE D O 1
ATOM 5423 N N . ALA D 2 220 ? -19.703 34.128 30.461 1.00 22.76 237 ALA D N 1
ATOM 5424 C CA . ALA D 2 220 ? -20.301 34.517 29.192 1.00 22.47 237 ALA D CA 1
ATOM 5425 C C . ALA D 2 220 ? -19.603 33.720 28.061 1.00 22.93 237 ALA D C 1
ATOM 5426 O O . ALA D 2 220 ? -18.686 32.954 28.336 1.00 24.19 237 ALA D O 1
ATOM 5428 N N . THR D 2 221 ? -20.005 33.918 26.797 1.00 22.44 238 THR D N 1
ATOM 5429 C CA . THR D 2 221 ? -19.298 33.335 25.659 1.00 22.77 238 THR D CA 1
ATOM 5430 C C . THR D 2 221 ? -18.492 34.434 24.984 1.00 23.17 238 THR D C 1
ATOM 5431 O O . THR D 2 221 ? -18.945 35.580 24.907 1.00 23.35 238 THR D O 1
ATOM 5435 N N . TYR D 2 222 ? -17.268 34.113 24.580 1.00 22.30 239 TYR D N 1
ATOM 5436 C CA . TYR D 2 222 ? -16.366 35.073 23.956 1.00 21.97 239 TYR D CA 1
ATOM 5437 C C . TYR D 2 222 ? -16.067 34.643 22.537 1.00 22.54 239 TYR D C 1
ATOM 5438 O O . TYR D 2 222 ? -15.825 33.466 22.294 1.00 23.21 239 TYR D O 1
ATOM 5447 N N . PHE D 2 223 ? -16.110 35.586 21.588 1.00 20.88 240 PHE D N 1
ATOM 5448 C CA . PHE D 2 223 ? -15.847 35.267 20.191 1.00 21.21 240 PHE D CA 1
ATOM 5449 C C . PHE D 2 223 ? -14.709 36.122 19.669 1.00 22.23 240 PHE D C 1
ATOM 5450 O O . PHE D 2 223 ? -14.709 37.323 19.941 1.00 22.69 240 PHE D O 1
ATOM 5458 N N . CYS D 2 224 ? -13.800 35.539 18.873 1.00 22.03 241 CYS D N 1
ATOM 5459 C CA . CYS D 2 224 ? -12.810 36.351 18.157 1.00 22.61 241 CYS D CA 1
ATOM 5460 C C . CYS D 2 224 ? -13.326 36.505 16.714 1.00 22.09 241 CYS D C 1
ATOM 5461 O O . CYS D 2 224 ? -14.184 35.734 16.258 1.00 22.48 241 CYS D O 1
ATOM 5464 N N . GLN D 2 225 ? -12.830 37.527 16.004 1.00 20.70 242 GLN D N 1
ATOM 5465 C CA . GLN D 2 225 ? -13.292 37.768 14.639 1.00 20.34 242 GLN D CA 1
ATOM 5466 C C . GLN D 2 225 ? -12.190 38.452 13.867 1.00 21.59 242 GLN D C 1
ATOM 5467 O O . GLN D 2 225 ? -11.650 39.454 14.361 1.00 22.42 242 GLN D O 1
ATOM 5473 N N . GLN D 2 226 ? -11.851 37.932 12.679 1.00 21.56 243 GLN D N 1
ATOM 5474 C CA . GLN D 2 226 ? -10.836 38.595 11.881 1.00 21.96 243 GLN D CA 1
ATOM 5475 C C . GLN D 2 226 ? -11.459 39.570 10.887 1.00 22.74 243 GLN D C 1
ATOM 5476 O O . GLN D 2 226 ? -12.552 39.350 10.352 1.00 22.84 243 GLN D O 1
ATOM 5482 N N . TYR D 2 227 ? -10.729 40.645 10.631 1.00 21.74 244 TYR D N 1
ATOM 5483 C CA . TYR D 2 227 ? -11.090 41.609 9.605 1.00 22.10 244 TYR D CA 1
ATOM 5484 C C . TYR D 2 227 ? -9.851 41.936 8.746 1.00 22.26 244 TYR D C 1
ATOM 5485 O O . TYR D 2 227 ? -9.713 43.048 8.265 1.00 23.23 244 TYR D O 1
ATOM 5494 N N . ASN D 2 228 ? -8.965 40.941 8.557 1.00 21.57 245 ASN D N 1
ATOM 5495 C CA . ASN D 2 228 ? -7.844 41.059 7.627 1.00 23.69 245 ASN D CA 1
ATOM 5496 C C . ASN D 2 228 ? -8.449 40.999 6.195 1.00 24.94 245 ASN D C 1
ATOM 5497 O O . ASN D 2 228 ? -8.037 41.731 5.301 1.00 25.75 245 ASN D O 1
ATOM 5502 N N . SER D 2 229 ? -9.442 40.108 5.986 1.00 24.47 246 SER D N 1
ATOM 5503 C CA . SER D 2 229 ? -10.197 40.016 4.742 1.00 25.00 246 SER D CA 1
ATOM 5504 C C . SER D 2 229 ? -11.468 40.848 4.902 1.00 25.46 246 SER D C 1
ATOM 5505 O O . SER D 2 229 ? -12.005 40.918 6.022 1.00 26.04 246 SER D O 1
ATOM 5508 N N . TYR D 2 230 ? -11.988 41.407 3.793 1.00 25.33 247 TYR D N 1
ATOM 5509 C CA . TYR D 2 230 ? -13.253 42.140 3.885 1.00 26.88 247 TYR D CA 1
ATOM 5510 C C . TYR D 2 230 ? -14.432 41.191 4.069 1.00 26.59 247 TYR D C 1
ATOM 5511 O O . TYR D 2 230 ? -15.529 41.667 4.324 1.00 27.08 247 TYR D O 1
ATOM 5520 N N . LEU D 2 231 ? -14.221 39.853 3.914 1.00 25.78 248 LEU D N 1
ATOM 5521 C CA . LEU D 2 231 ? -15.227 38.861 4.226 1.00 25.73 248 LEU D CA 1
ATOM 5522 C C . LEU D 2 231 ? -14.848 38.391 5.639 1.00 24.50 248 LEU D C 1
ATOM 5523 O O . LEU D 2 231 ? -13.956 37.562 5.814 1.00 25.48 248 LEU D O 1
ATOM 5528 N N . TYR D 2 232 ? -15.467 39.010 6.649 1.00 22.96 249 TYR D N 1
ATOM 5529 C CA . TYR D 2 232 ? -15.106 38.721 8.032 1.00 22.93 249 TYR D CA 1
ATOM 5530 C C . TYR D 2 232 ? -15.474 37.297 8.381 1.00 23.28 249 TYR D C 1
ATOM 5531 O O . TYR D 2 232 ? -16.453 36.763 7.849 1.00 22.94 249 TYR D O 1
ATOM 5540 N N . THR D 2 233 ? -14.786 36.730 9.390 1.00 22.40 250 THR D N 1
ATOM 5541 C CA . THR D 2 233 ? -15.155 35.421 9.902 1.00 22.84 250 THR D CA 1
ATOM 5542 C C . THR D 2 233 ? -14.963 35.424 11.415 1.00 22.94 250 THR D C 1
ATOM 5543 O O . THR D 2 233 ? -14.039 36.058 11.931 1.00 22.48 250 THR D O 1
ATOM 5547 N N . PHE D 2 234 ? -15.832 34.696 12.103 1.00 22.62 251 PHE D N 1
ATOM 5548 C CA . PHE D 2 234 ? -15.752 34.569 13.547 1.00 22.88 251 PHE D CA 1
ATOM 5549 C C . PHE D 2 234 ? -15.202 33.205 13.935 1.00 23.83 251 PHE D C 1
ATOM 5550 O O . PHE D 2 234 ? -15.447 32.213 13.248 1.00 24.33 251 PHE D O 1
ATOM 5558 N N . GLY D 2 235 ? -14.581 33.139 15.112 1.00 23.31 252 GLY D N 1
ATOM 5559 C CA . GLY D 2 235 ? -14.272 31.857 15.742 1.00 23.93 252 GLY D CA 1
ATOM 5560 C C . GLY D 2 235 ? -15.585 31.269 16.286 1.00 24.28 252 GLY D C 1
ATOM 5561 O O . GLY D 2 235 ? -16.640 31.934 16.281 1.00 24.35 252 GLY D O 1
ATOM 5562 N N . GLN D 2 236 ? -15.564 29.993 16.711 1.00 24.23 253 GLN D N 1
ATOM 5563 C CA . GLN D 2 236 ? -16.784 29.296 17.140 1.00 25.30 253 GLN D CA 1
ATOM 5564 C C . GLN D 2 236 ? -17.297 29.685 18.527 1.00 25.54 253 GLN D C 1
ATOM 5565 O O . GLN D 2 236 ? -18.391 29.264 18.909 1.00 25.76 253 GLN D O 1
ATOM 5571 N N . GLY D 2 237 ? -16.515 30.468 19.259 1.00 25.27 254 GLY D N 1
ATOM 5572 C CA . GLY D 2 237 ? -16.882 30.901 20.601 1.00 25.12 254 GLY D CA 1
ATOM 5573 C C . GLY D 2 237 ? -16.288 30.016 21.678 1.00 25.83 254 GLY D C 1
ATOM 5574 O O . GLY D 2 237 ? -16.021 28.831 21.458 1.00 26.25 254 GLY D O 1
ATOM 5575 N N . THR D 2 238 ? -16.003 30.622 22.849 1.00 24.75 255 THR D N 1
ATOM 5576 C CA . THR D 2 238 ? -15.537 29.903 24.013 1.00 23.88 255 THR D CA 1
ATOM 5577 C C . THR D 2 238 ? -16.475 30.270 25.135 1.00 24.59 255 THR D C 1
ATOM 5578 O O . THR D 2 238 ? -16.602 31.459 25.466 1.00 24.53 255 THR D O 1
ATOM 5582 N N . LYS D 2 239 ? -17.149 29.270 25.724 1.00 24.66 256 LYS D N 1
ATOM 5583 C CA . LYS D 2 239 ? -18.058 29.536 26.827 1.00 25.20 256 LYS D CA 1
ATOM 5584 C C . LYS D 2 239 ? -17.319 29.428 28.146 1.00 25.76 256 LYS D C 1
ATOM 5585 O O . LYS D 2 239 ? -16.697 28.396 28.422 1.00 27.07 256 LYS D O 1
ATOM 5591 N N . VAL D 2 240 ? -17.360 30.494 28.956 1.00 25.09 257 VAL D N 1
ATOM 5592 C CA . VAL D 2 240 ? -16.710 30.502 30.274 1.00 25.62 257 VAL D CA 1
ATOM 5593 C C . VAL D 2 240 ? -17.816 30.262 31.285 1.00 26.28 257 VAL D C 1
ATOM 5594 O O . VAL D 2 240 ? -18.705 31.106 31.435 1.00 25.92 257 VAL D O 1
ATOM 5598 N N . GLU D 2 241 ? -17.817 29.068 31.897 1.00 26.73 258 GLU D N 1
ATOM 5599 C CA . GLU D 2 241 ? -18.850 28.597 32.806 1.00 28.17 258 GLU D CA 1
ATOM 5600 C C . GLU D 2 241 ? -18.400 28.574 34.259 1.00 28.83 258 GLU D C 1
ATOM 5601 O O . GLU D 2 241 ? -17.211 28.466 34.551 1.00 28.60 258 GLU D O 1
ATOM 5607 N N . ILE D 2 242 ? -19.370 28.627 35.177 1.00 29.81 259 ILE D N 1
ATOM 5608 C CA . ILE D 2 242 ? -19.070 28.599 36.605 1.00 31.15 259 ILE D CA 1
ATOM 5609 C C . ILE D 2 242 ? -18.734 27.176 37.041 1.00 33.33 259 ILE D C 1
ATOM 5610 O O . ILE D 2 242 ? -19.540 26.271 36.834 1.00 33.58 259 ILE D O 1
ATOM 5615 N N . ARG D 2 243 ? -17.546 26.986 37.638 1.00 34.28 260 ARG D N 1
ATOM 5616 C CA . ARG D 2 243 ? -17.085 25.687 38.134 1.00 36.10 260 ARG D CA 1
ATOM 5617 C C . ARG D 2 243 ? -18.050 25.157 39.209 1.00 37.54 260 ARG D C 1
ATOM 5618 O O . ARG D 2 243 ? -18.545 25.942 40.023 1.00 38.06 260 ARG D O 1
ATOM 5626 N N . SER E 1 5 ? 12.791 -27.337 13.363 1.00 66.20 5 SER E N 1
ATOM 5627 C CA . SER E 1 5 ? 11.720 -27.408 12.374 1.00 66.61 5 SER E CA 1
ATOM 5628 C C . SER E 1 5 ? 11.656 -26.100 11.591 1.00 66.37 5 SER E C 1
ATOM 5629 O O . SER E 1 5 ? 11.285 -25.076 12.165 1.00 66.60 5 SER E O 1
ATOM 5632 N N . TYR E 1 6 ? 12.010 -26.120 10.289 1.00 65.66 6 TYR E N 1
ATOM 5633 C CA . TYR E 1 6 ? 11.970 -24.906 9.468 1.00 65.55 6 TYR E CA 1
ATOM 5634 C C . TYR E 1 6 ? 10.550 -24.343 9.321 1.00 64.66 6 TYR E C 1
ATOM 5635 O O . TYR E 1 6 ? 10.388 -23.129 9.176 1.00 64.91 6 TYR E O 1
ATOM 5644 N N . GLN E 1 7 ? 9.527 -25.217 9.372 1.00 63.12 7 GLN E N 1
ATOM 5645 C CA . GLN E 1 7 ? 8.136 -24.783 9.288 1.00 62.14 7 GLN E CA 1
ATOM 5646 C C . GLN E 1 7 ? 7.770 -23.969 10.528 1.00 60.67 7 GLN E C 1
ATOM 5647 O O . GLN E 1 7 ? 7.065 -22.969 10.409 1.00 60.51 7 GLN E O 1
ATOM 5653 N N . ASP E 1 8 ? 8.255 -24.394 11.709 1.00 59.16 8 ASP E N 1
ATOM 5654 C CA . ASP E 1 8 ? 8.018 -23.704 12.973 1.00 58.42 8 ASP E CA 1
ATOM 5655 C C . ASP E 1 8 ? 8.759 -22.365 12.989 1.00 56.85 8 ASP E C 1
ATOM 5656 O O . ASP E 1 8 ? 8.213 -21.379 13.472 1.00 56.64 8 ASP E O 1
ATOM 5661 N N . VAL E 1 9 ? 10.002 -22.339 12.473 1.00 55.23 9 VAL E N 1
ATOM 5662 C CA . VAL E 1 9 ? 10.818 -21.125 12.398 1.00 54.22 9 VAL E CA 1
ATOM 5663 C C . VAL E 1 9 ? 10.141 -20.093 11.483 1.00 52.64 9 VAL E C 1
ATOM 5664 O O . VAL E 1 9 ? 10.065 -18.910 11.821 1.00 52.59 9 VAL E O 1
ATOM 5668 N N . CYS E 1 10 ? 9.617 -20.555 10.350 1.00 51.33 10 CYS E N 1
ATOM 5669 C CA . CYS E 1 10 ? 8.934 -19.687 9.402 1.00 50.58 10 CYS E CA 1
ATOM 5670 C C . CYS E 1 10 ? 7.664 -19.119 9.985 1.00 48.20 10 CYS E C 1
ATOM 5671 O O . CYS E 1 10 ? 7.434 -17.913 9.908 1.00 47.37 10 CYS E O 1
ATOM 5674 N N . ARG E 1 11 ? 6.841 -19.988 10.571 1.00 46.56 11 ARG E N 1
ATOM 5675 C CA . ARG E 1 11 ? 5.573 -19.603 11.159 1.00 46.25 11 ARG E CA 1
ATOM 5676 C C . ARG E 1 11 ? 5.782 -18.610 12.296 1.00 43.87 11 ARG E C 1
ATOM 5677 O O . ARG E 1 11 ? 5.092 -17.587 12.353 1.00 43.59 11 ARG E O 1
ATOM 5685 N N . LYS E 1 12 ? 6.760 -18.876 13.170 1.00 42.11 12 LYS E N 1
ATOM 5686 C CA . LYS E 1 12 ? 7.035 -17.975 14.282 1.00 41.31 12 LYS E CA 1
ATOM 5687 C C . LYS E 1 12 ? 7.531 -16.602 13.819 1.00 39.91 12 LYS E C 1
ATOM 5688 O O . LYS E 1 12 ? 7.100 -15.595 14.379 1.00 39.94 12 LYS E O 1
ATOM 5694 N N . ALA E 1 13 ? 8.369 -16.553 12.772 1.00 38.56 13 ALA E N 1
ATOM 5695 C CA . ALA E 1 13 ? 8.854 -15.273 12.251 1.00 37.84 13 ALA E CA 1
ATOM 5696 C C . ALA E 1 13 ? 7.693 -14.471 11.661 1.00 36.75 13 ALA E C 1
ATOM 5697 O O . ALA E 1 13 ? 7.591 -13.265 11.908 1.00 36.87 13 ALA E O 1
ATOM 5699 N N . LYS E 1 14 ? 6.788 -15.138 10.936 1.00 35.45 14 LYS E N 1
ATOM 5700 C CA . LYS E 1 14 ? 5.619 -14.460 10.368 1.00 35.45 14 LYS E CA 1
ATOM 5701 C C . LYS E 1 14 ? 4.681 -13.960 11.468 1.00 35.79 14 LYS E C 1
ATOM 5702 O O . LYS E 1 14 ? 4.158 -12.845 11.372 1.00 36.17 14 LYS E O 1
ATOM 5708 N N . GLU E 1 15 ? 4.509 -14.755 12.538 1.00 34.88 15 GLU E N 1
ATOM 5709 C CA . GLU E 1 15 ? 3.689 -14.364 13.691 1.00 34.88 15 GLU E CA 1
ATOM 5710 C C . GLU E 1 15 ? 4.293 -13.123 14.377 1.00 34.19 15 GLU E C 1
ATOM 5711 O O . GLU E 1 15 ? 3.557 -12.206 14.772 1.00 34.57 15 GLU E O 1
ATOM 5717 N N . LYS E 1 16 ? 5.624 -13.089 14.505 1.00 32.81 16 LYS E N 1
ATOM 5718 C CA . LYS E 1 16 ? 6.287 -11.950 15.136 1.00 32.36 16 LYS E CA 1
ATOM 5719 C C . LYS E 1 16 ? 6.161 -10.686 14.288 1.00 31.98 16 LYS E C 1
ATOM 5720 O O . LYS E 1 16 ? 5.952 -9.602 14.843 1.00 32.05 16 LYS E O 1
ATOM 5726 N N . LEU E 1 17 ? 6.307 -10.800 12.956 1.00 30.76 17 LEU E N 1
ATOM 5727 C CA . LEU E 1 17 ? 6.166 -9.638 12.077 1.00 30.80 17 LEU E CA 1
ATOM 5728 C C . LEU E 1 17 ? 4.735 -9.128 12.097 1.00 31.49 17 LEU E C 1
ATOM 5729 O O . LEU E 1 17 ? 4.540 -7.903 12.016 1.00 31.40 17 LEU E O 1
ATOM 5734 N N . ASP E 1 18 ? 3.730 -10.047 12.252 1.00 31.35 18 ASP E N 1
ATOM 5735 C CA . ASP E 1 18 ? 2.319 -9.662 12.377 1.00 33.04 18 ASP E CA 1
ATOM 5736 C C . ASP E 1 18 ? 2.115 -8.857 13.660 1.00 32.62 18 ASP E C 1
ATOM 5737 O O . ASP E 1 18 ? 1.374 -7.870 13.649 1.00 32.84 18 ASP E O 1
ATOM 5742 N N . LYS E 1 19 ? 2.762 -9.272 14.770 1.00 31.72 19 LYS E N 1
ATOM 5743 C CA . LYS E 1 19 ? 2.644 -8.575 16.054 1.00 31.88 19 LYS E CA 1
ATOM 5744 C C . LYS E 1 19 ? 3.253 -7.179 15.958 1.00 31.22 19 LYS E C 1
ATOM 5745 O O . LYS E 1 19 ? 2.660 -6.208 16.444 1.00 32.11 19 LYS E O 1
ATOM 5751 N N . ILE E 1 20 ? 4.403 -7.058 15.293 1.00 29.92 20 ILE E N 1
ATOM 5752 C CA . ILE E 1 20 ? 5.054 -5.750 15.127 1.00 29.57 20 ILE E CA 1
ATOM 5753 C C . ILE E 1 20 ? 4.180 -4.828 14.274 1.00 29.82 20 ILE E C 1
ATOM 5754 O O . ILE E 1 20 ? 3.981 -3.650 14.620 1.00 30.31 20 ILE E O 1
ATOM 5759 N N . GLU E 1 21 ? 3.583 -5.385 13.203 1.00 29.76 21 GLU E N 1
ATOM 5760 C CA . GLU E 1 21 ? 2.683 -4.611 12.351 1.00 30.34 21 GLU E CA 1
ATOM 5761 C C . GLU E 1 21 ? 1.465 -4.139 13.156 1.00 31.01 21 GLU E C 1
ATOM 5762 O O . GLU E 1 21 ? 1.068 -2.977 13.057 1.00 30.92 21 GLU E O 1
ATOM 5768 N N . MET E 1 22 ? 0.910 -5.018 14.001 1.00 31.31 22 MET E N 1
ATOM 5769 C CA . MET E 1 22 ? -0.223 -4.651 14.845 1.00 32.72 22 MET E CA 1
ATOM 5770 C C . MET E 1 22 ? 0.170 -3.534 15.831 1.00 32.17 22 MET E C 1
ATOM 5771 O O . MET E 1 22 ? -0.614 -2.621 16.059 1.00 33.53 22 MET E O 1
ATOM 5776 N N . ASP E 1 23 ? 1.383 -3.595 16.389 1.00 30.77 23 ASP E N 1
ATOM 5777 C CA . ASP E 1 23 ? 1.846 -2.562 17.320 1.00 29.85 23 ASP E CA 1
ATOM 5778 C C . ASP E 1 23 ? 1.950 -1.211 16.590 1.00 29.54 23 ASP E C 1
ATOM 5779 O O . ASP E 1 23 ? 1.585 -0.179 17.155 1.00 30.36 23 ASP E O 1
ATOM 5784 N N . ALA E 1 24 ? 2.394 -1.218 15.324 1.00 28.19 24 ALA E N 1
ATOM 5785 C CA . ALA E 1 24 ? 2.500 0.014 14.543 1.00 28.57 24 ALA E CA 1
ATOM 5786 C C . ALA E 1 24 ? 1.105 0.582 14.217 1.00 29.81 24 ALA E C 1
ATOM 5787 O O . ALA E 1 24 ? 0.889 1.797 14.333 1.00 29.14 24 ALA E O 1
ATOM 5789 N N . LYS E 1 25 ? 0.159 -0.302 13.863 1.00 31.02 25 LYS E N 1
ATOM 5790 C CA . LYS E 1 25 ? -1.223 0.104 13.585 1.00 33.67 25 LYS E CA 1
ATOM 5791 C C . LYS E 1 25 ? -1.876 0.660 14.845 1.00 35.00 25 LYS E C 1
ATOM 5792 O O . LYS E 1 25 ? -2.549 1.686 14.767 1.00 35.70 25 LYS E O 1
ATOM 5798 N N . ASN E 1 26 ? -1.647 0.024 16.010 1.00 35.33 26 ASN E N 1
ATOM 5799 C CA . ASN E 1 26 ? -2.214 0.510 17.278 1.00 36.18 26 ASN E CA 1
ATOM 5800 C C . ASN E 1 26 ? -1.638 1.867 17.659 1.00 35.93 26 ASN E C 1
ATOM 5801 O O . ASN E 1 26 ? -2.370 2.751 18.115 1.00 37.13 26 ASN E O 1
ATOM 5806 N N . TYR E 1 27 ? -0.336 2.056 17.414 1.00 33.80 27 TYR E N 1
ATOM 5807 C CA . TYR E 1 27 ? 0.311 3.337 17.681 1.00 32.51 27 TYR E CA 1
ATOM 5808 C C . TYR E 1 27 ? -0.320 4.437 16.813 1.00 34.20 27 TYR E C 1
ATOM 5809 O O . TYR E 1 27 ? -0.622 5.525 17.311 1.00 34.68 27 TYR E O 1
ATOM 5818 N N . GLU E 1 28 ? -0.493 4.151 15.520 1.00 35.04 28 GLU E N 1
ATOM 5819 C CA . GLU E 1 28 ? -1.031 5.102 14.569 1.00 36.89 28 GLU E CA 1
ATOM 5820 C C . GLU E 1 28 ? -2.460 5.503 14.943 1.00 39.96 28 GLU E C 1
ATOM 5821 O O . GLU E 1 28 ? -2.771 6.693 14.933 1.00 40.37 28 GLU E O 1
ATOM 5827 N N . THR E 1 29 ? -3.307 4.532 15.305 1.00 41.82 29 THR E N 1
ATOM 5828 C CA . THR E 1 29 ? -4.692 4.863 15.671 1.00 44.11 29 THR E CA 1
ATOM 5829 C C . THR E 1 29 ? -4.744 5.655 16.977 1.00 45.72 29 THR E C 1
ATOM 5830 O O . THR E 1 29 ? -5.532 6.600 17.080 1.00 46.19 29 THR E O 1
ATOM 5834 N N . ASN E 1 30 ? -3.886 5.319 17.956 1.00 46.17 30 ASN E N 1
ATOM 5835 C CA . ASN E 1 30 ? -3.884 6.055 19.225 1.00 47.34 30 ASN E CA 1
ATOM 5836 C C . ASN E 1 30 ? -3.233 7.445 19.129 1.00 47.58 30 ASN E C 1
ATOM 5837 O O . ASN E 1 30 ? -3.457 8.288 20.004 1.00 47.25 30 ASN E O 1
ATOM 5842 N N . LEU E 1 31 ? -2.476 7.695 18.045 1.00 47.65 31 LEU E N 1
ATOM 5843 C CA . LEU E 1 31 ? -1.869 8.977 17.754 1.00 48.81 31 LEU E CA 1
ATOM 5844 C C . LEU E 1 31 ? -3.006 9.951 17.383 1.00 51.36 31 LEU E C 1
ATOM 5845 O O . LEU E 1 31 ? -3.156 10.972 18.040 1.00 51.91 31 LEU E O 1
ATOM 5850 N N . LYS E 1 32 ? -3.863 9.604 16.408 1.00 52.69 32 LYS E N 1
ATOM 5851 C CA . LYS E 1 32 ? -4.966 10.496 16.010 1.00 54.50 32 LYS E CA 1
ATOM 5852 C C . LYS E 1 32 ? -6.061 10.667 17.082 1.00 55.31 32 LYS E C 1
ATOM 5853 O O . LYS E 1 32 ? -6.802 11.653 17.052 1.00 55.75 32 LYS E O 1
ATOM 5859 N N . GLU E 1 33 ? -6.111 9.737 18.055 1.00 54.91 33 GLU E N 1
ATOM 5860 C CA . GLU E 1 33 ? -7.065 9.692 19.153 1.00 55.09 33 GLU E CA 1
ATOM 5861 C C . GLU E 1 33 ? -6.620 10.452 20.421 1.00 53.90 33 GLU E C 1
ATOM 5862 O O . GLU E 1 33 ? -7.436 11.147 21.034 1.00 53.64 33 GLU E O 1
ATOM 5868 N N . GLN E 1 34 ? -5.349 10.306 20.833 1.00 52.65 34 GLN E N 1
ATOM 5869 C CA . GLN E 1 34 ? -4.857 10.945 22.063 1.00 52.26 34 GLN E CA 1
ATOM 5870 C C . GLN E 1 34 ? -3.938 12.153 21.844 1.00 51.40 34 GLN E C 1
ATOM 5871 O O . GLN E 1 34 ? -3.651 12.874 22.799 1.00 51.55 34 GLN E O 1
ATOM 5877 N N . ALA E 1 35 ? -3.459 12.361 20.622 1.00 50.51 35 ALA E N 1
ATOM 5878 C CA . ALA E 1 35 ? -2.566 13.483 20.348 1.00 50.70 35 ALA E CA 1
ATOM 5879 C C . ALA E 1 35 ? -3.331 14.742 19.847 1.00 50.86 35 ALA E C 1
ATOM 5880 O O . ALA E 1 35 ? -4.525 14.653 19.543 1.00 50.82 35 ALA E O 1
ATOM 5882 N N . ASN E 1 36 ? -2.674 15.924 19.841 1.00 50.15 36 ASN E N 1
ATOM 5883 C CA . ASN E 1 36 ? -3.335 17.147 19.398 1.00 49.86 36 ASN E CA 1
ATOM 5884 C C . ASN E 1 36 ? -2.521 17.868 18.309 1.00 48.44 36 ASN E C 1
ATOM 5885 O O . ASN E 1 36 ? -1.294 18.010 18.418 1.00 48.55 36 ASN E O 1
ATOM 5890 N N . ASN E 1 37 ? -3.199 18.293 17.249 1.00 46.64 37 ASN E N 1
ATOM 5891 C CA . ASN E 1 37 ? -2.521 18.970 16.140 1.00 46.49 37 ASN E CA 1
ATOM 5892 C C . ASN E 1 37 ? -2.994 20.408 15.912 1.00 46.23 37 ASN E C 1
ATOM 5893 O O . ASN E 1 37 ? -2.659 20.986 14.890 1.00 46.67 37 ASN E O 1
ATOM 5898 N N . ALA E 1 38 ? -3.848 20.935 16.786 1.00 45.28 38 ALA E N 1
ATOM 5899 C CA . ALA E 1 38 ? -4.417 22.267 16.640 1.00 44.87 38 ALA E CA 1
ATOM 5900 C C . ALA E 1 38 ? -3.362 23.354 16.785 1.00 44.52 38 ALA E C 1
ATOM 5901 O O . ALA E 1 38 ? -3.458 24.396 16.134 1.00 45.69 38 ALA E O 1
ATOM 5903 N N . ASP E 1 39 ? -2.366 23.129 17.646 1.00 42.67 39 ASP E N 1
ATOM 5904 C CA . ASP E 1 39 ? -1.286 24.088 17.829 1.00 41.46 39 ASP E CA 1
ATOM 5905 C C . ASP E 1 39 ? -0.129 23.671 16.926 1.00 39.34 39 ASP E C 1
ATOM 5906 O O . ASP E 1 39 ? 0.726 22.855 17.300 1.00 40.10 39 ASP E O 1
ATOM 5911 N N . LYS E 1 40 ? -0.114 24.243 15.755 1.00 37.34 40 LYS E N 1
ATOM 5912 C CA . LYS E 1 40 ? 0.879 23.917 14.756 1.00 35.67 40 LYS E CA 1
ATOM 5913 C C . LYS E 1 40 ? 2.138 24.755 14.874 1.00 31.83 40 LYS E C 1
ATOM 5914 O O . LYS E 1 40 ? 2.996 24.624 13.993 1.00 31.12 40 LYS E O 1
ATOM 5920 N N . THR E 1 41 ? 2.324 25.580 15.955 1.00 29.39 41 THR E N 1
ATOM 5921 C CA . THR E 1 41 ? 3.567 26.404 15.978 1.00 28.62 41 THR E CA 1
ATOM 5922 C C . THR E 1 41 ? 4.794 25.452 15.993 1.00 25.40 41 THR E C 1
ATOM 5923 O O . THR E 1 41 ? 4.784 24.395 16.646 1.00 24.21 41 THR E O 1
ATOM 5927 N N . GLU E 1 42 ? 5.750 25.781 15.116 1.00 24.18 42 GLU E N 1
ATOM 5928 C CA . GLU E 1 42 ? 6.924 24.952 14.868 1.00 23.95 42 GLU E CA 1
ATOM 5929 C C . GLU E 1 42 ? 7.658 24.513 16.122 1.00 21.88 42 GLU E C 1
ATOM 5930 O O . GLU E 1 42 ? 8.101 23.364 16.172 1.00 22.56 42 GLU E O 1
ATOM 5936 N N . GLU E 1 43 ? 7.738 25.363 17.164 1.00 21.02 43 GLU E N 1
ATOM 5937 C CA . GLU E 1 43 ? 8.457 24.989 18.410 1.00 21.16 43 GLU E CA 1
ATOM 5938 C C . GLU E 1 43 ? 7.993 23.617 18.937 1.00 22.51 43 GLU E C 1
ATOM 5939 O O . GLU E 1 43 ? 8.794 22.810 19.400 1.00 24.03 43 GLU E O 1
ATOM 5945 N N . TYR E 1 44 ? 6.686 23.361 18.814 1.00 22.10 44 TYR E N 1
ATOM 5946 C CA . TYR E 1 44 ? 6.113 22.114 19.320 1.00 23.84 44 TYR E CA 1
ATOM 5947 C C . TYR E 1 44 ? 5.991 21.072 18.217 1.00 23.07 44 TYR E C 1
ATOM 5948 O O . TYR E 1 44 ? 6.307 19.887 18.411 1.00 23.40 44 TYR E O 1
ATOM 5957 N N . ARG E 1 45 ? 5.533 21.519 17.043 1.00 22.38 45 ARG E N 1
ATOM 5958 C CA . ARG E 1 45 ? 5.312 20.614 15.924 1.00 21.87 45 ARG E CA 1
ATOM 5959 C C . ARG E 1 45 ? 6.579 19.828 15.529 1.00 21.91 45 ARG E C 1
ATOM 5960 O O . ARG E 1 45 ? 6.518 18.615 15.280 1.00 23.03 45 ARG E O 1
ATOM 5968 N N . LYS E 1 46 ? 7.714 20.530 15.413 1.00 21.06 46 LYS E N 1
ATOM 5969 C CA . LYS E 1 46 ? 8.944 19.872 14.938 1.00 21.38 46 LYS E CA 1
ATOM 5970 C C . LYS E 1 46 ? 9.428 18.785 15.901 1.00 22.14 46 LYS E C 1
ATOM 5971 O O . LYS E 1 46 ? 9.909 17.738 15.455 1.00 22.73 46 LYS E O 1
ATOM 5977 N N . LYS E 1 47 ? 9.202 18.974 17.202 1.00 21.35 47 LYS E N 1
ATOM 5978 C CA . LYS E 1 47 ? 9.629 17.990 18.189 1.00 21.18 47 LYS E CA 1
ATOM 5979 C C . LYS E 1 47 ? 8.723 16.756 18.147 1.00 22.45 47 LYS E C 1
ATOM 5980 O O . LYS E 1 47 ? 9.212 15.643 18.283 1.00 23.65 47 LYS E O 1
ATOM 5986 N N . LYS E 1 48 ? 7.406 16.939 17.883 1.00 21.55 48 LYS E N 1
ATOM 5987 C CA . LYS E 1 48 ? 6.514 15.780 17.769 1.00 21.31 48 LYS E CA 1
ATOM 5988 C C . LYS E 1 48 ? 6.921 14.925 16.563 1.00 21.69 48 LYS E C 1
ATOM 5989 O O . LYS E 1 48 ? 6.902 13.690 16.649 1.00 22.08 48 LYS E O 1
ATOM 5995 N N . LYS E 1 49 ? 7.313 15.574 15.438 1.00 21.81 49 LYS E N 1
ATOM 5996 C CA . LYS E 1 49 ? 7.741 14.829 14.249 1.00 22.31 49 LYS E CA 1
ATOM 5997 C C . LYS E 1 49 ? 8.965 13.982 14.539 1.00 23.00 49 LYS E C 1
ATOM 5998 O O . LYS E 1 49 ? 9.051 12.848 14.050 1.00 24.37 49 LYS E O 1
ATOM 6004 N N . ILE E 1 50 ? 9.940 14.523 15.299 1.00 22.08 50 ILE E N 1
ATOM 6005 C CA . ILE E 1 50 ? 11.139 13.742 15.623 1.00 22.48 50 ILE E CA 1
ATOM 6006 C C . ILE E 1 50 ? 10.756 12.543 16.490 1.00 22.06 50 ILE E C 1
ATOM 6007 O O . ILE E 1 50 ? 11.288 11.449 16.283 1.00 22.72 50 ILE E O 1
ATOM 6012 N N . ALA E 1 51 ? 9.822 12.734 17.428 1.00 21.16 51 ALA E N 1
ATOM 6013 C CA . ALA E 1 51 ? 9.417 11.638 18.319 1.00 21.47 51 ALA E CA 1
ATOM 6014 C C . ALA E 1 51 ? 8.704 10.540 17.548 1.00 21.30 51 ALA E C 1
ATOM 6015 O O . ALA E 1 51 ? 8.953 9.351 17.792 1.00 20.90 51 ALA E O 1
ATOM 6017 N N . ILE E 1 52 ? 7.839 10.925 16.570 1.00 20.38 52 ILE E N 1
ATOM 6018 C CA . ILE E 1 52 ? 7.133 9.927 15.772 1.00 20.97 52 ILE E CA 1
ATOM 6019 C C . ILE E 1 52 ? 8.121 9.144 14.926 1.00 21.92 52 ILE E C 1
ATOM 6020 O O . ILE E 1 52 ? 8.054 7.912 14.873 1.00 23.35 52 ILE E O 1
ATOM 6025 N N . GLU E 1 53 ? 9.096 9.838 14.318 1.00 21.61 53 GLU E N 1
ATOM 6026 C CA . GLU E 1 53 ? 10.107 9.176 13.522 1.00 22.57 53 GLU E CA 1
ATOM 6027 C C . GLU E 1 53 ? 10.950 8.216 14.428 1.00 21.17 53 GLU E C 1
ATOM 6028 O O . GLU E 1 53 ? 11.185 7.068 14.042 1.00 21.19 53 GLU E O 1
ATOM 6034 N N . ALA E 1 54 ? 11.286 8.649 15.655 1.00 20.04 54 ALA E N 1
ATOM 6035 C CA . ALA E 1 54 ? 12.045 7.789 16.569 1.00 20.42 54 ALA E CA 1
ATOM 6036 C C . ALA E 1 54 ? 11.231 6.531 16.934 1.00 20.64 54 ALA E C 1
ATOM 6037 O O . ALA E 1 54 ? 11.769 5.411 16.984 1.00 21.40 54 ALA E O 1
ATOM 6039 N N . PHE E 1 55 ? 9.926 6.696 17.167 1.00 19.98 55 PHE E N 1
ATOM 6040 C CA . PHE E 1 55 ? 9.075 5.562 17.527 1.00 21.63 55 PHE E CA 1
ATOM 6041 C C . PHE E 1 55 ? 9.035 4.558 16.369 1.00 22.21 55 PHE E C 1
ATOM 6042 O O . PHE E 1 55 ? 9.307 3.359 16.566 1.00 22.23 55 PHE E O 1
ATOM 6050 N N . LEU E 1 56 ? 8.767 5.053 15.165 1.00 22.09 56 LEU E N 1
ATOM 6051 C CA . LEU E 1 56 ? 8.676 4.178 13.998 1.00 22.30 56 LEU E CA 1
ATOM 6052 C C . LEU E 1 56 ? 10.002 3.544 13.596 1.00 22.64 56 LEU E C 1
ATOM 6053 O O . LEU E 1 56 ? 10.010 2.389 13.136 1.00 22.86 56 LEU E O 1
ATOM 6058 N N . LYS E 1 57 ? 11.121 4.248 13.792 1.00 21.33 57 LYS E N 1
ATOM 6059 C CA . LYS E 1 57 ? 12.426 3.665 13.505 1.00 21.75 57 LYS E CA 1
ATOM 6060 C C . LYS E 1 57 ? 12.693 2.502 14.494 1.00 21.81 57 LYS E C 1
ATOM 6061 O O . LYS E 1 57 ? 13.330 1.505 14.122 1.00 21.86 57 LYS E O 1
ATOM 6067 N N . LYS E 1 58 ? 12.206 2.627 15.751 1.00 21.44 58 LYS E N 1
ATOM 6068 C CA . LYS E 1 58 ? 12.378 1.548 16.744 1.00 21.66 58 LYS E CA 1
ATOM 6069 C C . LYS E 1 58 ? 11.495 0.355 16.373 1.00 22.49 58 LYS E C 1
ATOM 6070 O O . LYS E 1 58 ? 11.937 -0.791 16.499 1.00 23.25 58 LYS E O 1
ATOM 6076 N N . ILE E 1 59 ? 10.281 0.592 15.827 1.00 22.51 59 ILE E N 1
ATOM 6077 C CA . ILE E 1 59 ? 9.446 -0.515 15.318 1.00 24.54 59 ILE E CA 1
ATOM 6078 C C . ILE E 1 59 ? 10.193 -1.228 14.163 1.00 24.83 59 ILE E C 1
ATOM 6079 O O . ILE E 1 59 ? 10.249 -2.463 14.123 1.00 25.15 59 ILE E O 1
ATOM 6084 N N . GLU E 1 60 ? 10.808 -0.448 13.262 1.00 25.22 60 GLU E N 1
ATOM 6085 C CA . GLU E 1 60 ? 11.595 -1.001 12.154 1.00 25.90 60 GLU E CA 1
ATOM 6086 C C . GLU E 1 60 ? 12.767 -1.850 12.663 1.00 25.76 60 GLU E C 1
ATOM 6087 O O . GLU E 1 60 ? 13.044 -2.907 12.087 1.00 26.89 60 GLU E O 1
ATOM 6093 N N . GLU E 1 61 ? 13.432 -1.437 13.764 1.00 24.29 61 GLU E N 1
ATOM 6094 C CA . GLU E 1 61 ? 14.521 -2.244 14.334 1.00 23.92 61 GLU E CA 1
ATOM 6095 C C . GLU E 1 61 ? 14.004 -3.612 14.777 1.00 24.73 61 GLU E C 1
ATOM 6096 O O . GLU E 1 61 ? 14.700 -4.622 14.605 1.00 26.24 61 GLU E O 1
ATOM 6102 N N . ALA E 1 62 ? 12.794 -3.656 15.357 1.00 24.99 62 ALA E N 1
ATOM 6103 C CA . ALA E 1 62 ? 12.229 -4.934 15.810 1.00 26.00 62 ALA E CA 1
ATOM 6104 C C . ALA E 1 62 ? 11.962 -5.836 14.597 1.00 26.48 62 ALA E C 1
ATOM 6105 O O . ALA E 1 62 ? 12.285 -7.020 14.640 1.00 26.83 62 ALA E O 1
ATOM 6107 N N . ALA E 1 63 ? 11.405 -5.282 13.523 1.00 25.68 63 ALA E N 1
ATOM 6108 C CA . ALA E 1 63 ? 11.128 -6.070 12.315 1.00 26.99 63 ALA E CA 1
ATOM 6109 C C . ALA E 1 63 ? 12.425 -6.568 11.697 1.00 27.44 63 ALA E C 1
ATOM 6110 O O . ALA E 1 63 ? 12.505 -7.736 11.288 1.00 28.01 63 ALA E O 1
ATOM 6112 N N . ASP E 1 64 ? 13.457 -5.708 11.661 1.00 27.52 64 ASP E N 1
ATOM 6113 C CA . ASP E 1 64 ? 14.762 -6.104 11.117 1.00 28.77 64 ASP E CA 1
ATOM 6114 C C . ASP E 1 64 ? 15.399 -7.219 11.928 1.00 29.57 64 ASP E C 1
ATOM 6115 O O . ASP E 1 64 ? 15.994 -8.139 11.352 1.00 30.40 64 ASP E O 1
ATOM 6120 N N . LYS E 1 65 ? 15.264 -7.157 13.249 1.00 29.18 65 LYS E N 1
ATOM 6121 C CA . LYS E 1 65 ? 15.821 -8.185 14.129 1.00 30.06 65 LYS E CA 1
ATOM 6122 C C . LYS E 1 65 ? 15.117 -9.529 13.939 1.00 30.80 65 LYS E C 1
ATOM 6123 O O . LYS E 1 65 ? 15.777 -10.566 13.888 1.00 31.37 65 LYS E O 1
ATOM 6129 N N . VAL E 1 66 ? 13.785 -9.522 13.801 1.00 30.43 66 VAL E N 1
ATOM 6130 C CA . VAL E 1 66 ? 13.041 -10.760 13.565 1.00 30.75 66 VAL E CA 1
ATOM 6131 C C . VAL E 1 66 ? 13.476 -11.397 12.234 1.00 31.48 66 VAL E C 1
ATOM 6132 O O . VAL E 1 66 ? 13.728 -12.616 12.174 1.00 32.27 66 VAL E O 1
ATOM 6136 N N . ALA E 1 67 ? 13.628 -10.579 11.193 1.00 31.36 67 ALA E N 1
ATOM 6137 C CA . ALA E 1 67 ? 14.014 -11.083 9.875 1.00 33.37 67 ALA E CA 1
ATOM 6138 C C . ALA E 1 67 ? 15.456 -11.620 9.892 1.00 35.25 67 ALA E C 1
ATOM 6139 O O . ALA E 1 67 ? 15.712 -12.713 9.379 1.00 35.49 67 ALA E O 1
ATOM 6141 N N . ARG E 1 68 ? 16.367 -10.898 10.542 1.00 35.72 68 ARG E N 1
ATOM 6142 C CA . ARG E 1 68 ? 17.775 -11.305 10.641 1.00 37.93 68 ARG E CA 1
ATOM 6143 C C . ARG E 1 68 ? 17.931 -12.616 11.409 1.00 38.90 68 ARG E C 1
ATOM 6144 O O . ARG E 1 68 ? 18.684 -13.489 10.978 1.00 39.42 68 ARG E O 1
ATOM 6152 N N . GLU E 1 69 ? 17.211 -12.768 12.526 1.00 38.91 69 GLU E N 1
ATOM 6153 C CA . GLU E 1 69 ? 17.301 -13.983 13.327 1.00 40.30 69 GLU E CA 1
ATOM 6154 C C . GLU E 1 69 ? 16.637 -15.177 12.626 1.00 41.76 69 GLU E C 1
ATOM 6155 O O . GLU E 1 69 ? 17.166 -16.290 12.691 1.00 42.28 69 GLU E O 1
ATOM 6161 N N . ALA E 1 70 ? 15.535 -14.941 11.891 1.00 41.90 70 ALA E N 1
ATOM 6162 C CA . ALA E 1 70 ? 14.872 -16.015 11.152 1.00 43.49 70 ALA E CA 1
ATOM 6163 C C . ALA E 1 70 ? 15.795 -16.501 10.032 1.00 45.50 70 ALA E C 1
ATOM 6164 O O . ALA E 1 70 ? 15.980 -17.711 9.892 1.00 45.65 70 ALA E O 1
ATOM 6166 N N . LYS E 1 71 ? 16.411 -15.567 9.277 1.00 46.77 71 LYS E N 1
ATOM 6167 C CA . LYS E 1 71 ? 17.333 -15.908 8.191 1.00 49.04 71 LYS E CA 1
ATOM 6168 C C . LYS E 1 71 ? 18.523 -16.707 8.706 1.00 51.17 71 LYS E C 1
ATOM 6169 O O . LYS E 1 71 ? 18.885 -17.712 8.096 1.00 51.62 71 LYS E O 1
ATOM 6175 N N . GLN E 1 72 ? 19.094 -16.296 9.848 1.00 52.20 72 GLN E N 1
ATOM 6176 C CA . GLN E 1 72 ? 20.220 -16.976 10.482 1.00 53.97 72 GLN E CA 1
ATOM 6177 C C . GLN E 1 72 ? 19.859 -18.420 10.859 1.00 55.13 72 GLN E C 1
ATOM 6178 O O . GLN E 1 72 ? 20.652 -19.330 10.605 1.00 55.21 72 GLN E O 1
ATOM 6184 N N . ARG E 1 73 ? 18.670 -18.639 11.445 1.00 55.60 73 ARG E N 1
ATOM 6185 C CA . ARG E 1 73 ? 18.247 -19.987 11.829 1.00 56.76 73 ARG E CA 1
ATOM 6186 C C . ARG E 1 73 ? 17.939 -20.847 10.599 1.00 57.62 73 ARG E C 1
ATOM 6187 O O . ARG E 1 73 ? 18.291 -22.027 10.579 1.00 57.78 73 ARG E O 1
ATOM 6195 N N . LEU E 1 74 ? 17.328 -20.252 9.560 1.00 57.90 74 LEU E N 1
ATOM 6196 C CA . LEU E 1 74 ? 17.040 -20.972 8.319 1.00 59.22 74 LEU E CA 1
ATOM 6197 C C . LEU E 1 74 ? 18.325 -21.338 7.563 1.00 61.33 74 LEU E C 1
ATOM 6198 O O . LEU E 1 74 ? 18.353 -22.354 6.874 1.00 61.43 74 LEU E O 1
ATOM 6203 N N . ASP E 1 75 ? 19.394 -20.537 7.716 1.00 62.82 75 ASP E N 1
ATOM 6204 C CA . ASP E 1 75 ? 20.685 -20.822 7.096 1.00 64.78 75 ASP E CA 1
ATOM 6205 C C . ASP E 1 75 ? 21.361 -22.010 7.790 1.00 66.62 75 ASP E C 1
ATOM 6206 O O . ASP E 1 75 ? 21.986 -22.831 7.120 1.00 66.71 75 ASP E O 1
ATOM 6211 N N . GLU E 1 76 ? 21.221 -22.109 9.124 1.00 67.67 76 GLU E N 1
ATOM 6212 C CA . GLU E 1 76 ? 21.782 -23.211 9.900 1.00 69.19 76 GLU E CA 1
ATOM 6213 C C . GLU E 1 76 ? 21.040 -24.507 9.590 1.00 70.88 76 GLU E C 1
ATOM 6214 O O . GLU E 1 76 ? 21.669 -25.549 9.438 1.00 70.89 76 GLU E O 1
ATOM 6220 N N . LEU E 1 77 ? 19.707 -24.439 9.472 1.00 72.02 77 LEU E N 1
ATOM 6221 C CA . LEU E 1 77 ? 18.889 -25.607 9.144 1.00 73.55 77 LEU E CA 1
ATOM 6222 C C . LEU E 1 77 ? 19.117 -26.085 7.702 1.00 75.29 77 LEU E C 1
ATOM 6223 O O . LEU E 1 77 ? 18.956 -27.273 7.425 1.00 75.57 77 LEU E O 1
ATOM 6228 N N . GLU E 1 78 ? 19.508 -25.168 6.795 1.00 76.25 78 GLU E N 1
ATOM 6229 C CA . GLU E 1 78 ? 19.833 -25.484 5.405 1.00 77.80 78 GLU E CA 1
ATOM 6230 C C . GLU E 1 78 ? 21.112 -26.324 5.346 1.00 79.39 78 GLU E C 1
ATOM 6231 O O . GLU E 1 78 ? 21.209 -27.226 4.515 1.00 79.69 78 GLU E O 1
ATOM 6237 N N . LYS E 1 79 ? 22.092 -26.020 6.221 1.00 80.27 79 LYS E N 1
ATOM 6238 C CA . LYS E 1 79 ? 23.359 -26.748 6.314 1.00 81.61 79 LYS E CA 1
ATOM 6239 C C . LYS E 1 79 ? 23.087 -28.215 6.660 1.00 82.65 79 LYS E C 1
ATOM 6240 O O . LYS E 1 79 ? 23.684 -29.109 6.061 1.00 82.78 79 LYS E O 1
ATOM 6246 N N . LYS E 1 80 ? 22.146 -28.461 7.584 1.00 83.24 80 LYS E N 1
ATOM 6247 C CA . LYS E 1 80 ? 21.746 -29.818 7.954 1.00 84.41 80 LYS E CA 1
ATOM 6248 C C . LYS E 1 80 ? 20.557 -30.267 7.093 1.00 85.36 80 LYS E C 1
ATOM 6249 O O . LYS E 1 80 ? 19.408 -29.975 7.423 1.00 85.55 80 LYS E O 1
ATOM 6255 N N . ASN E 1 81 ? 20.831 -30.943 5.973 1.00 85.73 81 ASN E N 1
ATOM 6256 C CA . ASN E 1 81 ? 19.772 -31.405 5.075 1.00 86.52 81 ASN E CA 1
ATOM 6257 C C . ASN E 1 81 ? 19.102 -32.672 5.614 1.00 86.96 81 ASN E C 1
ATOM 6258 O O . ASN E 1 81 ? 19.278 -33.759 5.059 1.00 87.11 81 ASN E O 1
ATOM 6263 N N . ASP E 1 84 ? 16.615 -30.526 2.502 1.00 80.76 84 ASP E N 1
ATOM 6264 C CA . ASP E 1 84 ? 15.877 -29.815 1.463 1.00 81.14 84 ASP E CA 1
ATOM 6265 C C . ASP E 1 84 ? 16.324 -28.353 1.396 1.00 80.60 84 ASP E C 1
ATOM 6266 O O . ASP E 1 84 ? 16.541 -27.725 2.429 1.00 80.86 84 ASP E O 1
ATOM 6271 N N . LYS E 1 85 ? 16.474 -27.817 0.182 1.00 79.59 85 LYS E N 1
ATOM 6272 C CA . LYS E 1 85 ? 16.890 -26.431 0.004 1.00 79.06 85 LYS E CA 1
ATOM 6273 C C . LYS E 1 85 ? 15.741 -25.577 -0.513 1.00 78.13 85 LYS E C 1
ATOM 6274 O O . LYS E 1 85 ? 15.604 -24.433 -0.095 1.00 78.13 85 LYS E O 1
ATOM 6280 N N . GLU E 1 86 ? 14.915 -26.131 -1.414 1.00 77.11 86 GLU E N 1
ATOM 6281 C CA . GLU E 1 86 ? 13.786 -25.424 -2.019 1.00 76.51 86 GLU E CA 1
ATOM 6282 C C . GLU E 1 86 ? 12.773 -24.850 -1.013 1.00 75.06 86 GLU E C 1
ATOM 6283 O O . GLU E 1 86 ? 12.418 -23.681 -1.126 1.00 74.93 86 GLU E O 1
ATOM 6289 N N . GLU E 1 87 ? 12.313 -25.651 -0.041 1.00 73.74 87 GLU E N 1
ATOM 6290 C CA . GLU E 1 87 ? 11.330 -25.189 0.939 1.00 72.89 87 GLU E CA 1
ATOM 6291 C C . GLU E 1 87 ? 11.892 -24.188 1.948 1.00 71.29 87 GLU E C 1
ATOM 6292 O O . GLU E 1 87 ? 11.181 -23.270 2.355 1.00 71.05 87 GLU E O 1
ATOM 6298 N N . LEU E 1 88 ? 13.157 -24.360 2.352 1.00 69.82 88 LEU E N 1
ATOM 6299 C CA . LEU E 1 88 ? 13.794 -23.429 3.277 1.00 68.80 88 LEU E CA 1
ATOM 6300 C C . LEU E 1 88 ? 14.134 -22.105 2.577 1.00 67.08 88 LEU E C 1
ATOM 6301 O O . LEU E 1 88 ? 14.044 -21.039 3.194 1.00 66.87 88 LEU E O 1
ATOM 6306 N N . GLU E 1 89 ? 14.504 -22.168 1.288 1.00 65.33 89 GLU E N 1
ATOM 6307 C CA . GLU E 1 89 ? 14.793 -20.976 0.496 1.00 64.11 89 GLU E CA 1
ATOM 6308 C C . GLU E 1 89 ? 13.501 -20.198 0.233 1.00 62.12 89 GLU E C 1
ATOM 6309 O O . GLU E 1 89 ? 13.514 -18.968 0.271 1.00 62.08 89 GLU E O 1
ATOM 6315 N N . LYS E 1 90 ? 12.384 -20.918 0.004 1.00 60.23 90 LYS E N 1
ATOM 6316 C CA . LYS E 1 90 ? 11.055 -20.340 -0.199 1.00 58.95 90 LYS E CA 1
ATOM 6317 C C . LYS E 1 90 ? 10.649 -19.566 1.061 1.00 57.18 90 LYS E C 1
ATOM 6318 O O . LYS E 1 90 ? 10.060 -18.496 0.948 1.00 57.18 90 LYS E O 1
ATOM 6324 N N . CYS E 1 91 ? 10.963 -20.110 2.255 1.00 55.39 91 CYS E N 1
ATOM 6325 C CA . CYS E 1 91 ? 10.664 -19.461 3.531 1.00 54.51 91 CYS E CA 1
ATOM 6326 C C . CYS E 1 91 ? 11.483 -18.184 3.715 1.00 52.68 91 CYS E C 1
ATOM 6327 O O . CYS E 1 91 ? 10.923 -17.161 4.112 1.00 52.41 91 CYS E O 1
ATOM 6330 N N . LYS E 1 92 ? 12.799 -18.233 3.435 1.00 51.17 92 LYS E N 1
ATOM 6331 C CA . LYS E 1 92 ? 13.664 -17.060 3.556 1.00 50.59 92 LYS E CA 1
ATOM 6332 C C . LYS E 1 92 ? 13.165 -15.911 2.671 1.00 49.27 92 LYS E C 1
ATOM 6333 O O . LYS E 1 92 ? 13.115 -14.764 3.118 1.00 49.04 92 LYS E O 1
ATOM 6339 N N . GLU E 1 93 ? 12.747 -16.237 1.440 1.00 47.98 93 GLU E N 1
ATOM 6340 C CA . GLU E 1 93 ? 12.221 -15.240 0.511 1.00 47.41 93 GLU E CA 1
ATOM 6341 C C . GLU E 1 93 ? 10.916 -14.661 1.043 1.00 45.40 93 GLU E C 1
ATOM 6342 O O . GLU E 1 93 ? 10.718 -13.451 0.954 1.00 45.38 93 GLU E O 1
ATOM 6348 N N . GLU E 1 94 ? 10.037 -15.511 1.612 1.00 42.99 94 GLU E N 1
ATOM 6349 C CA . GLU E 1 94 ? 8.759 -15.069 2.177 1.00 42.09 94 GLU E CA 1
ATOM 6350 C C . GLU E 1 94 ? 8.959 -14.122 3.358 1.00 40.41 94 GLU E C 1
ATOM 6351 O O . GLU E 1 94 ? 8.287 -13.090 3.424 1.00 40.16 94 GLU E O 1
ATOM 6357 N N . VAL E 1 95 ? 9.889 -14.463 4.270 1.00 39.13 95 VAL E N 1
ATOM 6358 C CA . VAL E 1 95 ? 10.179 -13.610 5.431 1.00 38.65 95 VAL E CA 1
ATOM 6359 C C . VAL E 1 95 ? 10.754 -12.269 4.950 1.00 38.68 95 VAL E C 1
ATOM 6360 O O . VAL E 1 95 ? 10.322 -11.207 5.418 1.00 37.51 95 VAL E O 1
ATOM 6364 N N . GLU E 1 96 ? 11.687 -12.311 3.980 1.00 39.17 96 GLU E N 1
ATOM 6365 C CA . GLU E 1 96 ? 12.279 -11.071 3.464 1.00 40.37 96 GLU E CA 1
ATOM 6366 C C . GLU E 1 96 ? 11.263 -10.189 2.727 1.00 40.05 96 GLU E C 1
ATOM 6367 O O . GLU E 1 96 ? 11.283 -8.962 2.900 1.00 40.44 96 GLU E O 1
ATOM 6373 N N . LYS E 1 97 ? 10.347 -10.806 1.965 1.00 38.76 97 LYS E N 1
ATOM 6374 C CA . LYS E 1 97 ? 9.288 -10.076 1.257 1.00 38.70 97 LYS E CA 1
ATOM 6375 C C . LYS E 1 97 ? 8.381 -9.385 2.269 1.00 38.37 97 LYS E C 1
ATOM 6376 O O . LYS E 1 97 ? 8.053 -8.201 2.115 1.00 37.99 97 LYS E O 1
ATOM 6382 N N . ARG E 1 98 ? 7.996 -10.120 3.315 1.00 37.46 98 ARG E N 1
ATOM 6383 C CA . ARG E 1 98 ? 7.154 -9.561 4.349 1.00 37.48 98 ARG E CA 1
ATOM 6384 C C . ARG E 1 98 ? 7.890 -8.406 5.083 1.00 35.94 98 ARG E C 1
ATOM 6385 O O . ARG E 1 98 ? 7.271 -7.393 5.403 1.00 36.10 98 ARG E O 1
ATOM 6393 N N . ALA E 1 99 ? 9.204 -8.538 5.302 1.00 34.54 99 ALA E N 1
ATOM 6394 C CA . ALA E 1 99 ? 9.982 -7.480 5.955 1.00 34.93 99 ALA E CA 1
ATOM 6395 C C . ALA E 1 99 ? 10.031 -6.211 5.088 1.00 34.58 99 ALA E C 1
ATOM 6396 O O . ALA E 1 99 ? 9.861 -5.105 5.627 1.00 34.38 99 ALA E O 1
ATOM 6398 N N . ARG E 1 100 ? 10.192 -6.371 3.756 1.00 34.31 100 ARG E N 1
ATOM 6399 C CA . ARG E 1 100 ? 10.204 -5.238 2.828 1.00 34.18 100 ARG E CA 1
ATOM 6400 C C . ARG E 1 100 ? 8.846 -4.530 2.816 1.00 33.65 100 ARG E C 1
ATOM 6401 O O . ARG E 1 100 ? 8.796 -3.299 2.793 1.00 33.39 100 ARG E O 1
ATOM 6409 N N . GLU E 1 101 ? 7.757 -5.302 2.832 1.00 32.47 101 GLU E N 1
ATOM 6410 C CA . GLU E 1 101 ? 6.403 -4.756 2.846 1.00 32.20 101 GLU E CA 1
ATOM 6411 C C . GLU E 1 101 ? 6.165 -4.007 4.147 1.00 30.77 101 GLU E C 1
ATOM 6412 O O . GLU E 1 101 ? 5.614 -2.906 4.132 1.00 30.44 101 GLU E O 1
ATOM 6418 N N . LEU E 1 102 ? 6.593 -4.583 5.275 1.00 30.02 102 LEU E N 1
ATOM 6419 C CA . LEU E 1 102 ? 6.421 -3.932 6.580 1.00 29.91 102 LEU E CA 1
ATOM 6420 C C . LEU E 1 102 ? 7.190 -2.615 6.626 1.00 29.15 102 LEU E C 1
ATOM 6421 O O . LEU E 1 102 ? 6.658 -1.629 7.120 1.00 28.67 102 LEU E O 1
ATOM 6426 N N . ARG E 1 103 ? 8.419 -2.575 6.072 1.00 28.92 103 ARG E N 1
ATOM 6427 C CA . ARG E 1 103 ? 9.206 -1.335 6.083 1.00 29.92 103 ARG E CA 1
ATOM 6428 C C . ARG E 1 103 ? 8.496 -0.220 5.329 1.00 29.47 103 ARG E C 1
ATOM 6429 O O . ARG E 1 103 ? 8.504 0.913 5.797 1.00 29.52 103 ARG E O 1
ATOM 6437 N N . ARG E 1 104 ? 7.836 -0.541 4.194 1.00 29.27 104 ARG E N 1
ATOM 6438 C CA . ARG E 1 104 ? 7.102 0.481 3.444 1.00 29.74 104 ARG E CA 1
ATOM 6439 C C . ARG E 1 104 ? 5.888 0.933 4.254 1.00 30.25 104 ARG E C 1
ATOM 6440 O O . ARG E 1 104 ? 5.573 2.123 4.279 1.00 30.87 104 ARG E O 1
ATOM 6448 N N . ARG E 1 105 ? 5.164 -0.028 4.874 1.00 29.40 105 ARG E N 1
ATOM 6449 C CA . ARG E 1 105 ? 3.982 0.323 5.658 1.00 29.71 105 ARG E CA 1
ATOM 6450 C C . ARG E 1 105 ? 4.344 1.245 6.834 1.00 29.01 105 ARG E C 1
ATOM 6451 O O . ARG E 1 105 ? 3.629 2.214 7.100 1.00 29.81 105 ARG E O 1
ATOM 6459 N N . ILE E 1 106 ? 5.477 0.984 7.498 1.00 27.73 106 ILE E N 1
ATOM 6460 C CA . ILE E 1 106 ? 5.880 1.824 8.627 1.00 27.26 106 ILE E CA 1
ATOM 6461 C C . ILE E 1 106 ? 6.282 3.225 8.128 1.00 26.87 106 ILE E C 1
ATOM 6462 O O . ILE E 1 106 ? 5.916 4.251 8.737 1.00 26.79 106 ILE E O 1
ATOM 6467 N N . ARG E 1 107 ? 7.024 3.275 7.014 1.00 26.77 107 ARG E N 1
ATOM 6468 C CA . ARG E 1 107 ? 7.445 4.566 6.463 1.00 27.38 107 ARG E CA 1
ATOM 6469 C C . ARG E 1 107 ? 6.233 5.410 6.035 1.00 28.62 107 ARG E C 1
ATOM 6470 O O . ARG E 1 107 ? 6.229 6.634 6.217 1.00 29.01 107 ARG E O 1
ATOM 6478 N N . GLU E 1 108 ? 5.185 4.755 5.531 1.00 27.86 108 GLU E N 1
ATOM 6479 C CA . GLU E 1 108 ? 3.946 5.442 5.152 1.00 28.98 108 GLU E CA 1
ATOM 6480 C C . GLU E 1 108 ? 3.255 6.051 6.396 1.00 28.53 108 GLU E C 1
ATOM 6481 O O . GLU E 1 108 ? 2.684 7.142 6.301 1.00 28.52 108 GLU E O 1
ATOM 6487 N N . ILE E 1 109 ? 3.321 5.385 7.565 1.00 27.51 109 ILE E N 1
ATOM 6488 C CA . ILE E 1 109 ? 2.745 5.952 8.804 1.00 27.38 109 ILE E CA 1
ATOM 6489 C C . ILE E 1 109 ? 3.431 7.274 9.129 1.00 26.52 109 ILE E C 1
ATOM 6490 O O . ILE E 1 109 ? 2.774 8.251 9.523 1.00 26.51 109 ILE E O 1
ATOM 6495 N N . LEU E 1 110 ? 4.766 7.331 8.912 1.00 26.28 110 LEU E N 1
ATOM 6496 C CA . LEU E 1 110 ? 5.490 8.577 9.167 1.00 27.05 110 LEU E CA 1
ATOM 6497 C C . LEU E 1 110 ? 4.969 9.716 8.270 1.00 26.34 110 LEU E C 1
ATOM 6498 O O . LEU E 1 110 ? 4.702 10.821 8.752 1.00 25.72 110 LEU E O 1
ATOM 6503 N N . GLU E 1 111 ? 4.787 9.437 6.970 1.00 25.73 111 GLU E N 1
ATOM 6504 C CA . GLU E 1 111 ? 4.300 10.465 6.059 1.00 26.11 111 GLU E CA 1
ATOM 6505 C C . GLU E 1 111 ? 2.897 10.933 6.439 1.00 25.88 111 GLU E C 1
ATOM 6506 O O . GLU E 1 111 ? 2.601 12.141 6.358 1.00 27.09 111 GLU E O 1
ATOM 6512 N N . ARG E 1 112 ? 2.011 9.986 6.791 1.00 25.12 112 ARG E N 1
ATOM 6513 C CA . ARG E 1 112 ? 0.648 10.358 7.180 1.00 25.53 112 ARG E CA 1
ATOM 6514 C C . ARG E 1 112 ? 0.665 11.175 8.477 1.00 25.35 112 ARG E C 1
ATOM 6515 O O . ARG E 1 112 ? -0.105 12.118 8.598 1.00 25.40 112 ARG E O 1
ATOM 6523 N N . ALA E 1 113 ? 1.539 10.835 9.435 1.00 24.77 113 ALA E N 1
ATOM 6524 C CA . ALA E 1 113 ? 1.590 11.588 10.696 1.00 24.89 113 ALA E CA 1
ATOM 6525 C C . ALA E 1 113 ? 2.093 13.005 10.454 1.00 24.10 113 ALA E C 1
ATOM 6526 O O . ALA E 1 113 ? 1.596 13.951 11.077 1.00 23.70 113 ALA E O 1
ATOM 6528 N N . LYS E 1 114 ? 3.093 13.163 9.551 1.00 23.36 114 LYS E N 1
ATOM 6529 C CA . LYS E 1 114 ? 3.589 14.506 9.250 1.00 24.08 114 LYS E CA 1
ATOM 6530 C C . LYS E 1 114 ? 2.498 15.318 8.571 1.00 24.39 114 LYS E C 1
ATOM 6531 O O . LYS E 1 114 ? 2.347 16.493 8.869 1.00 25.40 114 LYS E O 1
ATOM 6537 N N . LYS E 1 115 ? 1.709 14.700 7.665 1.00 23.53 115 LYS E N 1
ATOM 6538 C CA . LYS E 1 115 ? 0.603 15.403 7.007 1.00 24.29 115 LYS E CA 1
ATOM 6539 C C . LYS E 1 115 ? -0.404 15.872 8.084 1.00 26.29 115 LYS E C 1
ATOM 6540 O O . LYS E 1 115 ? -0.829 17.027 8.068 1.00 27.09 115 LYS E O 1
ATOM 6546 N N . TRP E 1 116 ? -0.714 14.984 9.051 1.00 26.90 116 TRP E N 1
ATOM 6547 C CA . TRP E 1 116 ? -1.655 15.317 10.122 1.00 28.54 116 TRP E CA 1
ATOM 6548 C C . TRP E 1 116 ? -1.185 16.520 10.939 1.00 26.03 116 TRP E C 1
ATOM 6549 O O . TRP E 1 116 ? -1.967 17.434 11.207 1.00 26.48 116 TRP E O 1
ATOM 6560 N N . LEU E 1 117 ? 0.109 16.573 11.254 1.00 23.91 117 LEU E N 1
ATOM 6561 C CA . LEU E 1 117 ? 0.663 17.702 12.014 1.00 24.12 117 LEU E CA 1
ATOM 6562 C C . LEU E 1 117 ? 0.769 18.980 11.163 1.00 26.24 117 LEU E C 1
ATOM 6563 O O . LEU E 1 117 ? 0.705 20.082 11.705 1.00 27.17 117 LEU E O 1
ATOM 6568 N N . ASP E 1 118 ? 0.950 18.840 9.824 1.00 26.00 118 ASP E N 1
ATOM 6569 C CA . ASP E 1 118 ? 1.150 19.993 8.924 1.00 27.46 118 ASP E CA 1
ATOM 6570 C C . ASP E 1 118 ? -0.124 20.621 8.366 1.00 30.96 118 ASP E C 1
ATOM 6571 O O . ASP E 1 118 ? -0.068 21.738 7.839 1.00 30.55 118 ASP E O 1
ATOM 6576 N N . GLN E 1 119 ? -1.213 19.863 8.357 1.00 32.98 119 GLN E N 1
ATOM 6577 C CA . GLN E 1 119 ? -2.489 20.321 7.807 1.00 37.06 119 GLN E CA 1
ATOM 6578 C C . GLN E 1 119 ? -3.023 21.550 8.522 1.00 39.56 119 GLN E C 1
ATOM 6579 O O . GLN E 1 119 ? -3.896 22.199 7.953 1.00 41.96 119 GLN E O 1
ATOM 6585 N N . GLN F 2 2 ? 24.149 -4.400 16.285 1.00 40.11 1 GLN F N 1
ATOM 6586 C CA . GLN F 2 2 ? 24.668 -3.148 15.769 1.00 39.14 1 GLN F CA 1
ATOM 6587 C C . GLN F 2 2 ? 24.165 -1.960 16.600 1.00 35.15 1 GLN F C 1
ATOM 6588 O O . GLN F 2 2 ? 24.924 -1.009 16.785 1.00 35.46 1 GLN F O 1
ATOM 6594 N N . VAL F 2 3 ? 22.937 -2.024 17.135 1.00 32.40 2 VAL F N 1
ATOM 6595 C CA . VAL F 2 3 ? 22.421 -0.935 17.976 1.00 30.44 2 VAL F CA 1
ATOM 6596 C C . VAL F 2 3 ? 23.024 -1.089 19.364 1.00 28.36 2 VAL F C 1
ATOM 6597 O O . VAL F 2 3 ? 22.737 -2.081 20.056 1.00 28.12 2 VAL F O 1
ATOM 6601 N N . GLN F 2 4 ? 23.844 -0.105 19.791 1.00 26.37 3 GLN F N 1
ATOM 6602 C CA . GLN F 2 4 ? 24.490 -0.227 21.093 1.00 25.60 3 GLN F CA 1
ATOM 6603 C C . GLN F 2 4 ? 24.922 1.111 21.668 1.00 24.43 3 GLN F C 1
ATOM 6604 O O . GLN F 2 4 ? 25.061 2.095 20.931 1.00 23.93 3 GLN F O 1
ATOM 6610 N N . LEU F 2 5 ? 25.194 1.116 22.983 1.00 22.41 4 LEU F N 1
ATOM 6611 C CA . LEU F 2 5 ? 25.755 2.268 23.684 1.00 21.82 4 LEU F CA 1
ATOM 6612 C C . LEU F 2 5 ? 26.984 1.736 24.404 1.00 22.02 4 LEU F C 1
ATOM 6613 O O . LEU F 2 5 ? 26.900 0.692 25.087 1.00 23.48 4 LEU F O 1
ATOM 6618 N N . VAL F 2 6 ? 28.126 2.393 24.191 1.00 21.36 5 VAL F N 1
ATOM 6619 C CA . VAL F 2 6 ? 29.386 1.979 24.812 1.00 22.56 5 VAL F CA 1
ATOM 6620 C C . VAL F 2 6 ? 29.883 3.110 25.694 1.00 22.36 5 VAL F C 1
ATOM 6621 O O . VAL F 2 6 ? 30.099 4.234 25.220 1.00 22.61 5 VAL F O 1
ATOM 6625 N N . GLN F 2 7 ? 30.048 2.828 26.976 1.00 21.95 6 GLN F N 1
ATOM 6626 C CA . GLN F 2 7 ? 30.473 3.832 27.929 1.00 21.34 6 GLN F CA 1
ATOM 6627 C C . GLN F 2 7 ? 31.978 3.830 28.181 1.00 22.35 6 GLN F C 1
ATOM 6628 O O . GLN F 2 7 ? 32.669 2.829 27.948 1.00 23.31 6 GLN F O 1
ATOM 6634 N N . SER F 2 8 ? 32.459 4.936 28.724 1.00 21.33 7 SER F N 1
ATOM 6635 C CA . SER F 2 8 ? 33.850 5.102 29.105 1.00 21.98 7 SER F CA 1
ATOM 6636 C C . SER F 2 8 ? 34.181 4.219 30.323 1.00 22.87 7 SER F C 1
ATOM 6637 O O . SER F 2 8 ? 33.282 3.688 30.998 1.00 23.37 7 SER F O 1
ATOM 6640 N N . GLY F 2 9 ? 35.471 4.064 30.579 1.00 22.69 8 GLY F N 1
ATOM 6641 C CA . GLY F 2 9 ? 35.948 3.156 31.611 1.00 23.48 8 GLY F CA 1
ATOM 6642 C C . GLY F 2 9 ? 35.776 3.608 33.044 1.00 23.83 8 GLY F C 1
ATOM 6643 O O . GLY F 2 9 ? 35.384 4.746 33.313 1.00 23.16 8 GLY F O 1
ATOM 6644 N N . ALA F 2 10 ? 36.121 2.709 33.972 1.00 24.21 9 ALA F N 1
ATOM 6645 C CA . ALA F 2 10 ? 36.027 2.972 35.403 1.00 24.28 9 ALA F CA 1
ATOM 6646 C C . ALA F 2 10 ? 36.750 4.245 35.833 1.00 24.01 9 ALA F C 1
ATOM 6647 O O . ALA F 2 10 ? 37.765 4.632 35.257 1.00 24.80 9 ALA F O 1
ATOM 6649 N N . GLU F 2 11 ? 36.233 4.871 36.884 1.00 23.44 10 GLU F N 1
ATOM 6650 C CA . GLU F 2 11 ? 36.790 6.099 37.439 1.00 24.09 10 GLU F CA 1
ATOM 6651 C C . GLU F 2 11 ? 36.954 5.967 38.933 1.00 24.77 10 GLU F C 1
ATOM 6652 O O . GLU F 2 11 ? 36.119 5.341 39.597 1.00 25.72 10 GLU F O 1
ATOM 6658 N N . VAL F 2 12 ? 38.028 6.564 39.468 1.00 24.81 11 VAL F N 1
ATOM 6659 C CA . VAL F 2 12 ? 38.261 6.617 40.914 1.00 25.28 11 VAL F CA 1
ATOM 6660 C C . VAL F 2 12 ? 38.598 8.077 41.199 1.00 27.50 11 VAL F C 1
ATOM 6661 O O . VAL F 2 12 ? 39.569 8.622 40.655 1.00 28.83 11 VAL F O 1
ATOM 6665 N N . LYS F 2 13 ? 37.764 8.732 41.997 1.00 27.40 12 LYS F N 1
ATOM 6666 C CA . LYS F 2 13 ? 37.876 10.167 42.235 1.00 27.67 12 LYS F CA 1
ATOM 6667 C C . LYS F 2 13 ? 37.897 10.486 43.699 1.00 29.50 12 LYS F C 1
ATOM 6668 O O . LYS F 2 13 ? 37.263 9.799 44.484 1.00 29.81 12 LYS F O 1
ATOM 6674 N N . LYS F 2 14 ? 38.604 11.549 44.077 1.00 30.82 13 LYS F N 1
ATOM 6675 C CA . LYS F 2 14 ? 38.622 11.950 45.476 1.00 32.66 13 LYS F CA 1
ATOM 6676 C C . LYS F 2 14 ? 37.320 12.696 45.809 1.00 32.46 13 LYS F C 1
ATOM 6677 O O . LYS F 2 14 ? 36.735 13.347 44.945 1.00 32.01 13 LYS F O 1
ATOM 6683 N N . PRO F 2 15 ? 36.881 12.677 47.078 1.00 33.20 14 PRO F N 1
ATOM 6684 C CA . PRO F 2 15 ? 35.722 13.503 47.469 1.00 33.53 14 PRO F CA 1
ATOM 6685 C C . PRO F 2 15 ? 35.970 14.986 47.133 1.00 33.30 14 PRO F C 1
ATOM 6686 O O . PRO F 2 15 ? 37.092 15.484 47.288 1.00 33.45 14 PRO F O 1
ATOM 6690 N N . GLY F 2 16 ? 34.946 15.647 46.612 1.00 32.31 15 GLY F N 1
ATOM 6691 C CA . GLY F 2 16 ? 35.005 17.040 46.180 1.00 32.34 15 GLY F CA 1
ATOM 6692 C C . GLY F 2 16 ? 35.343 17.220 44.714 1.00 31.72 15 GLY F C 1
ATOM 6693 O O . GLY F 2 16 ? 35.120 18.293 44.149 1.00 31.55 15 GLY F O 1
ATOM 6694 N N . ALA F 2 17 ? 35.882 16.172 44.073 1.00 31.16 16 ALA F N 1
ATOM 6695 C CA . ALA F 2 17 ? 36.261 16.228 42.667 1.00 30.96 16 ALA F CA 1
ATOM 6696 C C . ALA F 2 17 ? 35.011 16.067 41.743 1.00 30.40 16 ALA F C 1
ATOM 6697 O O . ALA F 2 17 ? 33.898 15.896 42.242 1.00 30.24 16 ALA F O 1
ATOM 6699 N N . SER F 2 18 ? 35.186 16.219 40.426 1.00 30.45 17 SER F N 1
ATOM 6700 C CA . SER F 2 18 ? 34.124 16.023 39.448 1.00 30.48 17 SER F CA 1
ATOM 6701 C C . SER F 2 18 ? 34.469 14.780 38.615 1.00 29.38 17 SER F C 1
ATOM 6702 O O . SER F 2 18 ? 35.634 14.374 38.523 1.00 30.40 17 SER F O 1
ATOM 6705 N N . VAL F 2 19 ? 33.463 14.210 37.956 1.00 27.49 18 VAL F N 1
ATOM 6706 C CA . VAL F 2 19 ? 33.678 13.086 37.072 1.00 26.79 18 VAL F CA 1
ATOM 6707 C C . VAL F 2 19 ? 32.851 13.330 35.818 1.00 25.93 18 VAL F C 1
ATOM 6708 O O . VAL F 2 19 ? 31.761 13.897 35.906 1.00 24.82 18 VAL F O 1
ATOM 6712 N N . ARG F 2 20 ? 33.374 12.926 34.662 1.00 25.71 19 ARG F N 1
ATOM 6713 C CA . ARG F 2 20 ? 32.616 13.019 33.418 1.00 25.67 19 ARG F CA 1
ATOM 6714 C C . ARG F 2 20 ? 32.650 11.641 32.782 1.00 25.62 19 ARG F C 1
ATOM 6715 O O . ARG F 2 20 ? 33.731 11.071 32.611 1.00 27.82 19 ARG F O 1
ATOM 6723 N N . VAL F 2 21 ? 31.473 11.070 32.511 1.00 23.04 20 VAL F N 1
ATOM 6724 C CA A VAL F 2 21 ? 31.299 9.741 31.913 0.50 22.49 20 VAL F CA 1
ATOM 6725 C CA B VAL F 2 21 ? 31.410 9.763 31.878 0.50 23.55 20 VAL F CA 1
ATOM 6726 C C . VAL F 2 21 ? 30.753 9.936 30.515 1.00 23.34 20 VAL F C 1
ATOM 6727 O O . VAL F 2 21 ? 29.888 10.808 30.332 1.00 24.19 20 VAL F O 1
ATOM 6734 N N . SER F 2 22 ? 31.219 9.156 29.544 1.00 22.77 21 SER F N 1
ATOM 6735 C CA . SER F 2 22 ? 30.718 9.283 28.181 1.00 22.88 21 SER F CA 1
ATOM 6736 C C . SER F 2 22 ? 29.936 8.035 27.763 1.00 22.74 21 SER F C 1
ATOM 6737 O O . SER F 2 22 ? 30.103 6.959 28.328 1.00 22.84 21 SER F O 1
ATOM 6740 N N . CYS F 2 23 ? 29.087 8.199 26.754 1.00 21.65 22 CYS F N 1
ATOM 6741 C CA . CYS F 2 23 ? 28.191 7.160 26.298 1.00 22.05 22 CYS F CA 1
ATOM 6742 C C . CYS F 2 23 ? 28.091 7.310 24.784 1.00 23.15 22 CYS F C 1
ATOM 6743 O O . CYS F 2 23 ? 27.444 8.241 24.321 1.00 24.50 22 CYS F O 1
ATOM 6746 N N . LYS F 2 24 ? 28.790 6.460 24.034 1.00 22.65 23 LYS F N 1
ATOM 6747 C CA . LYS F 2 24 ? 28.848 6.545 22.579 1.00 23.43 23 LYS F CA 1
ATOM 6748 C C . LYS F 2 24 ? 27.853 5.606 21.914 1.00 23.22 23 LYS F C 1
ATOM 6749 O O . LYS F 2 24 ? 27.875 4.395 22.132 1.00 23.51 23 LYS F O 1
ATOM 6755 N N . ALA F 2 25 ? 26.980 6.171 21.091 1.00 23.02 24 ALA F N 1
ATOM 6756 C CA . ALA F 2 25 ? 25.970 5.408 20.399 1.00 23.60 24 ALA F CA 1
ATOM 6757 C C . ALA F 2 25 ? 26.398 4.990 19.009 1.00 24.41 24 ALA F C 1
ATOM 6758 O O . ALA F 2 25 ? 27.094 5.733 18.306 1.00 24.99 24 ALA F O 1
ATOM 6760 N N . SER F 2 26 ? 25.921 3.821 18.596 1.00 24.23 25 SER F N 1
ATOM 6761 C CA . SER F 2 26 ? 26.119 3.384 17.217 1.00 25.70 25 SER F CA 1
ATOM 6762 C C . SER F 2 26 ? 24.937 2.526 16.781 1.00 24.93 25 SER F C 1
ATOM 6763 O O . SER F 2 26 ? 24.203 1.982 17.624 1.00 23.71 25 SER F O 1
ATOM 6766 N N . GLY F 2 27 ? 24.716 2.468 15.465 1.00 25.04 26 GLY F N 1
ATOM 6767 C CA . GLY F 2 27 ? 23.655 1.615 14.941 1.00 26.12 26 GLY F CA 1
ATOM 6768 C C . GLY F 2 27 ? 22.287 2.247 14.803 1.00 25.68 26 GLY F C 1
ATOM 6769 O O . GLY F 2 27 ? 21.358 1.605 14.305 1.00 26.42 26 GLY F O 1
ATOM 6770 N N . TYR F 2 28 ? 22.149 3.509 15.234 1.00 24.26 27 TYR F N 1
ATOM 6771 C CA . TYR F 2 28 ? 20.876 4.224 15.103 1.00 23.69 27 TYR F CA 1
ATOM 6772 C C . TYR F 2 28 ? 21.117 5.740 14.984 1.00 24.67 27 TYR F C 1
ATOM 6773 O O . TYR F 2 28 ? 22.237 6.207 15.225 1.00 25.45 27 TYR F O 1
ATOM 6782 N N . THR F 2 29 ? 20.083 6.504 14.590 1.00 24.63 28 THR F N 1
ATOM 6783 C CA . THR F 2 29 ? 20.219 7.952 14.412 1.00 24.79 28 THR F CA 1
ATOM 6784 C C . THR F 2 29 ? 20.179 8.624 15.777 1.00 23.14 28 THR F C 1
ATOM 6785 O O . THR F 2 29 ? 19.109 8.817 16.353 1.00 22.39 28 THR F O 1
ATOM 6789 N N . PHE F 2 30 ? 21.347 8.988 16.281 1.00 23.26 29 PHE F N 1
ATOM 6790 C CA . PHE F 2 30 ? 21.466 9.575 17.625 1.00 22.82 29 PHE F CA 1
ATOM 6791 C C . PHE F 2 30 ? 20.606 10.836 17.808 1.00 22.55 29 PHE F C 1
ATOM 6792 O O . PHE F 2 30 ? 20.044 11.046 18.896 1.00 22.58 29 PHE F O 1
ATOM 6800 N N . THR F 2 31 ? 20.528 11.670 16.776 1.00 21.36 30 THR F N 1
ATOM 6801 C CA . THR F 2 31 ? 19.758 12.925 16.863 1.00 22.80 30 THR F CA 1
ATOM 6802 C C . THR F 2 31 ? 18.242 12.740 16.876 1.00 22.27 30 THR F C 1
ATOM 6803 O O . THR F 2 31 ? 17.520 13.736 16.982 1.00 23.72 30 THR F O 1
ATOM 6807 N N . SER F 2 32 ? 17.750 11.503 16.713 1.00 20.48 31 SER F N 1
ATOM 6808 C CA . SER F 2 32 ? 16.301 11.267 16.777 1.00 21.09 31 SER F CA 1
ATOM 6809 C C . SER F 2 32 ? 15.851 10.797 18.186 1.00 20.52 31 SER F C 1
ATOM 6810 O O . SER F 2 32 ? 14.666 10.590 18.404 1.00 20.93 31 SER F O 1
ATOM 6813 N N . TYR F 2 33 ? 16.797 10.577 19.113 1.00 19.54 32 TYR F N 1
ATOM 6814 C CA . TYR F 2 33 ? 16.475 10.038 20.419 1.00 19.37 32 TYR F CA 1
ATOM 6815 C C . TYR F 2 33 ? 17.083 10.909 21.518 1.00 19.96 32 TYR F C 1
ATOM 6816 O O . TYR F 2 33 ? 17.644 11.967 21.252 1.00 20.63 32 TYR F O 1
ATOM 6825 N N . GLY F 2 34 ? 16.933 10.455 22.741 1.00 18.70 33 GLY F N 1
ATOM 6826 C CA . GLY F 2 34 ? 17.542 11.056 23.916 1.00 19.46 33 GLY F CA 1
ATOM 6827 C C . GLY F 2 34 ? 18.316 10.000 24.688 1.00 19.14 33 GLY F C 1
ATOM 6828 O O . GLY F 2 34 ? 18.351 8.809 24.322 1.00 18.62 33 GLY F O 1
ATOM 6829 N N . ILE F 2 35 ? 18.958 10.434 25.764 1.00 17.86 34 ILE F N 1
ATOM 6830 C CA . ILE F 2 35 ? 19.728 9.518 26.613 1.00 17.89 34 ILE F CA 1
ATOM 6831 C C . ILE F 2 35 ? 19.347 9.822 28.049 1.00 18.27 34 ILE F C 1
ATOM 6832 O O . ILE F 2 35 ? 19.442 10.986 28.473 1.00 19.36 34 ILE F O 1
ATOM 6837 N N . SER F 2 36 ? 18.924 8.797 28.796 1.00 17.15 35 SER F N 1
ATOM 6838 C CA . SER F 2 36 ? 18.708 8.936 30.240 1.00 17.73 35 SER F CA 1
ATOM 6839 C C . SER F 2 36 ? 19.917 8.328 30.954 1.00 18.64 35 SER F C 1
ATOM 6840 O O . SER F 2 36 ? 20.546 7.399 30.434 1.00 18.65 35 SER F O 1
ATOM 6843 N N . TRP F 2 37 ? 20.226 8.841 32.138 1.00 17.72 36 TRP F N 1
ATOM 6844 C CA . TRP F 2 37 ? 21.314 8.321 32.963 1.00 18.88 36 TRP F CA 1
ATOM 6845 C C . TRP F 2 37 ? 20.692 7.799 34.231 1.00 18.96 36 TRP F C 1
ATOM 6846 O O . TRP F 2 37 ? 19.809 8.449 34.826 1.00 18.80 36 TRP F O 1
ATOM 6857 N N . VAL F 2 38 ? 21.104 6.581 34.621 1.00 18.37 37 VAL F N 1
ATOM 6858 C CA . VAL F 2 38 ? 20.559 5.872 35.775 1.00 18.75 37 VAL F CA 1
ATOM 6859 C C . VAL F 2 38 ? 21.736 5.303 36.546 1.00 19.71 37 VAL F C 1
ATOM 6860 O O . VAL F 2 38 ? 22.634 4.734 35.906 1.00 20.56 37 VAL F O 1
ATOM 6864 N N . ARG F 2 39 ? 21.755 5.451 37.857 1.00 19.70 38 ARG F N 1
ATOM 6865 C CA . ARG F 2 39 ? 22.868 4.900 38.641 1.00 19.85 38 ARG F CA 1
ATOM 6866 C C . ARG F 2 39 ? 22.395 3.874 39.667 1.00 20.79 38 ARG F C 1
ATOM 6867 O O . ARG F 2 39 ? 21.219 3.820 40.018 1.00 21.23 38 ARG F O 1
ATOM 6875 N N . GLN F 2 40 ? 23.341 3.055 40.144 1.00 20.35 39 GLN F N 1
ATOM 6876 C CA . GLN F 2 40 ? 23.006 2.002 41.080 1.00 20.96 39 GLN F CA 1
ATOM 6877 C C . GLN F 2 40 ? 24.158 1.832 42.056 1.00 21.77 39 GLN F C 1
ATOM 6878 O O . GLN F 2 40 ? 25.243 1.366 41.686 1.00 21.42 39 GLN F O 1
ATOM 6884 N N . ALA F 2 41 ? 23.931 2.249 43.291 1.00 22.81 40 ALA F N 1
ATOM 6885 C CA . ALA F 2 41 ? 24.944 2.117 44.340 1.00 24.49 40 ALA F CA 1
ATOM 6886 C C . ALA F 2 41 ? 25.084 0.622 44.701 1.00 26.17 40 ALA F C 1
ATOM 6887 O O . ALA F 2 41 ? 24.164 -0.170 44.464 1.00 25.62 40 ALA F O 1
ATOM 6889 N N . PRO F 2 42 ? 26.248 0.217 45.250 1.00 28.11 41 PRO F N 1
ATOM 6890 C CA . PRO F 2 42 ? 26.459 -1.208 45.568 1.00 29.57 41 PRO F CA 1
ATOM 6891 C C . PRO F 2 42 ? 25.350 -1.828 46.417 1.00 30.11 41 PRO F C 1
ATOM 6892 O O . PRO F 2 42 ? 25.006 -1.283 47.471 1.00 30.45 41 PRO F O 1
ATOM 6896 N N . GLY F 2 43 ? 24.748 -2.899 45.902 1.00 30.89 42 GLY F N 1
ATOM 6897 C CA . GLY F 2 43 ? 23.666 -3.617 46.572 1.00 31.97 42 GLY F CA 1
ATOM 6898 C C . GLY F 2 43 ? 22.343 -2.878 46.648 1.00 33.33 42 GLY F C 1
ATOM 6899 O O . GLY F 2 43 ? 21.425 -3.303 47.369 1.00 35.54 42 GLY F O 1
ATOM 6900 N N . GLN F 2 44 ? 22.214 -1.756 45.901 1.00 29.87 43 GLN F N 1
ATOM 6901 C CA . GLN F 2 44 ? 20.998 -0.948 45.960 1.00 28.86 43 GLN F CA 1
ATOM 6902 C C . GLN F 2 44 ? 20.232 -1.019 44.618 1.00 27.37 43 GLN F C 1
ATOM 6903 O O . GLN F 2 44 ? 20.641 -1.730 43.701 1.00 27.53 43 GLN F O 1
ATOM 6909 N N . GLY F 2 45 ? 19.093 -0.352 44.547 1.00 25.93 44 GLY F N 1
ATOM 6910 C CA . GLY F 2 45 ? 18.281 -0.342 43.338 1.00 24.94 44 GLY F CA 1
ATOM 6911 C C . GLY F 2 45 ? 18.699 0.732 42.346 1.00 24.11 44 GLY F C 1
ATOM 6912 O O . GLY F 2 45 ? 19.733 1.387 42.503 1.00 24.86 44 GLY F O 1
ATOM 6913 N N . LEU F 2 46 ? 17.918 0.867 41.298 1.00 22.53 45 LEU F N 1
ATOM 6914 C CA . LEU F 2 46 ? 18.182 1.838 40.235 1.00 22.02 45 LEU F CA 1
ATOM 6915 C C . LEU F 2 46 ? 17.663 3.200 40.643 1.00 22.84 45 LEU F C 1
ATOM 6916 O O . LEU F 2 46 ? 16.574 3.300 41.230 1.00 24.28 45 LEU F O 1
ATOM 6921 N N . GLU F 2 47 ? 18.397 4.259 40.275 1.00 22.28 46 GLU F N 1
ATOM 6922 C CA . GLU F 2 47 ? 17.996 5.633 40.572 1.00 21.07 46 GLU F CA 1
ATOM 6923 C C . GLU F 2 47 ? 18.186 6.472 39.306 1.00 21.00 46 GLU F C 1
ATOM 6924 O O . GLU F 2 47 ? 19.312 6.589 38.805 1.00 20.44 46 GLU F O 1
ATOM 6930 N N . TRP F 2 48 ? 17.102 7.073 38.797 1.00 20.44 47 TRP F N 1
ATOM 6931 C CA . TRP F 2 48 ? 17.199 7.894 37.589 1.00 20.37 47 TRP F CA 1
ATOM 6932 C C . TRP F 2 48 ? 17.850 9.245 37.943 1.00 20.98 47 TRP F C 1
ATOM 6933 O O . TRP F 2 48 ? 17.515 9.855 38.962 1.00 21.95 47 TRP F O 1
ATOM 6944 N N . MET F 2 49 ? 18.810 9.693 37.122 1.00 19.86 48 MET F N 1
ATOM 6945 C CA . MET F 2 49 ? 19.538 10.931 37.350 1.00 19.52 48 MET F CA 1
ATOM 6946 C C . MET F 2 49 ? 19.048 12.107 36.497 1.00 19.97 48 MET F C 1
ATOM 6947 O O . MET F 2 49 ? 19.079 13.258 36.946 1.00 21.08 48 MET F O 1
ATOM 6952 N N . GLY F 2 50 ? 18.728 11.829 35.251 1.00 18.67 49 GLY F N 1
ATOM 6953 C CA . GLY F 2 50 ? 18.355 12.885 34.327 1.00 19.08 49 GLY F CA 1
ATOM 6954 C C . GLY F 2 50 ? 18.362 12.386 32.902 1.00 19.55 49 GLY F C 1
ATOM 6955 O O . GLY F 2 50 ? 18.609 11.196 32.638 1.00 19.29 49 GLY F O 1
ATOM 6956 N N . TRP F 2 51 ? 18.040 13.290 31.996 1.00 19.19 50 TRP F N 1
ATOM 6957 C CA . TRP F 2 51 ? 17.901 12.951 30.593 1.00 18.89 50 TRP F CA 1
ATOM 6958 C C . TRP F 2 51 ? 18.326 14.125 29.726 1.00 19.48 50 TRP F C 1
ATOM 6959 O O . TRP F 2 51 ? 18.150 15.297 30.120 1.00 19.18 50 TRP F O 1
ATOM 6970 N N . ILE F 2 52 ? 18.816 13.815 28.519 1.00 18.87 51 ILE F N 1
ATOM 6971 C CA . ILE F 2 52 ? 19.160 14.844 27.549 1.00 17.80 51 ILE F CA 1
ATOM 6972 C C . ILE F 2 52 ? 18.684 14.413 26.169 1.00 19.08 51 ILE F C 1
ATOM 6973 O O . ILE F 2 52 ? 18.785 13.227 25.816 1.00 19.82 51 ILE F O 1
ATOM 6978 N N . SER F 2 53 ? 18.168 15.355 25.394 1.00 17.56 52 SER F N 1
ATOM 6979 C CA . SER F 2 53 ? 17.747 15.056 24.032 1.00 17.94 52 SER F CA 1
ATOM 6980 C C . SER F 2 53 ? 18.948 15.130 23.082 1.00 19.10 52 SER F C 1
ATOM 6981 O O . SER F 2 53 ? 19.653 16.128 23.058 1.00 19.36 52 SER F O 1
ATOM 6984 N N . GLY F 2 54 ? 19.121 14.110 22.239 1.00 19.35 53 GLY F N 1
ATOM 6985 C CA . GLY F 2 54 ? 20.100 14.197 21.153 1.00 19.93 53 GLY F CA 1
ATOM 6986 C C . GLY F 2 54 ? 19.648 15.110 20.015 1.00 20.80 53 GLY F C 1
ATOM 6987 O O . GLY F 2 54 ? 20.461 15.540 19.164 1.00 21.31 53 GLY F O 1
ATOM 6988 N N . TYR F 2 55 ? 18.335 15.428 19.982 1.00 19.83 54 TYR F N 1
ATOM 6989 C CA . TYR F 2 55 ? 17.759 16.261 18.942 1.00 20.73 54 TYR F CA 1
ATOM 6990 C C . TYR F 2 55 ? 18.100 17.748 19.151 1.00 20.98 54 TYR F C 1
ATOM 6991 O O . TYR F 2 55 ? 18.487 18.423 18.187 1.00 22.32 54 TYR F O 1
ATOM 7000 N N . ASP F 2 56 ? 17.875 18.269 20.383 1.00 20.13 55 ASP F N 1
ATOM 7001 C CA . ASP F 2 56 ? 18.127 19.700 20.602 1.00 20.07 55 ASP F CA 1
ATOM 7002 C C . ASP F 2 56 ? 18.846 20.019 21.910 1.00 20.66 55 ASP F C 1
ATOM 7003 O O . ASP F 2 56 ? 18.943 21.192 22.253 1.00 21.45 55 ASP F O 1
ATOM 7008 N N . GLY F 2 57 ? 19.325 19.003 22.622 1.00 19.68 56 GLY F N 1
ATOM 7009 C CA . GLY F 2 57 ? 20.064 19.256 23.859 1.00 19.39 56 GLY F CA 1
ATOM 7010 C C . GLY F 2 57 ? 19.226 19.684 25.047 1.00 20.09 56 GLY F C 1
ATOM 7011 O O . GLY F 2 57 ? 19.789 20.025 26.091 1.00 20.93 56 GLY F O 1
ATOM 7012 N N . ASN F 2 58 ? 17.872 19.592 24.955 1.00 18.67 57 ASN F N 1
ATOM 7013 C CA . ASN F 2 58 ? 17.065 19.878 26.153 1.00 18.27 57 ASN F CA 1
ATOM 7014 C C . ASN F 2 58 ? 17.374 18.865 27.256 1.00 18.64 57 ASN F C 1
ATOM 7015 O O . ASN F 2 58 ? 17.762 17.725 26.942 1.00 18.83 57 ASN F O 1
ATOM 7020 N N . THR F 2 59 ? 17.297 19.276 28.528 1.00 18.42 58 THR F N 1
ATOM 7021 C CA . THR F 2 59 ? 17.607 18.361 29.637 1.00 18.47 58 THR F CA 1
ATOM 7022 C C . THR F 2 59 ? 16.564 18.471 30.736 1.00 19.41 58 THR F C 1
ATOM 7023 O O . THR F 2 59 ? 15.887 19.516 30.872 1.00 20.19 58 THR F O 1
ATOM 7027 N N . ASN F 2 60 ? 16.426 17.389 31.512 1.00 19.20 59 ASN F N 1
ATOM 7028 C CA . ASN F 2 60 ? 15.652 17.346 32.757 1.00 19.69 59 ASN F CA 1
ATOM 7029 C C . ASN F 2 60 ? 16.542 16.628 33.754 1.00 19.78 59 ASN F C 1
ATOM 7030 O O . ASN F 2 60 ? 17.076 15.566 33.422 1.00 20.10 59 ASN F O 1
ATOM 7035 N N . TYR F 2 61 ? 16.716 17.189 34.950 1.00 19.64 60 TYR F N 1
ATOM 7036 C CA . TYR F 2 61 ? 17.535 16.532 35.951 1.00 20.45 60 TYR F CA 1
ATOM 7037 C C . TYR F 2 61 ? 16.694 16.177 37.175 1.00 22.46 60 TYR F C 1
ATOM 7038 O O . TYR F 2 61 ? 15.826 16.957 37.582 1.00 23.02 60 TYR F O 1
ATOM 7047 N N . ALA F 2 62 ? 17.055 15.085 37.844 1.00 22.39 61 ALA F N 1
ATOM 7048 C CA . ALA F 2 62 ? 16.402 14.686 39.095 1.00 23.61 61 ALA F CA 1
ATOM 7049 C C . ALA F 2 62 ? 16.585 15.803 40.121 1.00 25.29 61 ALA F C 1
ATOM 7050 O O . ALA F 2 62 ? 17.638 16.430 40.151 1.00 25.66 61 ALA F O 1
ATOM 7052 N N . GLN F 2 63 ? 15.533 16.114 40.880 1.00 26.70 62 GLN F N 1
ATOM 7053 C CA . GLN F 2 63 ? 15.520 17.207 41.856 1.00 28.86 62 GLN F CA 1
ATOM 7054 C C . GLN F 2 63 ? 16.732 17.164 42.796 1.00 29.13 62 GLN F C 1
ATOM 7055 O O . GLN F 2 63 ? 17.371 18.192 43.023 1.00 29.54 62 GLN F O 1
ATOM 7061 N N . LYS F 2 64 ? 17.081 15.970 43.282 1.00 28.73 63 LYS F N 1
ATOM 7062 C CA . LYS F 2 64 ? 18.198 15.839 44.233 1.00 31.20 63 LYS F CA 1
ATOM 7063 C C . LYS F 2 64 ? 19.572 16.167 43.629 1.00 31.04 63 LYS F C 1
ATOM 7064 O O . LYS F 2 64 ? 20.505 16.475 44.384 1.00 31.78 63 LYS F O 1
ATOM 7070 N N . LEU F 2 65 ? 19.700 16.133 42.291 1.00 29.41 64 LEU F N 1
ATOM 7071 C CA . LEU F 2 65 ? 20.969 16.436 41.629 1.00 28.88 64 LEU F CA 1
ATOM 7072 C C . LEU F 2 65 ? 21.016 17.810 40.963 1.00 30.47 64 LEU F C 1
ATOM 7073 O O . LEU F 2 65 ? 22.077 18.194 40.467 1.00 29.82 64 LEU F O 1
ATOM 7078 N N . GLN F 2 66 ? 19.885 18.536 40.884 1.00 31.42 65 GLN F N 1
ATOM 7079 C CA . GLN F 2 66 ? 19.861 19.855 40.226 1.00 32.29 65 GLN F CA 1
ATOM 7080 C C . GLN F 2 66 ? 20.931 20.796 40.822 1.00 32.93 65 GLN F C 1
ATOM 7081 O O . GLN F 2 66 ? 21.091 20.842 42.038 1.00 33.38 65 GLN F O 1
ATOM 7087 N N . GLY F 2 67 ? 21.737 21.381 39.952 1.00 32.37 66 GLY F N 1
ATOM 7088 C CA . GLY F 2 67 ? 22.838 22.249 40.348 1.00 32.79 66 GLY F CA 1
ATOM 7089 C C . GLY F 2 67 ? 24.177 21.537 40.413 1.00 33.46 66 GLY F C 1
ATOM 7090 O O . GLY F 2 67 ? 25.217 22.194 40.437 1.00 36.23 66 GLY F O 1
ATOM 7091 N N . ARG F 2 68 ? 24.176 20.183 40.476 1.00 30.36 67 ARG F N 1
ATOM 7092 C CA . ARG F 2 68 ? 25.416 19.416 40.599 1.00 28.62 67 ARG F CA 1
ATOM 7093 C C . ARG F 2 68 ? 25.709 18.516 39.382 1.00 27.24 67 ARG F C 1
ATOM 7094 O O . ARG F 2 68 ? 26.824 18.017 39.239 1.00 27.12 67 ARG F O 1
ATOM 7102 N N . VAL F 2 69 ? 24.711 18.295 38.522 1.00 25.88 68 VAL F N 1
ATOM 7103 C CA . VAL F 2 69 ? 24.893 17.443 37.343 1.00 25.22 68 VAL F CA 1
ATOM 7104 C C . VAL F 2 69 ? 24.704 18.275 36.069 1.00 25.42 68 VAL F C 1
ATOM 7105 O O . VAL F 2 69 ? 23.872 19.193 36.045 1.00 25.64 68 VAL F O 1
ATOM 7109 N N . THR F 2 70 ? 25.490 17.972 35.041 1.00 23.96 69 THR F N 1
ATOM 7110 C CA . THR F 2 70 ? 25.350 18.619 33.739 1.00 24.48 69 THR F CA 1
ATOM 7111 C C . THR F 2 70 ? 25.441 17.529 32.689 1.00 23.20 69 THR F C 1
ATOM 7112 O O . THR F 2 70 ? 26.383 16.745 32.701 1.00 24.40 69 THR F O 1
ATOM 7116 N N . MET F 2 71 ? 24.470 17.472 31.781 1.00 21.18 70 MET F N 1
ATOM 7117 C CA . MET F 2 71 ? 24.516 16.530 30.680 1.00 21.08 70 MET F CA 1
ATOM 7118 C C . MET F 2 71 ? 24.698 17.306 29.391 1.00 21.84 70 MET F C 1
ATOM 7119 O O . MET F 2 71 ? 24.127 18.393 29.220 1.00 22.41 70 MET F O 1
ATOM 7124 N N . THR F 2 72 ? 25.474 16.754 28.477 1.00 20.88 71 THR F N 1
ATOM 7125 C CA . THR F 2 72 ? 25.709 17.385 27.177 1.00 22.01 71 THR F CA 1
ATOM 7126 C C . THR F 2 72 ? 25.776 16.289 26.089 1.00 23.06 71 THR F C 1
ATOM 7127 O O . THR F 2 72 ? 25.830 15.095 26.393 1.00 22.24 71 THR F O 1
ATOM 7131 N N . THR F 2 73 ? 25.701 16.691 24.809 1.00 24.92 72 THR F N 1
ATOM 7132 C CA . THR F 2 73 ? 25.905 15.729 23.721 1.00 27.53 72 THR F CA 1
ATOM 7133 C C . THR F 2 73 ? 26.877 16.340 22.713 1.00 28.81 72 THR F C 1
ATOM 7134 O O . THR F 2 73 ? 26.998 17.573 22.627 1.00 29.58 72 THR F O 1
ATOM 7138 N N . ASP F 2 74 ? 27.518 15.469 21.932 1.00 27.42 73 ASP F N 1
ATOM 7139 C CA . ASP F 2 74 ? 28.361 15.859 20.833 1.00 27.36 73 ASP F CA 1
ATOM 7140 C C . ASP F 2 74 ? 27.758 15.122 19.649 1.00 27.06 73 ASP F C 1
ATOM 7141 O O . ASP F 2 74 ? 27.938 13.912 19.494 1.00 27.03 73 ASP F O 1
ATOM 7146 N N . THR F 2 75 ? 26.967 15.840 18.845 1.00 27.21 74 THR F N 1
ATOM 7147 C CA . THR F 2 75 ? 26.321 15.272 17.680 1.00 28.69 74 THR F CA 1
ATOM 7148 C C . THR F 2 75 ? 27.327 14.670 16.686 1.00 29.03 74 THR F C 1
ATOM 7149 O O . THR F 2 75 ? 27.044 13.641 16.071 1.00 29.81 74 THR F O 1
ATOM 7153 N N . SER F 2 76 ? 28.490 15.311 16.519 1.00 28.47 75 SER F N 1
ATOM 7154 C CA . SER F 2 76 ? 29.469 14.844 15.521 1.00 29.25 75 SER F CA 1
ATOM 7155 C C . SER F 2 76 ? 30.047 13.475 15.852 1.00 29.15 75 SER F C 1
ATOM 7156 O O . SER F 2 76 ? 30.488 12.780 14.947 1.00 31.51 75 SER F O 1
ATOM 7159 N N . THR F 2 77 ? 30.041 13.075 17.136 1.00 26.88 76 THR F N 1
ATOM 7160 C CA . THR F 2 77 ? 30.543 11.745 17.524 1.00 27.29 76 THR F CA 1
ATOM 7161 C C . THR F 2 77 ? 29.440 10.832 18.121 1.00 27.20 76 THR F C 1
ATOM 7162 O O . THR F 2 77 ? 29.754 9.760 18.666 1.00 27.33 76 THR F O 1
ATOM 7166 N N . SER F 2 78 ? 28.154 11.266 18.085 1.00 25.40 77 SER F N 1
ATOM 7167 C CA . SER F 2 78 ? 27.020 10.522 18.648 1.00 24.54 77 SER F CA 1
ATOM 7168 C C . SER F 2 78 ? 27.309 10.119 20.096 1.00 23.47 77 SER F C 1
ATOM 7169 O O . SER F 2 78 ? 27.089 8.971 20.474 1.00 23.75 77 SER F O 1
ATOM 7172 N N . THR F 2 79 ? 27.864 11.059 20.870 1.00 22.79 78 THR F N 1
ATOM 7173 C CA . THR F 2 79 ? 28.231 10.779 22.256 1.00 22.21 78 THR F CA 1
ATOM 7174 C C . THR F 2 79 ? 27.511 11.668 23.233 1.00 22.42 78 THR F C 1
ATOM 7175 O O . THR F 2 79 ? 27.385 12.869 22.998 1.00 22.64 78 THR F O 1
ATOM 7179 N N . ALA F 2 80 ? 27.011 11.086 24.314 1.00 21.85 79 ALA F N 1
ATOM 7180 C CA . ALA F 2 80 ? 26.373 11.840 25.401 1.00 21.84 79 ALA F CA 1
ATOM 7181 C C . ALA F 2 80 ? 27.344 11.831 26.594 1.00 22.36 79 ALA F C 1
ATOM 7182 O O . ALA F 2 80 ? 28.086 10.863 26.797 1.00 22.00 79 ALA F O 1
ATOM 7184 N N . TYR F 2 81 ? 27.348 12.913 27.374 1.00 22.17 80 TYR F N 1
ATOM 7185 C CA . TYR F 2 81 ? 28.242 13.016 28.527 1.00 22.86 80 TYR F CA 1
ATOM 7186 C C . TYR F 2 81 ? 27.446 13.367 29.753 1.00 22.63 80 TYR F C 1
ATOM 7187 O O . TYR F 2 81 ? 26.488 14.135 29.661 1.00 22.27 80 TYR F O 1
ATOM 7196 N N . MET F 2 82 ? 27.868 12.853 30.902 1.00 21.78 81 MET F N 1
ATOM 7197 C CA . MET F 2 82 ? 27.258 13.197 32.176 1.00 23.04 81 MET F CA 1
ATOM 7198 C C . MET F 2 82 ? 28.415 13.645 33.076 1.00 23.38 81 MET F C 1
ATOM 7199 O O . MET F 2 82 ? 29.358 12.887 33.279 1.00 22.87 81 MET F O 1
ATOM 7204 N N . GLU F 2 83 ? 28.341 14.877 33.585 1.00 23.00 82 GLU F N 1
ATOM 7205 C CA . GLU F 2 83 ? 29.321 15.399 34.517 1.00 23.01 82 GLU F CA 1
ATOM 7206 C C . GLU F 2 83 ? 28.632 15.511 35.882 1.00 23.35 82 GLU F C 1
ATOM 7207 O O . GLU F 2 83 ? 27.562 16.090 35.973 1.00 23.23 82 GLU F O 1
ATOM 7213 N N . LEU F 2 84 ? 29.255 14.984 36.939 1.00 23.53 83 LEU F N 1
ATOM 7214 C CA . LEU F 2 84 ? 28.699 15.096 38.289 1.00 23.76 83 LEU F CA 1
ATOM 7215 C C . LEU F 2 84 ? 29.795 15.737 39.135 1.00 25.11 83 LEU F C 1
ATOM 7216 O O . LEU F 2 84 ? 30.931 15.245 39.192 1.00 24.76 83 LEU F O 1
ATOM 7221 N N . ARG F 2 85 ? 29.454 16.857 39.754 1.00 24.95 84 ARG F N 1
ATOM 7222 C CA . ARG F 2 85 ? 30.414 17.643 40.517 1.00 25.68 84 ARG F CA 1
ATOM 7223 C C . ARG F 2 85 ? 30.305 17.410 42.020 1.00 26.53 84 ARG F C 1
ATOM 7224 O O . ARG F 2 85 ? 29.339 16.792 42.502 1.00 26.84 84 ARG F O 1
ATOM 7232 N N . SER F 2 86 ? 31.305 17.931 42.787 1.00 26.52 85 SER F N 1
ATOM 7233 C CA . SER F 2 86 ? 31.327 17.855 44.248 1.00 27.70 85 SER F CA 1
ATOM 7234 C C . SER F 2 86 ? 31.020 16.448 44.755 1.00 27.48 85 SER F C 1
ATOM 7235 O O . SER F 2 86 ? 30.103 16.240 45.544 1.00 27.44 85 SER F O 1
ATOM 7238 N N . LEU F 2 87 ? 31.764 15.474 44.226 1.00 26.83 86 LEU F N 1
ATOM 7239 C CA . LEU F 2 87 ? 31.524 14.079 44.549 1.00 27.24 86 LEU F CA 1
ATOM 7240 C C . LEU F 2 87 ? 31.651 13.758 46.011 1.00 28.88 86 LEU F C 1
ATOM 7241 O O . LEU F 2 87 ? 32.508 14.303 46.726 1.00 28.94 86 LEU F O 1
ATOM 7246 N N . ARG F 2 88 ? 30.748 12.910 46.476 1.00 29.82 87 ARG F N 1
ATOM 7247 C CA . ARG F 2 88 ? 30.774 12.460 47.861 1.00 31.81 87 ARG F CA 1
ATOM 7248 C C . ARG F 2 88 ? 30.776 10.929 47.873 1.00 31.27 87 ARG F C 1
ATOM 7249 O O . ARG F 2 88 ? 30.457 10.310 46.852 1.00 29.94 87 ARG F O 1
ATOM 7257 N N . SER F 2 89 ? 31.081 10.307 49.025 1.00 32.15 88 SER F N 1
ATOM 7258 C CA . SER F 2 89 ? 31.125 8.843 49.104 1.00 33.45 88 SER F CA 1
ATOM 7259 C C . SER F 2 89 ? 29.847 8.152 48.628 1.00 33.01 88 SER F C 1
ATOM 7260 O O . SER F 2 89 ? 29.943 7.102 47.994 1.00 33.51 88 SER F O 1
ATOM 7263 N N . ASP F 2 90 ? 28.666 8.753 48.867 1.00 32.21 89 ASP F N 1
ATOM 7264 C CA . ASP F 2 90 ? 27.416 8.138 48.430 1.00 32.33 89 ASP F CA 1
ATOM 7265 C C . ASP F 2 90 ? 27.147 8.276 46.913 1.00 29.69 89 ASP F C 1
ATOM 7266 O O . ASP F 2 90 ? 26.110 7.806 46.436 1.00 31.45 89 ASP F O 1
ATOM 7271 N N . ASP F 2 91 ? 28.068 8.899 46.158 1.00 26.75 90 ASP F N 1
ATOM 7272 C CA . ASP F 2 91 ? 27.986 8.920 44.701 1.00 24.70 90 ASP F CA 1
ATOM 7273 C C . ASP F 2 91 ? 28.701 7.675 44.109 1.00 24.34 90 ASP F C 1
ATOM 7274 O O . ASP F 2 91 ? 28.673 7.495 42.895 1.00 24.27 90 ASP F O 1
ATOM 7279 N N . THR F 2 92 ? 29.334 6.809 44.951 1.00 23.84 91 THR F N 1
ATOM 7280 C CA . THR F 2 92 ? 29.939 5.569 44.465 1.00 24.40 91 THR F CA 1
ATOM 7281 C C . THR F 2 92 ? 28.815 4.681 43.935 1.00 23.29 91 THR F C 1
ATOM 7282 O O . THR F 2 92 ? 27.841 4.403 44.651 1.00 23.96 91 THR F O 1
ATOM 7286 N N . ALA F 2 93 ? 28.918 4.306 42.656 1.00 21.92 92 ALA F N 1
ATOM 7287 C CA . ALA F 2 93 ? 27.842 3.555 41.992 1.00 21.76 92 ALA F CA 1
ATOM 7288 C C . ALA F 2 93 ? 28.298 3.124 40.590 1.00 21.56 92 ALA F C 1
ATOM 7289 O O . ALA F 2 93 ? 29.308 3.627 40.077 1.00 22.54 92 ALA F O 1
ATOM 7291 N N . VAL F 2 94 ? 27.508 2.256 39.949 1.00 20.61 93 VAL F N 1
ATOM 7292 C CA . VAL F 2 94 ? 27.644 1.983 38.533 1.00 21.03 93 VAL F CA 1
ATOM 7293 C C . VAL F 2 94 ? 26.681 2.979 37.867 1.00 21.60 93 VAL F C 1
ATOM 7294 O O . VAL F 2 94 ? 25.508 3.075 38.270 1.00 22.10 93 VAL F O 1
ATOM 7298 N N . TYR F 2 95 ? 27.175 3.724 36.878 1.00 20.60 94 TYR F N 1
ATOM 7299 C CA . TYR F 2 95 ? 26.400 4.728 36.149 1.00 19.43 94 TYR F CA 1
ATOM 7300 C C . TYR F 2 95 ? 26.098 4.155 34.773 1.00 19.94 94 TYR F C 1
ATOM 7301 O O . TYR F 2 95 ? 27.017 3.744 34.081 1.00 21.02 94 TYR F O 1
ATOM 7310 N N . TYR F 2 96 ? 24.824 4.109 34.397 1.00 19.19 95 TYR F N 1
ATOM 7311 C CA . TYR F 2 96 ? 24.409 3.608 33.088 1.00 19.20 95 TYR F CA 1
ATOM 7312 C C . TYR F 2 96 ? 23.805 4.722 32.256 1.00 19.15 95 TYR F C 1
ATOM 7313 O O . TYR F 2 96 ? 23.111 5.587 32.798 1.00 19.22 95 TYR F O 1
ATOM 7322 N N . CYS F 2 97 ? 23.997 4.656 30.943 1.00 19.67 96 CYS F N 1
ATOM 7323 C CA . CYS F 2 97 ? 23.224 5.498 30.035 1.00 19.77 96 CYS F CA 1
ATOM 7324 C C . CYS F 2 97 ? 22.240 4.542 29.330 1.00 20.05 96 CYS F C 1
ATOM 7325 O O . CYS F 2 97 ? 22.505 3.330 29.186 1.00 20.12 96 CYS F O 1
ATOM 7328 N N . ALA F 2 98 ? 21.114 5.089 28.850 1.00 18.92 97 ALA F N 1
ATOM 7329 C CA . ALA F 2 98 ? 20.132 4.276 28.146 1.00 18.61 97 ALA F CA 1
ATOM 7330 C C . ALA F 2 98 ? 19.388 5.131 27.126 1.00 19.11 97 ALA F C 1
ATOM 7331 O O . ALA F 2 98 ? 19.101 6.301 27.386 1.00 19.59 97 ALA F O 1
ATOM 7333 N N . ARG F 2 99 ? 19.060 4.531 25.986 1.00 18.07 98 ARG F N 1
ATOM 7334 C CA . ARG F 2 99 ? 18.340 5.244 24.937 1.00 18.05 98 ARG F CA 1
ATOM 7335 C C . ARG F 2 99 ? 16.917 5.530 25.407 1.00 19.11 98 ARG F C 1
ATOM 7336 O O . ARG F 2 99 ? 16.278 4.691 26.041 1.00 20.21 98 ARG F O 1
ATOM 7344 N N . ASP F 2 100 ? 16.428 6.725 25.102 1.00 18.70 99 ASP F N 1
ATOM 7345 C CA . ASP F 2 100 ? 15.102 7.172 25.519 1.00 18.09 99 ASP F CA 1
ATOM 7346 C C . ASP F 2 100 ? 14.527 8.059 24.377 1.00 18.22 99 ASP F C 1
ATOM 7347 O O . ASP F 2 100 ? 15.196 8.253 23.350 1.00 19.23 99 ASP F O 1
ATOM 7352 N N . GLY F 2 101 ? 13.306 8.580 24.557 1.00 18.07 100 GLY F N 1
ATOM 7353 C CA . GLY F 2 101 ? 12.713 9.428 23.529 1.00 19.75 100 GLY F CA 1
ATOM 7354 C C . GLY F 2 101 ? 13.374 10.798 23.443 1.00 19.78 100 GLY F C 1
ATOM 7355 O O . GLY F 2 101 ? 14.117 11.213 24.349 1.00 19.67 100 GLY F O 1
ATOM 7356 N N . PRO F 2 102 ? 13.137 11.505 22.330 1.00 19.56 101 PRO F N 1
ATOM 7357 C CA . PRO F 2 102 ? 13.832 12.781 22.090 1.00 19.13 101 PRO F CA 1
ATOM 7358 C C . PRO F 2 102 ? 13.183 14.029 22.695 1.00 19.45 101 PRO F C 1
ATOM 7359 O O . PRO F 2 102 ? 13.777 15.127 22.589 1.00 19.43 101 PRO F O 1
ATOM 7363 N N . GLN F 2 103 ? 11.972 13.921 23.268 1.00 19.26 102 GLN F N 1
ATOM 7364 C CA . GLN F 2 103 ? 11.283 15.139 23.769 1.00 19.50 102 GLN F CA 1
ATOM 7365 C C . GLN F 2 103 ? 10.562 14.913 25.094 1.00 19.89 102 GLN F C 1
ATOM 7366 O O . GLN F 2 103 ? 9.465 15.431 25.328 1.00 20.32 102 GLN F O 1
ATOM 7372 N N . VAL F 2 104 ? 11.221 14.193 25.999 1.00 19.54 103 VAL F N 1
ATOM 7373 C CA . VAL F 2 104 ? 10.651 13.914 27.317 1.00 19.71 103 VAL F CA 1
ATOM 7374 C C . VAL F 2 104 ? 10.292 15.208 28.063 1.00 21.66 103 VAL F C 1
ATOM 7375 O O . VAL F 2 104 ? 11.122 16.108 28.195 1.00 21.85 103 VAL F O 1
ATOM 7379 N N . GLY F 2 105 ? 9.058 15.261 28.558 1.00 22.49 104 GLY F N 1
ATOM 7380 C CA . GLY F 2 105 ? 8.592 16.432 29.294 1.00 23.60 104 GLY F CA 1
ATOM 7381 C C . GLY F 2 105 ? 7.674 17.321 28.494 1.00 24.24 104 GLY F C 1
ATOM 7382 O O . GLY F 2 105 ? 6.913 18.108 29.064 1.00 24.72 104 GLY F O 1
ATOM 7383 N N . ASP F 2 106 ? 7.742 17.230 27.149 1.00 23.86 105 ASP F N 1
ATOM 7384 C CA . ASP F 2 106 ? 6.882 18.045 26.309 1.00 24.36 105 ASP F CA 1
ATOM 7385 C C . ASP F 2 106 ? 5.414 17.635 26.493 1.00 25.04 105 ASP F C 1
ATOM 7386 O O . ASP F 2 106 ? 5.149 16.515 26.889 1.00 24.96 105 ASP F O 1
ATOM 7391 N N . PHE F 2 107 ? 4.455 18.540 26.209 1.00 26.31 106 PHE F N 1
ATOM 7392 C CA . PHE F 2 107 ? 3.027 18.232 26.401 1.00 27.98 106 PHE F CA 1
ATOM 7393 C C . PHE F 2 107 ? 2.611 16.911 25.742 1.00 27.84 106 PHE F C 1
ATOM 7394 O O . PHE F 2 107 ? 2.889 16.736 24.555 1.00 28.37 106 PHE F O 1
ATOM 7402 N N . ASP F 2 108 ? 2.001 15.983 26.510 1.00 26.97 107 ASP F N 1
ATOM 7403 C CA . ASP F 2 108 ? 1.568 14.660 26.054 1.00 27.46 107 ASP F CA 1
ATOM 7404 C C . ASP F 2 108 ? 2.654 13.913 25.287 1.00 26.22 107 ASP F C 1
ATOM 7405 O O . ASP F 2 108 ? 2.354 13.206 24.316 1.00 27.18 107 ASP F O 1
ATOM 7410 N N . TRP F 2 109 ? 3.927 14.046 25.715 1.00 24.17 108 TRP F N 1
ATOM 7411 C CA . TRP F 2 109 ? 5.018 13.426 24.953 1.00 22.99 108 TRP F CA 1
ATOM 7412 C C . TRP F 2 109 ? 4.858 11.906 24.833 1.00 22.90 108 TRP F C 1
ATOM 7413 O O . TRP F 2 109 ? 5.328 11.299 23.873 1.00 23.52 108 TRP F O 1
ATOM 7424 N N . GLN F 2 110 ? 4.265 11.282 25.863 1.00 22.60 109 GLN F N 1
ATOM 7425 C CA . GLN F 2 110 ? 4.169 9.822 25.886 1.00 23.30 109 GLN F CA 1
ATOM 7426 C C . GLN F 2 110 ? 3.333 9.270 24.717 1.00 24.72 109 GLN F C 1
ATOM 7427 O O . GLN F 2 110 ? 3.612 8.179 24.250 1.00 25.51 109 GLN F O 1
ATOM 7433 N N . VAL F 2 111 ? 2.343 10.011 24.241 1.00 25.14 110 VAL F N 1
ATOM 7434 C CA . VAL F 2 111 ? 1.521 9.547 23.095 1.00 25.84 110 VAL F CA 1
ATOM 7435 C C . VAL F 2 111 ? 2.399 9.391 21.840 1.00 25.24 110 VAL F C 1
ATOM 7436 O O . VAL F 2 111 ? 2.188 8.477 21.038 1.00 25.94 110 VAL F O 1
ATOM 7440 N N . TYR F 2 112 ? 3.375 10.299 21.671 1.00 23.02 111 TYR F N 1
ATOM 7441 C CA . TYR F 2 112 ? 4.230 10.271 20.474 1.00 22.71 111 TYR F CA 1
ATOM 7442 C C . TYR F 2 112 ? 5.359 9.234 20.597 1.00 21.93 111 TYR F C 1
ATOM 7443 O O . TYR F 2 112 ? 5.832 8.720 19.572 1.00 22.49 111 TYR F O 1
ATOM 7452 N N . TYR F 2 113 ? 5.828 8.977 21.822 1.00 21.08 112 TYR F N 1
ATOM 7453 C CA . TYR F 2 113 ? 6.916 8.009 22.023 1.00 21.14 112 TYR F CA 1
ATOM 7454 C C . TYR F 2 113 ? 6.754 7.432 23.429 1.00 21.90 112 TYR F C 1
ATOM 7455 O O . TYR F 2 113 ? 7.064 8.115 24.422 1.00 22.98 112 TYR F O 1
ATOM 7464 N N . TYR F 2 114 ? 6.246 6.196 23.519 1.00 22.26 113 TYR F N 1
ATOM 7465 C CA . TYR F 2 114 ? 6.027 5.634 24.876 1.00 23.90 113 TYR F CA 1
ATOM 7466 C C . TYR F 2 114 ? 6.860 4.443 25.224 1.00 22.71 113 TYR F C 1
ATOM 7467 O O . TYR F 2 114 ? 6.575 3.781 26.227 1.00 23.25 113 TYR F O 1
ATOM 7476 N N . TYR F 2 115 ? 7.921 4.180 24.441 1.00 21.33 114 TYR F N 1
ATOM 7477 C CA . TYR F 2 115 ? 8.828 3.105 24.837 1.00 20.97 114 TYR F CA 1
ATOM 7478 C C . TYR F 2 115 ? 9.603 3.526 26.089 1.00 21.61 114 TYR F C 1
ATOM 7479 O O . TYR F 2 115 ? 9.906 4.713 26.278 1.00 21.66 114 TYR F O 1
ATOM 7488 N N . GLY F 2 116 ? 9.912 2.545 26.933 1.00 21.06 115 GLY F N 1
ATOM 7489 C CA . GLY F 2 116 ? 10.805 2.768 28.069 1.00 21.31 115 GLY F CA 1
ATOM 7490 C C . GLY F 2 116 ? 12.247 2.885 27.592 1.00 20.60 115 GLY F C 1
ATOM 7491 O O . GLY F 2 116 ? 12.519 2.999 26.391 1.00 22.51 115 GLY F O 1
ATOM 7492 N N . MET F 2 117 ? 13.189 2.902 28.538 1.00 19.15 116 MET F N 1
ATOM 7493 C CA . MET F 2 117 ? 14.632 3.043 28.215 1.00 20.26 116 MET F CA 1
ATOM 7494 C C . MET F 2 117 ? 15.086 1.685 27.675 1.00 20.99 116 MET F C 1
ATOM 7495 O O . MET F 2 117 ? 15.126 0.720 28.425 1.00 21.70 116 MET F O 1
ATOM 7500 N N . ASP F 2 118 ? 15.354 1.581 26.357 1.00 21.08 117 ASP F N 1
ATOM 7501 C CA . ASP F 2 118 ? 15.417 0.275 25.714 1.00 22.03 117 ASP F CA 1
ATOM 7502 C C . ASP F 2 118 ? 16.779 -0.292 25.353 1.00 24.39 117 ASP F C 1
ATOM 7503 O O . ASP F 2 118 ? 16.883 -1.514 25.162 1.00 26.31 117 ASP F O 1
ATOM 7508 N N . VAL F 2 119 ? 17.779 0.540 25.188 1.00 23.31 118 VAL F N 1
ATOM 7509 C CA . VAL F 2 119 ? 19.131 0.084 24.861 1.00 22.76 118 VAL F CA 1
ATOM 7510 C C . VAL F 2 119 ? 19.961 0.641 26.001 1.00 23.57 118 VAL F C 1
ATOM 7511 O O . VAL F 2 119 ? 19.865 1.838 26.279 1.00 23.76 118 VAL F O 1
ATOM 7515 N N . TRP F 2 120 ? 20.727 -0.205 26.684 1.00 22.53 119 TRP F N 1
ATOM 7516 C CA . TRP F 2 120 ? 21.507 0.261 27.822 1.00 21.51 119 TRP F CA 1
ATOM 7517 C C . TRP F 2 120 ? 22.996 0.104 27.562 1.00 22.16 119 TRP F C 1
ATOM 7518 O O . TRP F 2 120 ? 23.422 -0.900 26.987 1.00 22.79 119 TRP F O 1
ATOM 7529 N N . GLY F 2 121 ? 23.774 1.054 28.057 1.00 21.35 120 GLY F N 1
ATOM 7530 C CA . GLY F 2 121 ? 25.227 0.932 28.037 1.00 21.17 120 GLY F CA 1
ATOM 7531 C C . GLY F 2 121 ? 25.656 -0.163 29.018 1.00 22.14 120 GLY F C 1
ATOM 7532 O O . GLY F 2 121 ? 24.852 -0.650 29.821 1.00 22.60 120 GLY F O 1
ATOM 7533 N N . GLN F 2 122 ? 26.946 -0.544 28.978 1.00 22.43 121 GLN F N 1
ATOM 7534 C CA . GLN F 2 122 ? 27.448 -1.603 29.866 1.00 22.44 121 GLN F CA 1
ATOM 7535 C C . GLN F 2 122 ? 27.677 -1.135 31.324 1.00 23.27 121 GLN F C 1
ATOM 7536 O O . GLN F 2 122 ? 27.982 -1.963 32.198 1.00 23.81 121 GLN F O 1
ATOM 7542 N N . GLY F 2 123 ? 27.537 0.172 31.566 1.00 21.82 122 GLY F N 1
ATOM 7543 C CA . GLY F 2 123 ? 27.778 0.751 32.879 1.00 21.01 122 GLY F CA 1
ATOM 7544 C C . GLY F 2 123 ? 29.212 1.205 33.053 1.00 21.31 122 GLY F C 1
ATOM 7545 O O . GLY F 2 123 ? 30.133 0.653 32.440 1.00 21.72 122 GLY F O 1
ATOM 7546 N N . THR F 2 124 ? 29.404 2.215 33.919 1.00 20.32 123 THR F N 1
ATOM 7547 C CA . THR F 2 124 ? 30.726 2.737 34.263 1.00 21.54 123 THR F CA 1
ATOM 7548 C C . THR F 2 124 ? 30.791 2.772 35.786 1.00 22.78 123 THR F C 1
ATOM 7549 O O . THR F 2 124 ? 29.962 3.432 36.414 1.00 23.35 123 THR F O 1
ATOM 7553 N N . THR F 2 125 ? 31.768 2.087 36.388 1.00 22.49 124 THR F N 1
ATOM 7554 C CA . THR F 2 125 ? 31.906 2.124 37.845 1.00 23.86 124 THR F CA 1
ATOM 7555 C C . THR F 2 125 ? 32.612 3.421 38.227 1.00 24.15 124 THR F C 1
ATOM 7556 O O . THR F 2 125 ? 33.680 3.734 37.683 1.00 24.39 124 THR F O 1
ATOM 7560 N N . VAL F 2 126 ? 32.020 4.180 39.141 1.00 23.29 125 VAL F N 1
ATOM 7561 C CA . VAL F 2 126 ? 32.646 5.401 39.643 1.00 23.39 125 VAL F CA 1
ATOM 7562 C C . VAL F 2 126 ? 32.789 5.207 41.142 1.00 23.55 125 VAL F C 1
ATOM 7563 O O . VAL F 2 126 ? 31.784 4.964 41.815 1.00 24.96 125 VAL F O 1
ATOM 7567 N N . THR F 2 127 ? 34.026 5.231 41.656 1.00 22.91 126 THR F N 1
ATOM 7568 C CA . THR F 2 127 ? 34.232 5.058 43.085 1.00 23.28 126 THR F CA 1
ATOM 7569 C C . THR F 2 127 ? 34.817 6.344 43.639 1.00 25.18 126 THR F C 1
ATOM 7570 O O . THR F 2 127 ? 35.790 6.880 43.095 1.00 26.27 126 THR F O 1
ATOM 7574 N N . VAL F 2 128 ? 34.208 6.856 44.702 1.00 25.52 127 VAL F N 1
ATOM 7575 C CA . VAL F 2 128 ? 34.705 8.051 45.358 1.00 27.49 127 VAL F CA 1
ATOM 7576 C C . VAL F 2 128 ? 35.532 7.612 46.561 1.00 30.24 127 VAL F C 1
ATOM 7577 O O . VAL F 2 128 ? 35.009 6.980 47.477 1.00 30.65 127 VAL F O 1
ATOM 7581 N N . SER F 2 129 ? 36.824 7.892 46.522 1.00 31.96 128 SER F N 1
ATOM 7582 C CA . SER F 2 129 ? 37.758 7.497 47.568 1.00 35.45 128 SER F CA 1
ATOM 7583 C C . SER F 2 129 ? 39.023 8.356 47.508 1.00 38.69 128 SER F C 1
ATOM 7584 O O . SER F 2 129 ? 39.450 8.783 46.439 1.00 39.11 128 SER F O 1
ATOM 7587 N N . SER F 2 130 ? 39.695 8.486 48.636 1.00 41.59 129 SER F N 1
ATOM 7588 C CA . SER F 2 130 ? 41.006 9.150 48.700 1.00 44.10 129 SER F CA 1
ATOM 7589 C C . SER F 2 130 ? 42.062 8.420 47.801 1.00 45.81 129 SER F C 1
ATOM 7590 O O . SER F 2 130 ? 43.046 9.038 47.388 1.00 46.50 129 SER F O 1
ATOM 7593 N N . GLY F 2 131 ? 41.825 7.131 47.494 1.00 45.88 130 GLY F N 1
ATOM 7594 C CA . GLY F 2 131 ? 42.682 6.307 46.640 1.00 46.57 130 GLY F CA 1
ATOM 7595 C C . GLY F 2 131 ? 42.676 6.668 45.159 1.00 47.04 130 GLY F C 1
ATOM 7596 O O . GLY F 2 131 ? 43.272 5.959 44.339 1.00 45.69 130 GLY F O 1
ATOM 7597 N N . GLY F 2 132 ? 41.989 7.749 44.797 1.00 48.26 131 GLY F N 1
ATOM 7598 C CA . GLY F 2 132 ? 41.934 8.214 43.414 1.00 50.23 131 GLY F CA 1
ATOM 7599 C C . GLY F 2 132 ? 43.141 9.062 43.073 1.00 52.42 131 GLY F C 1
ATOM 7600 O O . GLY F 2 132 ? 43.719 9.681 43.968 1.00 52.63 131 GLY F O 1
ATOM 7601 N N . SER F 2 133 ? 43.594 9.048 41.803 1.00 53.79 132 SER F N 1
ATOM 7602 C CA . SER F 2 133 ? 44.801 9.797 41.425 1.00 55.42 132 SER F CA 1
ATOM 7603 C C . SER F 2 133 ? 44.814 10.148 39.942 1.00 56.46 132 SER F C 1
ATOM 7604 O O . SER F 2 133 ? 45.890 10.368 39.378 1.00 57.05 132 SER F O 1
ATOM 7607 N N . GLY F 2 134 ? 4.336 20.375 33.930 1.00 56.10 151 GLY F N 1
ATOM 7608 C CA . GLY F 2 134 ? 3.914 19.720 35.162 1.00 56.57 151 GLY F CA 1
ATOM 7609 C C . GLY F 2 134 ? 4.639 18.415 35.411 1.00 56.69 151 GLY F C 1
ATOM 7610 O O . GLY F 2 134 ? 4.302 17.388 34.813 1.00 57.64 151 GLY F O 1
ATOM 7611 N N . GLY F 2 135 ? 5.662 18.459 36.259 1.00 55.33 152 GLY F N 1
ATOM 7612 C CA . GLY F 2 135 ? 6.477 17.292 36.586 1.00 53.95 152 GLY F CA 1
ATOM 7613 C C . GLY F 2 135 ? 6.649 17.105 38.077 1.00 52.25 152 GLY F C 1
ATOM 7614 O O . GLY F 2 135 ? 7.642 17.547 38.664 1.00 53.18 152 GLY F O 1
ATOM 7615 N N . GLY F 2 136 ? 5.684 16.439 38.689 1.00 49.67 153 GLY F N 1
ATOM 7616 C CA . GLY F 2 136 ? 5.693 16.214 40.127 1.00 47.25 153 GLY F CA 1
ATOM 7617 C C . GLY F 2 136 ? 6.508 15.027 40.591 1.00 44.28 153 GLY F C 1
ATOM 7618 O O . GLY F 2 136 ? 7.095 14.300 39.774 1.00 42.95 153 GLY F O 1
ATOM 7619 N N . ALA F 2 137 ? 6.555 14.848 41.928 1.00 42.09 154 ALA F N 1
ATOM 7620 C CA . ALA F 2 137 ? 7.266 13.770 42.610 1.00 40.57 154 ALA F CA 1
ATOM 7621 C C . ALA F 2 137 ? 6.343 12.561 42.772 1.00 38.13 154 ALA F C 1
ATOM 7622 O O . ALA F 2 137 ? 5.272 12.694 43.374 1.00 38.65 154 ALA F O 1
ATOM 7624 N N . ILE F 2 138 ? 6.729 11.390 42.239 1.00 34.21 155 ILE F N 1
ATOM 7625 C CA . ILE F 2 138 ? 5.870 10.200 42.321 1.00 31.99 155 ILE F CA 1
ATOM 7626 C C . ILE F 2 138 ? 6.628 9.020 42.922 1.00 31.39 155 ILE F C 1
ATOM 7627 O O . ILE F 2 138 ? 7.694 8.651 42.418 1.00 31.38 155 ILE F O 1
ATOM 7632 N N . ARG F 2 139 ? 6.099 8.441 44.009 1.00 30.04 156 ARG F N 1
ATOM 7633 C CA . ARG F 2 139 ? 6.759 7.319 44.663 1.00 30.54 156 ARG F CA 1
ATOM 7634 C C . ARG F 2 139 ? 6.206 5.996 44.124 1.00 29.67 156 ARG F C 1
ATOM 7635 O O . ARG F 2 139 ? 4.987 5.811 44.079 1.00 29.67 156 ARG F O 1
ATOM 7643 N N . MET F 2 140 ? 7.090 5.072 43.744 1.00 27.89 157 MET F N 1
ATOM 7644 C CA . MET F 2 140 ? 6.712 3.759 43.239 1.00 27.48 157 MET F CA 1
ATOM 7645 C C . MET F 2 140 ? 7.093 2.711 44.278 1.00 27.63 157 MET F C 1
ATOM 7646 O O . MET F 2 140 ? 8.242 2.683 44.730 1.00 27.58 157 MET F O 1
ATOM 7651 N N . THR F 2 141 ? 6.133 1.853 44.668 1.00 27.87 158 THR F N 1
ATOM 7652 C CA . THR F 2 141 ? 6.396 0.824 45.682 1.00 28.09 158 THR F CA 1
ATOM 7653 C C . THR F 2 141 ? 6.050 -0.538 45.133 1.00 28.28 158 THR F C 1
ATOM 7654 O O . THR F 2 141 ? 4.902 -0.772 44.746 1.00 29.01 158 THR F O 1
ATOM 7658 N N . GLN F 2 142 ? 7.015 -1.466 45.157 1.00 27.46 159 GLN F N 1
ATOM 7659 C CA . GLN F 2 142 ? 6.801 -2.825 44.680 1.00 28.48 159 GLN F CA 1
ATOM 7660 C C . GLN F 2 142 ? 6.505 -3.776 45.805 1.00 31.64 159 GLN F C 1
ATOM 7661 O O . GLN F 2 142 ? 6.900 -3.541 46.955 1.00 32.43 159 GLN F O 1
ATOM 7667 N N . SER F 2 143 ? 5.787 -4.846 45.485 1.00 32.96 160 SER F N 1
ATOM 7668 C CA . SER F 2 143 ? 5.521 -5.885 46.464 1.00 34.49 160 SER F CA 1
ATOM 7669 C C . SER F 2 143 ? 5.409 -7.236 45.782 1.00 34.76 160 SER F C 1
ATOM 7670 O O . SER F 2 143 ? 4.793 -7.358 44.719 1.00 34.93 160 SER F O 1
ATOM 7673 N N . PRO F 2 144 ? 6.012 -8.274 46.382 1.00 34.08 161 PRO F N 1
ATOM 7674 C CA . PRO F 2 144 ? 6.897 -8.231 47.561 1.00 34.46 161 PRO F CA 1
ATOM 7675 C C . PRO F 2 144 ? 8.289 -7.677 47.188 1.00 35.14 161 PRO F C 1
ATOM 7676 O O . PRO F 2 144 ? 8.555 -7.408 46.008 1.00 35.95 161 PRO F O 1
ATOM 7680 N N . SER F 2 145 ? 9.189 -7.503 48.171 1.00 34.08 162 SER F N 1
ATOM 7681 C CA . SER F 2 145 ? 10.556 -7.074 47.864 1.00 34.36 162 SER F CA 1
ATOM 7682 C C . SER F 2 145 ? 11.389 -8.291 47.429 1.00 33.87 162 SER F C 1
ATOM 7683 O O . SER F 2 145 ? 12.296 -8.158 46.617 1.00 32.81 162 SER F O 1
ATOM 7686 N N . THR F 2 146 ? 11.122 -9.464 48.031 1.00 34.64 163 THR F N 1
ATOM 7687 C CA . THR F 2 146 ? 11.778 -10.719 47.674 1.00 35.86 163 THR F CA 1
ATOM 7688 C C . THR F 2 146 ? 10.685 -11.790 47.543 1.00 36.04 163 THR F C 1
ATOM 7689 O O . THR F 2 146 ? 9.680 -11.773 48.264 1.00 36.08 163 THR F O 1
ATOM 7693 N N . LEU F 2 147 ? 10.884 -12.724 46.633 1.00 36.10 164 LEU F N 1
ATOM 7694 C CA . LEU F 2 147 ? 9.942 -13.800 46.374 1.00 37.83 164 LEU F CA 1
ATOM 7695 C C . LEU F 2 147 ? 10.778 -15.068 46.157 1.00 37.09 164 LEU F C 1
ATOM 7696 O O . LEU F 2 147 ? 11.766 -15.006 45.429 1.00 36.33 164 LEU F O 1
ATOM 7701 N N . SER F 2 148 ? 10.407 -16.212 46.754 1.00 36.56 165 SER F N 1
ATOM 7702 C CA . SER F 2 148 ? 11.089 -17.486 46.504 1.00 37.18 165 SER F CA 1
ATOM 7703 C C . SER F 2 148 ? 10.158 -18.305 45.606 1.00 36.95 165 SER F C 1
ATOM 7704 O O . SER F 2 148 ? 8.959 -18.382 45.895 1.00 38.46 165 SER F O 1
ATOM 7707 N N . ALA F 2 149 ? 10.671 -18.890 44.512 1.00 35.08 166 ALA F N 1
ATOM 7708 C CA . ALA F 2 149 ? 9.804 -19.628 43.590 1.00 34.33 166 ALA F CA 1
ATOM 7709 C C . ALA F 2 149 ? 10.542 -20.800 42.941 1.00 33.23 166 ALA F C 1
ATOM 7710 O O . ALA F 2 149 ? 11.766 -20.871 42.990 1.00 3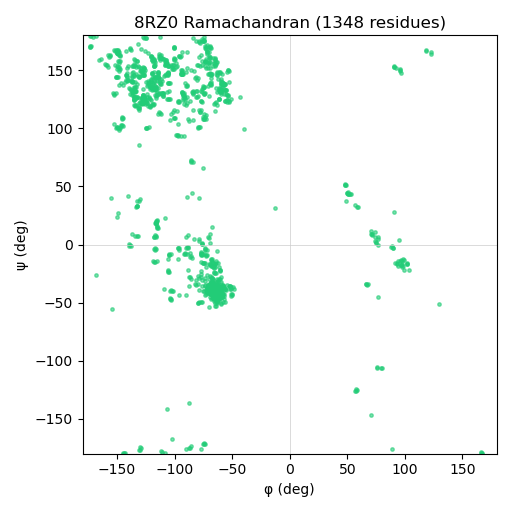3.10 166 ALA F O 1
ATOM 7712 N N . SER F 2 150 ? 9.794 -21.733 42.374 1.00 33.18 167 SER F N 1
ATOM 7713 C CA . SER F 2 150 ? 10.364 -22.876 41.688 1.00 33.57 167 SER F CA 1
ATOM 7714 C C . SER F 2 150 ? 10.129 -22.705 40.194 1.00 32.47 167 SER F C 1
ATOM 7715 O O . SER F 2 150 ? 9.178 -22.029 39.777 1.00 32.85 167 SER F O 1
ATOM 7718 N N . VAL F 2 151 ? 10.913 -23.407 39.371 1.00 31.32 168 VAL F N 1
ATOM 7719 C CA . VAL F 2 151 ? 10.680 -23.419 37.918 1.00 31.56 168 VAL F CA 1
ATOM 7720 C C . VAL F 2 151 ? 9.261 -23.983 37.641 1.00 32.88 168 VAL F C 1
ATOM 7721 O O . VAL F 2 151 ? 8.860 -24.955 38.290 1.00 34.16 168 VAL F O 1
ATOM 7725 N N . GLY F 2 152 ? 8.506 -23.303 36.787 1.00 31.89 169 GLY F N 1
ATOM 7726 C CA . GLY F 2 152 ? 7.139 -23.668 36.442 1.00 32.03 169 GLY F CA 1
ATOM 7727 C C . GLY F 2 152 ? 6.079 -22.907 37.218 1.00 31.96 169 GLY F C 1
ATOM 7728 O O . GLY F 2 152 ? 4.893 -22.956 36.866 1.00 32.39 169 GLY F O 1
ATOM 7729 N N . ASP F 2 153 ? 6.470 -22.222 38.303 1.00 31.62 170 ASP F N 1
ATOM 7730 C CA . ASP F 2 153 ? 5.512 -21.449 39.096 1.00 32.32 170 ASP F CA 1
ATOM 7731 C C . ASP F 2 153 ? 4.996 -20.212 38.352 1.00 31.92 170 ASP F C 1
ATOM 7732 O O . ASP F 2 153 ? 5.710 -19.616 37.545 1.00 32.83 170 ASP F O 1
ATOM 7737 N N . ARG F 2 154 ? 3.781 -19.787 38.674 1.00 30.80 171 ARG F N 1
ATOM 7738 C CA . ARG F 2 154 ? 3.235 -18.542 38.145 1.00 30.74 171 ARG F CA 1
ATOM 7739 C C . ARG F 2 154 ? 3.638 -17.478 39.162 1.00 32.07 171 ARG F C 1
ATOM 7740 O O . ARG F 2 154 ? 3.383 -17.642 40.364 1.00 33.78 171 ARG F O 1
ATOM 7748 N N . VAL F 2 155 ? 4.299 -16.407 38.707 1.00 30.81 172 VAL F N 1
ATOM 7749 C CA . VAL F 2 155 ? 4.774 -15.368 39.606 1.00 31.33 172 VAL F CA 1
ATOM 7750 C C . VAL F 2 155 ? 4.108 -14.046 39.263 1.00 30.93 172 VAL F C 1
ATOM 7751 O O . VAL F 2 155 ? 4.051 -13.694 38.095 1.00 30.62 172 VAL F O 1
ATOM 7755 N N . THR F 2 156 ? 3.638 -13.310 40.266 1.00 30.74 173 THR F N 1
ATOM 7756 C CA . THR F 2 156 ? 3.031 -12.001 40.053 1.00 32.08 173 THR F CA 1
ATOM 7757 C C . THR F 2 156 ? 3.714 -10.985 40.968 1.00 32.46 173 THR F C 1
ATOM 7758 O O . THR F 2 156 ? 3.859 -11.223 42.172 1.00 33.22 173 THR F O 1
ATOM 7762 N N . ILE F 2 157 ? 4.169 -9.872 40.394 1.00 30.97 174 ILE F N 1
ATOM 7763 C CA . ILE F 2 157 ? 4.837 -8.801 41.139 1.00 30.72 174 ILE F CA 1
ATOM 7764 C C . ILE F 2 157 ? 3.985 -7.562 40.974 1.00 30.09 174 ILE F C 1
ATOM 7765 O O . ILE F 2 157 ? 3.577 -7.257 39.858 1.00 29.64 174 ILE F O 1
ATOM 7770 N N . THR F 2 158 ? 3.725 -6.856 42.062 1.00 29.60 175 THR F N 1
ATOM 7771 C CA . THR F 2 158 ? 2.884 -5.677 42.032 1.00 30.02 175 THR F CA 1
ATOM 7772 C C . THR F 2 158 ? 3.701 -4.382 42.155 1.00 29.40 175 THR F C 1
ATOM 7773 O O . THR F 2 158 ? 4.737 -4.363 42.812 1.00 29.57 175 THR F O 1
ATOM 7777 N N . CYS F 2 159 ? 3.226 -3.308 41.540 1.00 28.80 176 CYS F N 1
ATOM 7778 C CA . CYS F 2 159 ? 3.852 -2.001 41.570 1.00 29.30 176 CYS F CA 1
ATOM 7779 C C . CYS F 2 159 ? 2.727 -0.999 41.810 1.00 29.91 176 CYS F C 1
ATOM 7780 O O . CYS F 2 159 ? 1.750 -0.993 41.067 1.00 31.16 176 CYS F O 1
ATOM 7783 N N . ARG F 2 160 ? 2.839 -0.176 42.846 1.00 28.92 177 ARG F N 1
ATOM 7784 C CA . ARG F 2 160 ? 1.837 0.821 43.160 1.00 28.83 177 ARG F CA 1
ATOM 7785 C C . ARG F 2 160 ? 2.453 2.226 43.067 1.00 28.93 177 ARG F C 1
ATOM 7786 O O . ARG F 2 160 ? 3.588 2.422 43.485 1.00 29.19 177 ARG F O 1
ATOM 7794 N N . ALA F 2 161 ? 1.717 3.195 42.514 1.00 28.29 178 ALA F N 1
ATOM 7795 C CA . ALA F 2 161 ? 2.199 4.568 42.408 1.00 28.61 178 ALA F CA 1
ATOM 7796 C C . ALA F 2 161 ? 1.487 5.427 43.441 1.00 29.67 178 ALA F C 1
ATOM 7797 O O . ALA F 2 161 ? 0.301 5.189 43.741 1.00 30.32 178 ALA F O 1
ATOM 7799 N N . SER F 2 162 ? 2.189 6.444 43.968 1.00 29.48 179 SER F N 1
ATOM 7800 C CA . SER F 2 162 ? 1.595 7.338 44.979 1.00 30.68 179 SER F CA 1
ATOM 7801 C C . SER F 2 162 ? 0.488 8.262 44.432 1.00 30.99 179 SER F C 1
ATOM 7802 O O . SER F 2 162 ? -0.301 8.818 45.195 1.00 32.09 179 SER F O 1
ATOM 7805 N N . GLN F 2 163 ? 0.432 8.425 43.122 1.00 30.28 180 GLN F N 1
ATOM 7806 C CA . GLN F 2 163 ? -0.622 9.168 42.438 1.00 30.74 180 GLN F CA 1
ATOM 7807 C C . GLN F 2 163 ? -0.789 8.540 41.055 1.00 30.78 180 GLN F C 1
ATOM 7808 O O . GLN F 2 163 ? 0.070 7.752 40.630 1.00 30.90 180 GLN F O 1
ATOM 7814 N N . SER F 2 164 ? -1.897 8.843 40.352 1.00 30.45 181 SER F N 1
ATOM 7815 C CA . SER F 2 164 ? -2.095 8.232 39.033 1.00 29.93 181 SER F CA 1
ATOM 7816 C C . SER F 2 164 ? -0.933 8.481 38.069 1.00 27.88 181 SER F C 1
ATOM 7817 O O . SER F 2 164 ? -0.434 9.595 37.967 1.00 28.70 181 SER F O 1
ATOM 7820 N N . ILE F 2 165 ? -0.498 7.427 37.410 1.00 26.28 182 ILE F N 1
ATOM 7821 C CA . ILE F 2 165 ? 0.508 7.559 36.346 1.00 25.60 182 ILE F CA 1
ATOM 7822 C C . ILE F 2 165 ? -0.084 7.126 35.001 1.00 25.78 182 ILE F C 1
ATOM 7823 O O . ILE F 2 165 ? 0.678 6.832 34.069 1.00 25.53 182 ILE F O 1
ATOM 7828 N N . ASN F 2 166 ? -1.455 7.070 34.882 1.00 25.46 183 ASN F N 1
ATOM 7829 C CA . ASN F 2 166 ? -2.107 6.675 33.631 1.00 26.20 183 ASN F CA 1
ATOM 7830 C C . ASN F 2 166 ? -1.625 5.256 33.246 1.00 26.85 183 ASN F C 1
ATOM 7831 O O . ASN F 2 166 ? -1.709 4.379 34.103 1.00 28.27 183 ASN F O 1
ATOM 7836 N N . THR F 2 167 ? -1.073 5.022 32.036 1.00 26.04 184 THR F N 1
ATOM 7837 C CA . THR F 2 167 ? -0.475 3.713 31.732 1.00 26.05 184 THR F CA 1
ATOM 7838 C C . THR F 2 167 ? 1.042 3.878 31.487 1.00 24.85 184 THR F C 1
ATOM 7839 O O . THR F 2 167 ? 1.642 3.013 30.859 1.00 24.26 184 THR F O 1
ATOM 7843 N N . TRP F 2 168 ? 1.657 4.977 31.953 1.00 23.94 185 TRP F N 1
ATOM 7844 C CA . TRP F 2 168 ? 3.069 5.253 31.684 1.00 23.28 185 TRP F CA 1
ATOM 7845 C C . TRP F 2 168 ? 3.971 4.570 32.698 1.00 23.13 185 TRP F C 1
ATOM 7846 O O . TRP F 2 168 ? 4.600 5.207 33.555 1.00 23.37 185 TRP F O 1
ATOM 7857 N N . LEU F 2 169 ? 4.059 3.247 32.562 1.00 22.76 186 LEU F N 1
ATOM 7858 C CA . LEU F 2 169 ? 4.820 2.411 33.482 1.00 22.90 186 LEU F CA 1
ATOM 7859 C C . LEU F 2 169 ? 5.598 1.406 32.662 1.00 22.35 186 LEU F C 1
ATOM 7860 O O . LEU F 2 169 ? 5.054 0.774 31.750 1.00 22.82 186 LEU F O 1
ATOM 7865 N N . ALA F 2 170 ? 6.880 1.283 32.970 1.00 20.64 187 ALA F N 1
ATOM 7866 C CA . ALA F 2 170 ? 7.742 0.324 32.279 1.00 20.82 187 ALA F CA 1
ATOM 7867 C C . ALA F 2 170 ? 8.259 -0.689 33.291 1.00 21.08 187 ALA F C 1
ATOM 7868 O O . ALA F 2 170 ? 8.393 -0.369 34.483 1.00 21.47 187 ALA F O 1
ATOM 7870 N N . TRP F 2 171 ? 8.582 -1.906 32.817 1.00 20.51 188 TRP F N 1
ATOM 7871 C CA . TRP F 2 171 ? 9.186 -2.949 33.663 1.00 21.11 188 TRP F CA 1
ATOM 7872 C C . TRP F 2 171 ? 10.525 -3.333 33.096 1.00 21.38 188 TRP F C 1
ATOM 7873 O O . TRP F 2 171 ? 10.656 -3.472 31.879 1.00 21.66 188 TRP F O 1
ATOM 7884 N N . TYR F 2 172 ? 11.504 -3.539 33.978 1.00 20.04 189 TYR F N 1
ATOM 7885 C CA . TYR F 2 172 ? 12.881 -3.928 33.618 1.00 19.84 189 TYR F CA 1
ATOM 7886 C C . TYR F 2 172 ? 13.283 -5.177 34.379 1.00 20.99 189 TYR F C 1
ATOM 7887 O O . TYR F 2 172 ? 12.841 -5.383 35.516 1.00 21.85 189 TYR F O 1
ATOM 7896 N N . GLN F 2 173 ? 14.185 -5.953 33.789 1.00 20.38 190 GLN F N 1
ATOM 7897 C CA . GLN F 2 173 ? 14.762 -7.109 34.463 1.00 21.34 190 GLN F CA 1
ATOM 7898 C C . GLN F 2 173 ? 16.254 -6.794 34.647 1.00 22.04 190 GLN F C 1
ATOM 7899 O O . GLN F 2 173 ? 16.885 -6.249 33.727 1.00 22.85 190 GLN F O 1
ATOM 7905 N N . GLN F 2 174 ? 16.840 -7.235 35.755 1.00 21.01 191 GLN F N 1
ATOM 7906 C CA . GLN F 2 174 ? 18.284 -7.101 35.927 1.00 21.73 191 GLN F CA 1
ATOM 7907 C C . GLN F 2 174 ? 18.835 -8.362 36.552 1.00 24.30 191 GLN F C 1
ATOM 7908 O O . GLN F 2 174 ? 18.384 -8.783 37.604 1.00 24.16 191 GLN F O 1
ATOM 7914 N N . LYS F 2 175 ? 19.867 -8.910 35.943 1.00 28.06 192 LYS F N 1
ATOM 7915 C CA . LYS F 2 175 ? 20.597 -10.058 36.519 1.00 30.90 192 LYS F CA 1
ATOM 7916 C C . LYS F 2 175 ? 21.903 -9.579 37.161 1.00 33.18 192 LYS F C 1
ATOM 7917 O O . LYS F 2 175 ? 22.427 -8.549 36.756 1.00 33.11 192 LYS F O 1
ATOM 7923 N N . PRO F 2 176 ? 22.491 -10.293 38.176 1.00 36.10 193 PRO F N 1
ATOM 7924 C CA . PRO F 2 176 ? 23.736 -9.800 38.796 1.00 37.01 193 PRO F CA 1
ATOM 7925 C C . PRO F 2 176 ? 24.847 -9.623 37.803 1.00 37.90 193 PRO F C 1
ATOM 7926 O O . PRO F 2 176 ? 25.019 -10.457 36.911 1.00 39.60 193 PRO F O 1
ATOM 7930 N N . GLY F 2 177 ? 25.558 -8.515 37.938 1.00 36.97 194 GLY F N 1
ATOM 7931 C CA . GLY F 2 177 ? 26.658 -8.141 37.064 1.00 36.81 194 GLY F CA 1
ATOM 7932 C C . GLY F 2 177 ? 26.246 -7.666 35.695 1.00 35.88 194 GLY F C 1
ATOM 7933 O O . GLY F 2 177 ? 27.105 -7.363 34.869 1.00 37.50 194 GLY F O 1
ATOM 7934 N N . LYS F 2 178 ? 24.910 -7.574 35.432 1.00 33.56 195 LYS F N 1
ATOM 7935 C CA . LYS F 2 178 ? 24.446 -7.158 34.123 1.00 31.72 195 LYS F CA 1
ATOM 7936 C C . LYS F 2 178 ? 23.655 -5.868 34.188 1.00 28.42 195 LYS F C 1
ATOM 7937 O O . LYS F 2 178 ? 23.124 -5.522 35.242 1.00 27.63 195 LYS F O 1
ATOM 7943 N N . ALA F 2 179 ? 23.584 -5.166 33.061 1.00 27.21 196 ALA F N 1
ATOM 7944 C CA . ALA F 2 179 ? 22.785 -3.962 32.969 1.00 26.43 196 ALA F CA 1
ATOM 7945 C C . ALA F 2 179 ? 21.310 -4.409 32.928 1.00 25.24 196 ALA F C 1
ATOM 7946 O O . ALA F 2 179 ? 21.001 -5.527 32.481 1.00 25.47 196 ALA F O 1
ATOM 7948 N N . PRO F 2 180 ? 20.402 -3.520 33.315 1.00 24.18 197 PRO F N 1
ATOM 7949 C CA . PRO F 2 180 ? 18.972 -3.838 33.165 1.00 23.68 197 PRO F CA 1
ATOM 7950 C C . PRO F 2 180 ? 18.580 -3.968 31.693 1.00 23.39 197 PRO F C 1
ATOM 7951 O O . PRO F 2 180 ? 19.280 -3.492 30.775 1.00 23.45 197 PRO F O 1
ATOM 7955 N N . ASN F 2 181 ? 17.446 -4.636 31.455 1.00 22.12 198 ASN F N 1
ATOM 7956 C CA A ASN F 2 181 ? 16.867 -4.849 30.127 0.50 22.80 198 ASN F CA 1
ATOM 7957 C CA B ASN F 2 181 ? 16.891 -4.738 30.116 0.50 22.89 198 ASN F CA 1
ATOM 7958 C C . ASN F 2 181 ? 15.397 -4.469 30.191 1.00 22.73 198 ASN F C 1
ATOM 7959 O O . ASN F 2 181 ? 14.736 -4.842 31.169 1.00 22.69 198 ASN F O 1
ATOM 7968 N N . LEU F 2 182 ? 14.890 -3.754 29.199 1.00 21.34 199 LEU F N 1
ATOM 7969 C CA . LEU F 2 182 ? 13.481 -3.368 29.170 1.00 20.85 199 LEU F CA 1
ATOM 7970 C C . LEU F 2 182 ? 12.623 -4.581 28.813 1.00 21.25 199 LEU F C 1
ATOM 7971 O O . LEU F 2 182 ? 12.889 -5.255 27.804 1.00 22.09 199 LEU F O 1
ATOM 7976 N N . LEU F 2 183 ? 11.571 -4.828 29.593 1.00 20.86 200 LEU F N 1
ATOM 7977 C CA . LEU F 2 183 ? 10.654 -5.929 29.297 1.00 21.74 200 LEU F CA 1
ATOM 7978 C C . LEU F 2 183 ? 9.347 -5.395 28.690 1.00 22.61 200 LEU F C 1
ATOM 7979 O O . LEU F 2 183 ? 8.816 -5.989 27.751 1.00 23.59 200 LEU F O 1
ATOM 7984 N N . ILE F 2 184 ? 8.774 -4.343 29.307 1.00 21.63 201 ILE F N 1
ATOM 7985 C CA . ILE F 2 184 ? 7.438 -3.862 28.939 1.00 22.37 201 ILE F CA 1
ATOM 7986 C C . ILE F 2 184 ? 7.392 -2.366 29.007 1.00 21.36 201 ILE F C 1
ATOM 7987 O O . ILE F 2 184 ? 7.964 -1.779 29.940 1.00 21.39 201 ILE F O 1
ATOM 7992 N N . SER F 2 185 ? 6.685 -1.760 28.062 1.00 20.36 202 SER F N 1
ATOM 7993 C CA . SER F 2 185 ? 6.429 -0.306 28.049 1.00 20.77 202 SER F CA 1
ATOM 7994 C C . SER F 2 185 ? 4.919 -0.082 28.104 1.00 22.13 202 SER F C 1
ATOM 7995 O O . SER F 2 185 ? 4.142 -0.973 27.732 1.00 22.44 202 SER F O 1
ATOM 7998 N N . LYS F 2 186 ? 4.493 1.109 28.529 1.00 21.68 203 LYS F N 1
ATOM 7999 C CA . LYS F 2 186 ? 3.069 1.473 28.531 1.00 21.90 203 LYS F CA 1
ATOM 8000 C C . LYS F 2 186 ? 2.197 0.398 29.227 1.00 23.12 203 LYS F C 1
ATOM 8001 O O . LYS F 2 186 ? 1.148 -0.003 28.710 1.00 23.69 203 LYS F O 1
ATOM 8007 N N . ALA F 2 187 ? 2.702 -0.087 30.376 1.00 22.99 204 ALA F N 1
ATOM 8008 C CA . ALA F 2 187 ? 2.084 -1.087 31.276 1.00 24.52 204 ALA F CA 1
ATOM 8009 C C . ALA F 2 187 ? 1.934 -2.497 30.706 1.00 25.38 204 ALA F C 1
ATOM 8010 O O . ALA F 2 187 ? 2.069 -3.450 31.470 1.00 26.28 204 ALA F O 1
ATOM 8012 N N . SER F 2 188 ? 1.674 -2.653 29.394 1.00 24.69 205 SER F N 1
ATOM 8013 C CA . SER F 2 188 ? 1.378 -3.985 28.845 1.00 26.03 205 SER F CA 1
ATOM 8014 C C . SER F 2 188 ? 2.020 -4.295 27.494 1.00 27.09 205 SER F C 1
ATOM 8015 O O . SER F 2 188 ? 1.782 -5.387 26.979 1.00 28.39 205 SER F O 1
ATOM 8018 N N . SER F 2 189 ? 2.793 -3.363 26.902 1.00 25.61 206 SER F N 1
ATOM 8019 C CA . SER F 2 189 ? 3.388 -3.616 25.581 1.00 26.54 206 SER F CA 1
ATOM 8020 C C . SER F 2 189 ? 4.734 -4.310 25.706 1.00 26.17 206 SER F C 1
ATOM 8021 O O . SER F 2 189 ? 5.716 -3.697 26.122 1.00 25.75 206 SER F O 1
ATOM 8024 N N . LEU F 2 190 ? 4.780 -5.580 25.346 1.00 25.66 207 LEU F N 1
ATOM 8025 C CA . LEU F 2 190 ? 6.009 -6.366 25.472 1.00 26.32 207 LEU F CA 1
ATOM 8026 C C . LEU F 2 190 ? 7.052 -5.920 24.453 1.00 25.52 207 LEU F C 1
ATOM 8027 O O . LEU F 2 190 ? 6.726 -5.741 23.260 1.00 24.46 207 LEU F O 1
ATOM 8032 N N . GLU F 2 191 ? 8.319 -5.797 24.896 1.00 25.44 208 GLU F N 1
ATOM 8033 C CA . GLU F 2 191 ? 9.407 -5.479 23.975 1.00 26.60 208 GLU F CA 1
ATOM 8034 C C . GLU F 2 191 ? 9.602 -6.671 23.043 1.00 28.33 208 GLU F C 1
ATOM 8035 O O . GLU F 2 191 ? 9.482 -7.819 23.473 1.00 28.35 208 GLU F O 1
ATOM 8041 N N . SER F 2 192 ? 9.984 -6.411 21.775 1.00 29.79 209 SER F N 1
ATOM 8042 C CA . SER F 2 192 ? 10.267 -7.502 20.846 1.00 31.88 209 SER F CA 1
ATOM 8043 C C . SER F 2 192 ? 11.428 -8.345 21.368 1.00 31.24 209 SER F C 1
ATOM 8044 O O . SER F 2 192 ? 12.380 -7.791 21.916 1.00 31.25 209 SER F O 1
ATOM 8047 N N . GLY F 2 193 ? 11.287 -9.663 21.314 1.00 31.06 210 GLY F N 1
ATOM 8048 C CA . GLY F 2 193 ? 12.331 -10.544 21.822 1.00 32.14 210 GLY F CA 1
ATOM 8049 C C . GLY F 2 193 ? 12.046 -11.076 23.210 1.00 32.07 210 GLY F C 1
ATOM 8050 O O . GLY F 2 193 ? 12.602 -12.105 23.587 1.00 33.21 210 GLY F O 1
ATOM 8051 N N . VAL F 2 194 ? 11.187 -10.383 23.989 1.00 29.58 211 VAL F N 1
ATOM 8052 C CA . VAL F 2 194 ? 10.848 -10.859 25.335 1.00 29.53 211 VAL F CA 1
ATOM 8053 C C . VAL F 2 194 ? 9.860 -12.030 25.208 1.00 29.31 211 VAL F C 1
ATOM 8054 O O . VAL F 2 194 ? 8.882 -11.928 24.466 1.00 29.80 211 VAL F O 1
ATOM 8058 N N . PRO F 2 195 ? 10.126 -13.153 25.911 1.00 29.68 212 PRO F N 1
ATOM 8059 C CA . PRO F 2 195 ? 9.228 -14.320 25.804 1.00 29.81 212 PRO F CA 1
ATOM 8060 C C . PRO F 2 195 ? 7.789 -14.014 26.220 1.00 30.08 212 PRO F C 1
ATOM 8061 O O . PRO F 2 195 ? 7.563 -13.212 27.132 1.00 29.35 212 PRO F O 1
ATOM 8065 N N . SER F 2 196 ? 6.818 -14.676 25.576 1.00 30.61 213 SER F N 1
ATOM 8066 C CA . SER F 2 196 ? 5.391 -14.501 25.820 1.00 32.40 213 SER F CA 1
ATOM 8067 C C . SER F 2 196 ? 4.925 -14.859 27.226 1.00 31.24 213 SER F C 1
ATOM 8068 O O . SER F 2 196 ? 3.831 -14.463 27.610 1.00 32.05 213 SER F O 1
ATOM 8071 N N . ARG F 2 197 ? 5.740 -15.593 27.996 1.00 29.94 214 ARG F N 1
ATOM 8072 C CA . ARG F 2 197 ? 5.374 -15.889 29.388 1.00 29.27 214 ARG F CA 1
ATOM 8073 C C . ARG F 2 197 ? 5.341 -14.600 30.261 1.00 29.06 214 ARG F C 1
ATOM 8074 O O . ARG F 2 197 ? 4.751 -14.608 31.340 1.00 28.19 214 ARG F O 1
ATOM 8082 N N . PHE F 2 198 ? 5.970 -13.499 29.792 1.00 28.00 215 PHE F N 1
ATOM 8083 C CA . PHE F 2 198 ? 5.904 -12.231 30.500 1.00 27.15 215 PHE F CA 1
ATOM 8084 C C . PHE F 2 198 ? 4.694 -11.437 30.019 1.00 27.55 215 PHE F C 1
ATOM 8085 O O . PHE F 2 198 ? 4.428 -11.359 28.815 1.00 28.66 215 PHE F O 1
ATOM 8093 N N . SER F 2 199 ? 3.975 -10.830 30.950 1.00 26.09 216 SER F N 1
ATOM 8094 C CA . SER F 2 199 ? 2.865 -9.945 30.596 1.00 26.87 216 SER F CA 1
ATOM 8095 C C . SER F 2 199 ? 2.709 -8.874 31.670 1.00 27.68 216 SER F C 1
ATOM 8096 O O . SER F 2 199 ? 3.132 -9.062 32.809 1.00 28.16 216 SER F O 1
ATOM 8099 N N . GLY F 2 200 ? 2.162 -7.734 31.283 1.00 27.22 217 GLY F N 1
ATOM 8100 C CA . GLY F 2 200 ? 1.956 -6.640 32.214 1.00 26.67 217 GLY F CA 1
ATOM 8101 C C . GLY F 2 200 ? 0.526 -6.148 32.140 1.00 27.12 217 GLY F C 1
ATOM 8102 O O . GLY F 2 200 ? -0.105 -6.220 31.085 1.00 26.79 217 GLY F O 1
ATOM 8103 N N . SER F 2 201 ? 0.018 -5.632 33.253 1.00 26.49 218 SER F N 1
ATOM 8104 C CA . SER F 2 201 ? -1.333 -5.084 33.266 1.00 28.42 218 SER F CA 1
ATOM 8105 C C . SER F 2 201 ? -1.428 -3.945 34.283 1.00 27.48 218 SER F C 1
ATOM 8106 O O . SER F 2 201 ? -0.534 -3.768 35.129 1.00 26.93 218 SER F O 1
ATOM 8109 N N . GLY F 2 202 ? -2.525 -3.201 34.210 1.00 28.30 219 GLY F N 1
ATOM 8110 C CA . GLY F 2 202 ? -2.761 -2.118 35.139 1.00 28.27 219 GLY F CA 1
ATOM 8111 C C . GLY F 2 202 ? -2.876 -0.743 34.528 1.00 28.87 219 GLY F C 1
ATOM 8112 O O . GLY F 2 202 ? -2.538 -0.502 33.359 1.00 29.62 219 GLY F O 1
ATOM 8113 N N . SER F 2 203 ? -3.366 0.174 35.338 1.00 28.52 220 SER F N 1
ATOM 8114 C CA . SER F 2 203 ? -3.544 1.570 34.982 1.00 29.45 220 SER F CA 1
ATOM 8115 C C . SER F 2 203 ? -3.777 2.360 36.260 1.00 29.98 220 SER F C 1
ATOM 8116 O O . SER F 2 203 ? -4.173 1.780 37.283 1.00 30.78 220 SER F O 1
ATOM 8119 N N . GLY F 2 204 ? -3.536 3.664 36.210 1.00 29.79 221 GLY F N 1
ATOM 8120 C CA . GLY F 2 204 ? -3.746 4.519 37.370 1.00 29.19 221 GLY F CA 1
ATOM 8121 C C . GLY F 2 204 ? -2.650 4.368 38.402 1.00 28.88 221 GLY F C 1
ATOM 8122 O O . GLY F 2 204 ? -1.526 4.839 38.190 1.00 28.43 221 GLY F O 1
ATOM 8123 N N . THR F 2 205 ? -2.957 3.680 39.522 1.00 28.98 222 THR F N 1
ATOM 8124 C CA . THR F 2 205 ? -1.999 3.507 40.602 1.00 29.10 222 THR F CA 1
ATOM 8125 C C . THR F 2 205 ? -1.606 2.057 40.875 1.00 29.29 222 THR F C 1
ATOM 8126 O O . THR F 2 205 ? -0.787 1.842 41.767 1.00 31.02 222 THR F O 1
ATOM 8130 N N . GLU F 2 206 ? -2.189 1.063 40.184 1.00 27.99 223 GLU F N 1
ATOM 8131 C CA . GLU F 2 206 ? -1.879 -0.347 40.471 1.00 28.36 223 GLU F CA 1
ATOM 8132 C C . GLU F 2 206 ? -1.505 -1.092 39.238 1.00 27.60 223 GLU F C 1
ATOM 8133 O O . GLU F 2 206 ? -2.263 -1.067 38.260 1.00 27.55 223 GLU F O 1
ATOM 8139 N N . PHE F 2 207 ? -0.349 -1.744 39.261 1.00 26.11 224 PHE F N 1
ATOM 8140 C CA . PHE F 2 207 ? 0.202 -2.448 38.097 1.00 26.11 224 PHE F CA 1
ATOM 8141 C C . PHE F 2 207 ? 0.759 -3.789 38.498 1.00 26.60 224 PHE F C 1
ATOM 8142 O O . PHE F 2 207 ? 1.167 -3.977 39.650 1.00 27.85 224 PHE F O 1
ATOM 8150 N N . THR F 2 208 ? 0.786 -4.728 37.558 1.00 25.67 225 THR F N 1
ATOM 8151 C CA A THR F 2 208 ? 1.325 -6.050 37.835 0.50 26.04 225 THR F CA 1
ATOM 8152 C CA B THR F 2 208 ? 1.362 -6.042 37.835 0.50 25.80 225 THR F CA 1
ATOM 8153 C C . THR F 2 208 ? 2.173 -6.545 36.665 1.00 25.98 225 THR F C 1
ATOM 8154 O O . THR F 2 208 ? 1.860 -6.256 35.500 1.00 26.43 225 THR F O 1
ATOM 8161 N N . LEU F 2 209 ? 3.228 -7.300 36.980 1.00 25.10 226 LEU F N 1
ATOM 8162 C CA . LEU F 2 209 ? 4.052 -7.989 36.019 1.00 25.65 226 LEU F CA 1
ATOM 8163 C C . LEU F 2 209 ? 3.810 -9.475 36.363 1.00 26.06 226 LEU F C 1
ATOM 8164 O O . LEU F 2 209 ? 3.930 -9.860 37.531 1.00 26.82 226 LEU F O 1
ATOM 8169 N N . THR F 2 210 ? 3.460 -10.294 35.365 1.00 25.87 227 THR F N 1
ATOM 8170 C CA . THR F 2 210 ? 3.229 -11.710 35.614 1.00 26.59 227 THR F CA 1
ATOM 8171 C C . THR F 2 210 ? 4.142 -12.544 34.737 1.00 27.21 227 THR F C 1
ATOM 8172 O O . THR F 2 210 ? 4.314 -12.223 33.552 1.00 27.71 227 THR F O 1
ATOM 8176 N N . ILE F 2 211 ? 4.743 -13.597 35.308 1.00 26.60 228 ILE F N 1
ATOM 8177 C CA . ILE F 2 211 ? 5.503 -14.581 34.553 1.00 27.62 228 ILE F CA 1
ATOM 8178 C C . ILE F 2 211 ? 4.647 -15.844 34.676 1.00 28.53 228 ILE F C 1
ATOM 8179 O O . ILE F 2 211 ? 4.460 -16.344 35.785 1.00 29.37 228 ILE F O 1
ATOM 8184 N N . SER F 2 212 ? 4.062 -16.303 33.577 1.00 28.52 229 SER F N 1
ATOM 8185 C CA . SER F 2 212 ? 3.097 -17.407 33.635 1.00 29.64 229 SER F CA 1
ATOM 8186 C C . SER F 2 212 ? 3.667 -18.741 34.107 1.00 30.59 229 SER F C 1
ATOM 8187 O O . SER F 2 212 ? 2.961 -19.501 34.788 1.00 30.63 229 SER F O 1
ATOM 8190 N N . SER F 2 213 ? 4.907 -19.041 33.717 1.00 30.36 230 SER F N 1
ATOM 8191 C CA . SER F 2 213 ? 5.604 -20.268 34.076 1.00 30.95 230 SER F CA 1
ATOM 8192 C C . SER F 2 213 ? 7.084 -19.914 34.186 1.00 29.75 230 SER F C 1
ATOM 8193 O O . SER F 2 213 ? 7.769 -19.757 33.166 1.00 29.31 230 SER F O 1
ATOM 8196 N N . LEU F 2 214 ? 7.555 -19.722 35.412 1.00 28.34 231 LEU F N 1
ATOM 8197 C CA . LEU F 2 214 ? 8.921 -19.257 35.672 1.00 29.00 231 LEU F CA 1
ATOM 8198 C C . LEU F 2 214 ? 9.975 -20.209 35.116 1.00 29.86 231 LEU F C 1
ATOM 8199 O O . LEU F 2 214 ? 9.885 -21.416 35.315 1.00 30.28 231 LEU F O 1
ATOM 8204 N N . GLN F 2 215 ? 10.960 -19.671 34.392 1.00 29.31 232 GLN F N 1
ATOM 8205 C CA . GLN F 2 215 ? 12.023 -20.491 33.825 1.00 29.73 232 GLN F CA 1
ATOM 8206 C C . GLN F 2 215 ? 13.364 -20.148 34.504 1.00 30.77 232 GLN F C 1
ATOM 8207 O O . GLN F 2 215 ? 13.491 -19.095 35.129 1.00 31.03 232 GLN F O 1
ATOM 8213 N N . PRO F 2 216 ? 14.384 -21.016 34.393 1.00 31.87 233 PRO F N 1
ATOM 8214 C CA . PRO F 2 216 ? 15.688 -20.713 35.021 1.00 31.47 233 PRO F CA 1
ATOM 8215 C C . PRO F 2 216 ? 16.274 -19.336 34.695 1.00 30.79 233 PRO F C 1
ATOM 8216 O O . PRO F 2 216 ? 16.858 -18.712 35.570 1.00 30.87 233 PRO F O 1
ATOM 8220 N N . ASP F 2 217 ? 16.094 -18.847 33.463 1.00 30.40 234 ASP F N 1
ATOM 8221 C CA . ASP F 2 217 ? 16.602 -17.526 33.064 1.00 31.08 234 ASP F CA 1
ATOM 8222 C C . ASP F 2 217 ? 15.878 -16.368 33.773 1.00 29.66 234 ASP F C 1
ATOM 8223 O O . ASP F 2 217 ? 16.302 -15.219 33.646 1.00 30.29 234 ASP F O 1
ATOM 8228 N N . ASP F 2 218 ? 14.736 -16.637 34.431 1.00 27.84 235 ASP F N 1
ATOM 8229 C CA . ASP F 2 218 ? 13.922 -15.574 35.018 1.00 26.50 235 ASP F CA 1
ATOM 8230 C C . ASP F 2 218 ? 14.250 -15.216 36.463 1.00 25.94 235 ASP F C 1
ATOM 8231 O O . ASP F 2 218 ? 13.649 -14.274 36.994 1.00 26.58 235 ASP F O 1
ATOM 8236 N N . PHE F 2 219 ? 15.132 -15.977 37.129 1.00 25.26 236 PHE F N 1
ATOM 8237 C CA . PHE F 2 219 ? 15.526 -15.649 38.504 1.00 25.98 236 PHE F CA 1
ATOM 8238 C C . PHE F 2 219 ? 16.440 -14.440 38.373 1.00 27.08 236 PHE F C 1
ATOM 8239 O O . PHE F 2 219 ? 17.510 -14.522 37.756 1.00 28.82 236 PHE F O 1
ATOM 8247 N N . ALA F 2 220 ? 15.943 -13.305 38.820 1.00 26.13 237 ALA F N 1
ATOM 8248 C CA . ALA F 2 220 ? 16.527 -11.985 38.560 1.00 25.57 237 ALA F CA 1
ATOM 8249 C C . ALA F 2 220 ? 15.781 -10.951 39.432 1.00 25.27 237 ALA F C 1
ATOM 8250 O O . ALA F 2 220 ? 14.844 -11.317 40.149 1.00 26.14 237 ALA F O 1
ATOM 8252 N N . THR F 2 221 ? 16.173 -9.657 39.371 1.00 24.32 238 THR F N 1
ATOM 8253 C CA . THR F 2 221 ? 15.464 -8.593 40.060 1.00 24.25 238 THR F CA 1
ATOM 8254 C C . THR F 2 221 ? 14.669 -7.820 39.015 1.00 24.23 238 THR F C 1
ATOM 8255 O O . THR F 2 221 ? 15.139 -7.623 37.893 1.00 24.18 238 THR F O 1
ATOM 8259 N N . TYR F 2 222 ? 13.447 -7.449 39.354 1.00 23.35 239 TYR F N 1
ATOM 8260 C CA . TYR F 2 222 ? 12.552 -6.750 38.435 1.00 23.34 239 TYR F CA 1
ATOM 8261 C C . TYR F 2 222 ? 12.236 -5.381 38.995 1.00 23.01 239 TYR F C 1
ATOM 8262 O O . TYR F 2 222 ? 11.975 -5.270 40.192 1.00 23.73 239 TYR F O 1
ATOM 8271 N N . PHE F 2 223 ? 12.265 -4.337 38.145 1.00 21.75 240 PHE F N 1
ATOM 8272 C CA . PHE F 2 223 ? 11.980 -2.982 38.607 1.00 21.74 240 PHE F CA 1
ATOM 8273 C C . PHE F 2 223 ? 10.852 -2.393 37.777 1.00 22.00 240 PHE F C 1
ATOM 8274 O O . PHE F 2 223 ? 10.847 -2.566 36.553 1.00 22.06 240 PHE F O 1
ATOM 8282 N N . CYS F 2 224 ? 9.927 -1.662 38.424 1.00 22.17 241 CYS F N 1
ATOM 8283 C CA . CYS F 2 224 ? 8.952 -0.890 37.665 1.00 22.61 241 CYS F CA 1
ATOM 8284 C C . CYS F 2 224 ? 9.458 0.578 37.668 1.00 23.16 241 CYS F C 1
ATOM 8285 O O . CYS F 2 224 ? 10.314 0.959 38.492 1.00 23.25 241 CYS F O 1
ATOM 8288 N N . GLN F 2 225 ? 8.991 1.367 36.713 1.00 21.68 242 GLN F N 1
ATOM 8289 C CA . GLN F 2 225 ? 9.442 2.756 36.600 1.00 21.43 242 GLN F CA 1
ATOM 8290 C C . GLN F 2 225 ? 8.353 3.566 35.957 1.00 21.33 242 GLN F C 1
ATOM 8291 O O . GLN F 2 225 ? 7.869 3.180 34.885 1.00 22.21 242 GLN F O 1
ATOM 8297 N N . GLN F 2 226 ? 7.983 4.690 36.576 1.00 20.82 243 GLN F N 1
ATOM 8298 C CA . GLN F 2 226 ? 6.970 5.547 35.953 1.00 20.35 243 GLN F CA 1
ATOM 8299 C C . GLN F 2 226 ? 7.612 6.624 35.099 1.00 20.98 243 GLN F C 1
ATOM 8300 O O . GLN F 2 226 ? 8.691 7.138 35.426 1.00 21.56 243 GLN F O 1
ATOM 8306 N N . TYR F 2 227 ? 6.918 6.968 34.026 1.00 20.74 244 TYR F N 1
ATOM 8307 C CA . TYR F 2 227 ? 7.273 8.095 33.166 1.00 21.06 244 TYR F CA 1
ATOM 8308 C C . TYR F 2 227 ? 6.038 8.964 32.879 1.00 22.19 244 TYR F C 1
ATOM 8309 O O . TYR F 2 227 ? 5.908 9.540 31.800 1.00 21.94 244 TYR F O 1
ATOM 8318 N N . ASN F 2 228 ? 5.120 9.054 33.858 1.00 22.11 245 ASN F N 1
ATOM 8319 C CA . ASN F 2 228 ? 4.000 9.982 33.782 1.00 23.13 245 ASN F CA 1
ATOM 8320 C C . ASN F 2 228 ? 4.571 11.393 34.000 1.00 23.70 245 ASN F C 1
ATOM 8321 O O . ASN F 2 228 ? 4.163 12.341 33.320 1.00 24.97 245 ASN F O 1
ATOM 8326 N N . SER F 2 229 ? 5.491 11.531 34.979 1.00 23.38 246 SER F N 1
ATOM 8327 C CA . SER F 2 229 ? 6.210 12.763 35.231 1.00 23.85 246 SER F CA 1
ATOM 8328 C C . SER F 2 229 ? 7.529 12.692 34.446 1.00 23.36 246 SER F C 1
ATOM 8329 O O . SER F 2 229 ? 8.119 11.598 34.348 1.00 23.73 246 SER F O 1
ATOM 8332 N N . TYR F 2 230 ? 8.048 13.857 33.993 1.00 22.66 247 TYR F N 1
ATOM 8333 C CA . TYR F 2 230 ? 9.351 13.840 33.298 1.00 24.20 247 TYR F CA 1
ATOM 8334 C C . TYR F 2 230 ? 10.519 13.596 34.263 1.00 24.87 247 TYR F C 1
ATOM 8335 O O . TYR F 2 230 ? 11.646 13.389 33.809 1.00 26.06 247 TYR F O 1
ATOM 8344 N N . LEU F 2 231 ? 10.269 13.611 35.584 1.00 23.96 248 LEU F N 1
ATOM 8345 C CA . LEU F 2 231 ? 11.263 13.215 36.564 1.00 24.76 248 LEU F CA 1
ATOM 8346 C C . LEU F 2 231 ? 10.900 11.760 36.868 1.00 24.11 248 LEU F C 1
ATOM 8347 O O . LEU F 2 231 ? 9.983 11.482 37.664 1.00 24.46 248 LEU F O 1
ATOM 8352 N N . TYR F 2 232 ? 11.541 10.832 36.158 1.00 22.63 249 TYR F N 1
ATOM 8353 C CA . TYR F 2 232 ? 11.216 9.412 36.309 1.00 22.38 249 TYR F CA 1
ATOM 8354 C C . TYR F 2 232 ? 11.557 8.932 37.691 1.00 23.28 249 TYR F C 1
ATOM 8355 O O . TYR F 2 232 ? 12.496 9.434 38.319 1.00 23.55 249 TYR F O 1
ATOM 8364 N N . THR F 2 233 ? 10.850 7.882 38.145 1.00 22.59 250 THR F N 1
ATOM 8365 C CA . THR F 2 233 ? 11.194 7.242 39.417 1.00 22.98 250 THR F CA 1
ATOM 8366 C C . THR F 2 233 ? 11.021 5.748 39.271 1.00 23.05 250 THR F C 1
ATOM 8367 O O . THR F 2 233 ? 10.125 5.286 38.557 1.00 23.44 250 THR F O 1
ATOM 8371 N N . PHE F 2 234 ? 11.886 4.994 39.941 1.00 22.42 251 PHE F N 1
ATOM 8372 C CA . PHE F 2 234 ? 11.826 3.543 39.944 1.00 22.79 251 PHE F CA 1
ATOM 8373 C C . PHE F 2 234 ? 11.233 3.027 41.246 1.00 23.32 251 PHE F C 1
ATOM 8374 O O . PHE F 2 234 ? 11.425 3.633 42.312 1.00 23.76 251 PHE F O 1
ATOM 8382 N N . GLY F 2 235 ? 10.645 1.839 41.173 1.00 22.93 252 GLY F N 1
ATOM 8383 C CA . GLY F 2 235 ? 10.291 1.072 42.360 1.00 24.21 252 GLY F CA 1
ATOM 8384 C C . GLY F 2 235 ? 11.597 0.535 42.950 1.00 25.21 252 GLY F C 1
ATOM 8385 O O . GLY F 2 235 ? 12.674 0.608 42.317 1.00 24.10 252 GLY F O 1
ATOM 8386 N N . GLN F 2 236 ? 11.536 -0.026 44.168 1.00 25.99 253 GLN F N 1
ATOM 8387 C CA . GLN F 2 236 ? 12.745 -0.514 44.847 1.00 26.67 253 GLN F CA 1
ATOM 8388 C C . GLN F 2 236 ? 13.290 -1.859 44.333 1.00 27.01 253 GLN F C 1
ATOM 8389 O O . GLN F 2 236 ? 14.370 -2.277 44.741 1.00 27.08 253 GLN F O 1
ATOM 8395 N N . GLY F 2 237 ? 12.538 -2.515 43.456 1.00 25.90 254 GLY F N 1
ATOM 8396 C CA . GLY F 2 237 ? 12.937 -3.803 42.929 1.00 26.39 254 GLY F CA 1
ATOM 8397 C C . GLY F 2 237 ? 12.324 -4.970 43.671 1.00 26.76 254 GLY F C 1
ATOM 8398 O O . GLY F 2 237 ? 12.047 -4.886 44.879 1.00 27.19 254 GLY F O 1
ATOM 8399 N N . THR F 2 238 ? 12.109 -6.072 42.954 1.00 25.83 255 THR F N 1
ATOM 8400 C CA . THR F 2 238 ? 11.617 -7.314 43.549 1.00 26.49 255 THR F CA 1
ATOM 8401 C C . THR F 2 238 ? 12.567 -8.400 43.093 1.00 26.95 255 THR F C 1
ATOM 8402 O O . THR F 2 238 ? 12.698 -8.621 41.881 1.00 26.85 255 THR F O 1
ATOM 8406 N N . LYS F 2 239 ? 13.208 -9.095 44.041 1.00 26.91 256 LYS F N 1
ATOM 8407 C CA . LYS F 2 239 ? 14.146 -10.145 43.670 1.00 28.02 256 LYS F CA 1
ATOM 8408 C C . LYS F 2 239 ? 13.414 -11.484 43.636 1.00 29.14 256 LYS F C 1
ATOM 8409 O O . LYS F 2 239 ? 12.801 -11.870 44.637 1.00 30.24 256 LYS F O 1
ATOM 8415 N N . VAL F 2 240 ? 13.477 -12.186 42.503 1.00 28.53 257 VAL F N 1
ATOM 8416 C CA . VAL F 2 240 ? 12.865 -13.501 42.355 1.00 29.25 257 VAL F CA 1
ATOM 8417 C C . VAL F 2 240 ? 13.970 -14.526 42.522 1.00 30.19 257 VAL F C 1
ATOM 8418 O O . VAL F 2 240 ? 14.866 -14.613 41.688 1.00 29.54 257 VAL F O 1
ATOM 8422 N N . GLU F 2 241 ? 13.950 -15.246 43.654 1.00 31.49 258 GLU F N 1
ATOM 8423 C CA . GLU F 2 241 ? 14.985 -16.191 44.040 1.00 33.03 258 GLU F CA 1
ATOM 8424 C C . GLU F 2 241 ? 14.556 -17.657 43.920 1.00 32.86 258 GLU F C 1
ATOM 8425 O O . GLU F 2 241 ? 13.361 -17.973 44.001 1.00 32.39 258 GLU F O 1
ATOM 8431 N N . ILE F 2 242 ? 15.541 -18.547 43.777 1.00 33.37 259 ILE F N 1
ATOM 8432 C CA . ILE F 2 242 ? 15.268 -19.974 43.648 1.00 35.35 259 ILE F CA 1
ATOM 8433 C C . ILE F 2 242 ? 14.902 -20.569 45.010 1.00 38.56 259 ILE F C 1
ATOM 8434 O O . ILE F 2 242 ? 15.689 -20.473 45.945 1.00 38.78 259 ILE F O 1
ATOM 8439 N N . ARG F 2 243 ? 13.713 -21.178 45.109 1.00 40.75 260 ARG F N 1
ATOM 8440 C CA . ARG F 2 243 ? 13.229 -21.829 46.327 1.00 44.31 260 ARG F CA 1
ATOM 8441 C C . ARG F 2 243 ? 14.201 -22.951 46.716 1.00 47.83 260 ARG F C 1
ATOM 8442 O O . ARG F 2 243 ? 14.653 -23.703 45.854 1.00 48.18 260 ARG F O 1
ATOM 8450 N N . GLY F 2 244 ? 14.616 -22.959 47.968 1.00 50.38 261 GLY F N 1
ATOM 8451 C CA . GLY F 2 244 ? 15.565 -23.957 48.447 1.00 53.40 261 GLY F CA 1
ATOM 8452 C C . GLY F 2 244 ? 17.015 -23.527 48.317 1.00 56.58 261 GLY F C 1
ATOM 8453 O O . GLY F 2 244 ? 17.903 -24.369 48.154 1.00 57.65 261 GLY F O 1
ATOM 8454 N N . THR F 2 245 ? 17.268 -22.211 48.366 1.00 57.87 262 THR F N 1
ATOM 8455 C CA . THR F 2 245 ? 18.615 -21.645 48.320 1.00 59.48 262 THR F CA 1
ATOM 8456 C C . THR F 2 245 ? 18.718 -20.569 49.396 1.00 60.47 262 THR F C 1
ATOM 8457 O O . THR F 2 245 ? 19.400 -20.760 50.401 1.00 61.24 262 THR F O 1
ATOM 8461 N N . TYR G 1 6 ? -19.309 10.596 14.533 1.00 91.00 6 TYR G N 1
ATOM 8462 C CA . TYR G 1 6 ? -18.111 11.422 14.690 1.00 91.50 6 TYR G CA 1
ATOM 8463 C C . TYR G 1 6 ? -16.802 10.609 14.557 1.00 91.47 6 TYR G C 1
ATOM 8464 O O . TYR G 1 6 ? -16.848 9.383 14.422 1.00 91.73 6 TYR G O 1
ATOM 8473 N N . GLN G 1 7 ? -15.637 11.294 14.560 1.00 90.88 7 GLN G N 1
ATOM 8474 C CA . GLN G 1 7 ? -14.321 10.661 14.430 1.00 90.67 7 GLN G CA 1
ATOM 8475 C C . GLN G 1 7 ? -14.021 9.647 15.540 1.00 90.32 7 GLN G C 1
ATOM 8476 O O . GLN G 1 7 ? -13.278 8.697 15.303 1.00 90.34 7 GLN G O 1
ATOM 8482 N N . ASP G 1 8 ? -14.608 9.828 16.736 1.00 89.76 8 ASP G N 1
ATOM 8483 C CA . ASP G 1 8 ? -14.425 8.871 17.827 1.00 89.67 8 ASP G CA 1
ATOM 8484 C C . ASP G 1 8 ? -15.111 7.537 17.496 1.00 88.90 8 ASP G C 1
ATOM 8485 O O . ASP G 1 8 ? -14.611 6.490 17.892 1.00 88.90 8 ASP G O 1
ATOM 8490 N N . VAL G 1 9 ? -16.239 7.574 16.758 1.00 87.81 9 VAL G N 1
ATOM 8491 C CA . VAL G 1 9 ? -16.959 6.373 16.330 1.00 87.10 9 VAL G CA 1
ATOM 8492 C C . VAL G 1 9 ? -16.090 5.582 15.347 1.00 86.07 9 VAL G C 1
ATOM 8493 O O . VAL G 1 9 ? -15.986 4.362 15.458 1.00 86.19 9 VAL G O 1
ATOM 8497 N N . CYS G 1 10 ? -15.437 6.280 14.415 1.00 84.84 10 CYS G N 1
ATOM 8498 C CA . CYS G 1 10 ? -14.574 5.640 13.434 1.00 83.93 10 CYS G CA 1
ATOM 8499 C C . CYS G 1 10 ? -13.364 4.984 14.080 1.00 82.07 10 CYS G C 1
ATOM 8500 O O . CYS G 1 10 ? -13.085 3.817 13.803 1.00 82.03 10 CYS G O 1
ATOM 8503 N N . ARG G 1 11 ? -12.649 5.735 14.939 1.00 80.15 11 ARG G N 1
ATOM 8504 C CA . ARG G 1 11 ? -11.448 5.261 15.617 1.00 78.68 11 ARG G CA 1
ATOM 8505 C C . ARG G 1 11 ? -11.735 4.093 16.535 1.00 76.35 11 ARG G C 1
ATOM 8506 O O . ARG G 1 11 ? -10.914 3.182 16.627 1.00 76.17 11 ARG G O 1
ATOM 8514 N N . LYS G 1 12 ? -12.895 4.108 17.209 1.00 74.25 12 LYS G N 1
ATOM 8515 C CA . LYS G 1 12 ? -13.259 3.015 18.102 1.00 72.57 12 LYS G CA 1
ATOM 8516 C C . LYS G 1 12 ? -13.637 1.759 17.326 1.00 69.75 12 LYS G C 1
ATOM 8517 O O . LYS G 1 12 ? -13.256 0.664 17.741 1.00 69.40 12 LYS G O 1
ATOM 8523 N N . ALA G 1 13 ? -14.350 1.903 16.189 1.00 67.39 13 ALA G N 1
ATOM 8524 C CA . ALA G 1 13 ? -14.731 0.741 15.383 1.00 65.84 13 ALA G CA 1
ATOM 8525 C C . ALA G 1 13 ? -13.493 0.066 14.803 1.00 63.77 13 ALA G C 1
ATOM 8526 O O . ALA G 1 13 ? -13.386 -1.159 14.847 1.00 63.64 13 ALA G O 1
ATOM 8528 N N . LYS G 1 14 ? -12.530 0.863 14.317 1.00 61.89 14 LYS G N 1
ATOM 8529 C CA . LYS G 1 14 ? -11.287 0.316 13.782 1.00 60.57 14 LYS G CA 1
ATOM 8530 C C . LYS G 1 14 ? -10.477 -0.384 14.883 1.00 58.37 14 LYS G C 1
ATOM 8531 O O . LYS G 1 14 ? -9.922 -1.460 14.652 1.00 57.97 14 LYS G O 1
ATOM 8537 N N . GLU G 1 15 ? -10.448 0.204 16.089 1.00 56.58 15 GLU G N 1
ATOM 8538 C CA . GLU G 1 15 ? -9.750 -0.373 17.237 1.00 55.54 15 GLU G CA 1
ATOM 8539 C C . GLU G 1 15 ? -10.384 -1.716 17.618 1.00 53.78 15 GLU G C 1
ATOM 8540 O O . GLU G 1 15 ? -9.665 -2.681 17.897 1.00 53.73 15 GLU G O 1
ATOM 8546 N N . LYS G 1 16 ? -11.728 -1.791 17.606 1.00 51.83 16 LYS G N 1
ATOM 8547 C CA . LYS G 1 16 ? -12.429 -3.031 17.935 1.00 50.22 16 LYS G CA 1
ATOM 8548 C C . LYS G 1 16 ? -12.169 -4.113 16.902 1.00 48.10 16 LYS G C 1
ATOM 8549 O O . LYS G 1 16 ? -11.975 -5.274 17.271 1.00 47.34 16 LYS G O 1
ATOM 8555 N N . LEU G 1 17 ? -12.152 -3.744 15.612 1.00 47.04 17 LEU G N 1
ATOM 8556 C CA . LEU G 1 17 ? -11.871 -4.723 14.566 1.00 46.34 17 LEU G CA 1
ATOM 8557 C C . LEU G 1 17 ? -10.427 -5.221 14.694 1.00 45.90 17 LEU G C 1
ATOM 8558 O O . LEU G 1 17 ? -10.174 -6.407 14.497 1.00 46.10 17 LEU G O 1
ATOM 8563 N N . ASP G 1 18 ? -9.487 -4.332 15.073 1.00 45.04 18 ASP G N 1
ATOM 8564 C CA . ASP G 1 18 ? -8.091 -4.723 15.273 1.00 44.98 18 ASP G CA 1
ATOM 8565 C C . ASP G 1 18 ? -7.983 -5.730 16.412 1.00 44.35 18 ASP G C 1
ATOM 8566 O O . ASP G 1 18 ? -7.215 -6.684 16.315 1.00 44.93 18 ASP G O 1
ATOM 8571 N N . LYS G 1 19 ? -8.762 -5.535 17.483 1.00 43.81 19 LYS G N 1
ATOM 8572 C CA . LYS G 1 19 ? -8.770 -6.444 18.629 1.00 42.91 19 LYS G CA 1
ATOM 8573 C C . LYS G 1 19 ? -9.329 -7.816 18.228 1.00 41.75 19 LYS G C 1
ATOM 8574 O O . LYS G 1 19 ? -8.753 -8.839 18.600 1.00 41.02 19 LYS G O 1
ATOM 8580 N N . ILE G 1 20 ? -10.410 -7.842 17.443 1.00 40.99 20 ILE G N 1
ATOM 8581 C CA . ILE G 1 20 ? -10.996 -9.105 16.968 1.00 40.60 20 ILE G CA 1
ATOM 8582 C C . ILE G 1 20 ? -10.005 -9.836 16.068 1.00 39.90 20 ILE G C 1
ATOM 8583 O O . ILE G 1 20 ? -9.811 -11.053 16.209 1.00 38.92 20 ILE G O 1
ATOM 8588 N N . GLU G 1 21 ? -9.312 -9.089 15.190 1.00 39.84 21 GLU G N 1
ATOM 8589 C CA . GLU G 1 21 ? -8.298 -9.684 14.323 1.00 40.18 21 GLU G CA 1
ATOM 8590 C C . GLU G 1 21 ? -7.168 -10.291 15.163 1.00 40.06 21 GLU G C 1
ATOM 8591 O O . GLU G 1 21 ? -6.746 -11.415 14.904 1.00 38.66 21 GLU G O 1
ATOM 8597 N N . MET G 1 22 ? -6.720 -9.565 16.203 1.00 40.65 22 MET G N 1
ATOM 8598 C CA . MET G 1 22 ? -5.665 -10.078 17.076 1.00 41.72 22 MET G CA 1
ATOM 8599 C C . MET G 1 22 ? -6.116 -11.337 17.804 1.00 41.03 22 MET G C 1
ATOM 8600 O O . MET G 1 22 ? -5.339 -12.276 17.943 1.00 40.90 22 MET G O 1
ATOM 8605 N N . ASP G 1 23 ? -7.388 -11.381 18.230 1.00 40.89 23 ASP G N 1
ATOM 8606 C CA . ASP G 1 23 ? -7.923 -12.554 18.916 1.00 40.77 23 ASP G CA 1
ATOM 8607 C C . ASP G 1 23 ? -7.950 -13.760 17.975 1.00 40.31 23 ASP G C 1
ATOM 8608 O O . ASP G 1 23 ? -7.645 -14.878 18.405 1.00 40.10 23 ASP G O 1
ATOM 8613 N N . ALA G 1 24 ? -8.283 -13.543 16.692 1.00 39.25 24 ALA G N 1
ATOM 8614 C CA . ALA G 1 24 ? -8.300 -14.621 15.704 1.00 39.32 24 ALA G CA 1
ATOM 8615 C C . ALA G 1 24 ? -6.875 -15.128 15.437 1.00 40.19 24 ALA G C 1
ATOM 8616 O O . ALA G 1 24 ? -6.660 -16.337 15.357 1.00 40.17 24 ALA G O 1
ATOM 8618 N N . LYS G 1 25 ? -5.902 -14.204 15.332 1.00 40.23 25 LYS G N 1
ATOM 8619 C CA . LYS G 1 25 ? -4.505 -14.575 15.118 1.00 40.91 25 LYS G CA 1
ATOM 8620 C C . LYS G 1 25 ? -3.963 -15.340 16.327 1.00 41.21 25 LYS G C 1
ATOM 8621 O O . LYS G 1 25 ? -3.253 -16.332 16.151 1.00 41.27 25 LYS G O 1
ATOM 8627 N N . ASN G 1 26 ? -4.311 -14.903 17.555 1.00 41.26 26 ASN G N 1
ATOM 8628 C CA . ASN G 1 26 ? -3.861 -15.596 18.768 1.00 41.93 26 ASN G CA 1
ATOM 8629 C C . ASN G 1 26 ? -4.479 -16.987 18.868 1.00 41.64 26 ASN G C 1
ATOM 8630 O O . ASN G 1 26 ? -3.803 -17.938 19.264 1.00 41.87 26 ASN G O 1
ATOM 8635 N N . TYR G 1 27 ? -5.746 -17.126 18.449 1.00 40.85 27 TYR G N 1
ATOM 8636 C CA . TYR G 1 27 ? -6.424 -18.426 18.427 1.00 40.47 27 TYR G CA 1
ATOM 8637 C C . TYR G 1 27 ? -5.690 -19.372 17.466 1.00 42.12 27 TYR G C 1
ATOM 8638 O O . TYR G 1 27 ? -5.427 -20.514 17.825 1.00 42.27 27 TYR G O 1
ATOM 8647 N N . GLU G 1 28 ? -5.345 -18.892 16.265 1.00 43.22 28 GLU G N 1
ATOM 8648 C CA . GLU G 1 28 ? -4.627 -19.684 15.273 1.00 44.88 28 GLU G CA 1
ATOM 8649 C C . GLU G 1 28 ? -3.259 -20.096 15.810 1.00 45.98 28 GLU G C 1
ATOM 8650 O O . GLU G 1 28 ? -2.878 -21.253 15.680 1.00 45.70 28 GLU G O 1
ATOM 8656 N N . THR G 1 29 ? -2.536 -19.171 16.459 1.00 47.01 29 THR G N 1
ATOM 8657 C CA . THR G 1 29 ? -1.230 -19.493 17.042 1.00 48.66 29 THR G CA 1
ATOM 8658 C C . THR G 1 29 ? -1.366 -20.591 18.107 1.00 50.46 29 THR G C 1
ATOM 8659 O O . THR G 1 29 ? -0.580 -21.541 18.133 1.00 50.46 29 THR G O 1
ATOM 8663 N N . ASN G 1 30 ? -2.422 -20.494 18.928 1.00 51.56 30 ASN G N 1
ATOM 8664 C CA . ASN G 1 30 ? -2.697 -21.466 19.986 1.00 53.23 30 ASN G CA 1
ATOM 8665 C C . ASN G 1 30 ? -3.055 -22.849 19.428 1.00 53.59 30 ASN G C 1
ATOM 8666 O O . ASN G 1 30 ? -2.718 -23.852 20.060 1.00 53.97 30 ASN G O 1
ATOM 8671 N N . LEU G 1 31 ? -3.675 -22.915 18.232 1.00 53.25 31 LEU G N 1
ATOM 8672 C CA . LEU G 1 31 ? -3.981 -24.198 17.587 1.00 53.97 31 LEU G CA 1
ATOM 8673 C C . LEU G 1 31 ? -2.678 -24.887 17.194 1.00 55.56 31 LEU G C 1
ATOM 8674 O O . LEU G 1 31 ? -2.541 -26.091 17.390 1.00 55.13 31 LEU G O 1
ATOM 8679 N N . LYS G 1 32 ? -1.734 -24.132 16.602 1.00 56.93 32 LYS G N 1
ATOM 8680 C CA . LYS G 1 32 ? -0.469 -24.692 16.148 1.00 59.12 32 LYS G CA 1
ATOM 8681 C C . LYS G 1 32 ? 0.430 -25.084 17.317 1.00 61.10 32 LYS G C 1
ATOM 8682 O O . LYS G 1 32 ? 1.089 -26.119 17.265 1.00 61.90 32 LYS G O 1
ATOM 8688 N N . GLU G 1 33 ? 0.418 -24.295 18.390 1.00 62.13 33 GLU G N 1
ATOM 8689 C CA . GLU G 1 33 ? 1.256 -24.565 19.553 1.00 63.78 33 GLU G CA 1
ATOM 8690 C C . GLU G 1 33 ? 0.695 -25.654 20.454 1.00 64.54 33 GLU G C 1
ATOM 8691 O O . GLU G 1 33 ? 1.428 -26.574 20.819 1.00 65.02 33 GLU G O 1
ATOM 8697 N N . LYS G 1 40 ? -5.503 -37.461 13.308 1.00 50.57 40 LYS G N 1
ATOM 8698 C CA . LYS G 1 40 ? -5.352 -38.245 12.100 1.00 50.11 40 LYS G CA 1
ATOM 8699 C C . LYS G 1 40 ? -6.547 -39.170 11.854 1.00 48.29 40 LYS G C 1
ATOM 8700 O O . LYS G 1 40 ? -6.810 -39.476 10.689 1.00 49.15 40 LYS G O 1
ATOM 8706 N N . THR G 1 41 ? -7.299 -39.593 12.914 1.00 45.74 41 THR G N 1
ATOM 8707 C CA . THR G 1 41 ? -8.461 -40.466 12.671 1.00 44.77 41 THR G CA 1
ATOM 8708 C C . THR G 1 41 ? -9.609 -39.670 12.043 1.00 43.90 41 THR G C 1
ATOM 8709 O O . THR G 1 41 ? -9.649 -38.451 12.163 1.00 43.53 41 THR G O 1
ATOM 8713 N N . GLU G 1 42 ? -10.554 -40.361 11.389 1.00 43.48 42 GLU G N 1
ATOM 8714 C CA . GLU G 1 42 ? -11.718 -39.704 10.805 1.00 43.42 42 GLU G CA 1
ATOM 8715 C C . GLU G 1 42 ? -12.555 -39.016 11.910 1.00 42.69 42 GLU G C 1
ATOM 8716 O O . GLU G 1 42 ? -13.025 -37.900 11.709 1.00 42.82 42 GLU G O 1
ATOM 8722 N N . GLU G 1 43 ? -12.652 -39.630 13.104 1.00 41.58 43 GLU G N 1
ATOM 8723 C CA . GLU G 1 43 ? -13.385 -39.037 14.230 1.00 40.87 43 GLU G CA 1
ATOM 8724 C C . GLU G 1 43 ? -12.711 -37.767 14.750 1.00 39.36 43 GLU G C 1
ATOM 8725 O O . GLU G 1 43 ? -13.378 -36.764 15.002 1.00 38.47 43 GLU G O 1
ATOM 8731 N N . TYR G 1 44 ? -11.380 -37.795 14.876 1.00 38.91 44 TYR G N 1
ATOM 8732 C CA . TYR G 1 44 ? -10.605 -36.629 15.319 1.00 38.86 44 TYR G CA 1
ATOM 8733 C C . TYR G 1 44 ? -10.815 -35.454 14.345 1.00 38.15 44 TYR G C 1
ATOM 8734 O O . TYR G 1 44 ? -11.145 -34.339 14.776 1.00 37.96 44 TYR G O 1
ATOM 8743 N N . ARG G 1 45 ? -10.649 -35.719 13.025 1.00 37.89 45 ARG G N 1
ATOM 8744 C CA . ARG G 1 45 ? -10.831 -34.693 12.000 1.00 38.55 45 ARG G CA 1
ATOM 8745 C C . ARG G 1 45 ? -12.211 -34.068 12.060 1.00 38.96 45 ARG G C 1
ATOM 8746 O O . ARG G 1 45 ? -12.318 -32.844 11.971 1.00 39.62 45 ARG G O 1
ATOM 8754 N N . LYS G 1 46 ? -13.261 -34.883 12.253 1.00 38.40 46 LYS G N 1
ATOM 8755 C CA . LYS G 1 46 ? -14.616 -34.346 12.290 1.00 38.85 46 LYS G CA 1
ATOM 8756 C C . LYS G 1 46 ? -14.867 -33.486 13.511 1.00 38.42 46 LYS G C 1
ATOM 8757 O O . LYS G 1 46 ? -15.414 -32.394 13.374 1.00 38.95 46 LYS G O 1
ATOM 8763 N N . LYS G 1 47 ? -14.472 -33.960 14.694 1.00 37.20 47 LYS G N 1
ATOM 8764 C CA . LYS G 1 47 ? -14.717 -33.232 15.946 1.00 36.61 47 LYS G CA 1
ATOM 8765 C C . LYS G 1 47 ? -13.924 -31.948 16.059 1.00 36.51 47 LYS G C 1
ATOM 8766 O O . LYS G 1 47 ? -14.428 -30.956 16.605 1.00 37.39 47 LYS G O 1
ATOM 8772 N N . LYS G 1 48 ? -12.693 -31.940 15.543 1.00 35.03 48 LYS G N 1
ATOM 8773 C CA . LYS G 1 48 ? -11.880 -30.721 15.590 1.00 34.74 48 LYS G CA 1
ATOM 8774 C C . LYS G 1 48 ? -12.371 -29.721 14.557 1.00 35.15 48 LYS G C 1
ATOM 8775 O O . LYS G 1 48 ? -12.435 -28.535 14.853 1.00 35.60 48 LYS G O 1
ATOM 8781 N N . LYS G 1 49 ? -12.742 -30.192 13.359 1.00 35.24 49 LYS G N 1
ATOM 8782 C CA . LYS G 1 49 ? -13.236 -29.300 12.313 1.00 36.05 49 LYS G CA 1
ATOM 8783 C C . LYS G 1 49 ? -14.460 -28.482 12.735 1.00 36.24 49 LYS G C 1
ATOM 8784 O O . LYS G 1 49 ? -14.450 -27.261 12.536 1.00 35.69 49 LYS G O 1
ATOM 8790 N N . ILE G 1 50 ? -15.508 -29.130 13.301 1.00 35.95 50 ILE G N 1
ATOM 8791 C CA . ILE G 1 50 ? -16.695 -28.347 13.681 1.00 36.85 50 ILE G CA 1
ATOM 8792 C C . ILE G 1 50 ? -16.404 -27.417 14.817 1.00 35.23 50 ILE G C 1
ATOM 8793 O O . ILE G 1 50 ? -17.012 -26.364 14.846 1.00 34.76 50 ILE G O 1
ATOM 8798 N N . ALA G 1 51 ? -15.498 -27.782 15.748 1.00 34.48 51 ALA G N 1
ATOM 8799 C CA . ALA G 1 51 ? -15.185 -26.862 16.846 1.00 33.93 51 ALA G CA 1
ATOM 8800 C C . ALA G 1 51 ? -14.474 -25.623 16.311 1.00 33.79 51 ALA G C 1
ATOM 8801 O O . ALA G 1 51 ? -14.813 -24.513 16.719 1.00 34.16 51 ALA G O 1
ATOM 8803 N N . ILE G 1 52 ? -13.514 -25.792 15.384 1.00 33.51 52 ILE G N 1
ATOM 8804 C CA . ILE G 1 52 ? -12.802 -24.665 14.777 1.00 34.18 52 ILE G CA 1
ATOM 8805 C C . ILE G 1 52 ? -13.772 -23.796 13.999 1.00 34.38 52 ILE G C 1
ATOM 8806 O O . ILE G 1 52 ? -13.747 -22.575 14.141 1.00 34.28 52 ILE G O 1
ATOM 8811 N N . GLU G 1 53 ? -14.686 -24.427 13.233 1.00 34.28 53 GLU G N 1
ATOM 8812 C CA . GLU G 1 53 ? -15.697 -23.687 12.479 1.00 33.99 53 GLU G CA 1
ATOM 8813 C C . GLU G 1 53 ? -16.578 -22.882 13.448 1.00 34.51 53 GLU G C 1
ATOM 8814 O O . GLU G 1 53 ? -16.853 -21.715 13.185 1.00 35.19 53 GLU G O 1
ATOM 8820 N N . ALA G 1 54 ? -16.995 -23.503 14.562 1.00 33.13 54 ALA G N 1
ATOM 8821 C CA . ALA G 1 54 ? -17.849 -22.826 15.540 1.00 33.34 54 ALA G CA 1
ATOM 8822 C C . ALA G 1 54 ? -17.119 -21.619 16.150 1.00 33.04 54 ALA G C 1
ATOM 8823 O O . ALA G 1 54 ? -17.710 -20.542 16.319 1.00 32.29 54 ALA G O 1
ATOM 8825 N N . PHE G 1 55 ? -15.830 -21.795 16.464 1.00 32.98 55 PHE G N 1
ATOM 8826 C CA . PHE G 1 55 ? -15.059 -20.710 17.063 1.00 33.40 55 PHE G CA 1
ATOM 8827 C C . PHE G 1 55 ? -14.937 -19.535 16.084 1.00 33.88 55 PHE G C 1
ATOM 8828 O O . PHE G 1 55 ? -15.254 -18.398 16.440 1.00 33.67 55 PHE G O 1
ATOM 8836 N N . LEU G 1 56 ? -14.551 -19.826 14.840 1.00 33.85 56 LEU G N 1
ATOM 8837 C CA . LEU G 1 56 ? -14.374 -18.780 13.843 1.00 34.61 56 LEU G CA 1
ATOM 8838 C C . LEU G 1 56 ? -15.674 -18.120 13.418 1.00 35.77 56 LEU G C 1
ATOM 8839 O O . LEU G 1 56 ? -15.675 -16.916 13.146 1.00 36.62 56 LEU G O 1
ATOM 8844 N N . LYS G 1 57 ? -16.787 -18.868 13.405 1.00 35.13 57 LYS G N 1
ATOM 8845 C CA . LYS G 1 57 ? -18.093 -18.274 13.115 1.00 35.49 57 LYS G CA 1
ATOM 8846 C C . LYS G 1 57 ? -18.472 -17.268 14.221 1.00 35.02 57 LYS G C 1
ATOM 8847 O O . LYS G 1 57 ? -19.084 -16.234 13.937 1.00 35.43 57 LYS G O 1
ATOM 8853 N N . LYS G 1 58 ? -18.096 -17.573 15.485 1.00 34.45 58 LYS G N 1
ATOM 8854 C CA . LYS G 1 58 ? -18.381 -16.657 16.582 1.00 34.24 58 LYS G CA 1
ATOM 8855 C C . LYS G 1 58 ? -17.489 -15.408 16.486 1.00 35.75 58 LYS G C 1
ATOM 8856 O O . LYS G 1 58 ? -17.961 -14.305 16.753 1.00 36.26 58 LYS G O 1
ATOM 8862 N N . ILE G 1 59 ? -16.232 -15.551 16.021 1.00 36.29 59 ILE G N 1
ATOM 8863 C CA . ILE G 1 59 ? -15.363 -14.383 15.777 1.00 37.68 59 ILE G CA 1
ATOM 8864 C C . ILE G 1 59 ? -16.001 -13.510 14.687 1.00 38.85 59 ILE G C 1
ATOM 8865 O O . ILE G 1 59 ? -16.069 -12.283 14.829 1.00 39.11 59 ILE G O 1
ATOM 8870 N N . GLU G 1 60 ? -16.510 -14.155 13.620 1.00 39.19 60 GLU G N 1
ATOM 8871 C CA . GLU G 1 60 ? -17.179 -13.448 12.534 1.00 40.60 60 GLU G CA 1
ATOM 8872 C C . GLU G 1 60 ? -18.399 -12.678 13.035 1.00 41.04 60 GLU G C 1
ATOM 8873 O O . GLU G 1 60 ? -18.613 -11.544 12.604 1.00 41.13 60 GLU G O 1
ATOM 8879 N N . GLU G 1 61 ? -19.174 -13.248 13.983 1.00 40.82 61 GLU G N 1
ATOM 8880 C CA . GLU G 1 61 ? -20.327 -12.535 14.544 1.00 41.44 61 GLU G CA 1
ATOM 8881 C C . GLU G 1 61 ? -19.885 -11.243 15.228 1.00 42.56 61 GLU G C 1
ATOM 8882 O O . GLU G 1 61 ? -20.571 -10.233 15.112 1.00 43.00 61 GLU G O 1
ATOM 8888 N N . ALA G 1 62 ? -18.755 -11.282 15.967 1.00 42.97 62 ALA G N 1
ATOM 8889 C CA . ALA G 1 62 ? -18.255 -10.090 16.651 1.00 43.79 62 ALA G CA 1
ATOM 8890 C C . ALA G 1 62 ? -17.854 -9.018 15.628 1.00 44.94 62 ALA G C 1
ATOM 8891 O O . ALA G 1 62 ? -18.212 -7.856 15.800 1.00 45.76 62 ALA G O 1
ATOM 8893 N N . ALA G 1 63 ? -17.161 -9.408 14.554 1.00 45.03 63 ALA G N 1
ATOM 8894 C CA . ALA G 1 63 ? -16.751 -8.454 13.524 1.00 46.28 63 ALA G CA 1
ATOM 8895 C C . ALA G 1 63 ? -17.978 -7.868 12.830 1.00 48.24 63 ALA G C 1
ATOM 8896 O O . ALA G 1 63 ? -18.037 -6.655 12.595 1.00 48.64 63 ALA G O 1
ATOM 8898 N N . ASP G 1 64 ? -18.976 -8.715 12.535 1.00 49.39 64 ASP G N 1
ATOM 8899 C CA . ASP G 1 64 ? -20.193 -8.255 11.874 1.00 51.58 64 ASP G CA 1
ATOM 8900 C C . ASP G 1 64 ? -20.950 -7.266 12.741 1.00 53.52 64 ASP G C 1
ATOM 8901 O O . ASP G 1 64 ? -21.459 -6.266 12.226 1.00 53.56 64 ASP G O 1
ATOM 8906 N N . LYS G 1 65 ? -21.008 -7.526 14.050 1.00 54.74 65 LYS G N 1
ATOM 8907 C CA . LYS G 1 65 ? -21.694 -6.643 14.984 1.00 56.54 65 LYS G CA 1
ATOM 8908 C C . LYS G 1 65 ? -21.007 -5.285 15.078 1.00 57.98 65 LYS G C 1
ATOM 8909 O O . LYS G 1 65 ? -21.689 -4.265 15.066 1.00 58.39 65 LYS G O 1
ATOM 8915 N N . VAL G 1 66 ? -19.667 -5.260 15.135 1.00 58.75 66 VAL G N 1
ATOM 8916 C CA . VAL G 1 66 ? -18.921 -4.005 15.194 1.00 60.32 66 VAL G CA 1
ATOM 8917 C C . VAL G 1 66 ? -19.166 -3.186 13.923 1.00 62.74 66 VAL G C 1
ATOM 8918 O O . VAL G 1 66 ? -19.459 -1.991 14.005 1.00 62.94 66 VAL G O 1
ATOM 8922 N N . ALA G 1 67 ? -19.070 -3.838 12.754 1.00 64.28 67 ALA G N 1
ATOM 8923 C CA . ALA G 1 67 ? -19.267 -3.182 11.460 1.00 66.50 67 ALA G CA 1
ATOM 8924 C C . ALA G 1 67 ? -20.695 -2.684 11.234 1.00 69.37 67 ALA G C 1
ATOM 8925 O O . ALA G 1 67 ? -20.876 -1.622 10.631 1.00 69.67 67 ALA G O 1
ATOM 8927 N N . ARG G 1 68 ? -21.707 -3.435 11.706 1.00 71.11 68 ARG G N 1
ATOM 8928 C CA . ARG G 1 68 ? -23.097 -3.024 11.514 1.00 73.38 68 ARG G CA 1
ATOM 8929 C C . ARG G 1 68 ? -23.521 -1.929 12.502 1.00 75.33 68 ARG G C 1
ATOM 8930 O O . ARG G 1 68 ? -24.380 -1.117 12.168 1.00 75.61 68 ARG G O 1
ATOM 8938 N N . GLU G 1 69 ? -22.922 -1.890 13.702 1.00 76.67 69 GLU G N 1
ATOM 8939 C CA . GLU G 1 69 ? -23.226 -0.839 14.671 1.00 78.47 69 GLU G CA 1
ATOM 8940 C C . GLU G 1 69 ? -22.487 0.471 14.338 1.00 80.35 69 GLU G C 1
ATOM 8941 O O . GLU G 1 69 ? -22.976 1.552 14.676 1.00 80.55 69 GLU G O 1
ATOM 8947 N N . ALA G 1 70 ? -21.331 0.384 13.656 1.00 81.40 70 ALA G N 1
ATOM 8948 C CA . ALA G 1 70 ? -20.594 1.579 13.255 1.00 83.00 70 ALA G CA 1
ATOM 8949 C C . ALA G 1 70 ? -21.295 2.296 12.097 1.00 84.86 70 ALA G C 1
ATOM 8950 O O . ALA G 1 70 ? -21.223 3.516 12.007 1.00 84.83 70 ALA G O 1
ATOM 8952 N N . LYS G 1 71 ? -21.977 1.542 11.219 1.00 86.23 71 LYS G N 1
ATOM 8953 C CA . LYS G 1 71 ? -22.683 2.091 10.071 1.00 88.14 71 LYS G CA 1
ATOM 8954 C C . LYS G 1 71 ? -23.909 2.911 10.466 1.00 89.89 71 LYS G C 1
ATOM 8955 O O . LYS G 1 71 ? -24.204 3.910 9.812 1.00 90.07 71 LYS G O 1
ATOM 8961 N N . GLN G 1 72 ? -24.621 2.502 11.526 1.00 91.00 72 GLN G N 1
ATOM 8962 C CA . GLN G 1 72 ? -25.822 3.221 11.953 1.00 92.60 72 GLN G CA 1
ATOM 8963 C C . GLN G 1 72 ? -25.530 4.496 12.748 1.00 94.03 72 GLN G C 1
ATOM 8964 O O . GLN G 1 72 ? -26.207 5.505 12.534 1.00 94.22 72 GLN G O 1
ATOM 8970 N N . ARG G 1 73 ? -24.520 4.477 13.638 1.00 94.79 73 ARG G N 1
ATOM 8971 C CA . ARG G 1 73 ? -24.184 5.648 14.456 1.00 96.03 73 ARG G CA 1
ATOM 8972 C C . ARG G 1 73 ? -23.571 6.826 13.685 1.00 96.91 73 ARG G C 1
ATOM 8973 O O . ARG G 1 73 ? -23.249 7.843 14.297 1.00 97.13 73 ARG G O 1
ATOM 8981 N N . LEU G 1 74 ? -23.425 6.710 12.359 1.00 97.19 74 LEU G N 1
ATOM 8982 C CA . LEU G 1 74 ? -22.873 7.790 11.551 1.00 97.85 74 LEU G CA 1
ATOM 8983 C C . LEU G 1 74 ? -23.963 8.469 10.727 1.00 98.38 74 LEU G C 1
ATOM 8984 O O . LEU G 1 74 ? -24.942 8.964 11.286 1.00 98.62 74 LEU G O 1
ATOM 8989 N N . CYS G 1 91 ? -15.604 7.392 6.231 1.00 84.29 91 CYS G N 1
ATOM 8990 C CA . CYS G 1 91 ? -15.471 6.533 7.402 1.00 84.79 91 CYS G CA 1
ATOM 8991 C C . CYS G 1 91 ? -16.238 5.230 7.221 1.00 84.64 91 CYS G C 1
ATOM 8992 O O . CYS G 1 91 ? -15.694 4.172 7.524 1.00 84.73 91 CYS G O 1
ATOM 8995 N N . LYS G 1 92 ? -17.489 5.293 6.730 1.00 84.22 92 LYS G N 1
ATOM 8996 C CA . LYS G 1 92 ? -18.303 4.095 6.507 1.00 84.24 92 LYS G CA 1
ATOM 8997 C C . LYS G 1 92 ? -17.614 3.136 5.542 1.00 83.61 92 LYS G C 1
ATOM 8998 O O . LYS G 1 92 ? -17.587 1.931 5.794 1.00 83.59 92 LYS G O 1
ATOM 9004 N N . GLU G 1 93 ? -17.029 3.677 4.459 1.00 82.73 93 GLU G N 1
ATOM 9005 C CA . GLU G 1 93 ? -16.313 2.860 3.487 1.00 82.34 93 GLU G CA 1
ATOM 9006 C C . GLU G 1 93 ? -15.085 2.222 4.127 1.00 81.21 93 GLU G C 1
ATOM 9007 O O . GLU G 1 93 ? -14.817 1.052 3.879 1.00 81.29 93 GLU G O 1
ATOM 9013 N N . GLU G 1 94 ? -14.356 2.977 4.965 1.00 80.07 94 GLU G N 1
ATOM 9014 C CA . GLU G 1 94 ? -13.171 2.473 5.657 1.00 79.66 94 GLU G CA 1
ATOM 9015 C C . GLU G 1 94 ? -13.514 1.344 6.637 1.00 78.56 94 GLU G C 1
ATOM 9016 O O . GLU G 1 94 ? -12.813 0.335 6.669 1.00 78.56 94 GLU G O 1
ATOM 9022 N N . VAL G 1 95 ? -14.592 1.503 7.417 1.00 77.55 95 VAL G N 1
ATOM 9023 C CA . VAL G 1 95 ? -15.024 0.474 8.360 1.00 77.14 95 VAL G CA 1
ATOM 9024 C C . VAL G 1 95 ? -15.464 -0.773 7.596 1.00 76.73 95 VAL G C 1
ATOM 9025 O O . VAL G 1 95 ? -15.072 -1.882 7.961 1.00 76.52 95 VAL G O 1
ATOM 9029 N N . GLU G 1 96 ? -16.225 -0.592 6.501 1.00 76.29 96 GLU G N 1
ATOM 9030 C CA . GLU G 1 96 ? -16.671 -1.735 5.702 1.00 76.37 96 GLU G CA 1
ATOM 9031 C C . GLU G 1 96 ? -15.512 -2.468 5.037 1.00 75.42 96 GLU G C 1
ATOM 9032 O O . GLU G 1 96 ? -15.509 -3.699 5.021 1.00 75.69 96 GLU G O 1
ATOM 9038 N N . LYS G 1 97 ? -14.504 -1.725 4.549 1.00 74.26 97 LYS G N 1
ATOM 9039 C CA . LYS G 1 97 ? -13.310 -2.313 3.939 1.00 73.52 97 LYS G CA 1
ATOM 9040 C C . LYS G 1 97 ? -12.552 -3.127 4.986 1.00 71.81 97 LYS G C 1
ATOM 9041 O O . LYS G 1 97 ? -12.146 -4.254 4.713 1.00 71.83 97 LYS G O 1
ATOM 9047 N N . ARG G 1 98 ? -12.419 -2.582 6.201 1.00 70.31 98 ARG G N 1
ATOM 9048 C CA . ARG G 1 98 ? -11.756 -3.236 7.325 1.00 69.01 98 ARG G CA 1
ATOM 9049 C C . ARG G 1 98 ? -12.488 -4.517 7.739 1.00 67.01 98 ARG G C 1
ATOM 9050 O O . ARG G 1 98 ? -11.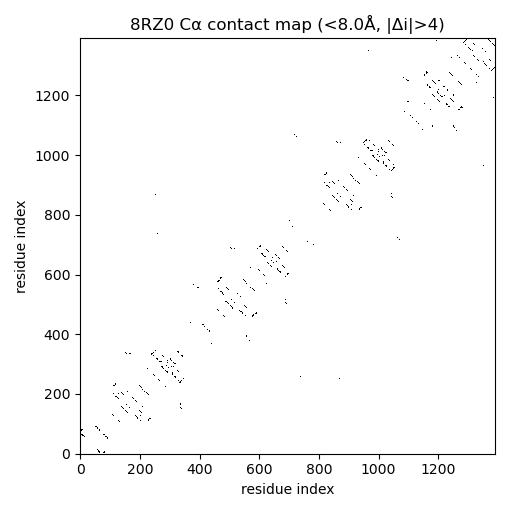849 -5.510 8.087 1.00 66.73 98 ARG G O 1
ATOM 9058 N N . ALA G 1 99 ? -13.825 -4.498 7.689 1.00 65.43 99 ALA G N 1
ATOM 9059 C CA . ALA G 1 99 ? -14.631 -5.667 8.018 1.00 64.56 99 ALA G CA 1
ATOM 9060 C C . ALA G 1 99 ? -14.454 -6.750 6.962 1.00 63.47 99 ALA G C 1
ATOM 9061 O O . ALA G 1 99 ? -14.335 -7.922 7.312 1.00 63.38 99 ALA G O 1
ATOM 9063 N N . ARG G 1 100 ? -14.404 -6.366 5.674 1.00 62.53 100 ARG G N 1
ATOM 9064 C CA . ARG G 1 100 ? -14.192 -7.333 4.597 1.00 62.10 100 ARG G CA 1
ATOM 9065 C C . ARG G 1 100 ? -12.813 -7.980 4.726 1.00 60.82 100 ARG G C 1
ATOM 9066 O O . ARG G 1 100 ? -12.686 -9.192 4.565 1.00 60.80 100 ARG G O 1
ATOM 9074 N N . GLU G 1 101 ? -11.792 -7.186 5.068 1.00 59.95 101 GLU G N 1
ATOM 9075 C CA . GLU G 1 101 ? -10.426 -7.688 5.244 1.00 59.71 101 GLU G CA 1
ATOM 9076 C C . GLU G 1 101 ? -10.357 -8.676 6.406 1.00 58.41 101 GLU G C 1
ATOM 9077 O O . GLU G 1 101 ? -9.674 -9.694 6.308 1.00 58.47 101 GLU G O 1
ATOM 9083 N N . LEU G 1 102 ? -11.105 -8.397 7.488 1.00 56.68 102 LEU G N 1
ATOM 9084 C CA . LEU G 1 102 ? -11.185 -9.276 8.646 1.00 55.57 102 LEU G CA 1
ATOM 9085 C C . LEU G 1 102 ? -11.872 -10.594 8.258 1.00 54.62 102 LEU G C 1
ATOM 9086 O O . LEU G 1 102 ? -11.355 -11.655 8.585 1.00 54.19 102 LEU G O 1
ATOM 9091 N N . ARG G 1 103 ? -13.006 -10.541 7.537 1.00 54.47 103 ARG G N 1
ATOM 9092 C CA . ARG G 1 103 ? -13.704 -11.755 7.097 1.00 55.14 103 ARG G CA 1
ATOM 9093 C C . ARG G 1 103 ? -12.810 -12.624 6.198 1.00 55.68 103 ARG G C 1
ATOM 9094 O O . ARG G 1 103 ? -12.907 -13.852 6.231 1.00 55.71 103 ARG G O 1
ATOM 9102 N N . ARG G 1 104 ? -11.947 -11.985 5.399 1.00 55.86 104 ARG G N 1
ATOM 9103 C CA . ARG G 1 104 ? -11.025 -12.686 4.513 1.00 56.93 104 ARG G CA 1
ATOM 9104 C C . ARG G 1 104 ? -9.966 -13.396 5.357 1.00 56.61 104 ARG G C 1
ATOM 9105 O O . ARG G 1 104 ? -9.668 -14.569 5.116 1.00 57.08 104 ARG G O 1
ATOM 9113 N N . ARG G 1 105 ? -9.425 -12.690 6.365 1.00 55.75 105 ARG G N 1
ATOM 9114 C CA . ARG G 1 105 ? -8.441 -13.204 7.310 1.00 55.69 105 ARG G CA 1
ATOM 9115 C C . ARG G 1 105 ? -9.010 -14.421 8.043 1.00 54.50 105 ARG G C 1
ATOM 9116 O O . ARG G 1 105 ? -8.322 -15.434 8.157 1.00 54.16 105 ARG G O 1
ATOM 9124 N N . ILE G 1 106 ? -10.280 -14.337 8.497 1.00 53.80 106 ILE G N 1
ATOM 9125 C CA . ILE G 1 106 ? -10.959 -15.425 9.216 1.00 53.49 106 ILE G CA 1
ATOM 9126 C C . ILE G 1 106 ? -11.147 -16.635 8.311 1.00 53.87 106 ILE G C 1
ATOM 9127 O O . ILE G 1 106 ? -10.883 -17.762 8.722 1.00 53.83 106 ILE G O 1
ATOM 9132 N N . ARG G 1 107 ? -11.533 -16.384 7.056 1.00 54.48 107 ARG G N 1
ATOM 9133 C CA . ARG G 1 107 ? -11.714 -17.428 6.045 1.00 55.36 107 ARG G CA 1
ATOM 9134 C C . ARG G 1 107 ? -10.395 -18.157 5.786 1.00 54.83 107 ARG G C 1
ATOM 9135 O O . ARG G 1 107 ? -10.383 -19.381 5.693 1.00 55.18 107 ARG G O 1
ATOM 9143 N N . GLU G 1 108 ? -9.283 -17.405 5.693 1.00 54.07 108 GLU G N 1
ATOM 9144 C CA . GLU G 1 108 ? -7.951 -17.967 5.480 1.00 53.95 108 GLU G CA 1
ATOM 9145 C C . GLU G 1 108 ? -7.529 -18.878 6.642 1.00 52.95 108 GLU G C 1
ATOM 9146 O O . GLU G 1 108 ? -6.913 -19.915 6.401 1.00 53.24 108 GLU G O 1
ATOM 9152 N N . ILE G 1 109 ? -7.895 -18.518 7.895 1.00 51.64 109 ILE G N 1
ATOM 9153 C CA . ILE G 1 109 ? -7.568 -19.334 9.063 1.00 51.21 109 ILE G CA 1
ATOM 9154 C C . ILE G 1 109 ? -8.307 -20.673 8.999 1.00 51.61 109 ILE G C 1
ATOM 9155 O O . ILE G 1 109 ? -7.691 -21.720 9.200 1.00 51.59 109 ILE G O 1
ATOM 9160 N N . LEU G 1 110 ? -9.618 -20.648 8.693 1.00 51.85 110 LEU G N 1
ATOM 9161 C CA . LEU G 1 110 ? -10.424 -21.871 8.577 1.00 53.03 110 LEU G CA 1
ATOM 9162 C C . LEU G 1 110 ? -9.863 -22.779 7.482 1.00 53.87 110 LEU G C 1
ATOM 9163 O O . LEU G 1 110 ? -9.729 -23.984 7.692 1.00 54.24 110 LEU G O 1
ATOM 9168 N N . GLU G 1 111 ? -9.510 -22.202 6.322 1.00 54.30 111 GLU G N 1
ATOM 9169 C CA . GLU G 1 111 ? -8.963 -22.991 5.221 1.00 55.35 111 GLU G CA 1
ATOM 9170 C C . GLU G 1 111 ? -7.665 -23.685 5.599 1.00 55.81 111 GLU G C 1
ATOM 9171 O O . GLU G 1 111 ? -7.494 -24.860 5.285 1.00 55.84 111 GLU G O 1
ATOM 9177 N N . ARG G 1 112 ? -6.768 -22.981 6.303 1.00 56.20 112 ARG G N 1
ATOM 9178 C CA . ARG G 1 112 ? -5.502 -23.574 6.741 1.00 57.05 112 ARG G CA 1
ATOM 9179 C C . ARG G 1 112 ? -5.741 -24.693 7.755 1.00 57.44 112 ARG G C 1
ATOM 9180 O O . ARG G 1 112 ? -5.076 -25.727 7.694 1.00 57.73 112 ARG G O 1
ATOM 9188 N N . ALA G 1 113 ? -6.712 -24.504 8.664 1.00 57.32 113 ALA G N 1
ATOM 9189 C CA . ALA G 1 113 ? -7.071 -25.494 9.673 1.00 58.16 113 ALA G CA 1
ATOM 9190 C C . ALA G 1 113 ? -7.636 -26.764 9.032 1.00 59.61 113 ALA G C 1
ATOM 9191 O O . ALA G 1 113 ? -7.322 -27.869 9.478 1.00 59.54 113 ALA G O 1
ATOM 9193 N N . LYS G 1 114 ? -8.461 -26.615 7.986 1.00 60.74 114 LYS G N 1
ATOM 9194 C CA . LYS G 1 114 ? -9.018 -27.775 7.285 1.00 62.62 114 LYS G CA 1
ATOM 9195 C C . LYS G 1 114 ? -7.928 -28.514 6.508 1.00 64.10 114 LYS G C 1
ATOM 9196 O O . LYS G 1 114 ? -7.936 -29.742 6.448 1.00 64.41 114 LYS G O 1
ATOM 9202 N N . LYS G 1 115 ? -6.988 -27.769 5.918 1.00 65.08 115 LYS G N 1
ATOM 9203 C CA . LYS G 1 115 ? -5.877 -28.359 5.176 1.00 66.60 115 LYS G CA 1
ATOM 9204 C C . LYS G 1 115 ? -5.004 -29.176 6.126 1.00 67.87 115 LYS G C 1
ATOM 9205 O O . LYS G 1 115 ? -4.633 -30.294 5.785 1.00 67.91 115 LYS G O 1
ATOM 9211 N N . TRP G 1 116 ? -4.751 -28.664 7.346 1.00 68.85 116 TRP G N 1
ATOM 9212 C CA . TRP G 1 116 ? -3.969 -29.381 8.359 1.00 70.31 116 TRP G CA 1
ATOM 9213 C C . TRP G 1 116 ? -4.672 -30.685 8.772 1.00 71.14 116 TRP G C 1
ATOM 9214 O O . TRP G 1 116 ? -4.016 -31.714 8.935 1.00 70.75 116 TRP G O 1
ATOM 9225 N N . LEU G 1 117 ? -6.000 -30.635 8.942 1.00 72.00 117 LEU G N 1
ATOM 9226 C CA . LEU G 1 117 ? -6.789 -31.805 9.323 1.00 73.39 117 LEU G CA 1
ATOM 9227 C C . LEU G 1 117 ? -6.817 -32.866 8.222 1.00 75.47 117 LEU G C 1
ATOM 9228 O O . LEU G 1 117 ? -6.866 -34.054 8.527 1.00 75.79 117 LEU G O 1
ATOM 9233 N N . ASP G 1 118 ? -6.763 -32.447 6.949 1.00 76.78 118 ASP G N 1
ATOM 9234 C CA . ASP G 1 118 ? -6.743 -33.380 5.825 1.00 78.71 118 ASP G CA 1
ATOM 9235 C C . ASP G 1 118 ? -5.298 -33.597 5.366 1.00 80.39 118 ASP G C 1
ATOM 9236 O O . ASP G 1 118 ? -4.741 -32.721 4.701 1.00 81.00 118 ASP G O 1
ATOM 9241 N N . GLN G 1 119 ? -4.696 -34.748 5.721 1.00 80.98 119 GLN G N 1
ATOM 9242 C CA . GLN G 1 119 ? -3.313 -35.099 5.373 1.00 81.97 119 GLN G CA 1
ATOM 9243 C C . GLN G 1 119 ? -2.276 -34.135 5.960 1.00 82.26 119 GLN G C 1
ATOM 9244 O O . GLN G 1 119 ? -2.519 -33.496 6.983 1.00 82.36 119 GLN G O 1
ATOM 9250 N N . GLN H 2 2 ? -30.182 -10.684 16.148 1.00 45.94 1 GLN H N 1
ATOM 9251 C CA . GLN H 2 2 ? -30.655 -11.829 15.379 1.00 44.88 1 GLN H CA 1
ATOM 9252 C C . GLN H 2 2 ? -30.241 -13.138 16.057 1.00 41.83 1 GLN H C 1
ATOM 9253 O O . GLN H 2 2 ? -31.015 -14.089 16.038 1.00 41.53 1 GLN H O 1
ATOM 9259 N N . VAL H 2 3 ? -29.051 -13.180 16.696 1.00 39.60 2 VAL H N 1
ATOM 9260 C CA . VAL H 2 3 ? -28.603 -14.390 17.391 1.00 37.54 2 VAL H CA 1
ATOM 9261 C C . VAL H 2 3 ? -29.339 -14.468 18.726 1.00 36.11 2 VAL H C 1
ATOM 9262 O O . VAL H 2 3 ? -29.122 -13.606 19.572 1.00 35.93 2 VAL H O 1
ATOM 9266 N N . GLN H 2 4 ? -30.207 -15.473 18.912 1.00 34.55 3 GLN H N 1
ATOM 9267 C CA . GLN H 2 4 ? -30.981 -15.557 20.145 1.00 34.31 3 GLN H CA 1
ATOM 9268 C C . GLN H 2 4 ? -31.459 -16.963 20.468 1.00 32.42 3 GLN H C 1
ATOM 9269 O O . GLN H 2 4 ? -31.499 -17.838 19.597 1.00 32.26 3 GLN H O 1
ATOM 9275 N N . LEU H 2 5 ? -31.840 -17.170 21.737 1.00 29.99 4 LEU H N 1
ATOM 9276 C CA . LEU H 2 5 ? -32.433 -18.405 22.209 1.00 28.88 4 LEU H CA 1
ATOM 9277 C C . LEU H 2 5 ? -33.725 -18.007 22.889 1.00 29.45 4 LEU H C 1
ATOM 9278 O O . LEU H 2 5 ? -33.721 -17.111 23.738 1.00 29.11 4 LEU H O 1
ATOM 9283 N N . VAL H 2 6 ? -34.849 -18.618 22.474 1.00 29.55 5 VAL H N 1
ATOM 9284 C CA . VAL H 2 6 ? -36.153 -18.295 23.044 1.00 30.17 5 VAL H CA 1
ATOM 9285 C C . VAL H 2 6 ? -36.713 -19.536 23.704 1.00 30.16 5 VAL H C 1
ATOM 9286 O O . VAL H 2 6 ? -36.872 -20.577 23.060 1.00 30.72 5 VAL H O 1
ATOM 9290 N N . GLN H 2 7 ? -36.992 -19.443 25.003 1.00 28.68 6 GLN H N 1
ATOM 9291 C CA . GLN H 2 7 ? -37.467 -20.587 25.767 1.00 28.96 6 GLN H CA 1
ATOM 9292 C C . GLN H 2 7 ? -38.980 -20.632 25.892 1.00 29.84 6 GLN H C 1
ATOM 9293 O O . GLN H 2 7 ? -39.670 -19.604 25.750 1.00 31.14 6 GLN H O 1
ATOM 9299 N N . SER H 2 8 ? -39.483 -21.813 26.249 1.00 29.50 7 SER H N 1
ATOM 9300 C CA . SER H 2 8 ? -40.905 -22.006 26.503 1.00 30.65 7 SER H CA 1
ATOM 9301 C C . SER H 2 8 ? -41.342 -21.326 27.819 1.00 30.64 7 SER H C 1
ATOM 9302 O O . SER H 2 8 ? -40.502 -20.871 28.618 1.00 30.82 7 SER H O 1
ATOM 9305 N N . GLY H 2 9 ? -42.648 -21.182 27.999 1.00 30.68 8 GLY H N 1
ATOM 9306 C CA . GLY H 2 9 ? -43.212 -20.457 29.123 1.00 30.71 8 GLY H CA 1
ATOM 9307 C C . GLY H 2 9 ? -43.170 -21.136 30.474 1.00 29.94 8 GLY H C 1
ATOM 9308 O O . GLY H 2 9 ? -42.769 -22.301 30.600 1.00 30.60 8 GLY H O 1
ATOM 9309 N N . ALA H 2 10 ? -43.602 -20.389 31.497 1.00 29.18 9 ALA H N 1
ATOM 9310 C CA . ALA H 2 10 ? -43.606 -20.855 32.881 1.00 29.20 9 ALA H CA 1
ATOM 9311 C C . ALA H 2 10 ? -44.326 -22.172 33.077 1.00 30.13 9 ALA H C 1
ATOM 9312 O O . ALA H 2 10 ? -45.308 -22.467 32.382 1.00 31.04 9 ALA H O 1
ATOM 9314 N N . GLU H 2 11 ? -43.869 -22.941 34.076 1.00 29.69 10 GLU H N 1
ATOM 9315 C CA . GLU H 2 11 ? -44.451 -24.228 34.413 1.00 30.66 10 GLU H CA 1
ATOM 9316 C C . GLU H 2 11 ? -44.728 -24.320 35.905 1.00 31.09 10 GLU H C 1
ATOM 9317 O O . GLU H 2 11 ? -43.956 -23.803 36.719 1.00 30.69 10 GLU H O 1
ATOM 9323 N N . VAL H 2 12 ? -45.828 -24.992 36.273 1.00 31.33 11 VAL H N 1
ATOM 9324 C CA . VAL H 2 12 ? -46.165 -25.272 37.663 1.00 32.41 11 VAL H CA 1
ATOM 9325 C C . VAL H 2 12 ? -46.484 -26.758 37.692 1.00 34.13 11 VAL H C 1
ATOM 9326 O O . VAL H 2 12 ? -47.427 -27.206 37.008 1.00 34.48 11 VAL H O 1
ATOM 9330 N N . LYS H 2 13 ? -45.678 -27.529 38.419 1.00 34.07 12 LYS H N 1
ATOM 9331 C CA . LYS H 2 13 ? -45.821 -28.980 38.433 1.00 35.54 12 LYS H CA 1
ATOM 9332 C C . LYS H 2 13 ? -45.965 -29.525 39.834 1.00 37.58 12 LYS H C 1
ATOM 9333 O O . LYS H 2 13 ? -45.411 -28.964 40.763 1.00 37.77 12 LYS H O 1
ATOM 9339 N N . LYS H 2 14 ? -46.669 -30.644 39.988 1.00 38.79 13 LYS H N 1
ATOM 9340 C CA . LYS H 2 14 ? -46.792 -31.263 41.301 1.00 39.90 13 LYS H CA 1
ATOM 9341 C C . LYS H 2 14 ? -45.533 -32.067 41.599 1.00 40.88 13 LYS H C 1
ATOM 9342 O O . LYS H 2 14 ? -44.883 -32.576 40.681 1.00 40.98 13 LYS H O 1
ATOM 9348 N N . PRO H 2 15 ? -45.193 -32.272 42.884 1.00 41.10 14 PRO H N 1
ATOM 9349 C CA . PRO H 2 15 ? -44.057 -33.152 43.211 1.00 41.71 14 PRO H CA 1
ATOM 9350 C C . PRO H 2 15 ? -44.260 -34.563 42.622 1.00 42.22 14 PRO H C 1
ATOM 9351 O O . PRO H 2 15 ? -45.386 -35.064 42.590 1.00 42.25 14 PRO H O 1
ATOM 9355 N N . GLY H 2 16 ? -43.198 -35.125 42.068 1.00 42.04 15 GLY H N 1
ATOM 9356 C CA . GLY H 2 16 ? -43.221 -36.426 41.412 1.00 42.29 15 GLY H CA 1
ATOM 9357 C C . GLY H 2 16 ? -43.443 -36.357 39.911 1.00 42.04 15 GLY H C 1
ATOM 9358 O O . GLY H 2 16 ? -43.152 -37.318 39.191 1.00 42.89 15 GLY H O 1
ATOM 9359 N N . ALA H 2 17 ? -43.957 -35.230 39.419 1.00 40.87 16 ALA H N 1
ATOM 9360 C CA . ALA H 2 17 ? -44.233 -35.046 37.995 1.00 40.91 16 ALA H CA 1
ATOM 9361 C C . ALA H 2 17 ? -42.922 -34.734 37.198 1.00 40.57 16 ALA H C 1
ATOM 9362 O O . ALA H 2 17 ? -41.843 -34.652 37.791 1.00 40.76 16 ALA H O 1
ATOM 9364 N N . SER H 2 18 ? -43.000 -34.674 35.860 1.00 40.07 17 SER H N 1
ATOM 9365 C CA . SER H 2 18 ? -41.876 -34.321 35.016 1.00 40.21 17 SER H CA 1
ATOM 9366 C C . SER H 2 18 ? -42.172 -32.972 34.343 1.00 38.82 17 SER H C 1
ATOM 9367 O O . SER H 2 18 ? -43.335 -32.562 34.222 1.00 38.80 17 SER H O 1
ATOM 9370 N N . VAL H 2 19 ? -41.121 -32.303 33.872 1.00 37.46 18 VAL H N 1
ATOM 9371 C CA . VAL H 2 19 ? -41.280 -31.060 33.132 1.00 36.56 18 VAL H CA 1
ATOM 9372 C C . VAL H 2 19 ? -40.366 -31.116 31.911 1.00 36.17 18 VAL H C 1
ATOM 9373 O O . VAL H 2 19 ? -39.284 -31.696 31.984 1.00 36.36 18 VAL H O 1
ATOM 9377 N N . ARG H 2 20 ? -40.799 -30.541 30.797 1.00 35.75 19 ARG H N 1
ATOM 9378 C CA . ARG H 2 20 ? -39.963 -30.452 29.608 1.00 36.66 19 ARG H CA 1
ATOM 9379 C C . ARG H 2 20 ? -39.938 -28.991 29.191 1.00 35.73 19 ARG H C 1
ATOM 9380 O O . ARG H 2 20 ? -40.992 -28.378 29.046 1.00 36.68 19 ARG H O 1
ATOM 9388 N N . VAL H 2 21 ? -38.738 -28.416 29.062 1.00 34.16 20 VAL H N 1
ATOM 9389 C CA . VAL H 2 21 ? -38.553 -27.015 28.662 1.00 33.32 20 VAL H CA 1
ATOM 9390 C C . VAL H 2 21 ? -37.901 -27.015 27.294 1.00 33.04 20 VAL H C 1
ATOM 9391 O O . VAL H 2 21 ? -37.018 -27.852 27.041 1.00 34.50 20 VAL H O 1
ATOM 9395 N N . SER H 2 22 ? -38.324 -26.114 26.406 1.00 32.10 21 SER H N 1
ATOM 9396 C CA . SER H 2 22 ? -37.713 -26.019 25.086 1.00 32.42 21 SER H CA 1
ATOM 9397 C C . SER H 2 22 ? -36.904 -24.726 24.954 1.00 32.45 21 SER H C 1
ATOM 9398 O O . SER H 2 22 ? -37.107 -23.758 25.695 1.00 32.03 21 SER H O 1
ATOM 9401 N N . CYS H 2 23 ? -35.982 -24.725 23.999 1.00 32.26 22 CYS H N 1
ATOM 9402 C CA . CYS H 2 23 ? -35.055 -23.630 23.787 1.00 32.43 22 CYS H CA 1
ATOM 9403 C C . CYS H 2 23 ? -34.823 -23.540 22.275 1.00 33.14 22 CYS H C 1
ATOM 9404 O O . CYS H 2 23 ? -34.121 -24.381 21.715 1.00 33.72 22 CYS H O 1
ATOM 9407 N N . LYS H 2 24 ? -35.455 -22.581 21.616 1.00 33.39 23 LYS H N 1
ATOM 9408 C CA . LYS H 2 24 ? -35.374 -22.443 20.163 1.00 34.05 23 LYS H CA 1
ATOM 9409 C C . LYS H 2 24 ? -34.323 -21.428 19.747 1.00 33.24 23 LYS H C 1
ATOM 9410 O O . LYS H 2 24 ? -34.382 -20.260 20.142 1.00 32.34 23 LYS H O 1
ATOM 9416 N N . ALA H 2 25 ? -33.372 -21.872 18.932 1.00 33.10 24 ALA H N 1
ATOM 9417 C CA . ALA H 2 25 ? -32.307 -21.014 18.462 1.00 34.40 24 ALA H CA 1
ATOM 9418 C C . ALA H 2 25 ? -32.608 -20.373 17.129 1.00 35.70 24 ALA H C 1
ATOM 9419 O O . ALA H 2 25 ? -33.208 -21.005 16.254 1.00 36.58 24 ALA H O 1
ATOM 9421 N N . SER H 2 26 ? -32.092 -19.163 16.936 1.00 35.35 25 SER H N 1
ATOM 9422 C CA . SER H 2 26 ? -32.158 -18.513 15.634 1.00 36.24 25 SER H CA 1
ATOM 9423 C C . SER H 2 26 ? -30.954 -17.602 15.443 1.00 36.12 25 SER H C 1
ATOM 9424 O O . SER H 2 26 ? -30.293 -17.211 16.419 1.00 35.78 25 SER H O 1
ATOM 9427 N N . GLY H 2 27 ? -30.633 -17.312 14.191 1.00 36.06 26 GLY H N 1
ATOM 9428 C CA . GLY H 2 27 ? -29.534 -16.403 13.884 1.00 36.46 26 GLY H CA 1
ATOM 9429 C C . GLY H 2 27 ? -28.157 -17.009 13.766 1.00 36.04 26 GLY H C 1
ATOM 9430 O O . GLY H 2 27 ? -27.195 -16.294 13.468 1.00 36.70 26 GLY H O 1
ATOM 9431 N N . TYR H 2 28 ? -28.041 -18.317 13.997 1.00 35.42 27 TYR H N 1
ATOM 9432 C CA . TYR H 2 28 ? -26.772 -19.015 13.872 1.00 35.29 27 TYR H CA 1
ATOM 9433 C C . TYR H 2 28 ? -26.971 -20.492 13.463 1.00 36.60 27 TYR H C 1
ATOM 9434 O O . TYR H 2 28 ? -28.093 -20.997 13.518 1.00 36.98 27 TYR H O 1
ATOM 9443 N N . THR H 2 29 ? -25.885 -21.181 13.058 1.00 36.58 28 THR H N 1
ATOM 9444 C CA . THR H 2 29 ? -25.980 -22.580 12.638 1.00 37.28 28 THR H CA 1
ATOM 9445 C C . THR H 2 29 ? -26.042 -23.464 13.868 1.00 37.51 28 THR H C 1
ATOM 9446 O O . THR H 2 29 ? -25.013 -23.745 14.485 1.00 37.03 28 THR H O 1
ATOM 9450 N N . PHE H 2 30 ? -27.250 -23.905 14.226 1.00 37.24 29 PHE H N 1
ATOM 9451 C CA . PHE H 2 30 ? -27.485 -24.705 15.426 1.00 37.17 29 PHE H CA 1
ATOM 9452 C C . PHE H 2 30 ? -26.630 -25.979 15.499 1.00 37.14 29 PHE H C 1
ATOM 9453 O O . PHE H 2 30 ? -26.162 -26.356 16.576 1.00 36.55 29 PHE H O 1
ATOM 9461 N N . THR H 2 31 ? -26.431 -26.649 14.357 1.00 37.18 30 THR H N 1
ATOM 9462 C CA . THR H 2 31 ? -25.663 -27.890 14.320 1.00 37.44 30 THR H CA 1
ATOM 9463 C C . THR H 2 31 ? -24.161 -27.703 14.470 1.00 37.46 30 THR H C 1
ATOM 9464 O O . THR H 2 31 ? -23.447 -28.696 14.508 1.00 38.74 30 THR H O 1
ATOM 9468 N N . SER H 2 32 ? -23.663 -26.458 14.524 1.00 35.77 31 SER H N 1
ATOM 9469 C CA . SER H 2 32 ? -22.231 -26.227 14.750 1.00 34.35 31 SER H CA 1
ATOM 9470 C C . SER H 2 32 ? -21.918 -25.964 16.238 1.00 31.97 31 SER H C 1
ATOM 9471 O O . SER H 2 32 ? -20.765 -25.774 16.570 1.00 31.85 31 SER H O 1
ATOM 9474 N N . TYR H 2 33 ? -22.927 -25.916 17.102 1.00 30.94 32 TYR H N 1
ATOM 9475 C CA . TYR H 2 33 ? -22.743 -25.590 18.511 1.00 30.53 32 TYR H CA 1
ATOM 9476 C C . TYR H 2 33 ? -23.440 -26.624 19.404 1.00 30.90 32 TYR H C 1
ATOM 9477 O O . TYR H 2 33 ? -23.951 -27.630 18.929 1.00 31.56 32 TYR H O 1
ATOM 9486 N N . GLY H 2 34 ? -23.397 -26.381 20.704 1.00 29.81 33 GLY H N 1
ATOM 9487 C CA . GLY H 2 34 ? -24.093 -27.151 21.710 1.00 29.46 33 GLY H CA 1
ATOM 9488 C C . GLY H 2 34 ? -24.968 -26.241 22.554 1.00 29.09 33 GLY H C 1
ATOM 9489 O O . GLY H 2 34 ? -24.997 -25.010 22.376 1.00 28.93 33 GLY H O 1
ATOM 9490 N N . ILE H 2 35 ? -25.702 -26.841 23.483 1.00 28.18 34 ILE H N 1
ATOM 9491 C CA . ILE H 2 35 ? -26.558 -26.087 24.396 1.00 27.85 34 ILE H CA 1
ATOM 9492 C C . ILE H 2 35 ? -26.300 -26.596 25.797 1.00 27.84 34 ILE H C 1
ATOM 9493 O O . ILE H 2 35 ? -26.387 -27.800 26.042 1.00 27.96 34 ILE H O 1
ATOM 9498 N N . SER H 2 36 ? -25.991 -25.688 26.710 1.00 25.67 35 SER H N 1
ATOM 9499 C CA A SER H 2 36 ? -25.857 -26.016 28.109 0.50 25.25 35 SER H CA 1
ATOM 9500 C CA B SER H 2 36 ? -25.861 -26.015 28.109 0.50 26.87 35 SER H CA 1
ATOM 9501 C C . SER H 2 36 ? -27.121 -25.525 28.842 1.00 26.99 35 SER H C 1
ATOM 9502 O O . SER H 2 36 ? -27.736 -24.530 28.424 1.00 27.90 35 SER H O 1
ATOM 9507 N N . TRP H 2 37 ? -27.511 -26.203 29.923 1.00 26.52 36 TRP H N 1
ATOM 9508 C CA . TRP H 2 37 ? -28.662 -25.803 30.729 1.00 26.63 36 TRP H CA 1
ATOM 9509 C C . TRP H 2 37 ? -28.150 -25.468 32.112 1.00 25.44 36 TRP H C 1
ATOM 9510 O O . TRP H 2 37 ? -27.316 -26.191 32.669 1.00 25.20 36 TRP H O 1
ATOM 9521 N N . VAL H 2 38 ? -28.609 -24.333 32.650 1.00 24.37 37 VAL H N 1
ATOM 9522 C CA . VAL H 2 38 ? -28.175 -23.824 33.944 1.00 24.08 37 VAL H CA 1
ATOM 9523 C C . VAL H 2 38 ? -29.421 -23.378 34.701 1.00 24.07 37 VAL H C 1
ATOM 9524 O O . VAL H 2 38 ? -30.259 -22.701 34.103 1.00 24.67 37 VAL H O 1
ATOM 9528 N N . ARG H 2 39 ? -29.546 -23.714 35.986 1.00 23.22 38 ARG H N 1
ATOM 9529 C CA . ARG H 2 39 ? -30.709 -23.285 36.750 1.00 23.18 38 ARG H CA 1
ATOM 9530 C C . ARG H 2 39 ? -30.325 -22.435 37.952 1.00 23.70 38 ARG H C 1
ATOM 9531 O O . ARG H 2 39 ? -29.171 -22.444 38.395 1.00 24.64 38 ARG H O 1
ATOM 9539 N N . GLN H 2 40 ? -31.296 -21.693 38.486 1.00 23.11 39 GLN H N 1
ATOM 9540 C CA . GLN H 2 40 ? -31.046 -20.795 39.589 1.00 23.45 39 GLN H CA 1
ATOM 9541 C C . GLN H 2 40 ? -32.268 -20.767 40.486 1.00 24.22 39 GLN H C 1
ATOM 9542 O O . GLN H 2 40 ? -33.333 -20.264 40.104 1.00 23.96 39 GLN H O 1
ATOM 9548 N N . ALA H 2 41 ? -32.129 -21.370 41.670 1.00 25.20 40 ALA H N 1
ATOM 9549 C CA . ALA H 2 41 ? -33.224 -21.384 42.644 1.00 27.00 40 ALA H CA 1
ATOM 9550 C C . ALA H 2 41 ? -33.417 -19.967 43.210 1.00 28.12 40 ALA H C 1
ATOM 9551 O O . ALA H 2 41 ? -32.500 -19.135 43.159 1.00 27.88 40 ALA H O 1
ATOM 9553 N N . PRO H 2 42 ? -34.615 -19.650 43.734 1.00 29.55 41 PRO H N 1
ATOM 9554 C CA . PRO H 2 42 ? -34.870 -18.279 44.217 1.00 29.95 41 PRO H CA 1
ATOM 9555 C C . PRO H 2 42 ? -33.836 -17.757 45.209 1.00 30.83 41 PRO H C 1
ATOM 9556 O O . PRO H 2 42 ? -33.573 -18.414 46.207 1.00 31.35 41 PRO H O 1
ATOM 9560 N N . GLY H 2 43 ? -33.209 -16.634 44.872 1.00 30.54 42 GLY H N 1
ATOM 9561 C CA . GLY H 2 43 ? -32.190 -16.007 45.710 1.00 31.02 42 GLY H CA 1
ATOM 9562 C C . GLY H 2 43 ? -30.865 -16.747 45.767 1.00 30.99 42 GLY H C 1
ATOM 9563 O O . GLY H 2 43 ? -29.997 -16.383 46.557 1.00 32.19 42 GLY H O 1
ATOM 9564 N N . GLN H 2 44 ? -30.684 -17.788 44.941 1.00 29.26 43 GLN H N 1
ATOM 9565 C CA . GLN H 2 44 ? -29.465 -18.591 44.972 1.00 28.64 43 GLN H CA 1
ATOM 9566 C C . GLN H 2 44 ? -28.584 -18.337 43.739 1.00 27.12 43 GLN H C 1
ATOM 9567 O O . GLN H 2 44 ? -28.925 -17.493 42.897 1.00 25.48 43 GLN H O 1
ATOM 9573 N N . GLY H 2 45 ? -27.450 -19.033 43.671 1.00 26.40 44 GLY H N 1
ATOM 9574 C CA . GLY H 2 45 ? -26.551 -18.863 42.548 1.00 26.42 44 GLY H CA 1
ATOM 9575 C C . GLY H 2 45 ? -26.892 -19.750 41.371 1.00 26.40 44 GLY H C 1
ATOM 9576 O O . GLY H 2 45 ? -27.909 -20.452 41.367 1.00 27.61 44 GLY H O 1
ATOM 9577 N N . LEU H 2 46 ? -26.042 -19.707 40.359 1.00 24.60 45 LEU H N 1
ATOM 9578 C CA . LEU H 2 46 ? -26.206 -20.514 39.166 1.00 23.87 45 LEU H CA 1
ATOM 9579 C C . LEU H 2 46 ? -25.716 -21.930 39.417 1.00 23.93 45 LEU H C 1
ATOM 9580 O O . LEU H 2 46 ? -24.683 -22.123 40.070 1.00 24.41 45 LEU H O 1
ATOM 9585 N N . GLU H 2 47 ? -26.405 -22.913 38.826 1.00 24.29 46 GLU H N 1
ATOM 9586 C CA . GLU H 2 47 ? -26.026 -24.318 38.940 1.00 24.86 46 GLU H CA 1
ATOM 9587 C C . GLU H 2 47 ? -26.107 -24.957 37.554 1.00 24.76 46 GLU H C 1
ATOM 9588 O O . GLU H 2 47 ? -27.184 -24.983 36.950 1.00 25.08 46 GLU H O 1
ATOM 9594 N N . TRP H 2 48 ? -24.972 -25.481 37.054 1.00 24.15 47 TRP H N 1
ATOM 9595 C CA . TRP H 2 48 ? -24.969 -26.108 35.737 1.00 24.53 47 TRP H CA 1
ATOM 9596 C C . TRP H 2 48 ? -25.642 -27.476 35.832 1.00 25.70 47 TRP H C 1
ATOM 9597 O O . TRP H 2 48 ? -25.383 -28.237 36.774 1.00 25.77 47 TRP H O 1
ATOM 9608 N N . MET H 2 49 ? -26.494 -27.793 34.852 1.00 25.94 48 MET H N 1
ATOM 9609 C CA . MET H 2 49 ? -27.234 -29.058 34.833 1.00 26.54 48 MET H CA 1
ATOM 9610 C C . MET H 2 49 ? -26.672 -30.068 33.853 1.00 27.90 48 MET H C 1
ATOM 9611 O O . MET H 2 49 ? -26.709 -31.273 34.121 1.00 29.23 48 MET H O 1
ATOM 9616 N N . GLY H 2 50 ? -26.262 -29.602 32.682 1.00 27.42 49 GLY H N 1
ATOM 9617 C CA . GLY H 2 50 ? -25.813 -30.507 31.634 1.00 27.88 49 GLY H CA 1
ATOM 9618 C C . GLY H 2 50 ? -25.683 -29.815 30.301 1.00 28.09 49 GLY H C 1
ATOM 9619 O O . GLY H 2 50 ? -25.908 -28.601 30.182 1.00 26.88 49 GLY H O 1
ATOM 9620 N N . TRP H 2 51 ? -25.277 -30.588 29.293 1.00 28.37 50 TRP H N 1
ATOM 9621 C CA . TRP H 2 51 ? -25.015 -30.041 27.968 1.00 28.79 50 TRP H CA 1
ATOM 9622 C C . TRP H 2 51 ? -25.330 -31.083 26.900 1.00 29.60 50 TRP H C 1
ATOM 9623 O O . TRP H 2 51 ? -25.178 -32.283 27.143 1.00 29.71 50 TRP H O 1
ATOM 9634 N N . ILE H 2 52 ? -25.716 -30.614 25.705 1.00 30.04 51 ILE H N 1
ATOM 9635 C CA . ILE H 2 52 ? -25.937 -31.482 24.557 1.00 31.48 51 ILE H CA 1
ATOM 9636 C C . ILE H 2 52 ? -25.332 -30.849 23.307 1.00 31.97 51 ILE H C 1
ATOM 9637 O O . ILE H 2 52 ? -25.408 -29.636 23.128 1.00 31.64 51 ILE H O 1
ATOM 9642 N N . SER H 2 53 ? -24.719 -31.672 22.441 1.00 31.85 52 SER H N 1
ATOM 9643 C CA . SER H 2 53 ? -24.176 -31.164 21.194 1.00 32.73 52 SER H CA 1
ATOM 9644 C C . SER H 2 53 ? -25.268 -31.116 20.135 1.00 34.12 52 SER H C 1
ATOM 9645 O O . SER H 2 53 ? -25.929 -32.122 19.893 1.00 34.29 52 SER H O 1
ATOM 9648 N N . GLY H 2 54 ? -25.398 -29.988 19.452 1.00 34.87 53 GLY H N 1
ATOM 9649 C CA . GLY H 2 54 ? -26.297 -29.891 18.305 1.00 35.75 53 GLY H CA 1
ATOM 9650 C C . GLY H 2 54 ? -25.713 -30.592 17.083 1.00 37.08 53 GLY H C 1
ATOM 9651 O O . GLY H 2 54 ? -26.432 -30.848 16.112 1.00 37.80 53 GLY H O 1
ATOM 9652 N N . TYR H 2 55 ? -24.402 -30.888 17.107 1.00 36.80 54 TYR H N 1
ATOM 9653 C CA . TYR H 2 55 ? -23.695 -31.523 16.011 1.00 37.82 54 TYR H CA 1
ATOM 9654 C C . TYR H 2 55 ? -23.925 -33.038 15.979 1.00 38.28 54 TYR H C 1
ATOM 9655 O O . TYR H 2 55 ? -24.217 -33.587 14.910 1.00 38.43 54 TYR H O 1
ATOM 9664 N N . ASP H 2 56 ? -23.730 -33.723 17.116 1.00 37.91 55 ASP H N 1
ATOM 9665 C CA . ASP H 2 56 ? -23.849 -35.184 17.127 1.00 38.23 55 ASP H CA 1
ATOM 9666 C C . ASP H 2 56 ? -24.697 -35.759 18.271 1.00 38.91 55 ASP H C 1
ATOM 9667 O O . ASP H 2 56 ? -24.686 -36.967 18.470 1.00 39.54 55 ASP H O 1
ATOM 9672 N N . GLY H 2 57 ? -25.360 -34.902 19.045 1.00 38.26 56 GLY H N 1
ATOM 9673 C CA . GLY H 2 57 ? -26.244 -35.352 20.109 1.00 38.00 56 GLY H CA 1
ATOM 9674 C C . GLY H 2 57 ? -25.597 -35.908 21.352 1.00 37.25 56 GLY H C 1
ATOM 9675 O O . GLY H 2 57 ? -26.314 -36.380 22.240 1.00 37.78 56 GLY H O 1
ATOM 9676 N N . ASN H 2 58 ? -24.258 -35.830 21.468 1.00 36.15 57 ASN H N 1
ATOM 9677 C CA . ASN H 2 58 ? -23.589 -36.292 22.691 1.00 36.19 57 ASN H CA 1
ATOM 9678 C C . ASN H 2 58 ? -24.052 -35.429 23.885 1.00 34.89 57 ASN H C 1
ATOM 9679 O O . ASN H 2 58 ? -24.378 -34.259 23.700 1.00 33.53 57 ASN H O 1
ATOM 9684 N N . THR H 2 59 ? -24.156 -36.032 25.072 1.00 34.57 58 THR H N 1
ATOM 9685 C CA . THR H 2 59 ? -24.588 -35.291 26.263 1.00 34.90 58 THR H CA 1
ATOM 9686 C C . THR H 2 59 ? -23.666 -35.538 27.449 1.00 34.69 58 THR H C 1
ATOM 9687 O O . THR H 2 59 ? -23.006 -36.581 27.535 1.00 35.29 58 THR H O 1
ATOM 9691 N N . ASN H 2 60 ? -23.613 -34.570 28.371 1.00 32.75 59 ASN H N 1
ATOM 9692 C CA . ASN H 2 60 ? -22.931 -34.711 29.652 1.00 32.56 59 ASN H CA 1
ATOM 9693 C C . ASN H 2 60 ? -23.903 -34.144 30.684 1.00 32.73 59 ASN H C 1
ATOM 9694 O O . ASN H 2 60 ? -24.436 -33.056 30.466 1.00 32.19 59 ASN H O 1
ATOM 9699 N N . TYR H 2 61 ? -24.141 -34.862 31.794 1.00 31.89 60 TYR H N 1
ATOM 9700 C CA . TYR H 2 61 ? -25.061 -34.368 32.812 1.00 31.92 60 TYR H CA 1
ATOM 9701 C C . TYR H 2 61 ? -24.364 -34.200 34.131 1.00 31.59 60 TYR H C 1
ATOM 9702 O O . TYR H 2 61 ? -23.532 -35.030 34.497 1.00 31.68 60 TYR H O 1
ATOM 9711 N N . ALA H 2 62 ? -24.775 -33.197 34.929 1.00 31.40 61 ALA H N 1
ATOM 9712 C CA . ALA H 2 62 ? -24.236 -33.007 36.282 1.00 32.33 61 ALA H CA 1
ATOM 9713 C C . ALA H 2 62 ? -24.493 -34.273 37.116 1.00 34.32 61 ALA H C 1
ATOM 9714 O O . ALA H 2 62 ? -25.549 -34.885 36.970 1.00 34.32 61 ALA H O 1
ATOM 9716 N N . GLN H 2 63 ? -23.525 -34.679 37.937 1.00 35.59 62 GLN H N 1
ATOM 9717 C CA . GLN H 2 63 ? -23.607 -35.895 38.730 1.00 38.22 62 GLN H CA 1
ATOM 9718 C C . GLN H 2 63 ? -24.898 -36.005 39.542 1.00 39.41 62 GLN H C 1
ATOM 9719 O O . GLN H 2 63 ? -25.540 -37.056 39.545 1.00 40.29 62 GLN H O 1
ATOM 9725 N N . LYS H 2 64 ? -25.301 -34.910 40.194 1.00 39.73 63 LYS H N 1
ATOM 9726 C CA . LYS H 2 64 ? -26.508 -34.919 41.015 1.00 40.62 63 LYS H CA 1
ATOM 9727 C C . LYS H 2 64 ? -27.802 -35.144 40.232 1.00 40.89 63 LYS H C 1
ATOM 9728 O O . LYS H 2 64 ? -28.789 -35.575 40.826 1.00 41.97 63 LYS H O 1
ATOM 9734 N N . LEU H 2 65 ? -27.793 -34.916 38.903 1.00 39.68 64 LEU H N 1
ATOM 9735 C CA . LEU H 2 65 ? -28.989 -35.111 38.084 1.00 39.62 64 LEU H CA 1
ATOM 9736 C C . LEU H 2 65 ? -28.964 -36.372 37.219 1.00 40.49 64 LEU H C 1
ATOM 9737 O O . LEU H 2 65 ? -29.967 -36.673 36.576 1.00 40.31 64 LEU H O 1
ATOM 9742 N N . GLN H 2 66 ? -27.821 -37.084 37.137 1.00 41.04 65 GLN H N 1
ATOM 9743 C CA . GLN H 2 66 ? -27.728 -38.288 36.301 1.00 41.85 65 GLN H CA 1
ATOM 9744 C C . GLN H 2 66 ? -28.839 -39.302 36.633 1.00 42.34 65 GLN H C 1
ATOM 9745 O O . GLN H 2 66 ? -29.114 -39.532 37.806 1.00 42.97 65 GLN H O 1
ATOM 9751 N N . GLY H 2 67 ? -29.553 -39.748 35.603 1.00 41.81 66 GLY H N 1
ATOM 9752 C CA . GLY H 2 67 ? -30.681 -40.665 35.741 1.00 41.48 66 GLY H CA 1
ATOM 9753 C C . GLY H 2 67 ? -32.033 -39.984 35.828 1.00 41.36 66 GLY H C 1
ATOM 9754 O O . GLY H 2 67 ? -33.069 -40.638 35.669 1.00 41.52 66 GLY H O 1
ATOM 9755 N N . ARG H 2 68 ? -32.048 -38.662 36.068 1.00 40.02 67 ARG H N 1
ATOM 9756 C CA . ARG H 2 68 ? -33.286 -37.901 36.240 1.00 39.53 67 ARG H CA 1
ATOM 9757 C C . ARG H 2 68 ? -33.478 -36.808 35.158 1.00 38.80 67 ARG H C 1
ATOM 9758 O O . ARG H 2 68 ? -34.576 -36.278 35.009 1.00 38.75 67 ARG H O 1
ATOM 9766 N N . VAL H 2 69 ? -32.414 -36.462 34.418 1.00 37.81 68 VAL H N 1
ATOM 9767 C CA . VAL H 2 69 ? -32.505 -35.443 33.380 1.00 37.26 68 VAL H CA 1
ATOM 9768 C C . VAL H 2 69 ? -32.216 -36.054 32.017 1.00 37.06 68 VAL H C 1
ATOM 9769 O O . VAL H 2 69 ? -31.386 -36.963 31.904 1.00 37.29 68 VAL H O 1
ATOM 9773 N N . THR H 2 70 ? -32.910 -35.583 30.990 1.00 36.45 69 THR H N 1
ATOM 9774 C CA . THR H 2 70 ? -32.672 -36.016 29.625 1.00 37.52 69 THR H CA 1
ATOM 9775 C C . THR H 2 70 ? -32.663 -34.791 28.729 1.00 37.09 69 THR H C 1
ATOM 9776 O O . THR H 2 70 ? -33.601 -34.007 28.770 1.00 37.66 69 THR H O 1
ATOM 9780 N N . MET H 2 71 ? -31.612 -34.617 27.935 1.00 35.83 70 MET H N 1
ATOM 9781 C CA . MET H 2 71 ? -31.537 -33.521 26.989 1.00 35.56 70 MET H CA 1
ATOM 9782 C C . MET H 2 71 ? -31.578 -34.095 25.588 1.00 36.30 70 MET H C 1
ATOM 9783 O O . MET H 2 71 ? -30.966 -35.133 25.326 1.00 36.32 70 MET H O 1
ATOM 9788 N N . THR H 2 72 ? -32.312 -33.445 24.709 1.00 36.58 71 THR H N 1
ATOM 9789 C CA . THR H 2 72 ? -32.434 -33.836 23.305 1.00 37.75 71 THR H CA 1
ATOM 9790 C C . THR H 2 72 ? -32.408 -32.586 22.415 1.00 38.72 71 THR H C 1
ATOM 9791 O O . THR H 2 72 ? -32.493 -31.463 22.915 1.00 39.09 71 THR H O 1
ATOM 9795 N N . THR H 2 73 ? -32.263 -32.766 21.101 1.00 38.99 72 THR H N 1
ATOM 9796 C CA . THR H 2 73 ? -32.386 -31.668 20.150 1.00 39.33 72 THR H CA 1
ATOM 9797 C C . THR H 2 73 ? -33.266 -32.129 18.983 1.00 39.98 72 THR H C 1
ATOM 9798 O O . THR H 2 73 ? -33.374 -33.333 18.711 1.00 40.21 72 THR H O 1
ATOM 9802 N N . ASP H 2 74 ? -33.832 -31.168 18.276 1.00 39.59 73 ASP H N 1
ATOM 9803 C CA . ASP H 2 74 ? -34.572 -31.386 17.054 1.00 40.49 73 ASP H CA 1
ATOM 9804 C C . ASP H 2 74 ? -33.873 -30.481 16.053 1.00 41.03 73 ASP H C 1
ATOM 9805 O O . ASP H 2 74 ? -34.070 -29.271 16.060 1.00 40.61 73 ASP H O 1
ATOM 9810 N N . THR H 2 75 ? -33.015 -31.071 15.226 1.00 42.28 74 THR H N 1
ATOM 9811 C CA . THR H 2 75 ? -32.260 -30.351 14.205 1.00 44.24 74 THR H CA 1
ATOM 9812 C C . THR H 2 75 ? -33.171 -29.605 13.220 1.00 45.35 74 THR H C 1
ATOM 9813 O O . THR H 2 75 ? -32.855 -28.482 12.809 1.00 46.08 74 THR H O 1
ATOM 9817 N N . SER H 2 76 ? -34.310 -30.212 12.849 1.00 45.16 75 SER H N 1
ATOM 9818 C CA . SER H 2 76 ? -35.208 -29.610 11.872 1.00 45.79 75 SER H CA 1
ATOM 9819 C C . SER H 2 76 ? -35.817 -28.288 12.328 1.00 45.05 75 SER H C 1
ATOM 9820 O O . SER H 2 76 ? -36.193 -27.472 11.485 1.00 45.93 75 SER H O 1
ATOM 9823 N N . THR H 2 77 ? -35.909 -28.063 13.654 1.00 43.28 76 THR H N 1
ATOM 9824 C CA . THR H 2 77 ? -36.462 -26.810 14.185 1.00 41.98 76 THR H CA 1
ATOM 9825 C C . THR H 2 77 ? -35.437 -26.005 15.012 1.00 40.37 76 THR H C 1
ATOM 9826 O O . THR H 2 77 ? -35.818 -25.028 15.660 1.00 40.03 76 THR H O 1
ATOM 9830 N N . SER H 2 78 ? -34.155 -26.437 15.041 1.00 39.24 77 SER H N 1
ATOM 9831 C CA . SER H 2 78 ? -33.094 -25.785 15.825 1.00 38.66 77 SER H CA 1
ATOM 9832 C C . SER H 2 78 ? -33.527 -25.606 17.289 1.00 37.56 77 SER H C 1
ATOM 9833 O O . SER H 2 78 ? -33.350 -24.535 17.869 1.00 36.86 77 SER H O 1
ATOM 9836 N N . THR H 2 79 ? -34.134 -26.653 17.860 1.00 36.62 78 THR H N 1
ATOM 9837 C CA . THR H 2 79 ? -34.652 -26.571 19.223 1.00 36.41 78 THR H CA 1
ATOM 9838 C C . THR H 2 79 ? -34.007 -27.598 20.124 1.00 35.39 78 THR H C 1
ATOM 9839 O O . THR H 2 79 ? -33.847 -28.758 19.738 1.00 36.22 78 THR H O 1
ATOM 9843 N N . ALA H 2 80 ? -33.614 -27.179 21.330 1.00 33.48 79 ALA H N 1
ATOM 9844 C CA . ALA H 2 80 ? -33.072 -28.080 22.332 1.00 32.70 79 ALA H CA 1
ATOM 9845 C C . ALA H 2 80 ? -34.142 -28.268 23.422 1.00 32.72 79 ALA H C 1
ATOM 9846 O O . ALA H 2 80 ? -34.897 -27.344 23.712 1.00 32.60 79 ALA H O 1
ATOM 9848 N N . TYR H 2 81 ? -34.207 -29.465 24.017 1.00 32.94 80 TYR H N 1
ATOM 9849 C CA . TYR H 2 81 ? -35.176 -29.750 25.064 1.00 33.89 80 TYR H CA 1
ATOM 9850 C C . TYR H 2 81 ? -34.490 -30.286 26.288 1.00 33.96 80 TYR H C 1
ATOM 9851 O O . TYR H 2 81 ? -33.514 -31.032 26.181 1.00 34.84 80 TYR H O 1
ATOM 9860 N N . MET H 2 82 ? -35.016 -29.951 27.461 1.00 33.63 81 MET H N 1
ATOM 9861 C CA . MET H 2 82 ? -34.511 -30.466 28.718 1.00 33.78 81 MET H CA 1
ATOM 9862 C C . MET H 2 82 ? -35.718 -31.035 29.447 1.00 34.60 81 MET H C 1
ATOM 9863 O O . MET H 2 82 ? -36.686 -30.314 29.697 1.00 34.69 81 MET H O 1
ATOM 9868 N N . GLU H 2 83 ? -35.665 -32.319 29.795 1.00 34.50 82 GLU H N 1
ATOM 9869 C CA . GLU H 2 83 ? -36.710 -32.969 30.565 1.00 35.11 82 GLU H CA 1
ATOM 9870 C C . GLU H 2 83 ? -36.140 -33.296 31.941 1.00 34.85 82 GLU H C 1
ATOM 9871 O O . GLU H 2 83 ? -35.069 -33.897 32.021 1.00 34.96 82 GLU H O 1
ATOM 9877 N N . LEU H 2 84 ? -36.839 -32.930 33.016 1.00 34.39 83 LEU H N 1
ATOM 9878 C CA . LEU H 2 84 ? -36.392 -33.245 34.370 1.00 35.31 83 LEU H CA 1
ATOM 9879 C C . LEU H 2 84 ? -37.532 -34.004 35.037 1.00 36.27 83 LEU H C 1
ATOM 9880 O O . LEU H 2 84 ? -38.671 -33.517 35.080 1.00 36.15 83 LEU H O 1
ATOM 9885 N N . ARG H 2 85 ? -37.239 -35.224 35.497 1.00 36.49 84 ARG H N 1
ATOM 9886 C CA . ARG H 2 85 ? -38.239 -36.113 36.074 1.00 37.82 84 ARG H CA 1
ATOM 9887 C C . ARG H 2 85 ? -38.235 -36.125 37.604 1.00 38.60 84 ARG H C 1
ATOM 9888 O O . ARG H 2 85 ? -37.321 -35.585 38.226 1.00 38.19 84 ARG H O 1
ATOM 9896 N N . SER H 2 86 ? -39.276 -36.758 38.221 1.00 39.16 85 SER H N 1
ATOM 9897 C CA . SER H 2 86 ? -39.403 -36.917 39.674 1.00 39.61 85 SER H CA 1
ATOM 9898 C C . SER H 2 86 ? -39.151 -35.610 40.408 1.00 38.28 85 SER H C 1
ATOM 9899 O O . SER H 2 86 ? -38.280 -35.523 41.283 1.00 38.12 85 SER H O 1
ATOM 9902 N N . LEU H 2 87 ? -39.856 -34.563 39.973 1.00 37.58 86 LEU H N 1
ATOM 9903 C CA . LEU H 2 87 ? -39.653 -33.225 40.524 1.00 37.55 86 LEU H CA 1
ATOM 9904 C C . LEU H 2 87 ? -39.896 -33.144 42.021 1.00 38.80 86 LEU H C 1
ATOM 9905 O O . LEU H 2 87 ? -40.810 -33.774 42.540 1.00 39.10 86 LEU H O 1
ATOM 9910 N N . ARG H 2 88 ? -39.043 -32.399 42.715 1.00 39.44 87 ARG H N 1
ATOM 9911 C CA . ARG H 2 88 ? -39.117 -32.149 44.155 1.00 40.55 87 ARG H CA 1
ATOM 9912 C C . ARG H 2 88 ? -39.170 -30.624 44.382 1.00 39.62 87 ARG H C 1
ATOM 9913 O O . ARG H 2 88 ? -38.831 -29.850 43.479 1.00 38.92 87 ARG H O 1
ATOM 9921 N N . SER H 2 89 ? -39.557 -30.183 45.586 1.00 39.26 88 SER H N 1
ATOM 9922 C CA . SER H 2 89 ? -39.618 -28.748 45.900 1.00 40.05 88 SER H CA 1
ATOM 9923 C C . SER H 2 89 ? -38.311 -28.000 45.591 1.00 38.91 88 SER H C 1
ATOM 9924 O O . SER H 2 89 ? -38.367 -26.855 45.136 1.00 39.24 88 SER H O 1
ATOM 9927 N N . ASP H 2 90 ? -37.149 -28.649 45.797 1.00 37.65 89 ASP H N 1
ATOM 9928 C CA . ASP H 2 90 ? -35.867 -27.986 45.534 1.00 37.14 89 ASP H CA 1
ATOM 9929 C C . ASP H 2 90 ? -35.521 -27.881 44.039 1.00 35.06 89 ASP H C 1
ATOM 9930 O O . ASP H 2 90 ? -34.469 -27.331 43.695 1.00 35.45 89 ASP H O 1
ATOM 9935 N N . ASP H 2 91 ? -36.395 -28.378 43.147 1.00 32.93 90 ASP H N 1
ATOM 9936 C CA . ASP H 2 91 ? -36.213 -28.173 41.710 1.00 31.17 90 ASP H CA 1
ATOM 9937 C C . ASP H 2 91 ? -36.881 -26.851 41.274 1.00 29.57 90 ASP H C 1
ATOM 9938 O O . ASP H 2 91 ? -36.782 -26.518 40.098 1.00 30.16 90 ASP H O 1
ATOM 9943 N N . THR H 2 92 ? -37.544 -26.108 42.187 1.00 28.12 91 THR H N 1
ATOM 9944 C CA . THR H 2 92 ? -38.144 -24.803 41.871 1.00 28.31 91 THR H CA 1
ATOM 9945 C C . THR H 2 92 ? -37.000 -23.850 41.548 1.00 27.99 91 THR H C 1
ATOM 9946 O O . THR H 2 92 ? -36.064 -23.709 42.341 1.00 28.81 91 THR H O 1
ATOM 9950 N N . ALA H 2 93 ? -37.009 -23.288 40.348 1.00 26.59 92 ALA H N 1
ATOM 9951 C CA . ALA H 2 93 ? -35.893 -22.455 39.882 1.00 26.01 92 ALA H CA 1
ATOM 9952 C C . ALA H 2 93 ? -36.251 -21.819 38.528 1.00 26.16 92 ALA H C 1
ATOM 9953 O O . ALA H 2 93 ? -37.245 -22.210 37.884 1.00 26.26 92 ALA H O 1
ATOM 9955 N N . VAL H 2 94 ? -35.422 -20.862 38.080 1.00 25.12 93 VAL H N 1
ATOM 9956 C CA . VAL H 2 94 ? -35.473 -20.379 36.720 1.00 25.12 93 VAL H CA 1
ATOM 9957 C C . VAL H 2 94 ? -34.454 -21.262 35.977 1.00 24.84 93 VAL H C 1
ATOM 9958 O O . VAL H 2 94 ? -33.314 -21.444 36.447 1.00 25.18 93 VAL H O 1
ATOM 9962 N N . TYR H 2 95 ? -34.861 -21.848 34.862 1.00 24.00 94 TYR H N 1
ATOM 9963 C CA . TYR H 2 95 ? -34.042 -22.727 34.045 1.00 24.93 94 TYR H CA 1
ATOM 9964 C C . TYR H 2 95 ? -33.632 -21.963 32.803 1.00 25.45 94 TYR H C 1
ATOM 9965 O O . TYR H 2 95 ? -34.489 -21.454 32.110 1.00 26.19 94 TYR H O 1
ATOM 9974 N N . TYR H 2 96 ? -32.336 -21.875 32.525 1.00 24.79 95 TYR H N 1
ATOM 9975 C CA . TYR H 2 96 ? -31.831 -21.188 31.335 1.00 24.24 95 TYR H CA 1
ATOM 9976 C C . TYR H 2 96 ? -31.156 -22.162 30.389 1.00 25.38 95 TYR H C 1
ATOM 9977 O O . TYR H 2 96 ? -30.479 -23.079 30.837 1.00 25.69 95 TYR H O 1
ATOM 9986 N N . CYS H 2 97 ? -31.234 -21.896 29.089 1.00 25.13 96 CYS H N 1
ATOM 9987 C CA . CYS H 2 97 ? -30.394 -22.595 28.121 1.00 25.99 96 CYS H CA 1
ATOM 9988 C C . CYS H 2 97 ? -29.361 -21.549 27.641 1.00 25.78 96 CYS H C 1
ATOM 9989 O O . CYS H 2 97 ? -29.617 -20.343 27.689 1.00 25.59 96 CYS H O 1
ATOM 9992 N N . ALA H 2 98 ? -28.195 -22.011 27.184 1.00 25.38 97 ALA H N 1
ATOM 9993 C CA . ALA H 2 98 ? -27.159 -21.111 26.706 1.00 25.69 97 ALA H CA 1
ATOM 9994 C C . ALA H 2 98 ? -26.343 -21.801 25.628 1.00 25.70 97 ALA H C 1
ATOM 9995 O O . ALA H 2 98 ? -26.078 -23.002 25.735 1.00 26.25 97 ALA H O 1
ATOM 9997 N N . ARG H 2 99 ? -25.914 -21.035 24.617 1.00 25.74 98 ARG H N 1
ATOM 9998 C CA . ARG H 2 99 ? -25.100 -21.565 23.541 1.00 25.56 98 ARG H CA 1
ATOM 9999 C C . ARG H 2 99 ? -23.718 -21.920 24.090 1.00 26.28 98 ARG H C 1
ATOM 10000 O O . ARG H 2 99 ? -23.159 -21.186 24.899 1.00 26.02 98 ARG H O 1
ATOM 10008 N N . ASP H 2 100 ? -23.197 -23.062 23.651 1.00 25.88 99 ASP H N 1
ATOM 10009 C CA . ASP H 2 100 ? -21.909 -23.555 24.108 1.00 26.98 99 ASP H CA 1
ATOM 10010 C C . ASP H 2 100 ? -21.204 -24.244 22.903 1.00 28.38 99 ASP H C 1
ATOM 10011 O O . ASP H 2 100 ? -21.754 -24.261 21.794 1.00 28.56 99 ASP H O 1
ATOM 10016 N N . GLY H 2 101 ? -20.003 -24.781 23.118 1.00 28.75 100 GLY H N 1
ATOM 10017 C CA . GLY H 2 101 ? -19.282 -25.459 22.045 1.00 29.61 100 GLY H CA 1
ATOM 10018 C C . GLY H 2 101 ? -19.927 -26.768 21.643 1.00 29.79 100 GLY H C 1
ATOM 10019 O O . GLY H 2 101 ? -20.716 -27.342 22.392 1.00 29.48 100 GLY H O 1
ATOM 10020 N N . PRO H 2 102 ? -19.590 -27.259 20.438 1.00 29.52 101 PRO H N 1
ATOM 10021 C CA . PRO H 2 102 ? -20.217 -28.493 19.948 1.00 29.75 101 PRO H CA 1
ATOM 10022 C C . PRO H 2 102 ? -19.571 -29.791 20.411 1.00 31.17 101 PRO H C 1
ATOM 10023 O O . PRO H 2 102 ? -20.120 -30.863 20.112 1.00 31.75 101 PRO H O 1
ATOM 10027 N N . GLN H 2 103 ? -18.368 -29.724 21.011 1.00 30.82 102 GLN H N 1
ATOM 10028 C CA . GLN H 2 103 ? -17.622 -30.931 21.340 1.00 31.25 102 GLN H CA 1
ATOM 10029 C C . GLN H 2 103 ? -17.106 -30.981 22.781 1.00 31.10 102 GLN H C 1
ATOM 10030 O O . GLN H 2 103 ? -15.997 -31.473 23.027 1.00 31.51 102 GLN H O 1
ATOM 10036 N N . VAL H 2 104 ? -17.911 -30.511 23.738 1.00 30.63 103 VAL H N 1
ATOM 10037 C CA . VAL H 2 104 ? -17.496 -30.513 25.147 1.00 30.90 103 VAL H CA 1
ATOM 10038 C C . VAL H 2 104 ? -17.247 -31.948 25.636 1.00 31.64 103 VAL H C 1
ATOM 10039 O O . VAL H 2 104 ? -18.108 -32.813 25.479 1.00 31.93 103 VAL H O 1
ATOM 10043 N N . GLY H 2 105 ? -16.068 -32.197 26.174 1.00 31.73 104 GLY H N 1
ATOM 10044 C CA . GLY H 2 105 ? -15.704 -33.540 26.624 1.00 32.65 104 GLY H CA 1
ATOM 10045 C C . GLY H 2 105 ? -14.797 -34.277 25.653 1.00 33.78 104 GLY H C 1
ATOM 10046 O O . GLY H 2 105 ? -14.160 -35.268 26.024 1.00 34.06 104 GLY H O 1
ATOM 10047 N N . ASP H 2 106 ? -14.696 -33.800 24.400 1.00 33.58 105 ASP H N 1
ATOM 10048 C CA . ASP H 2 106 ? -13.775 -34.395 23.408 1.00 33.81 105 ASP H CA 1
ATOM 10049 C C . ASP H 2 106 ? -12.329 -34.202 23.906 1.00 33.97 105 ASP H C 1
ATOM 10050 O O . ASP H 2 106 ? -12.057 -33.305 24.716 1.00 33.17 105 ASP H O 1
ATOM 10055 N N . PHE H 2 107 ? -11.378 -35.035 23.443 1.00 34.26 106 PHE H N 1
ATOM 10056 C CA . PHE H 2 107 ? -9.977 -34.896 23.858 1.00 35.66 106 PHE H CA 1
ATOM 10057 C C . PHE H 2 107 ? -9.433 -33.513 23.568 1.00 34.78 106 PHE H C 1
ATOM 10058 O O . PHE H 2 107 ? -9.541 -33.067 22.435 1.00 34.82 106 PHE H O 1
ATOM 10066 N N . ASP H 2 108 ? -8.926 -32.808 24.605 1.00 34.09 107 ASP H N 1
ATOM 10067 C CA . ASP H 2 108 ? -8.335 -31.485 24.424 1.00 34.21 107 ASP H CA 1
ATOM 10068 C C . ASP H 2 108 ? -9.338 -30.488 23.798 1.00 32.75 107 ASP H C 1
ATOM 10069 O O . ASP H 2 108 ? -8.932 -29.616 23.028 1.00 33.11 107 ASP H O 1
ATOM 10074 N N . TRP H 2 109 ? -10.628 -30.634 24.096 1.00 31.14 108 TRP H N 1
ATOM 10075 C CA . TRP H 2 109 ? -11.648 -29.830 23.429 1.00 30.70 108 TRP H CA 1
ATOM 10076 C C . TRP H 2 109 ? -11.493 -28.326 23.581 1.00 30.00 108 TRP H C 1
ATOM 10077 O O . TRP H 2 109 ? -11.846 -27.587 22.667 1.00 29.82 108 TRP H O 1
ATOM 10088 N N . GLN H 2 110 ? -11.029 -27.868 24.750 1.00 29.80 109 GLN H N 1
ATOM 10089 C CA . GLN H 2 110 ? -10.984 -26.434 25.036 1.00 29.86 109 GLN H CA 1
ATOM 10090 C C . GLN H 2 110 ? -10.082 -25.670 24.105 1.00 31.03 109 GLN H C 1
ATOM 10091 O O . GLN H 2 110 ? -10.378 -24.526 23.798 1.00 31.90 109 GLN H O 1
ATOM 10097 N N . VAL H 2 111 ? -8.984 -26.283 23.642 1.00 31.18 110 VAL H N 1
ATOM 10098 C CA . VAL H 2 111 ? -8.075 -25.613 22.709 1.00 32.82 110 VAL H CA 1
ATOM 10099 C C . VAL H 2 111 ? -8.812 -25.179 21.418 1.00 33.44 110 VAL H C 1
ATOM 10100 O O . VAL H 2 111 ? -8.523 -24.121 20.854 1.00 34.47 110 VAL H O 1
ATOM 10104 N N . TYR H 2 112 ? -9.771 -25.990 20.977 1.00 32.08 111 TYR H N 1
ATOM 10105 C CA . TYR H 2 112 ? -10.485 -25.755 19.723 1.00 31.89 111 TYR H CA 1
ATOM 10106 C C . TYR H 2 112 ? -11.690 -24.847 19.888 1.00 31.89 111 TYR H C 1
ATOM 10107 O O . TYR H 2 112 ? -12.049 -24.131 18.954 1.00 33.28 111 TYR H O 1
ATOM 10116 N N . TYR H 2 113 ? -12.298 -24.842 21.081 1.00 30.52 112 TYR H N 1
ATOM 10117 C CA . TYR H 2 113 ? -13.422 -23.948 21.358 1.00 29.40 112 TYR H CA 1
ATOM 10118 C C . TYR H 2 113 ? -13.409 -23.606 22.830 1.00 29.14 112 TYR H C 1
ATOM 10119 O O . TYR H 2 113 ? -13.816 -24.429 23.653 1.00 28.92 112 TYR H O 1
ATOM 10128 N N . TYR H 2 114 ? -12.910 -22.409 23.166 1.00 29.18 113 TYR H N 1
ATOM 10129 C CA . TYR H 2 114 ? -12.820 -22.057 24.586 1.00 29.31 113 TYR H CA 1
ATOM 10130 C C . TYR H 2 114 ? -13.689 -20.901 25.013 1.00 27.79 113 TYR H C 1
ATOM 10131 O O . TYR H 2 114 ? -13.502 -20.405 26.129 1.00 27.13 113 TYR H O 1
ATOM 10140 N N . TYR H 2 115 ? -14.666 -20.515 24.195 1.00 26.61 114 TYR H N 1
ATOM 10141 C CA . TYR H 2 115 ? -15.608 -19.482 24.638 1.00 26.74 114 TYR H CA 1
ATOM 10142 C C . TYR H 2 115 ? -16.505 -20.083 25.710 1.00 27.01 114 TYR H C 1
ATOM 10143 O O . TYR H 2 115 ? -16.823 -21.286 25.666 1.00 25.92 114 TYR H O 1
ATOM 10152 N N . GLY H 2 116 ? -16.901 -19.242 26.668 1.00 26.53 115 GLY H N 1
ATOM 10153 C CA . GLY H 2 116 ? -17.869 -19.636 27.680 1.00 26.37 115 GLY H CA 1
ATOM 10154 C C . GLY H 2 116 ? -19.275 -19.670 27.074 1.00 26.14 115 GLY H C 1
ATOM 10155 O O . GLY H 2 116 ? -19.448 -19.561 25.849 1.00 26.29 115 GLY H O 1
ATOM 10156 N N . MET H 2 117 ? -20.294 -19.842 27.916 1.00 25.61 116 MET H N 1
ATOM 10157 C CA . MET H 2 117 ? -21.697 -19.913 27.459 1.00 26.31 116 MET H CA 1
ATOM 10158 C C . MET H 2 117 ? -22.106 -18.494 27.098 1.00 26.56 116 MET H C 1
ATOM 10159 O O . MET H 2 117 ? -22.217 -17.657 27.986 1.00 26.03 116 MET H O 1
ATOM 10164 N N . ASP H 2 118 ? -22.264 -18.188 25.788 1.00 26.88 117 ASP H N 1
ATOM 10165 C CA . ASP H 2 118 ? -22.290 -16.790 25.368 1.00 27.64 117 ASP H CA 1
ATOM 10166 C C . ASP H 2 118 ? -23.618 -16.171 24.979 1.00 28.80 117 ASP H C 1
ATOM 10167 O O . ASP H 2 118 ? -23.714 -14.937 24.962 1.00 30.31 117 ASP H O 1
ATOM 10172 N N . VAL H 2 119 ? -24.593 -16.978 24.596 1.00 27.76 118 VAL H N 1
ATOM 10173 C CA . VAL H 2 119 ? -25.923 -16.482 24.227 1.00 28.22 118 VAL H CA 1
ATOM 10174 C C . VAL H 2 119 ? -26.847 -17.191 25.175 1.00 28.06 118 VAL H C 1
ATOM 10175 O O . VAL H 2 119 ? -26.765 -18.406 25.273 1.00 29.63 118 VAL H O 1
ATOM 10179 N N . TRP H 2 120 ? -27.668 -16.468 25.925 1.00 27.02 119 TRP H N 1
ATOM 10180 C CA . TRP H 2 120 ? -28.546 -17.077 26.898 1.00 26.69 119 TRP H CA 1
ATOM 10181 C C . TRP H 2 120 ? -29.999 -16.877 26.550 1.00 27.64 119 TRP H C 1
ATOM 10182 O O . TRP H 2 120 ? -30.385 -15.790 26.103 1.00 27.87 119 TRP H O 1
ATOM 10193 N N . GLY H 2 121 ? -30.806 -17.891 26.836 1.00 27.17 120 GLY H N 1
ATOM 10194 C CA . GLY H 2 121 ? -32.255 -17.783 26.735 1.00 26.92 120 GLY H CA 1
ATOM 10195 C C . GLY H 2 121 ? -32.772 -16.852 27.828 1.00 26.90 120 GLY H C 1
ATOM 10196 O O . GLY H 2 121 ? -32.030 -16.452 28.740 1.00 27.57 120 GLY H O 1
ATOM 10197 N N . GLN H 2 122 ? -34.054 -16.459 27.738 1.00 25.72 121 GLN H N 1
ATOM 10198 C CA . GLN H 2 122 ? -34.635 -15.549 28.728 1.00 26.23 121 GLN H CA 1
ATOM 10199 C C . GLN H 2 122 ? -34.976 -16.211 30.078 1.00 26.99 121 GLN H C 1
ATOM 10200 O O . GLN H 2 122 ? -35.357 -15.514 31.026 1.00 27.42 121 GLN H O 1
ATOM 10206 N N . GLY H 2 123 ? -34.874 -17.538 30.145 1.00 26.60 122 GLY H N 1
ATOM 10207 C CA . GLY H 2 123 ? -35.205 -18.290 31.336 1.00 26.45 122 GLY H CA 1
ATOM 10208 C C . GLY H 2 123 ? -36.649 -18.755 31.329 1.00 26.68 122 GLY H C 1
ATOM 10209 O O . GLY H 2 123 ? -37.527 -18.116 30.731 1.00 27.07 122 GLY H O 1
ATOM 10210 N N . THR H 2 124 ? -36.894 -19.871 32.011 1.00 26.75 123 THR H N 1
ATOM 10211 C CA . THR H 2 124 ? -38.222 -20.459 32.185 1.00 27.42 123 THR H CA 1
ATOM 10212 C C . THR H 2 124 ? -38.393 -20.718 33.668 1.00 27.26 123 THR H C 1
ATOM 10213 O O . THR H 2 124 ? -37.602 -21.478 34.241 1.00 27.20 123 THR H O 1
ATOM 10217 N N . THR H 2 125 ? -39.425 -20.133 34.292 1.00 27.05 124 THR H N 1
ATOM 10218 C CA . THR H 2 125 ? -39.665 -20.368 35.709 1.00 28.22 124 THR H CA 1
ATOM 10219 C C . THR H 2 125 ? -40.386 -21.700 35.854 1.00 28.84 124 THR H C 1
ATOM 10220 O O . THR H 2 125 ? -41.416 -21.921 35.199 1.00 29.14 124 THR H O 1
ATOM 10224 N N . VAL H 2 126 ? -39.851 -22.590 36.689 1.00 28.51 125 VAL H N 1
ATOM 10225 C CA . VAL H 2 126 ? -40.494 -23.873 36.958 1.00 29.25 125 VAL H CA 1
ATOM 10226 C C . VAL H 2 126 ? -40.738 -23.907 38.454 1.00 29.53 125 VAL H C 1
ATOM 10227 O O . VAL H 2 126 ? -39.781 -23.785 39.225 1.00 29.40 125 VAL H O 1
ATOM 10231 N N . THR H 2 127 ? -42.000 -24.001 38.878 1.00 29.53 126 THR H N 1
ATOM 10232 C CA . THR H 2 127 ? -42.315 -24.067 40.302 1.00 30.40 126 THR H CA 1
ATOM 10233 C C . THR H 2 127 ? -42.906 -25.433 40.608 1.00 32.26 126 THR H C 1
ATOM 10234 O O . THR H 2 127 ? -43.794 -25.888 39.902 1.00 32.30 126 THR H O 1
ATOM 10238 N N . VAL H 2 128 ? -42.386 -26.098 41.631 1.00 33.53 127 VAL H N 1
ATOM 10239 C CA . VAL H 2 128 ? -42.897 -27.394 42.035 1.00 35.60 127 VAL H CA 1
ATOM 10240 C C . VAL H 2 128 ? -43.768 -27.170 43.244 1.00 38.46 127 VAL H C 1
ATOM 10241 O O . VAL H 2 128 ? -43.290 -26.734 44.288 1.00 38.68 127 VAL H O 1
ATOM 10245 N N . SER H 2 129 ? -45.058 -27.428 43.085 1.00 41.06 128 SER H N 1
ATOM 10246 C CA . SER H 2 129 ? -46.038 -27.202 44.127 1.00 44.56 128 SER H CA 1
ATOM 10247 C C . SER H 2 129 ? -47.310 -28.019 43.859 1.00 47.55 128 SER H C 1
ATOM 10248 O O . SER H 2 129 ? -47.678 -28.267 42.712 1.00 47.90 128 SER H O 1
ATOM 10251 N N . SER H 2 130 ? -48.041 -28.312 44.917 1.00 49.53 129 SER H N 1
ATOM 10252 C CA . SER H 2 130 ? -49.353 -28.958 44.815 1.00 51.29 129 SER H CA 1
ATOM 10253 C C . SER H 2 130 ? -50.358 -28.083 43.983 1.00 52.83 129 SER H C 1
ATOM 10254 O O . SER H 2 130 ? -51.325 -28.611 43.431 1.00 53.60 129 SER H O 1
ATOM 10257 N N . GLY H 2 131 ? -50.104 -26.767 43.909 1.00 52.96 130 GLY H N 1
ATOM 10258 C CA . GLY H 2 131 ? -50.913 -25.795 43.175 1.00 53.12 130 GLY H CA 1
ATOM 10259 C C . GLY H 2 131 ? -50.858 -25.901 41.660 1.00 52.87 130 GLY H C 1
ATOM 10260 O O . GLY H 2 131 ? -51.385 -25.031 40.956 1.00 51.98 130 GLY H O 1
ATOM 10261 N N . GLY H 2 132 ? -50.245 -26.963 41.149 1.00 53.21 131 GLY H N 1
ATOM 10262 C CA . GLY H 2 132 ? -50.150 -27.197 39.716 1.00 54.21 131 GLY H CA 1
ATOM 10263 C C . GLY H 2 132 ? -51.348 -27.943 39.169 1.00 55.03 131 GLY H C 1
ATOM 10264 O O . GLY H 2 132 ? -51.520 -28.032 37.953 1.00 55.58 131 GLY H O 1
ATOM 10265 N N . SER H 2 133 ? -9.786 -32.512 31.775 1.00 56.49 150 SER H N 1
ATOM 10266 C CA . SER H 2 133 ? -10.667 -33.021 30.731 1.00 56.77 150 SER H CA 1
ATOM 10267 C C . SER H 2 133 ? -11.504 -34.223 31.125 1.00 56.76 150 SER H C 1
ATOM 10268 O O . SER H 2 133 ? -12.071 -34.897 30.260 1.00 57.13 150 SER H O 1
ATOM 10269 N N . GLY H 2 134 ? -11.583 -34.496 32.422 1.00 56.01 151 GLY H N 1
ATOM 10270 C CA . GLY H 2 134 ? -12.364 -35.614 32.930 1.00 55.43 151 GLY H CA 1
ATOM 10271 C C . GLY H 2 134 ? -13.687 -35.172 33.512 1.00 54.72 151 GLY H C 1
ATOM 10272 O O . GLY H 2 134 ? -14.122 -34.040 33.294 1.00 54.73 151 GLY H O 1
ATOM 10273 N N . GLY H 2 135 ? -14.345 -36.073 34.223 1.00 53.73 152 GLY H N 1
ATOM 10274 C CA . GLY H 2 135 ? -15.632 -35.781 34.839 1.00 53.23 152 GLY H CA 1
ATOM 10275 C C . GLY H 2 135 ? -15.577 -35.651 36.347 1.00 52.02 152 GLY H C 1
ATOM 10276 O O . GLY H 2 135 ? -16.590 -35.820 37.025 1.00 52.68 152 GLY H O 1
ATOM 10277 N N . GLY H 2 136 ? -14.401 -35.346 36.879 1.00 50.02 153 GLY H N 1
ATOM 10278 C CA . GLY H 2 136 ? -14.229 -35.181 38.314 1.00 48.11 153 GLY H CA 1
ATOM 10279 C C . GLY H 2 136 ? -14.905 -33.932 38.834 1.00 45.73 153 GLY H C 1
ATOM 10280 O O . GLY H 2 136 ? -15.198 -33.010 38.068 1.00 44.59 153 GLY H O 1
ATOM 10281 N N . ALA H 2 137 ? -15.155 -33.901 40.146 1.00 44.25 154 ALA H N 1
ATOM 10282 C CA . ALA H 2 137 ? -15.821 -32.791 40.795 1.00 42.72 154 ALA H CA 1
ATOM 10283 C C . ALA H 2 137 ? -14.811 -31.696 41.127 1.00 39.52 154 ALA H C 1
ATOM 10284 O O . ALA H 2 137 ? -13.768 -31.986 41.721 1.00 39.93 154 ALA H O 1
ATOM 10286 N N . ILE H 2 138 ? -15.116 -30.438 40.742 1.00 35.91 155 ILE H N 1
ATOM 10287 C CA . ILE H 2 138 ? -14.245 -29.296 41.034 1.00 33.10 155 ILE H CA 1
ATOM 10288 C C . ILE H 2 138 ? -15.051 -28.207 41.746 1.00 32.48 155 ILE H C 1
ATOM 10289 O O . ILE H 2 138 ? -16.079 -27.746 41.227 1.00 32.84 155 ILE H O 1
ATOM 10294 N N . ARG H 2 139 ? -14.617 -27.827 42.949 1.00 30.70 156 ARG H N 1
ATOM 10295 C CA . ARG H 2 139 ? -15.302 -26.803 43.716 1.00 30.63 156 ARG H CA 1
ATOM 10296 C C . ARG H 2 139 ? -14.719 -25.416 43.429 1.00 28.83 156 ARG H C 1
ATOM 10297 O O . ARG H 2 139 ? -13.503 -25.228 43.540 1.00 28.45 156 ARG H O 1
ATOM 10305 N N . MET H 2 140 ? -15.579 -24.444 43.123 1.00 27.27 157 MET H N 1
ATOM 10306 C CA . MET H 2 140 ? -15.161 -23.067 42.867 1.00 26.56 157 MET H CA 1
ATOM 10307 C C . MET H 2 140 ? -15.646 -22.180 44.018 1.00 26.81 157 MET H C 1
ATOM 10308 O O . MET H 2 140 ? -16.831 -22.211 44.376 1.00 27.12 157 MET H O 1
ATOM 10313 N N . THR H 2 141 ? -14.749 -21.381 44.593 1.00 26.90 158 THR H N 1
ATOM 10314 C CA . THR H 2 141 ? -15.102 -20.515 45.715 1.00 27.45 158 THR H CA 1
ATOM 10315 C C . THR H 2 141 ? -14.700 -19.088 45.404 1.00 26.28 158 THR H C 1
ATOM 10316 O O . THR H 2 141 ? -13.532 -18.834 45.146 1.00 27.11 158 THR H O 1
ATOM 10320 N N . GLN H 2 142 ? -15.639 -18.144 45.515 1.00 24.01 159 GLN H N 1
ATOM 10321 C CA . GLN H 2 142 ? -15.345 -16.739 45.286 1.00 23.08 159 GLN H CA 1
ATOM 10322 C C . GLN H 2 142 ? -15.126 -15.990 46.591 1.00 24.28 159 GLN H C 1
ATOM 10323 O O . GLN H 2 142 ? -15.697 -16.334 47.648 1.00 26.06 159 GLN H O 1
ATOM 10329 N N . SER H 2 143 ? -14.352 -14.939 46.510 1.00 24.30 160 SER H N 1
ATOM 10330 C CA . SER H 2 143 ? -14.158 -14.056 47.638 1.00 25.78 160 SER H CA 1
ATOM 10331 C C . SER H 2 143 ? -14.010 -12.606 47.160 1.00 25.70 160 SER H C 1
ATOM 10332 O O . SER H 2 143 ? -13.330 -12.331 46.166 1.00 26.70 160 SER H O 1
ATOM 10335 N N . PRO H 2 144 ? -14.645 -11.665 47.845 1.00 24.78 161 PRO H N 1
ATOM 10336 C CA . PRO H 2 144 ? -15.626 -11.880 48.923 1.00 24.77 161 PRO H CA 1
ATOM 10337 C C . PRO H 2 144 ? -16.978 -12.355 48.324 1.00 24.01 161 PRO H C 1
ATOM 10338 O O . PRO H 2 144 ? -17.136 -12.470 47.091 1.00 24.34 161 PRO H O 1
ATOM 10342 N N . SER H 2 145 ? -17.985 -12.625 49.196 1.00 22.96 162 SER H N 1
ATOM 10343 C CA . SER H 2 145 ? -19.326 -12.951 48.721 1.00 23.23 162 SER H CA 1
ATOM 10344 C C . SER H 2 145 ? -20.098 -11.655 48.404 1.00 23.39 162 SER H C 1
ATOM 10345 O O . SER H 2 145 ? -20.930 -11.650 47.509 1.00 23.17 162 SER H O 1
ATOM 10348 N N . THR H 2 146 ? -19.840 -10.574 49.174 1.00 23.31 163 THR H N 1
ATOM 10349 C CA . THR H 2 146 ? -20.452 -9.278 48.932 1.00 23.16 163 THR H CA 1
ATOM 10350 C C . THR H 2 146 ? -19.405 -8.217 49.177 1.00 23.32 163 THR H C 1
ATOM 10351 O O . THR H 2 146 ? -18.594 -8.332 50.117 1.00 23.13 163 THR H O 1
ATOM 10355 N N . LEU H 2 147 ? -19.425 -7.171 48.348 1.00 23.05 164 LEU H N 1
ATOM 10356 C CA . LEU H 2 147 ? -18.582 -6.018 48.615 1.00 24.43 164 LEU H CA 1
ATOM 10357 C C . LEU H 2 147 ? -19.321 -4.731 48.294 1.00 24.80 164 LEU H C 1
ATOM 10358 O O . LEU H 2 147 ? -20.202 -4.732 47.436 1.00 24.59 164 LEU H O 1
ATOM 10363 N N . SER H 2 148 ? -18.936 -3.635 48.967 1.00 25.19 165 SER H N 1
ATOM 10364 C CA A SER H 2 148 ? -19.538 -2.324 48.719 0.50 26.92 165 SER H CA 1
ATOM 10365 C CA B SER H 2 148 ? -19.560 -2.352 48.660 0.50 26.34 165 SER H CA 1
ATOM 10366 C C . SER H 2 148 ? -18.532 -1.439 48.043 1.00 27.33 165 SER H C 1
ATOM 10367 O O . SER H 2 148 ? -17.356 -1.453 48.431 1.00 28.01 165 SER H O 1
ATOM 10372 N N . ALA H 2 149 ? -18.973 -0.685 47.043 1.00 26.21 166 ALA H N 1
ATOM 10373 C CA . ALA H 2 149 ? -18.044 0.183 46.352 1.00 27.58 166 ALA H CA 1
ATOM 10374 C C . ALA H 2 149 ? -18.735 1.453 45.834 1.00 26.96 166 ALA H C 1
ATOM 10375 O O . ALA H 2 149 ? -19.958 1.532 45.798 1.00 26.37 166 ALA H O 1
ATOM 10377 N N . SER H 2 150 ? -17.943 2.465 45.505 1.00 26.72 167 SER H N 1
ATOM 10378 C CA . SER H 2 150 ? -18.452 3.707 44.965 1.00 27.17 167 SER H CA 1
ATOM 10379 C C . SER H 2 150 ? -18.101 3.752 43.490 1.00 26.24 167 SER H C 1
ATOM 10380 O O . SER H 2 150 ? -17.136 3.127 43.051 1.00 25.86 167 SER H O 1
ATOM 10383 N N . VAL H 2 151 ? -18.832 4.570 42.716 1.00 25.79 168 VAL H N 1
ATOM 10384 C CA . VAL H 2 151 ? -18.482 4.787 41.304 1.00 25.73 168 VAL H CA 1
ATOM 10385 C C . VAL H 2 151 ? -17.050 5.369 41.224 1.00 25.71 168 VAL H C 1
ATOM 10386 O O . VAL H 2 151 ? -16.696 6.235 42.024 1.00 26.16 168 VAL H O 1
ATOM 10390 N N . GLY H 2 152 ? -16.231 4.798 40.353 1.00 25.09 169 GLY H N 1
ATOM 10391 C CA . GLY H 2 152 ? -14.842 5.196 40.178 1.00 26.54 169 GLY H CA 1
ATOM 10392 C C . GLY H 2 152 ? -13.852 4.299 40.908 1.00 27.82 169 GLY H C 1
ATOM 10393 O O . GLY H 2 152 ? -12.641 4.392 40.672 1.00 29.04 169 GLY H O 1
ATOM 10394 N N . ASP H 2 153 ? -14.342 3.438 41.826 1.00 27.08 170 ASP H N 1
ATOM 10395 C CA . ASP H 2 153 ? -13.444 2.564 42.588 1.00 26.65 170 ASP H CA 1
ATOM 10396 C C . ASP H 2 153 ? -12.892 1.436 41.743 1.00 26.63 170 ASP H C 1
ATOM 10397 O O . ASP H 2 153 ? -13.552 0.974 40.801 1.00 26.17 170 ASP H O 1
ATOM 10402 N N . ARG H 2 154 ? -11.712 0.930 42.129 1.00 25.41 171 ARG H N 1
ATOM 10403 C CA . ARG H 2 154 ? -11.161 -0.248 41.483 1.00 26.77 171 ARG H CA 1
ATOM 10404 C C . ARG H 2 154 ? -11.651 -1.426 42.309 1.00 27.47 171 ARG H C 1
ATOM 10405 O O . ARG H 2 154 ? -11.487 -1.420 43.534 1.00 28.62 171 ARG H O 1
ATOM 10413 N N . VAL H 2 155 ? -12.261 -2.431 41.668 1.00 26.14 172 VAL H N 1
ATOM 10414 C CA . VAL H 2 155 ? -12.827 -3.582 42.364 1.00 26.31 172 VAL H CA 1
ATOM 10415 C C . VAL H 2 155 ? -12.164 -4.854 41.891 1.00 25.87 172 VAL H C 1
ATOM 10416 O O . VAL H 2 155 ? -12.022 -5.037 40.696 1.00 26.35 172 VAL H O 1
ATOM 10420 N N . THR H 2 156 ? -11.793 -5.751 42.806 1.00 25.72 173 THR H N 1
ATOM 10421 C CA . THR H 2 156 ? -11.188 -7.036 42.462 1.00 26.26 173 THR H CA 1
ATOM 10422 C C . THR H 2 156 ? -11.962 -8.165 43.139 1.00 26.25 173 THR H C 1
ATOM 10423 O O . THR H 2 156 ? -12.226 -8.107 44.347 1.00 27.77 173 THR H O 1
ATOM 10427 N N . ILE H 2 157 ? -12.360 -9.177 42.361 1.00 24.15 174 ILE H N 1
ATOM 10428 C CA . ILE H 2 157 ? -13.076 -10.348 42.859 1.00 23.61 174 ILE H CA 1
ATOM 10429 C C . ILE H 2 157 ? -12.20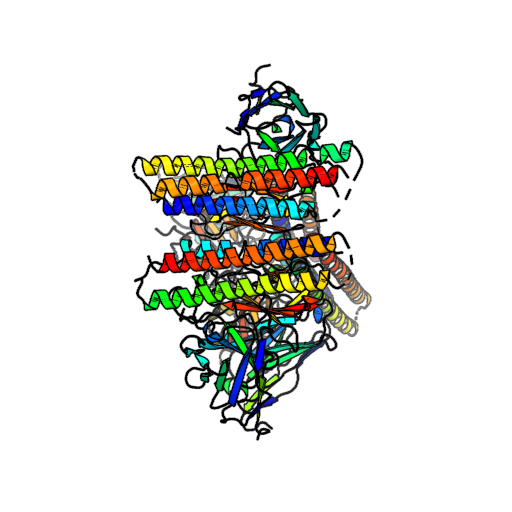0 -11.555 42.588 1.00 24.47 174 ILE H C 1
ATOM 10430 O O . ILE H 2 157 ? -11.678 -11.681 41.475 1.00 24.19 174 ILE H O 1
ATOM 10435 N N . THR H 2 158 ? -12.032 -12.436 43.574 1.00 23.08 175 THR H N 1
ATOM 10436 C CA A THR H 2 158 ? -11.186 -13.615 43.409 0.50 23.45 175 THR H CA 1
ATOM 10437 C CA B THR H 2 158 ? -11.198 -13.622 43.385 0.50 24.55 175 THR H CA 1
ATOM 10438 C C . THR H 2 158 ? -12.018 -14.888 43.286 1.00 24.68 175 THR H C 1
ATOM 10439 O O . THR H 2 158 ? -13.109 -14.970 43.846 1.00 24.90 175 THR H O 1
ATOM 10446 N N . CYS H 2 159 ? -11.506 -15.878 42.543 1.00 23.75 176 CYS H N 1
ATOM 10447 C CA . CYS H 2 159 ? -12.161 -17.150 42.327 1.00 24.45 176 CYS H CA 1
ATOM 10448 C C . CYS H 2 159 ? -11.072 -18.211 42.501 1.00 26.18 176 CYS H C 1
ATOM 10449 O O . CYS H 2 159 ? -10.029 -18.107 41.853 1.00 26.75 176 CYS H O 1
ATOM 10452 N N . ARG H 2 160 ? -11.285 -19.188 43.390 1.00 25.77 177 ARG H N 1
ATOM 10453 C CA . ARG H 2 160 ? -10.321 -20.255 43.637 1.00 26.78 177 ARG H CA 1
ATOM 10454 C C . ARG H 2 160 ? -10.916 -21.607 43.310 1.00 27.60 177 ARG H C 1
ATOM 10455 O O . ARG H 2 160 ? -12.090 -21.845 43.577 1.00 28.68 177 ARG H O 1
ATOM 10463 N N . ALA H 2 161 ? -10.129 -22.477 42.681 1.00 26.80 178 ALA H N 1
ATOM 10464 C CA . ALA H 2 161 ? -10.587 -23.812 42.309 1.00 27.09 178 ALA H CA 1
ATOM 10465 C C . ALA H 2 161 ? -9.957 -24.830 43.248 1.00 28.29 178 ALA H C 1
ATOM 10466 O O . ALA H 2 161 ? -8.810 -24.653 43.673 1.00 28.84 178 ALA H O 1
ATOM 10468 N N . SER H 2 162 ? -10.696 -25.908 43.554 1.00 27.84 179 SER H N 1
ATOM 10469 C CA . SER H 2 162 ? -10.190 -26.959 44.455 1.00 28.90 179 SER H CA 1
ATOM 10470 C C . SER H 2 162 ? -9.052 -27.796 43.851 1.00 30.23 179 SER H C 1
ATOM 10471 O O . SER H 2 162 ? -8.338 -28.508 44.567 1.00 30.85 179 SER H O 1
ATOM 10474 N N . GLN H 2 163 ? -8.884 -27.731 42.537 1.00 30.01 180 GLN H N 1
ATOM 10475 C CA . GLN H 2 163 ? -7.771 -28.379 41.849 1.00 30.61 180 GLN H CA 1
ATOM 10476 C C . GLN H 2 163 ? -7.466 -27.535 40.615 1.00 29.87 180 GLN H C 1
ATOM 10477 O O . GLN H 2 163 ? -8.279 -26.666 40.252 1.00 28.89 180 GLN H O 1
ATOM 10483 N N . SER H 2 164 ? -6.297 -27.735 39.980 1.00 29.08 181 SER H N 1
ATOM 10484 C CA . SER H 2 164 ? -5.973 -26.924 38.798 1.00 29.20 181 SER H CA 1
ATOM 10485 C C . SER H 2 164 ? -7.044 -27.005 37.703 1.00 28.29 181 SER H C 1
ATOM 10486 O O . SER H 2 164 ? -7.518 -28.088 37.371 1.00 28.89 181 SER H O 1
ATOM 10489 N N . ILE H 2 165 ? -7.425 -25.854 37.171 1.00 26.57 182 ILE H N 1
ATOM 10490 C CA . ILE H 2 165 ? -8.329 -25.817 36.027 1.00 26.50 182 ILE H CA 1
ATOM 10491 C C . ILE H 2 165 ? -7.612 -25.195 34.810 1.00 26.84 182 ILE H C 1
ATOM 10492 O O . ILE H 2 165 ? -8.277 -24.759 33.873 1.00 26.89 182 ILE H O 1
ATOM 10497 N N . ASN H 2 166 ? -6.240 -25.146 34.814 1.00 27.85 183 ASN H N 1
ATOM 10498 C CA . ASN H 2 166 ? -5.472 -24.570 33.715 1.00 28.16 183 ASN H CA 1
ATOM 10499 C C . ASN H 2 166 ? -5.941 -23.099 33.504 1.00 27.45 183 ASN H C 1
ATOM 10500 O O . ASN H 2 166 ? -5.985 -22.372 34.498 1.00 27.85 183 ASN H O 1
ATOM 10505 N N . THR H 2 167 ? -6.357 -22.677 32.293 1.00 26.98 184 THR H N 1
ATOM 10506 C CA . THR H 2 167 ? -6.939 -21.337 32.138 1.00 27.42 184 THR H CA 1
ATOM 10507 C C . THR H 2 167 ? -8.418 -21.451 31.724 1.00 26.51 184 THR H C 1
ATOM 10508 O O . THR H 2 167 ? -8.966 -20.496 31.195 1.00 26.25 184 THR H O 1
ATOM 10512 N N . TRP H 2 168 ? -9.075 -22.605 31.971 1.00 25.67 185 TRP H N 1
ATOM 10513 C CA . TRP H 2 168 ? -10.445 -22.817 31.541 1.00 25.77 185 TRP H CA 1
ATOM 10514 C C . TRP H 2 168 ? -11.438 -22.278 32.568 1.00 24.89 185 TRP H C 1
ATOM 10515 O O . TRP H 2 168 ? -12.131 -23.027 33.256 1.00 24.38 185 TRP H O 1
ATOM 10526 N N . LEU H 2 169 ? -11.508 -20.946 32.633 1.00 24.17 186 LEU H N 1
ATOM 10527 C CA . LEU H 2 169 ? -12.337 -20.253 33.608 1.00 23.97 186 LEU H CA 1
ATOM 10528 C C . LEU H 2 169 ? -13.045 -19.115 32.883 1.00 23.70 186 LEU H C 1
ATOM 10529 O O . LEU H 2 169 ? -12.409 -18.351 32.155 1.00 24.04 186 LEU H O 1
ATOM 10534 N N . ALA H 2 170 ? -14.347 -19.014 33.079 1.00 22.25 187 ALA H N 1
ATOM 10535 C CA . ALA H 2 170 ? -15.151 -17.946 32.482 1.00 21.61 187 ALA H CA 1
ATOM 10536 C C . ALA H 2 170 ? -15.768 -17.098 33.582 1.00 21.98 187 ALA H C 1
ATOM 10537 O O . ALA H 2 170 ? -16.000 -17.590 34.698 1.00 23.13 187 ALA H O 1
ATOM 10539 N N . TRP H 2 171 ? -16.052 -15.825 33.281 1.00 21.63 188 TRP H N 1
ATOM 10540 C CA . TRP H 2 171 ? -16.726 -14.929 34.230 1.00 21.21 188 TRP H CA 1
ATOM 10541 C C . TRP H 2 171 ? -18.022 -14.440 33.601 1.00 21.64 188 TRP H C 1
ATOM 10542 O O . TRP H 2 171 ? -18.044 -14.124 32.408 1.00 21.55 188 TRP H O 1
ATOM 10553 N N . TYR H 2 172 ? -19.078 -14.318 34.428 1.00 20.17 189 TYR H N 1
ATOM 10554 C CA . TYR H 2 172 ? -20.409 -13.873 34.014 1.00 20.81 189 TYR H CA 1
ATOM 10555 C C . TYR H 2 172 ? -20.889 -12.769 34.920 1.00 21.14 189 TYR H C 1
ATOM 10556 O O . TYR H 2 172 ? -20.522 -12.738 36.098 1.00 21.51 189 TYR H O 1
ATOM 10565 N N . GLN H 2 173 ? -21.748 -11.895 34.382 1.00 20.32 190 GLN H N 1
ATOM 10566 C CA . GLN H 2 173 ? -22.388 -10.839 35.160 1.00 19.83 190 GLN H CA 1
ATOM 10567 C C . GLN H 2 173 ? -23.883 -11.134 35.168 1.00 20.79 190 GLN H C 1
ATOM 10568 O O . GLN H 2 173 ? -24.429 -11.553 34.142 1.00 21.18 190 GLN H O 1
ATOM 10574 N N . GLN H 2 174 ? -24.548 -10.894 36.288 1.00 19.77 191 GLN H N 1
ATOM 10575 C CA . GLN H 2 174 ? -26.007 -11.023 36.318 1.00 21.08 191 GLN H CA 1
ATOM 10576 C C . GLN H 2 174 ? -26.612 -9.881 37.089 1.00 22.81 191 GLN H C 1
ATOM 10577 O O . GLN H 2 174 ? -26.218 -9.606 38.217 1.00 23.45 191 GLN H O 1
ATOM 10583 N N . LYS H 2 175 ? -27.646 -9.271 36.516 1.00 25.03 192 LYS H N 1
ATOM 10584 C CA . LYS H 2 175 ? -28.438 -8.233 37.193 1.00 27.28 192 LYS H CA 1
ATOM 10585 C C . LYS H 2 175 ? -29.809 -8.814 37.602 1.00 30.06 192 LYS H C 1
ATOM 10586 O O . LYS H 2 175 ? -30.280 -9.757 36.976 1.00 29.89 192 LYS H O 1
ATOM 10592 N N . PRO H 2 176 ? -30.493 -8.260 38.634 1.00 32.26 193 PRO H N 1
ATOM 10593 C CA . PRO H 2 176 ? -31.810 -8.805 39.024 1.00 33.28 193 PRO H CA 1
ATOM 10594 C C . PRO H 2 176 ? -32.804 -8.800 37.894 1.00 33.66 193 PRO H C 1
ATOM 10595 O O . PRO H 2 176 ? -32.882 -7.831 37.129 1.00 34.21 193 PRO H O 1
ATOM 10599 N N . GLY H 2 177 ? -33.532 -9.898 37.781 1.00 33.04 194 GLY H N 1
ATOM 10600 C CA . GLY H 2 177 ? -34.539 -10.073 36.745 1.00 33.56 194 GLY H CA 1
ATOM 10601 C C . GLY H 2 177 ? -33.980 -10.394 35.381 1.00 33.06 194 GLY H C 1
ATOM 10602 O O . GLY H 2 177 ? -34.751 -10.572 34.425 1.00 34.59 194 GLY H O 1
ATOM 10603 N N . LYS H 2 178 ? -32.633 -10.473 35.255 1.00 31.26 195 LYS H N 1
ATOM 10604 C CA . LYS H 2 178 ? -32.020 -10.705 33.965 1.00 29.74 195 LYS H CA 1
ATOM 10605 C C . LYS 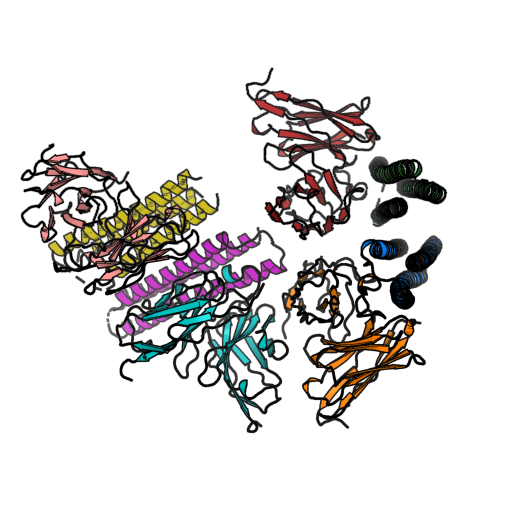H 2 178 ? -31.242 -12.002 33.907 1.00 27.20 195 LYS H C 1
ATOM 10606 O O . LYS H 2 178 ? -30.790 -12.519 34.938 1.00 26.82 195 LYS H O 1
ATOM 10612 N N . ALA H 2 179 ? -31.060 -12.513 32.694 1.00 26.35 196 ALA H N 1
ATOM 10613 C CA . ALA H 2 179 ? -30.230 -13.685 32.496 1.00 26.39 196 ALA H CA 1
ATOM 10614 C C . ALA H 2 179 ? -28.763 -13.240 32.678 1.00 25.38 196 ALA H C 1
ATOM 10615 O O . ALA H 2 179 ? -28.420 -12.062 32.432 1.00 25.18 196 ALA H O 1
ATOM 10617 N N . PRO H 2 180 ? -27.881 -14.191 32.987 1.00 24.81 197 PRO H N 1
ATOM 10618 C CA . PRO H 2 180 ? -26.449 -13.863 33.031 1.00 24.76 197 PRO H CA 1
ATOM 10619 C C . PRO H 2 180 ? -25.932 -13.513 31.644 1.00 25.00 197 PRO H C 1
ATOM 10620 O O . PRO H 2 180 ? -26.538 -13.860 30.609 1.00 25.72 197 PRO H O 1
ATOM 10624 N N . ASN H 2 181 ? -24.787 -12.821 31.617 1.00 24.90 198 ASN H N 1
ATOM 10625 C CA . ASN H 2 181 ? -24.122 -12.498 30.362 1.00 26.13 198 ASN H CA 1
ATOM 10626 C C . ASN H 2 181 ? -22.632 -12.806 30.519 1.00 24.51 198 ASN H C 1
ATOM 10627 O O . ASN H 2 181 ? -22.061 -12.584 31.585 1.00 24.12 198 ASN H O 1
ATOM 10632 N N . LEU H 2 182 ? -22.031 -13.362 29.474 1.00 22.82 199 LEU H N 1
ATOM 10633 C CA . LEU H 2 182 ? -20.629 -13.753 29.496 1.00 22.15 199 LEU H CA 1
ATOM 10634 C C . LEU H 2 182 ? -19.748 -12.515 29.408 1.00 22.60 199 LEU H C 1
ATOM 10635 O O . LEU H 2 182 ? -19.925 -11.686 28.507 1.00 22.92 199 LEU H O 1
ATOM 10640 N N . LEU H 2 183 ? -18.772 -12.397 30.322 1.00 22.34 200 LEU H N 1
ATOM 10641 C CA . LEU H 2 183 ? -17.829 -11.285 30.270 1.00 22.99 200 LEU H CA 1
ATOM 10642 C C . LEU H 2 183 ? -16.483 -11.734 29.702 1.00 23.98 200 LEU H C 1
ATOM 10643 O O . LEU H 2 183 ? -15.881 -11.002 28.912 1.00 24.69 200 LEU H O 1
ATOM 10648 N N . ILE H 2 184 ? -15.951 -12.858 30.212 1.00 22.84 201 ILE H N 1
ATOM 10649 C CA . ILE H 2 184 ? -14.594 -13.289 29.886 1.00 23.35 201 ILE H CA 1
ATOM 10650 C C . ILE H 2 184 ? -14.544 -14.787 29.718 1.00 23.77 201 ILE H C 1
ATOM 10651 O O . ILE H 2 184 ? -15.183 -15.513 30.482 1.00 23.14 201 ILE H O 1
ATOM 10656 N N . SER H 2 185 ? -13.760 -15.253 28.736 1.00 24.20 202 SER H N 1
ATOM 10657 C CA . SER H 2 185 ? -13.498 -16.682 28.540 1.00 24.12 202 SER H CA 1
ATOM 10658 C C . SER H 2 185 ? -12.000 -16.934 28.687 1.00 24.30 202 SER H C 1
ATOM 10659 O O . SER H 2 185 ? -11.176 -16.018 28.545 1.00 23.91 202 SER H O 1
ATOM 10662 N N . LYS H 2 186 ? -11.612 -18.193 28.957 1.00 23.40 203 LYS H N 1
ATOM 10663 C CA . LYS H 2 186 ? -10.189 -18.570 29.030 1.00 24.00 203 LYS H CA 1
ATOM 10664 C C . LYS H 2 186 ? -9.380 -17.636 29.942 1.00 24.56 203 LYS H C 1
ATOM 10665 O O . LYS H 2 186 ? -8.296 -17.156 29.583 1.00 25.47 203 LYS H O 1
ATOM 10671 N N . ALA H 2 187 ? -9.984 -17.322 31.109 1.00 24.68 204 ALA H N 1
ATOM 10672 C CA . ALA H 2 187 ? -9.455 -16.493 32.202 1.00 24.78 204 ALA H CA 1
ATOM 10673 C C . ALA H 2 187 ? -9.266 -15.007 31.875 1.00 25.88 204 ALA H C 1
ATOM 10674 O O . ALA H 2 187 ? -9.455 -14.192 32.772 1.00 25.23 204 ALA H O 1
ATOM 10676 N N . SER H 2 188 ? -8.884 -14.641 30.627 1.00 25.90 205 SER H N 1
ATOM 10677 C CA . SER H 2 188 ? -8.568 -13.241 30.336 1.00 27.62 205 SER H CA 1
ATOM 10678 C C . SER H 2 188 ? -9.098 -12.701 29.011 1.00 28.80 205 SER H C 1
ATOM 10679 O O . SER H 2 188 ? -8.844 -11.543 28.712 1.00 30.00 205 SER H O 1
ATOM 10682 N N . SER H 2 189 ? -9.780 -13.525 28.195 1.00 28.04 206 SER H N 1
ATOM 10683 C CA A SER H 2 189 ? -10.264 -13.085 26.890 0.50 28.06 206 SER H CA 1
ATOM 10684 C CA B SER H 2 189 ? -10.264 -13.085 26.892 0.50 27.80 206 SER H CA 1
ATOM 10685 C C . SER H 2 189 ? -11.619 -12.404 27.004 1.00 27.35 206 SER H C 1
ATOM 10686 O O . SER H 2 189 ? -12.639 -13.068 27.199 1.00 26.25 206 SER H O 1
ATOM 10691 N N . LEU H 2 190 ? -11.632 -11.073 26.873 1.00 26.90 207 LEU H N 1
ATOM 10692 C CA . LEU H 2 190 ? -12.869 -10.316 26.978 1.00 28.57 207 LEU H CA 1
ATOM 10693 C C . LEU H 2 190 ? -13.813 -10.586 25.818 1.00 28.96 207 LEU H C 1
ATOM 10694 O O . LEU H 2 190 ? -13.380 -10.579 24.648 1.00 28.68 207 LEU H O 1
ATOM 10699 N N . GLU H 2 191 ? -15.107 -10.742 26.121 1.00 28.62 208 GLU H N 1
ATOM 10700 C CA . GLU H 2 191 ? -16.126 -10.902 25.091 1.00 29.95 208 GLU H CA 1
ATOM 10701 C C . GLU H 2 191 ? -16.248 -9.581 24.346 1.00 30.85 208 GLU H C 1
ATOM 10702 O O . GLU H 2 191 ? -16.184 -8.510 24.962 1.00 30.33 208 GLU H O 1
ATOM 10708 N N . SER H 2 192 ? -16.477 -9.633 23.029 1.00 31.73 209 SER H N 1
ATOM 10709 C CA . SER H 2 192 ? -16.700 -8.430 22.237 1.00 32.65 209 SER H CA 1
ATOM 10710 C C . SER H 2 192 ? -17.899 -7.641 22.800 1.00 32.77 209 SER H C 1
ATOM 10711 O O . SER H 2 192 ? -18.910 -8.236 23.160 1.00 34.14 209 SER H O 1
ATOM 10714 N N . GLY H 2 193 ? -17.731 -6.335 22.962 1.00 31.68 210 GLY H N 1
ATOM 10715 C CA . GLY H 2 193 ? -18.799 -5.506 23.494 1.00 30.90 210 GLY H CA 1
ATOM 10716 C C . GLY H 2 193 ? -18.657 -5.232 24.981 1.00 30.11 210 GLY H C 1
ATOM 10717 O O . GLY H 2 193 ? -19.266 -4.293 25.485 1.00 30.99 210 GLY H O 1
ATOM 10718 N N . VAL H 2 194 ? -17.870 -6.054 25.709 1.00 28.33 211 VAL H N 1
ATOM 10719 C CA . VAL H 2 194 ? -17.656 -5.803 27.139 1.00 28.04 211 VAL H CA 1
ATOM 10720 C C . VAL H 2 194 ? -16.643 -4.648 27.266 1.00 28.15 211 VAL H C 1
ATOM 10721 O O . VAL H 2 194 ? -15.587 -4.658 26.610 1.00 28.12 211 VAL H O 1
ATOM 10725 N N . PRO H 2 195 ? -16.942 -3.655 28.112 1.00 28.99 212 PRO H N 1
ATOM 10726 C CA . PRO H 2 195 ? -16.028 -2.508 28.248 1.00 29.50 212 PRO H CA 1
ATOM 10727 C C . PRO H 2 195 ? -14.638 -2.900 28.732 1.00 30.32 212 PRO H C 1
ATOM 10728 O O . PRO H 2 195 ? -14.506 -3.836 29.531 1.00 29.42 212 PRO H O 1
ATOM 10732 N N . SER H 2 196 ? -13.609 -2.166 28.276 1.00 30.76 213 SER H N 1
ATOM 10733 C CA . SER H 2 196 ? -12.209 -2.427 28.609 1.00 32.23 213 SER H CA 1
ATOM 10734 C C . SER H 2 196 ? -11.858 -2.275 30.077 1.00 30.48 213 SER H C 1
ATOM 10735 O O . SER H 2 196 ? -10.803 -2.754 30.494 1.00 30.58 213 SER H O 1
ATOM 10738 N N . ARG H 2 197 ? -12.739 -1.644 30.876 1.00 28.65 214 ARG H N 1
ATOM 10739 C CA . ARG H 2 197 ? -12.496 -1.551 32.318 1.00 26.77 214 ARG H CA 1
ATOM 10740 C C . ARG H 2 197 ? -12.562 -2.932 33.004 1.00 26.09 214 ARG H C 1
ATOM 10741 O O . ARG H 2 197 ? -12.073 -3.071 34.123 1.00 26.01 214 ARG H O 1
ATOM 10749 N N . PHE H 2 198 ? -13.130 -3.955 32.342 1.00 25.10 215 PHE H N 1
ATOM 10750 C CA . PHE H 2 198 ? -13.135 -5.314 32.863 1.00 24.59 215 PHE H CA 1
ATOM 10751 C C . PHE H 2 198 ? -11.890 -6.048 32.376 1.00 25.47 215 PHE H C 1
ATOM 10752 O O . PHE H 2 198 ? -11.517 -5.954 31.203 1.00 26.08 215 PHE H O 1
ATOM 10760 N N . SER H 2 199 ? -11.252 -6.780 33.277 1.00 24.43 216 SER H N 1
ATOM 10761 C CA . SER H 2 199 ? -10.114 -7.622 32.889 1.00 24.86 216 SER H CA 1
ATOM 10762 C C . SER H 2 199 ? -10.066 -8.838 33.784 1.00 25.09 216 SER H C 1
ATOM 10763 O O . SER H 2 199 ? -10.573 -8.815 34.906 1.00 25.32 216 SER H O 1
ATOM 10766 N N . GLY H 2 200 ? -9.506 -9.915 33.269 1.00 24.77 217 GLY H N 1
ATOM 10767 C CA . GLY H 2 200 ? -9.408 -11.151 34.018 1.00 24.28 217 GLY H CA 1
ATOM 10768 C C . GLY H 2 200 ? -7.995 -11.665 33.987 1.00 24.77 217 GLY H C 1
ATOM 10769 O O . GLY H 2 200 ? -7.278 -11.439 33.010 1.00 24.38 217 GLY H O 1
ATOM 10770 N N . SER H 2 201 ? -7.593 -12.345 35.049 1.00 24.42 218 SER H N 1
ATOM 10771 C CA . SER H 2 201 ? -6.249 -12.927 35.087 1.00 25.65 218 SER H CA 1
ATOM 10772 C C . SER H 2 201 ? -6.242 -14.195 35.925 1.00 24.73 218 SER H C 1
ATOM 10773 O O . SER H 2 201 ? -7.189 -14.486 36.665 1.00 23.75 218 SER H O 1
ATOM 10776 N N . GLY H 2 202 ? -5.185 -14.962 35.765 1.00 25.10 219 GLY H N 1
ATOM 10777 C CA . GLY H 2 202 ? -4.977 -16.155 36.559 1.00 25.92 219 GLY H CA 1
ATOM 10778 C C . GLY H 2 202 ? -4.828 -17.417 35.760 1.00 27.15 219 GLY H C 1
ATOM 10779 O O . GLY H 2 202 ? -5.109 -17.479 34.555 1.00 27.01 219 GLY H O 1
ATOM 10780 N N . SER H 2 203 ? -4.346 -18.432 36.455 1.00 28.21 220 SER H N 1
ATOM 10781 C CA A SER H 2 203 ? -4.183 -19.773 35.921 0.50 29.27 220 SER H CA 1
ATOM 10782 C CA B SER H 2 203 ? -4.171 -19.775 35.921 0.50 29.34 220 SER H CA 1
ATOM 10783 C C . SER H 2 203 ? -4.039 -20.746 37.094 1.00 30.34 220 SER H C 1
ATOM 10784 O O . SER H 2 203 ? -3.692 -20.334 38.216 1.00 32.53 220 SER H O 1
ATOM 10789 N N . GLY H 2 204 ? -4.336 -22.012 36.842 1.00 29.17 221 GLY H N 1
ATOM 10790 C CA . GLY H 2 204 ? -4.211 -23.026 37.874 1.00 29.38 221 GLY H CA 1
ATOM 10791 C C . GLY H 2 204 ? -5.389 -23.012 38.817 1.00 28.62 221 GLY H C 1
ATOM 10792 O O . GLY H 2 204 ? -6.470 -23.458 38.450 1.00 28.63 221 GLY H O 1
ATOM 10793 N N . THR H 2 205 ? -5.181 -22.505 40.044 1.00 27.78 222 THR H N 1
ATOM 10794 C CA . THR H 2 205 ? -6.244 -22.502 41.040 1.00 28.83 222 THR H CA 1
ATOM 10795 C C . THR H 2 205 ? -6.682 -21.113 41.491 1.00 29.14 222 THR H C 1
ATOM 10796 O O . THR H 2 205 ? -7.590 -21.047 42.313 1.00 31.29 222 THR H O 1
ATOM 10800 N N . GLU H 2 206 ? -6.031 -20.035 41.045 1.00 27.01 223 GLU H N 1
ATOM 10801 C CA . GLU H 2 206 ? -6.382 -18.688 41.519 1.00 26.56 223 GLU H CA 1
ATOM 10802 C C . GLU H 2 206 ? -6.626 -17.751 40.358 1.00 25.80 223 GLU H C 1
ATOM 10803 O O . GLU H 2 206 ? -5.793 -17.613 39.466 1.00 25.44 223 GLU H O 1
ATOM 10809 N N . PHE H 2 207 ? -7.788 -17.105 40.368 1.00 24.71 224 PHE H N 1
ATOM 10810 C CA . PHE H 2 207 ? -8.206 -16.223 39.282 1.00 23.75 224 PHE H CA 1
ATOM 10811 C C . PHE H 2 207 ? -8.791 -14.949 39.836 1.00 24.16 224 PHE H C 1
ATOM 10812 O O . PHE H 2 207 ? -9.320 -14.938 40.956 1.00 24.27 224 PHE H O 1
ATOM 10820 N N . THR H 2 208 ? -8.720 -13.872 39.057 1.00 22.94 225 THR H N 1
ATOM 10821 C CA A THR H 2 208 ? -9.268 -12.594 39.498 0.50 22.24 225 THR H CA 1
ATOM 10822 C CA B THR H 2 208 ? -9.282 -12.602 39.499 0.50 24.21 225 THR H CA 1
ATOM 10823 C C . THR H 2 208 ? -10.003 -11.891 38.362 1.00 23.63 225 THR H C 1
ATOM 10824 O O . THR H 2 208 ? -9.595 -11.987 37.205 1.00 23.90 225 THR H O 1
ATOM 10831 N N . LEU H 2 209 ? -11.071 -11.183 38.713 1.00 22.06 226 LEU H N 1
ATOM 10832 C CA . LEU H 2 209 ? -11.819 -10.337 37.784 1.00 22.49 226 LEU H CA 1
ATOM 10833 C C . LEU H 2 209 ? -11.610 -8.929 38.373 1.00 23.20 226 LEU H C 1
ATOM 10834 O O . LEU H 2 209 ? -11.823 -8.736 39.574 1.00 23.18 226 LEU H O 1
ATOM 10839 N N . THR H 2 210 ? -11.135 -7.976 37.572 1.00 23.15 227 THR H N 1
ATOM 10840 C CA . THR H 2 210 ? -10.913 -6.619 38.048 1.00 23.78 227 THR H CA 1
ATOM 10841 C C . THR H 2 210 ? -11.733 -5.633 37.233 1.00 24.98 227 THR H C 1
ATOM 10842 O O . THR H 2 210 ? -11.802 -5.762 36.017 1.00 25.24 227 THR H O 1
ATOM 10846 N N . ILE H 2 211 ? -12.364 -4.658 37.890 1.00 25.22 228 ILE H N 1
ATOM 10847 C CA . ILE H 2 211 ? -13.069 -3.568 37.207 1.00 25.92 228 ILE H CA 1
ATOM 10848 C C . ILE H 2 211 ? -12.260 -2.341 37.578 1.00 27.02 228 ILE H C 1
ATOM 10849 O O . ILE H 2 211 ? -12.188 -2.011 38.760 1.00 27.70 228 ILE H O 1
ATOM 10854 N N . SER H 2 212 ? -11.583 -1.718 36.615 1.00 27.28 229 SER H N 1
ATOM 10855 C CA . SER H 2 212 ? -10.613 -0.673 36.911 1.00 28.60 229 SER H CA 1
ATOM 10856 C C . SER H 2 212 ? -11.193 0.589 37.500 1.00 29.68 229 SER H C 1
ATOM 10857 O O . SER H 2 212 ? -10.552 1.207 38.354 1.00 31.60 229 SER H O 1
ATOM 10860 N N . SER H 2 213 ? -12.395 0.971 37.048 1.00 28.59 230 SER H N 1
ATOM 10861 C CA . SER H 2 213 ? -13.106 2.160 37.501 1.00 28.84 230 SER H CA 1
ATOM 10862 C C . SER H 2 213 ? -14.597 1.821 37.411 1.00 27.91 230 SER H C 1
ATOM 10863 O O . SER H 2 213 ? -15.183 1.855 36.328 1.00 28.29 230 SER H O 1
ATOM 10866 N N . LEU H 2 214 ? -15.183 1.449 38.541 1.00 25.68 231 LEU H N 1
ATOM 10867 C CA . LEU H 2 214 ? -16.564 0.979 38.602 1.00 25.34 231 LEU H CA 1
ATOM 10868 C C . LEU H 2 214 ? -17.566 2.016 38.108 1.00 25.05 231 LEU H C 1
ATOM 10869 O O . LEU H 2 214 ? -17.508 3.176 38.498 1.00 25.00 231 LEU H O 1
ATOM 10874 N N . GLN H 2 215 ? -18.471 1.604 37.225 1.00 24.24 232 GLN H N 1
ATOM 10875 C CA . GLN H 2 215 ? -19.505 2.500 36.711 1.00 24.39 232 GLN H CA 1
ATOM 10876 C C . GLN H 2 215 ? -20.901 2.061 37.236 1.00 24.77 232 GLN H C 1
ATOM 10877 O O . GLN H 2 215 ? -21.071 0.922 37.667 1.00 24.49 232 GLN H O 1
ATOM 10883 N N . PRO H 2 216 ? -21.916 2.942 37.164 1.00 25.27 233 PRO H N 1
ATOM 10884 C CA . PRO H 2 216 ? -23.266 2.557 37.629 1.00 25.39 233 PRO H CA 1
ATOM 10885 C C . PRO H 2 216 ? -23.827 1.253 37.059 1.00 25.61 233 PRO H C 1
ATOM 10886 O O . PRO H 2 216 ? -24.480 0.503 37.771 1.00 25.68 233 PRO H O 1
ATOM 10890 N N . ASP H 2 217 ? -23.542 0.953 35.789 1.00 25.14 234 ASP H N 1
ATOM 10891 C CA . ASP H 2 217 ? -24.006 -0.294 35.168 1.00 26.49 234 ASP H CA 1
ATOM 10892 C C . ASP H 2 217 ? -23.338 -1.544 35.758 1.00 25.40 234 ASP H C 1
ATOM 10893 O O . ASP H 2 217 ? -23.760 -2.646 35.429 1.00 26.46 234 ASP H O 1
ATOM 10898 N N . ASP H 2 218 ? -22.257 -1.390 36.557 1.00 23.33 235 ASP H N 1
ATOM 10899 C CA . ASP H 2 218 ? -21.495 -2.534 37.037 1.00 23.08 235 ASP H CA 1
ATOM 10900 C C . ASP H 2 218 ? -21.941 -3.109 38.379 1.00 22.56 235 ASP H C 1
ATOM 10901 O O . ASP H 2 218 ? -21.408 -4.144 38.791 1.00 22.33 235 ASP H O 1
ATOM 10906 N N . PHE H 2 219 ? -22.867 -2.430 39.085 1.00 21.77 236 PHE H N 1
ATOM 10907 C CA . PHE H 2 219 ? -23.386 -2.954 40.350 1.00 22.14 236 PHE H CA 1
ATOM 10908 C C . PHE H 2 219 ? -24.303 -4.120 39.943 1.00 22.62 236 PHE H C 1
ATOM 10909 O O . PHE H 2 219 ? -25.313 -3.927 39.255 1.00 23.93 236 PHE H O 1
ATOM 10917 N N . ALA H 2 220 ? -23.874 -5.329 40.269 1.00 21.61 237 ALA H N 1
ATOM 10918 C CA . ALA H 2 220 ? -24.437 -6.579 39.772 1.00 21.26 237 ALA H CA 1
ATOM 10919 C C . ALA H 2 220 ? -23.768 -7.745 40.550 1.00 21.92 237 ALA H C 1
ATOM 10920 O O . ALA H 2 220 ? -22.908 -7.492 41.413 1.00 22.30 237 ALA H O 1
ATOM 10922 N N . THR H 2 221 ? -24.150 -9.007 40.249 1.00 21.00 238 THR H N 1
ATOM 10923 C CA . THR H 2 221 ? -23.504 -10.176 40.831 1.00 20.68 238 THR H CA 1
ATOM 10924 C C . THR H 2 221 ? -22.633 -10.808 39.755 1.00 20.92 238 THR H C 1
ATOM 10925 O O . THR H 2 221 ? -22.989 -10.819 38.572 1.00 21.51 238 THR H O 1
ATOM 10929 N N . TYR H 2 222 ? -21.432 -11.252 40.142 1.00 19.94 239 TYR H N 1
ATOM 10930 C CA . TYR H 2 222 ? -20.484 -11.827 39.208 1.00 20.07 239 TYR H CA 1
ATOM 10931 C C . TYR H 2 222 ? -20.228 -13.276 39.582 1.00 20.44 239 TYR H C 1
ATOM 10932 O O . TYR H 2 222 ? -20.069 -13.577 40.771 1.00 21.13 239 TYR H O 1
ATOM 10941 N N . PHE H 2 223 ? -20.191 -14.167 38.591 1.00 20.03 240 PHE H N 1
ATOM 10942 C CA . PHE H 2 223 ? -19.938 -15.588 38.849 1.00 20.95 240 PHE H CA 1
ATOM 10943 C C . PHE H 2 223 ? -18.734 -16.049 38.041 1.00 21.20 240 PHE H C 1
ATOM 10944 O O . PHE H 2 223 ? -18.647 -15.718 36.859 1.00 21.48 240 PHE H O 1
ATOM 10952 N N . CYS H 2 224 ? -17.878 -16.893 38.632 1.00 21.59 241 CYS H N 1
ATOM 10953 C CA . CYS H 2 224 ? -16.842 -17.564 37.850 1.00 22.06 241 CYS H CA 1
ATOM 10954 C C . CYS H 2 224 ? -17.346 -19.004 37.580 1.00 23.07 241 CYS H C 1
ATOM 10955 O O . CYS H 2 224 ? -18.243 -19.513 38.283 1.00 23.18 241 CYS H O 1
ATOM 10958 N N . GLN H 2 225 ? -16.767 -19.659 36.562 1.00 22.87 242 GLN H N 1
ATOM 10959 C CA . GLN H 2 225 ? -17.207 -21.005 36.208 1.00 22.78 242 GLN H CA 1
ATOM 10960 C C . GLN H 2 225 ? -16.063 -21.723 35.543 1.00 23.62 242 GLN H C 1
ATOM 10961 O O . GLN H 2 225 ? -15.477 -21.176 34.592 1.00 24.56 242 GLN H O 1
ATOM 10967 N N . GLN H 2 226 ? -15.757 -22.946 36.000 1.00 22.63 243 GLN H N 1
ATOM 10968 C CA . GLN H 2 226 ? -14.690 -23.703 35.351 1.00 23.11 243 GLN H CA 1
ATOM 10969 C C . GLN H 2 226 ? -15.244 -24.631 34.282 1.00 23.43 243 GLN H C 1
ATOM 10970 O O . GLN H 2 226 ? -16.345 -25.181 34.415 1.00 23.80 243 GLN H O 1
ATOM 10976 N N . TYR H 2 227 ? -14.451 -24.821 33.231 1.00 23.40 244 TYR H N 1
ATOM 10977 C CA . TYR H 2 227 ? -14.736 -25.785 32.180 1.00 23.68 244 TYR H CA 1
ATOM 10978 C C . TYR H 2 227 ? -13.490 -26.627 31.877 1.00 25.20 244 TYR H C 1
ATOM 10979 O O . TYR H 2 227 ? -13.268 -27.042 30.735 1.00 26.33 244 TYR H O 1
ATOM 10988 N N . ASN H 2 228 ? -12.677 -26.884 32.914 1.00 24.90 245 ASN H N 1
ATOM 10989 C CA . ASN H 2 228 ? -11.546 -27.804 32.809 1.00 25.55 245 ASN H CA 1
ATOM 10990 C C . ASN H 2 228 ? -12.139 -29.225 32.758 1.00 27.34 245 ASN H C 1
ATOM 10991 O O . ASN H 2 228 ? -11.679 -30.070 31.985 1.00 29.12 245 ASN H O 1
ATOM 10996 N N . SER H 2 229 ? -13.138 -29.498 33.625 1.00 26.86 246 SER H N 1
ATOM 10997 C CA . SER H 2 229 ? -13.871 -30.753 33.602 1.00 27.63 246 SER H CA 1
ATOM 10998 C C . SER H 2 229 ? -15.064 -30.535 32.634 1.00 28.94 246 SER H C 1
ATOM 10999 O O . SER H 2 229 ? -15.548 -29.414 32.508 1.00 27.91 246 SER H O 1
ATOM 11002 N N . TYR H 2 230 ? -15.552 -31.605 31.983 1.00 30.22 247 TYR H N 1
ATOM 11003 C CA . TYR H 2 230 ? -16.750 -31.474 31.155 1.00 31.29 247 TYR H CA 1
ATOM 11004 C C . TYR H 2 230 ? -18.014 -31.359 32.020 1.00 30.74 247 TYR H C 1
ATOM 11005 O O . TYR H 2 230 ? -19.075 -31.073 31.481 1.00 30.87 247 TYR H O 1
ATOM 11014 N N . LEU H 2 231 ? -17.901 -31.563 33.349 1.00 29.75 248 LEU H N 1
ATOM 11015 C CA . LEU H 2 231 ? -18.979 -31.307 34.283 1.00 29.47 248 LEU H CA 1
ATOM 11016 C C . LEU H 2 231 ? -18.651 -29.928 34.873 1.00 27.48 248 LEU H C 1
ATOM 11017 O O . LEU H 2 231 ? -17.847 -29.799 35.789 1.00 27.44 248 LEU H O 1
ATOM 11022 N N . TYR H 2 232 ? -19.230 -28.883 34.279 1.00 26.59 249 TYR H N 1
ATOM 11023 C CA . TYR H 2 232 ? -18.911 -27.514 34.692 1.00 25.46 249 TYR H CA 1
ATOM 11024 C C . TYR H 2 232 ? -19.393 -27.243 36.105 1.00 26.10 249 TYR H C 1
ATOM 11025 O O . TYR H 2 232 ? -20.396 -27.809 36.530 1.00 27.09 249 TYR H O 1
ATOM 11034 N N . THR H 2 233 ? -18.742 -26.296 36.801 1.00 24.69 250 THR H N 1
ATOM 11035 C CA . THR H 2 233 ? -19.224 -25.854 38.107 1.00 24.19 250 THR H CA 1
ATOM 11036 C C . THR H 2 233 ? -19.029 -24.343 38.222 1.00 24.41 250 THR H C 1
ATOM 11037 O O . THR H 2 233 ? -18.066 -23.795 37.680 1.00 24.02 250 THR H O 1
ATOM 11041 N N . PHE H 2 234 ? -19.946 -23.686 38.954 1.00 23.55 251 PHE H N 1
ATOM 11042 C CA . PHE H 2 234 ? -19.884 -22.255 39.173 1.00 22.91 251 PHE H CA 1
ATOM 11043 C C . PHE H 2 234 ? -19.436 -21.964 40.602 1.00 23.35 251 PHE H C 1
ATOM 11044 O O . PHE H 2 234 ? -19.723 -22.726 41.529 1.00 23.80 251 PHE H O 1
ATOM 11052 N N . GLY H 2 235 ? -18.829 -20.794 40.792 1.00 22.77 252 GLY H N 1
ATOM 11053 C CA . GLY H 2 235 ? -18.608 -20.237 42.119 1.00 22.79 252 GLY H CA 1
ATOM 11054 C C . GLY H 2 235 ? -19.958 -19.737 42.653 1.00 22.60 252 GLY H C 1
ATOM 11055 O O . GLY H 2 235 ? -20.962 -19.713 41.923 1.00 23.12 252 GLY H O 1
ATOM 11056 N N . GLN H 2 236 ? -20.017 -19.357 43.927 1.00 22.38 253 GLN H N 1
ATOM 11057 C CA . GLN H 2 236 ? -21.280 -18.962 44.565 1.00 23.19 253 GLN H CA 1
ATOM 11058 C C . GLN H 2 236 ? -21.795 -17.567 44.211 1.00 23.95 253 GLN H C 1
ATOM 11059 O O . GLN H 2 236 ? -22.931 -17.220 44.561 1.00 24.53 253 GLN H O 1
ATOM 11065 N N . GLY H 2 237 ? -20.982 -16.785 43.524 1.00 23.14 254 GLY H N 1
ATOM 11066 C CA . GLY H 2 237 ? -21.337 -15.421 43.158 1.00 22.62 254 GLY H CA 1
ATOM 11067 C C . GLY H 2 237 ? -20.789 -14.389 44.128 1.00 22.38 254 GLY H C 1
ATOM 11068 O O . GLY H 2 237 ? -20.645 -14.647 45.337 1.00 22.79 254 GLY H O 1
ATOM 11069 N N . THR H 2 238 ? -20.466 -13.206 43.606 1.00 20.89 255 THR H N 1
ATOM 11070 C CA . THR H 2 238 ? -20.028 -12.088 44.426 1.00 21.10 255 THR H CA 1
ATOM 11071 C C . THR H 2 238 ? -20.899 -10.899 44.045 1.00 21.86 255 THR H C 1
ATOM 11072 O O . THR H 2 238 ? -20.932 -10.515 42.863 1.00 22.46 255 THR H O 1
ATOM 11076 N N . LYS H 2 239 ? -21.609 -10.322 45.023 1.00 21.26 256 LYS H N 1
ATOM 11077 C CA . LYS H 2 239 ? -22.460 -9.180 44.741 1.00 21.75 256 LYS H CA 1
ATOM 11078 C C . LYS H 2 239 ? -21.703 -7.879 44.977 1.00 21.81 256 LYS H C 1
ATOM 11079 O O . LYS H 2 239 ? -21.109 -7.674 46.056 1.00 22.77 256 LYS H O 1
ATOM 11085 N N . VAL H 2 240 ? -21.687 -7.008 43.966 1.00 20.50 257 VAL H N 1
ATOM 11086 C CA . VAL H 2 240 ? -21.057 -5.699 44.057 1.00 20.94 257 VAL H CA 1
ATOM 11087 C C . VAL H 2 240 ? -22.158 -4.677 44.286 1.00 22.41 257 VAL H C 1
ATOM 11088 O O . VAL H 2 240 ? -22.994 -4.446 43.393 1.00 23.26 257 VAL H O 1
ATOM 11092 N N . GLU H 2 241 ? -22.207 -4.124 45.502 1.00 22.42 258 GLU H N 1
ATOM 11093 C CA . GLU H 2 241 ? -23.255 -3.217 45.951 1.00 23.31 258 GLU H CA 1
ATOM 11094 C C . GLU H 2 241 ? -22.807 -1.772 46.065 1.00 23.97 258 GLU H C 1
ATOM 11095 O O . GLU H 2 241 ? -21.619 -1.488 46.227 1.00 24.49 258 GLU H O 1
ATOM 11101 N N . ILE H 2 242 ? -23.766 -0.842 45.989 1.00 24.60 259 ILE H N 1
ATOM 11102 C CA . ILE H 2 242 ? -23.470 0.578 46.073 1.00 25.57 259 ILE H CA 1
ATOM 11103 C C . ILE H 2 242 ? -23.211 0.984 47.517 1.00 28.17 259 ILE H C 1
ATOM 11104 O O . ILE H 2 242 ? -24.057 0.784 48.374 1.00 29.30 259 ILE H O 1
ATOM 11109 N N . ARG H 2 243 ? -22.048 1.573 47.773 1.00 29.13 260 ARG H N 1
ATOM 11110 C CA . ARG H 2 243 ? -21.665 2.023 49.109 1.00 32.12 260 ARG H CA 1
ATOM 11111 C C . ARG H 2 243 ? -22.639 3.127 49.559 1.00 36.23 260 ARG H C 1
ATOM 11112 O O . ARG H 2 243 ? -23.009 3.996 48.753 1.00 37.45 260 ARG H O 1
ATOM 11120 N N . GLY H 2 244 ? -23.156 3.004 50.771 1.00 37.72 261 GLY H N 1
ATOM 11121 C CA . GLY H 2 244 ? -24.113 3.970 51.287 1.00 40.30 261 GLY H CA 1
ATOM 11122 C C . GLY H 2 244 ? -25.556 3.611 50.988 1.00 42.86 261 GLY H C 1
ATOM 11123 O O . GLY H 2 244 ? -25.905 2.434 50.832 1.00 44.05 261 GLY H O 1
#

Secondary structure (DSSP, 8-state):
-HHHHHHHHHHHHHHHHHHHHHHHHHHHHH-------HHHHHHHHHHHHHHHHHHHHHHHHHHHHHHHHHH--HHHHHHHHHHHHHHHHHHHHHHHHHHHHHHHT-/---EEEE---EEE-TT--EEEEEEEESS-GGGSEEEEEEE-TT--EEEEEEEETTT--EEE-GGGTTTEEEEEEGGGTEEEEEE-S--GGG-EEEEEEEE-S-TTSTTHHHH------SB---EEEEESTT----S---EEEE-SEEEE-TT--EEEEEEESS--TT-EEEEEE-TTS--EEEEETTTEEPTTS-TTEEEEEETTEEEEEESS--GGG-SEEEEEE-SSSS-EE---EEEEETT---/-HHHHHHHHHHHHHHHHHHHHHHHHHHH---HHHHHHHHHHHHHHHHHHHHHHHHHHHHHHHHHHHHHH--HHHHHHHHHHHHHHHHHHHHHHHHHHHHHHHHT-/--EEEE---EEE-TT--EEEEEEEESS-GGGSEEEEEEE-TT--EEEEEEEETTT--EEE-GGGTTTEEEEEEGGGTEEEEEE-S--GGG-EEEEEEEE-S-TTSTTHHHH------SB---EEEEE-TTS----SPPEEEE-SEEEE-TT--EEEEEEESS--TT-EEEEEE-TTS--EEEEETTTEEPTTS-TTEEEEEETTEEEEEESS--GGG-SEEEEEE-SSSS-EE---EEEEE-/-HHHHHHHHHHHHHHHHHHHHHHHHHHHHH---S---HHHHHHHHHHHHHHHHHHHHHHHHHHHHHHHHHHHHHH----HHHHHHHHHHHHHHHHHHHHHHHHHHHHHHHHH-/--EEEE---EEE-TT--EEEEEEEESS-GGGSEEEEEEE-TT---EEEEEEETTT--EEE-GGGTTTEEEEEEGGGTEEEEEE-S--GGG-EEEEEEEE-SSTTSTTHHHH------SB---EEEEESTT--------EEEE-SEEEE-TT--EEEEEEESS--TT-EEEEEE-TTS--EEEEETTTEEPTTS-TTEEEEEETTEEEEEESS--GGG-SEEEEEE-SSSS-EE---EEEEETT-/-HHHHHHHHHHHHHHHHHHHHHHHHHH---HHHHHHHHHHHHHHHHHHHHHHHHHHHHHHH---HHHHHHHHHHHHHHHHHHHHHHHHHH--/--EEEE---EEE-TT--EEEEEEEESS-GGGSEEEEEEE-TT--EEEEEEEETTT--EEE-GGGTTTEEEEEEGGGTEEEEEE-S--GGG-EEEEEEEE-S-TTSTTHHHH------SB---EEEEESTT--------EEEE-SEEEE-TT--EEEEEEESS--TT-EEEEEE-TTS--EEEEETTTEEPTTS-TTEEEEEETTEEEEEESS--GGG-SEEEEEE-SSSS-EE---EEEEE--

Radius of gyration: 39.75 Å; Cα contacts (8 Å, |Δi|>4): 3150; chains: 8; bounding box: 100×114×67 Å

Nearest PDB structures (foldseek):
  8rz0-assembly2_D  TM=9.955E-01  e=2.426E-51  Homo sapiens
  6rcu-assembly1_E  TM=5.706E-01  e=8.572E-25  Homo sapiens
  6rcv-assembly2_J  TM=5.779E-01  e=4.447E-24  Homo sapiens
  6rcv-assembly1_E  TM=5.584E-01  e=3.596E-24  Homo sapiens
  4imk-assembly1_A  TM=5.213E-01  e=3.056E-21  Homo sapiens